Protein AF-0000000070454789 (afdb_homodimer)

Secondary structure (DSSP, 8-state):
-------------------B--SHHHHHHHHHHHHH--TTS-TTT-HHHHHHHHHHHHSPPPTT-SEEEHHHHHHHHHHHHHHHHHTSPP-TTTS-HHHHHHHHHHHHHH-HHHHHHHTTHHHHHHHTSTT---GGGGGGG-GGG---TTT--HHHHHHHHHHHH---BSEEEEEEE-SSSTTBEEEEEEEPP-SSS-HHHHH--SHHHHHHHHHHHHHHHHHHHHTT--HHHHHHHHHHHHHHHHHHHHHSPPGGG--TTTT--EEEHHHHHHH-TTS-HHHHHHHHS-TTT-GGGTT--TT-EEEES-HHHHHHHHHHHHTS-HHHHHHHHHHHHHHHHGGGS-HHHHHHHHHHHHHHT---SPPPHHHHHHHHHHHH-HHHHHHHHHHHH--THHHHHHHHHHHHHHHHHHHHHHHT--SS-HHHHHHHHHHHHHPEEEEE--GGGG-HHHHHHHTTT----TT-HHHHHHHHHHHHHHHGGGGTTSBP-TT-----TT--S-EEETTTTEEEEETTTSSTTT---TTS-HHHHIIIIIHHHHHHHHGGGSTTGGGB-TTS-B---S-HHHHHHHHHHHHHHHHHHHT-EETTTTEE--TTTTHHHHHHHHHHHHHHHHHHHHHHHHHHTTPPPPBPTT----HHHHHHHHHHHTT-EEE-HHHHHHHHHH-SSPPHHHHHHHHHHT-HHHHHHTTPPTTSTT--GGG-----/------------------PBP-SHHHHHHHHHHHHH--TTS-TTT-HHHHHHHHHHHHSPPPTT-SEEEHHHHHHHHHHHHHHHHHTSPP-TTTS-HHHHHHHHHHHHHH-HHHHHHHTTHHHHHHHTSTT---GGGGGGG-GGG---TTT--HHHHHHHHHHHH---BSEEEEEEE-SSSTTBEEEEEEEPP-SSS-HHHHH--SHHHHHHHHHHHHHHHHHHHHTT--HHHHHHHHHHHHHHHHHHHHHSPPGGG--TTTT--EEEHHHHHHH-TTS-HHHHHHHHS-TTT-GGGTT--TT-EEEES-HHHHHHHHHHHHTS-HHHHHHHHHHHHHHHHGGGS-HHHHHHHHHHHHHHT---SPPPHHHHHHHHHHHH-HHHHHHHHHHHH--THHHHHHHHHHHHHHHHHHHHHHHT--SS-HHHHHHHHHHHHHPEEEEE--GGGG-HHHHHHHTTT----TT-HHHHHHHHHHHHHHHGGGGTTSBP-TT-----TT--S-EEETTTTEEEEETTTSSTTT---TTS-HHHHIIIIIHHHHHHHHGGGSTTGGGB-TTS-B---S-HHHHHHHHHHHHHHHHHHHT-EETTTTEE--TTTTHHHHHHHHHHHHHHHHHHHHHHHHHHTTPPPPBPTT----HHHHHHHHHHHTT-EEE-HHHHHHHHHH-SSPPHHHHHHHHHHT-HHHHHHTTPPTTSTT--GGG-----

Structure (mmCIF, N/CA/C/O backbone):
data_AF-0000000070454789-model_v1
#
loop_
_entity.id
_entity.type
_entity.pdbx_description
1 polymer 'Phosphate regulating endopeptidase X-linked'
#
loop_
_atom_site.group_PDB
_atom_site.id
_atom_site.type_symbol
_atom_site.label_atom_id
_atom_site.label_alt_id
_atom_site.label_comp_id
_atom_site.label_asym_id
_atom_site.label_entity_id
_atom_site.label_seq_id
_atom_site.pdbx_PDB_ins_code
_atom_site.Cartn_x
_atom_site.Cartn_y
_atom_site.Cartn_z
_atom_site.occupancy
_atom_site.B_iso_or_equiv
_atom_site.auth_seq_id
_atom_site.auth_comp_id
_atom_site.auth_asym_id
_atom_site.auth_atom_id
_atom_site.pdbx_PDB_model_num
ATOM 1 N N . MET A 1 1 ? -86.562 -9.016 -15.484 1 26.55 1 MET A N 1
ATOM 2 C CA . MET A 1 1 ? -85.312 -9.258 -16.156 1 26.55 1 MET A CA 1
ATOM 3 C C . MET A 1 1 ? -84.125 -8.656 -15.375 1 26.55 1 MET A C 1
ATOM 5 O O . MET A 1 1 ? -83.938 -7.438 -15.367 1 26.55 1 MET A O 1
ATOM 9 N N . VAL A 1 2 ? -83.875 -9.125 -14.188 1 31.25 2 VAL A N 1
ATOM 10 C CA . VAL A 1 2 ? -82.875 -8.711 -13.203 1 31.25 2 VAL A CA 1
ATOM 11 C C . VAL A 1 2 ? -81.438 -8.984 -13.742 1 31.25 2 VAL A C 1
ATOM 13 O O . VAL A 1 2 ? -81.125 -10.125 -14.094 1 31.25 2 VAL A O 1
ATOM 16 N N . PHE A 1 3 ? -80.938 -7.91 -14.391 1 28.77 3 PHE A N 1
ATOM 17 C CA . PHE A 1 3 ? -79.562 -7.965 -14.945 1 28.77 3 PHE A CA 1
ATOM 18 C C . PHE A 1 3 ? -78.562 -8.203 -13.844 1 28.77 3 PHE A C 1
ATOM 20 O O . PHE A 1 3 ? -78.5 -7.465 -12.859 1 28.77 3 PHE A O 1
ATOM 27 N N . HIS A 1 4 ? -78.188 -9.445 -13.57 1 32.19 4 HIS A N 1
ATOM 28 C CA . HIS A 1 4 ? -77.062 -9.875 -12.719 1 32.19 4 HIS A CA 1
ATOM 29 C C . HIS A 1 4 ? -75.75 -9.344 -13.234 1 32.19 4 HIS A C 1
ATOM 31 O O . HIS A 1 4 ? -75.312 -9.68 -14.344 1 32.19 4 HIS A O 1
ATOM 37 N N . VAL A 1 5 ? -75.438 -8.062 -12.977 1 31.17 5 VAL A N 1
ATOM 38 C CA . VAL A 1 5 ? -74.125 -7.559 -13.297 1 31.17 5 VAL A CA 1
ATOM 39 C C . VAL A 1 5 ? -73.062 -8.344 -12.516 1 31.17 5 VAL A C 1
ATOM 41 O O . VAL A 1 5 ? -73.062 -8.328 -11.281 1 31.17 5 VAL A O 1
ATOM 44 N N . ALA A 1 6 ? -72.562 -9.406 -13.047 1 33.47 6 ALA A N 1
ATOM 45 C CA . ALA A 1 6 ? -71.375 -10.117 -12.578 1 33.47 6 ALA A CA 1
ATOM 46 C C . ALA A 1 6 ? -70.188 -9.188 -12.492 1 33.47 6 ALA A C 1
ATOM 48 O O . ALA A 1 6 ? -69.688 -8.695 -13.508 1 33.47 6 ALA A O 1
ATOM 49 N N . VAL A 1 7 ? -70.125 -8.352 -11.508 1 31.7 7 VAL A N 1
ATOM 50 C CA . VAL A 1 7 ? -68.875 -7.613 -11.258 1 31.7 7 VAL A CA 1
ATOM 51 C C . VAL A 1 7 ? -67.75 -8.578 -11.195 1 31.7 7 VAL A C 1
ATOM 53 O O . VAL A 1 7 ? -67.75 -9.516 -10.398 1 31.7 7 VAL A O 1
ATOM 56 N N . SER A 1 8 ? -67.125 -8.852 -12.336 1 29.36 8 SER A N 1
ATOM 57 C CA . SER A 1 8 ? -65.812 -9.555 -12.359 1 29.36 8 SER A CA 1
ATOM 58 C C . SER A 1 8 ? -64.875 -8.961 -11.352 1 29.36 8 SER A C 1
ATOM 60 O O . SER A 1 8 ? -64.562 -7.754 -11.383 1 29.36 8 SER A O 1
ATOM 62 N N . GLN A 1 9 ? -64.938 -9.352 -10.148 1 31.94 9 GLN A N 1
ATOM 63 C CA . GLN A 1 9 ? -63.906 -9.078 -9.18 1 31.94 9 GLN A CA 1
ATOM 64 C C . GLN A 1 9 ? -62.531 -9.305 -9.789 1 31.94 9 GLN A C 1
ATOM 66 O O . GLN A 1 9 ? -62.156 -10.438 -10.094 1 31.94 9 GLN A O 1
ATOM 71 N N . GLY A 1 10 ? -62.188 -8.484 -10.781 1 32.06 10 GLY A N 1
ATOM 72 C CA . GLY A 1 10 ? -60.781 -8.523 -11.172 1 32.06 10 GLY A CA 1
ATOM 73 C C . GLY A 1 10 ? -59.844 -8.672 -10 1 32.06 10 GLY A C 1
ATOM 74 O O . GLY A 1 10 ? -60.031 -8.039 -8.961 1 32.06 10 GLY A O 1
ATOM 75 N N . LEU A 1 11 ? -59.219 -9.852 -9.812 1 33.81 11 LEU A N 1
ATOM 76 C CA . LEU A 1 11 ? -58.125 -10.227 -8.938 1 33.81 11 LEU A CA 1
ATOM 77 C C . LEU A 1 11 ? -57.062 -9.125 -8.898 1 33.81 11 LEU A C 1
ATOM 79 O O . LEU A 1 11 ? -56.438 -8.82 -9.914 1 33.81 11 LEU A O 1
ATOM 83 N N . ILE A 1 12 ? -57.312 -8.07 -8.25 1 32.28 12 ILE A N 1
ATOM 84 C CA . ILE A 1 12 ? -56.188 -7.227 -7.922 1 32.28 12 ILE A CA 1
ATOM 85 C C . ILE A 1 12 ? -55 -8.094 -7.523 1 32.28 12 ILE A C 1
ATOM 87 O O . ILE A 1 12 ? -55.031 -8.789 -6.504 1 32.28 12 ILE A O 1
ATOM 91 N N . LYS A 1 13 ? -54.344 -8.625 -8.492 1 34.75 13 LYS A N 1
ATOM 92 C CA . LYS A 1 13 ? -53.062 -9.242 -8.203 1 34.75 13 LYS A CA 1
ATOM 93 C C . LYS A 1 13 ? -52.219 -8.359 -7.285 1 34.75 13 LYS A C 1
ATOM 95 O O . LYS A 1 13 ? -51.844 -7.238 -7.648 1 34.75 13 LYS A O 1
ATOM 100 N N . PHE A 1 14 ? -52.438 -8.508 -6.125 1 35.84 14 PHE A N 1
ATOM 101 C CA . PHE A 1 14 ? -51.5 -7.93 -5.172 1 35.84 14 PHE A CA 1
ATOM 102 C C . PHE A 1 14 ? -50.062 -8.219 -5.586 1 35.84 14 PHE A C 1
ATOM 104 O O . PHE A 1 14 ? -49.688 -9.375 -5.816 1 35.84 14 PHE A O 1
ATOM 111 N N . HIS A 1 15 ? -49.5 -7.387 -6.293 1 38.22 15 HIS A N 1
ATOM 112 C CA . HIS A 1 15 ? -48.062 -7.484 -6.473 1 38.22 15 HIS A CA 1
ATOM 113 C C . HIS A 1 15 ? -47.375 -7.793 -5.148 1 38.22 15 HIS A C 1
ATOM 115 O O . HIS A 1 15 ? -47.531 -7.07 -4.164 1 38.22 15 HIS A O 1
ATOM 121 N N . PRO A 1 16 ? -47.125 -8.977 -4.832 1 44.59 16 PRO A N 1
ATOM 122 C CA . PRO A 1 16 ? -46.438 -9.297 -3.582 1 44.59 16 PRO A CA 1
ATOM 123 C C . PRO A 1 16 ? -45.344 -8.273 -3.223 1 44.59 16 PRO A C 1
ATOM 125 O O . PRO A 1 16 ? -44.688 -7.754 -4.109 1 44.59 16 PRO A O 1
ATOM 128 N N . LYS A 1 17 ? -45.531 -7.594 -2.172 1 53.69 17 LYS A N 1
ATOM 129 C CA . LYS A 1 17 ? -44.594 -6.656 -1.562 1 53.69 17 LYS A CA 1
ATOM 130 C C . LYS A 1 17 ? -43.156 -7.16 -1.672 1 53.69 17 LYS A C 1
ATOM 132 O O . LYS A 1 17 ? -42.844 -8.289 -1.27 1 53.69 17 LYS A O 1
ATOM 137 N N . GLN A 1 18 ? -42.281 -6.613 -2.607 1 68.5 18 GLN A N 1
ATOM 138 C CA . GLN A 1 18 ? -40.844 -6.914 -2.783 1 68.5 18 GLN A CA 1
ATOM 139 C C . GLN A 1 18 ? -40.156 -7.086 -1.437 1 68.5 18 GLN A C 1
ATOM 141 O O . GLN A 1 18 ? -40.25 -6.219 -0.565 1 68.5 18 GLN A O 1
ATOM 146 N N . GLN A 1 19 ? -39.75 -8.391 -1.131 1 86.56 19 GLN A N 1
ATOM 147 C CA . GLN A 1 19 ? -39.062 -8.68 0.129 1 86.56 19 GLN A CA 1
ATOM 148 C C . GLN A 1 19 ? -37.562 -8.391 0.03 1 86.56 19 GLN A C 1
ATOM 150 O O . GLN A 1 19 ? -36.906 -8.852 -0.899 1 86.56 19 GLN A O 1
ATOM 155 N N . TYR A 1 20 ? -37.125 -7.426 0.811 1 92.75 20 TYR A N 1
ATOM 156 C CA . TYR A 1 20 ? -35.688 -7.09 0.873 1 92.75 20 TYR A CA 1
ATOM 157 C C . TYR A 1 20 ? -35.031 -7.816 2.025 1 92.75 20 TYR A C 1
ATOM 159 O O . TYR A 1 20 ? -35.594 -7.984 3.096 1 92.75 20 TYR A O 1
ATOM 167 N N . CYS A 1 21 ? -33.812 -8.305 1.709 1 94.69 21 CYS A N 1
ATOM 168 C CA . CYS A 1 21 ? -32.969 -8.852 2.754 1 94.69 21 CYS A CA 1
ATOM 169 C C . CYS A 1 21 ? -32.281 -7.73 3.525 1 94.69 21 CYS A C 1
ATOM 171 O O . CYS A 1 21 ? -31.453 -7.004 2.965 1 94.69 21 CYS A O 1
ATOM 173 N N . LEU A 1 22 ? -32.531 -7.574 4.844 1 94.06 22 LEU A N 1
ATOM 174 C CA . LEU A 1 22 ? -32.062 -6.422 5.594 1 94.06 22 LEU A CA 1
ATOM 175 C C . LEU A 1 22 ? -31.062 -6.855 6.672 1 94.06 22 LEU A C 1
ATOM 177 O O . LEU A 1 22 ? -30.734 -6.07 7.566 1 94.06 22 LEU A O 1
ATOM 181 N N . THR A 1 23 ? -30.578 -8.117 6.594 1 94.88 23 THR A N 1
ATOM 182 C CA . THR A 1 23 ? -29.578 -8.57 7.551 1 94.88 23 THR A CA 1
ATOM 183 C C . THR A 1 23 ? -28.25 -7.84 7.332 1 94.88 23 THR A C 1
ATOM 185 O O . THR A 1 23 ? -28.047 -7.23 6.285 1 94.88 23 THR A O 1
ATOM 188 N N . ALA A 1 24 ? -27.328 -7.84 8.32 1 95.06 24 ALA A N 1
ATOM 189 C CA . ALA A 1 24 ? -26.016 -7.215 8.219 1 95.06 24 ALA A CA 1
ATOM 190 C C . ALA A 1 24 ? -25.234 -7.77 7.035 1 95.06 24 ALA A C 1
ATOM 192 O O . ALA A 1 24 ? -24.531 -7.027 6.344 1 95.06 24 ALA A O 1
ATOM 193 N N . GLU A 1 25 ? -25.344 -9.062 6.812 1 95.94 25 GLU A N 1
ATOM 194 C CA . GLU A 1 25 ? -24.641 -9.727 5.723 1 95.94 25 GLU A CA 1
ATOM 195 C C . GLU A 1 25 ? -25.125 -9.219 4.363 1 95.94 25 GLU A C 1
ATOM 197 O O . GLU A 1 25 ? -24.328 -8.953 3.473 1 95.94 25 GLU A O 1
ATOM 202 N N . CYS A 1 26 ? -26.453 -9.07 4.238 1 96.94 26 CYS A N 1
ATOM 203 C CA . CYS A 1 26 ? -27.031 -8.602 2.979 1 96.94 26 CYS A CA 1
ATOM 204 C C . CYS A 1 26 ? -26.656 -7.148 2.715 1 96.94 26 CYS A C 1
ATOM 206 O O . CYS A 1 26 ? -26.422 -6.762 1.568 1 96.94 26 CYS A O 1
ATOM 208 N N . ILE A 1 27 ? -26.609 -6.359 3.787 1 97 27 ILE A N 1
ATOM 209 C CA . ILE A 1 27 ? -26.219 -4.957 3.666 1 97 27 ILE A CA 1
ATOM 210 C C . ILE A 1 27 ? -24.766 -4.863 3.221 1 97 27 ILE A C 1
ATOM 212 O O . ILE A 1 27 ? -24.438 -4.066 2.342 1 97 27 ILE A O 1
ATOM 216 N N . GLU A 1 28 ? -23.906 -5.652 3.787 1 96.44 28 GLU A N 1
ATOM 217 C CA . GLU A 1 28 ? -22.5 -5.711 3.395 1 96.44 28 GLU A CA 1
ATOM 218 C C . GLU A 1 28 ? -22.359 -6.07 1.919 1 96.44 28 GLU A C 1
ATOM 220 O O . GLU A 1 28 ? -21.594 -5.426 1.189 1 96.44 28 GLU A O 1
ATOM 225 N N . ALA A 1 29 ? -23.078 -7.09 1.528 1 97.31 29 ALA A N 1
ATOM 226 C CA . ALA A 1 29 ? -23 -7.539 0.141 1 97.31 29 ALA A CA 1
ATOM 227 C C . ALA A 1 29 ? -23.484 -6.449 -0.814 1 97.31 29 ALA A C 1
ATOM 229 O O . ALA A 1 29 ? -22.844 -6.199 -1.844 1 97.31 29 ALA A O 1
ATOM 230 N N . ALA A 1 30 ? -24.609 -5.852 -0.46 1 97.81 30 ALA A N 1
ATOM 231 C CA . ALA A 1 30 ? -25.188 -4.805 -1.306 1 97.81 30 ALA A CA 1
ATOM 232 C C . ALA A 1 30 ? -24.219 -3.643 -1.473 1 97.81 30 ALA A C 1
ATOM 234 O O . ALA A 1 30 ? -24 -3.164 -2.588 1 97.81 30 ALA A O 1
ATOM 235 N N . ALA A 1 31 ? -23.656 -3.207 -0.378 1 97.12 31 ALA A N 1
ATOM 236 C CA . ALA A 1 31 ? -22.703 -2.105 -0.418 1 97.12 31 ALA A CA 1
ATOM 237 C C . ALA A 1 31 ? -21.453 -2.488 -1.21 1 97.12 31 ALA A C 1
ATOM 239 O O . ALA A 1 31 ? -20.891 -1.661 -1.93 1 97.12 31 ALA A O 1
ATOM 240 N N . GLY A 1 32 ? -21 -3.723 -1.028 1 96.88 32 GLY A N 1
ATOM 241 C CA . GLY A 1 32 ? -19.859 -4.219 -1.785 1 96.88 32 GLY A CA 1
ATOM 242 C C . GLY A 1 32 ? -20.078 -4.176 -3.285 1 96.88 32 GLY A C 1
ATOM 243 O O . GLY A 1 32 ? -19.188 -3.783 -4.039 1 96.88 32 GLY A O 1
ATOM 244 N N . ILE A 1 33 ? -21.219 -4.57 -3.709 1 97.81 33 ILE A N 1
ATOM 245 C CA . ILE A 1 33 ? -21.547 -4.582 -5.129 1 97.81 33 ILE A CA 1
ATOM 246 C C . ILE A 1 33 ? -21.641 -3.148 -5.648 1 97.81 33 ILE A C 1
ATOM 248 O O . ILE A 1 33 ? -21.094 -2.832 -6.707 1 97.81 33 ILE A O 1
ATOM 252 N N . LEU A 1 34 ? -22.281 -2.316 -4.852 1 96.75 34 LEU A N 1
ATOM 253 C CA . LEU A 1 34 ? -22.453 -0.918 -5.234 1 96.75 34 LEU A CA 1
ATOM 254 C C . LEU A 1 34 ? -21.094 -0.245 -5.445 1 96.75 34 LEU A C 1
ATOM 256 O O . LEU A 1 34 ? -20.953 0.592 -6.34 1 96.75 34 LEU A O 1
ATOM 260 N N . SER A 1 35 ? -20.156 -0.595 -4.703 1 96 35 SER A N 1
ATOM 261 C CA . SER A 1 35 ? -18.844 0.06 -4.754 1 96 35 SER A CA 1
ATOM 262 C C . SER A 1 35 ? -18.016 -0.446 -5.934 1 96 35 SER A C 1
ATOM 264 O O . SER A 1 35 ? -17.078 0.216 -6.363 1 96 35 SER A O 1
ATOM 266 N N . LYS A 1 36 ? -18.359 -1.525 -6.492 1 97.88 36 LYS A N 1
ATOM 267 C CA . LYS A 1 36 ? -17.516 -2.164 -7.496 1 97.88 36 LYS A CA 1
ATOM 268 C C . LYS A 1 36 ? -18.016 -1.855 -8.906 1 97.88 36 LYS A C 1
ATOM 270 O O . LYS A 1 36 ? -17.234 -1.902 -9.867 1 97.88 36 LYS A O 1
ATOM 275 N N . ILE A 1 37 ? -19.25 -1.538 -9.094 1 97.81 37 ILE A N 1
ATOM 276 C CA . ILE A 1 37 ? -19.812 -1.436 -10.43 1 97.81 37 ILE A CA 1
ATOM 277 C C . ILE A 1 37 ? -19.656 -0.011 -10.953 1 97.81 37 ILE A C 1
ATOM 279 O O . ILE A 1 37 ? -19.484 0.929 -10.172 1 97.81 37 ILE A O 1
ATOM 283 N N . ASN A 1 38 ? -19.609 0.137 -12.25 1 97.81 38 ASN A N 1
ATOM 284 C CA . ASN A 1 38 ? -19.641 1.39 -12.992 1 97.81 38 ASN A CA 1
ATOM 285 C C . ASN A 1 38 ? -20.938 1.513 -13.805 1 97.81 38 ASN A C 1
ATOM 287 O O . ASN A 1 38 ? -21 1.017 -14.938 1 97.81 38 ASN A O 1
ATOM 291 N N . GLN A 1 39 ? -21.859 2.217 -13.359 1 94.88 39 GLN A N 1
ATOM 292 C CA . GLN A 1 39 ? -23.203 2.26 -13.93 1 94.88 39 GLN A CA 1
ATOM 293 C C . GLN A 1 39 ? -23.234 3.107 -15.203 1 94.88 39 GLN A C 1
ATOM 295 O O . GLN A 1 39 ? -24.203 3.078 -15.953 1 94.88 39 GLN A O 1
ATOM 300 N N . SER A 1 40 ? -22.172 3.756 -15.477 1 96.5 40 SER A N 1
ATOM 301 C CA . SER A 1 40 ? -22.094 4.566 -16.688 1 96.5 40 SER A CA 1
ATOM 302 C C . SER A 1 40 ? -21.75 3.715 -17.906 1 96.5 40 SER A C 1
ATOM 304 O O . SER A 1 40 ? -21.875 4.172 -19.047 1 96.5 40 SER A O 1
ATOM 306 N N . VAL A 1 41 ? -21.375 2.504 -17.688 1 97.81 41 VAL A N 1
ATOM 307 C CA . VAL A 1 41 ? -21.031 1.595 -18.781 1 97.81 41 VAL A CA 1
ATOM 308 C C . VAL A 1 41 ? -22.188 0.65 -19.062 1 97.81 41 VAL A C 1
ATOM 310 O O . VAL A 1 41 ? -22.766 0.076 -18.125 1 97.81 41 VAL A O 1
ATOM 313 N N . ASP A 1 42 ? -22.547 0.462 -20.312 1 97.69 42 ASP A N 1
ATOM 314 C CA . ASP A 1 42 ? -23.578 -0.494 -20.703 1 97.69 42 ASP A CA 1
ATOM 315 C C . ASP A 1 42 ? -23.078 -1.93 -20.562 1 97.69 42 ASP A C 1
ATOM 317 O O . ASP A 1 42 ? -22.125 -2.326 -21.219 1 97.69 42 ASP A O 1
ATOM 321 N N . PRO A 1 43 ? -23.719 -2.707 -19.688 1 98.06 43 PRO A N 1
ATOM 322 C CA . PRO A 1 43 ? -23.281 -4.086 -19.484 1 98.06 43 PRO A CA 1
ATOM 323 C C . PRO A 1 43 ? -23.328 -4.922 -20.75 1 98.06 43 PRO A C 1
ATOM 325 O O . PRO A 1 43 ? -22.641 -5.938 -20.859 1 98.06 43 PRO A O 1
ATOM 328 N N . CYS A 1 44 ? -24.141 -4.543 -21.75 1 98.38 44 CYS A N 1
ATOM 329 C CA . CYS A 1 44 ? -24.25 -5.297 -22.984 1 98.38 44 CYS A CA 1
ATOM 330 C C . CYS A 1 44 ? -23.141 -4.914 -23.969 1 98.38 44 CYS A C 1
ATOM 332 O O . CYS A 1 44 ? -22.906 -5.617 -24.938 1 98.38 44 CYS A O 1
ATOM 334 N N . GLU A 1 45 ? -22.422 -3.84 -23.641 1 97.44 45 GLU A N 1
ATOM 335 C CA . GLU A 1 45 ? -21.281 -3.432 -24.469 1 97.44 45 GLU A CA 1
ATOM 336 C C . GLU A 1 45 ? -19.969 -3.91 -23.875 1 97.44 45 GLU A C 1
ATOM 338 O O . GLU A 1 45 ? -19.062 -4.324 -24.609 1 97.44 45 GLU A O 1
ATOM 343 N N . ASN A 1 46 ? -19.797 -3.744 -22.609 1 98.19 46 ASN A N 1
ATOM 344 C CA . ASN A 1 46 ? -18.609 -4.188 -21.906 1 98.19 46 ASN A CA 1
ATOM 345 C C . ASN A 1 46 ? -18.906 -4.539 -20.453 1 98.19 46 ASN A C 1
ATOM 347 O O . ASN A 1 46 ? -18.719 -3.715 -19.562 1 98.19 46 ASN A O 1
ATOM 351 N N . PHE A 1 47 ? -19.188 -5.766 -20.234 1 98.69 47 PHE A N 1
ATOM 352 C CA . PHE A 1 47 ? -19.625 -6.195 -18.922 1 98.69 47 PHE A CA 1
ATOM 353 C C . PHE A 1 47 ? -18.484 -6.133 -17.922 1 98.69 47 PHE A C 1
ATOM 355 O O . PHE A 1 47 ? -18.703 -5.902 -16.734 1 98.69 47 PHE A O 1
ATOM 362 N N . TYR A 1 48 ? -17.25 -6.348 -18.375 1 98.69 48 TYR A N 1
ATOM 363 C CA . TYR A 1 48 ? -16.094 -6.277 -17.484 1 98.69 48 TYR A CA 1
ATOM 364 C C . TYR A 1 48 ? -15.953 -4.879 -16.891 1 98.69 48 TYR A C 1
ATOM 366 O O . TYR A 1 48 ? -15.773 -4.727 -15.672 1 98.69 48 TYR A O 1
ATOM 374 N N . ARG A 1 49 ? -16.016 -3.871 -17.734 1 98.38 49 ARG A N 1
ATOM 375 C CA . ARG A 1 49 ? -15.922 -2.496 -17.25 1 98.38 49 ARG A CA 1
ATOM 376 C C . ARG A 1 49 ? -17.109 -2.152 -16.344 1 98.38 49 ARG A C 1
ATOM 378 O O . ARG A 1 49 ? -16.938 -1.5 -15.32 1 98.38 49 ARG A O 1
ATOM 385 N N . PHE A 1 50 ? -18.312 -2.598 -16.719 1 98.62 50 PHE A N 1
ATOM 386 C CA . PHE A 1 50 ? -19.5 -2.385 -15.914 1 98.62 50 PHE A CA 1
ATOM 387 C C . PHE A 1 50 ? -19.312 -2.967 -14.516 1 98.62 50 PHE A C 1
ATOM 389 O O . PHE A 1 50 ? -19.625 -2.311 -13.516 1 98.62 50 PHE A O 1
ATOM 396 N N . ALA A 1 51 ? -18.766 -4.121 -14.414 1 98.69 51 ALA A N 1
ATOM 397 C CA . ALA A 1 51 ? -18.703 -4.883 -13.164 1 98.69 51 ALA A CA 1
ATOM 398 C C . ALA A 1 51 ? -17.469 -4.504 -12.352 1 98.69 51 ALA A C 1
ATOM 400 O O . ALA A 1 51 ? -17.484 -4.555 -11.117 1 98.69 51 ALA A O 1
ATOM 401 N N . CYS A 1 52 ? -16.297 -4.098 -13 1 98.62 52 CYS A N 1
ATOM 402 C CA . CYS A 1 52 ? -15.023 -4.117 -12.289 1 98.62 52 CYS A CA 1
ATOM 403 C C . CYS A 1 52 ? -14.445 -2.715 -12.172 1 98.62 52 CYS A C 1
ATOM 405 O O . CYS A 1 52 ? -13.531 -2.48 -11.375 1 98.62 52 CYS A O 1
ATOM 407 N N . ASP A 1 53 ? -14.922 -1.717 -12.922 1 98.12 53 ASP A N 1
ATOM 408 C CA . ASP A 1 53 ? -14.281 -0.406 -12.945 1 98.12 53 ASP A CA 1
ATOM 409 C C . ASP A 1 53 ? -14.227 0.205 -11.547 1 98.12 53 ASP A C 1
ATOM 411 O O . ASP A 1 53 ? -13.219 0.795 -11.156 1 98.12 53 ASP A O 1
ATOM 415 N N . GLY A 1 54 ? -15.352 0.105 -10.844 1 97.44 54 GLY A N 1
ATOM 416 C CA . GLY A 1 54 ? -15.367 0.652 -9.492 1 97.44 54 GLY A CA 1
ATOM 417 C C . GLY A 1 54 ? -14.305 0.044 -8.594 1 97.44 54 GLY A C 1
ATOM 418 O O . GLY A 1 54 ? -13.641 0.756 -7.84 1 97.44 54 GLY A O 1
ATOM 419 N N . TRP A 1 55 ? -14.18 -1.248 -8.641 1 97.69 55 TRP A N 1
ATOM 420 C CA . TRP A 1 55 ? -13.156 -1.922 -7.852 1 97.69 55 TRP A CA 1
ATOM 421 C C . TRP A 1 55 ? -11.758 -1.471 -8.273 1 97.69 55 TRP A C 1
ATOM 423 O O . TRP A 1 55 ? -10.906 -1.192 -7.422 1 97.69 55 TRP A O 1
ATOM 433 N N . ILE A 1 56 ? -11.492 -1.45 -9.555 1 97.12 56 ILE A N 1
ATOM 434 C CA . ILE A 1 56 ? -10.18 -1.11 -10.109 1 97.12 56 ILE A CA 1
ATOM 435 C C . ILE A 1 56 ? -9.805 0.312 -9.695 1 97.12 56 ILE A C 1
ATOM 437 O O . ILE A 1 56 ? -8.664 0.567 -9.297 1 97.12 56 ILE A O 1
ATOM 441 N N . ASP A 1 57 ? -10.75 1.203 -9.719 1 93.62 57 ASP A N 1
ATOM 442 C CA . ASP A 1 57 ? -10.508 2.598 -9.352 1 93.62 57 ASP A CA 1
ATOM 443 C C . ASP A 1 57 ? -10.156 2.727 -7.871 1 93.62 57 ASP A C 1
ATOM 445 O O . ASP A 1 57 ? -9.344 3.572 -7.492 1 93.62 57 ASP A O 1
ATOM 449 N N . ASN A 1 58 ? -10.734 1.895 -7.086 1 93.06 58 ASN A N 1
ATOM 450 C CA . ASN A 1 58 ? -10.555 1.993 -5.641 1 93.06 58 ASN A CA 1
ATOM 451 C C . ASN A 1 58 ? -9.344 1.188 -5.168 1 93.06 58 ASN A C 1
ATOM 453 O O . ASN A 1 58 ? -8.938 1.293 -4.012 1 93.06 58 ASN A O 1
ATOM 457 N N . ASN A 1 59 ? -8.773 0.398 -6.07 1 94.62 59 ASN A N 1
ATOM 458 C CA . ASN A 1 59 ? -7.652 -0.462 -5.715 1 94.62 59 ASN A CA 1
ATOM 459 C C . ASN A 1 59 ? -6.512 -0.339 -6.723 1 94.62 59 ASN A C 1
ATOM 461 O O . ASN A 1 59 ? -6.238 -1.276 -7.473 1 94.62 59 ASN A O 1
ATOM 465 N N . PRO A 1 60 ? -5.828 0.783 -6.691 1 94 60 PRO A N 1
ATOM 466 C CA . PRO A 1 60 ? -4.684 0.924 -7.594 1 94 60 PRO A CA 1
ATOM 467 C C . PRO A 1 60 ? -3.584 -0.096 -7.312 1 94 60 PRO A C 1
ATOM 469 O O . PRO A 1 60 ? -3.469 -0.591 -6.188 1 94 60 PRO A O 1
ATOM 472 N N . ILE A 1 61 ? -2.789 -0.399 -8.281 1 96.38 61 ILE A N 1
ATOM 473 C CA . ILE A 1 61 ? -1.721 -1.381 -8.133 1 96.38 61 ILE A CA 1
ATOM 474 C C . ILE A 1 61 ? -0.677 -0.862 -7.148 1 96.38 61 ILE A C 1
ATOM 476 O O . ILE A 1 61 ? -0.094 0.204 -7.355 1 96.38 61 ILE A O 1
ATOM 480 N N . PRO A 1 62 ? -0.427 -1.563 -6.105 1 94.94 62 PRO A N 1
ATOM 481 C CA . PRO A 1 62 ? 0.67 -1.174 -5.219 1 94.94 62 PRO A CA 1
ATOM 482 C C . PRO A 1 62 ? 2.025 -1.171 -5.922 1 94.94 62 PRO A C 1
ATOM 484 O O . PRO A 1 62 ? 2.227 -1.915 -6.887 1 94.94 62 PRO A O 1
ATOM 487 N N . GLU A 1 63 ? 3 -0.471 -5.406 1 94.56 63 GLU A N 1
ATOM 488 C CA . GLU A 1 63 ? 4.277 -0.233 -6.074 1 94.56 63 GLU A CA 1
ATOM 489 C C . GLU A 1 63 ? 5.133 -1.495 -6.094 1 94.56 63 GLU A C 1
ATOM 491 O O . GLU A 1 63 ? 6.051 -1.615 -6.906 1 94.56 63 GLU A O 1
ATOM 496 N N . ASP A 1 64 ? 4.848 -2.385 -5.164 1 95 64 ASP A N 1
ATOM 497 C CA . ASP A 1 64 ? 5.645 -3.605 -5.07 1 95 64 ASP A CA 1
ATOM 498 C C . ASP A 1 64 ? 5.004 -4.742 -5.867 1 95 64 ASP A C 1
ATOM 500 O O . ASP A 1 64 ? 5.469 -5.883 -5.812 1 95 64 ASP A O 1
ATOM 504 N N . MET A 1 65 ? 3.957 -4.461 -6.629 1 96.5 65 MET A N 1
ATOM 505 C CA . MET A 1 65 ? 3.258 -5.504 -7.375 1 96.5 65 MET A CA 1
ATOM 506 C C . MET A 1 65 ? 3.205 -5.164 -8.859 1 96.5 65 MET A C 1
ATOM 508 O O . MET A 1 65 ? 3.154 -3.992 -9.234 1 96.5 65 MET A O 1
ATOM 512 N N . SER A 1 66 ? 3.184 -6.184 -9.703 1 96.38 66 SER A N 1
ATOM 513 C CA . SER A 1 66 ? 3.127 -6.012 -11.148 1 96.38 66 SER A CA 1
ATOM 514 C C . SER A 1 66 ? 1.687 -6.02 -11.648 1 96.38 66 SER A C 1
ATOM 516 O O . SER A 1 66 ? 1.409 -5.57 -12.766 1 96.38 66 SER A O 1
ATOM 518 N N . ASN A 1 67 ? 0.839 -6.508 -10.938 1 97.5 67 ASN A N 1
ATOM 519 C CA . ASN A 1 67 ? -0.603 -6.523 -11.156 1 97.5 67 ASN A CA 1
ATOM 520 C C . ASN A 1 67 ? -1.371 -6.605 -9.844 1 97.5 67 ASN A C 1
ATOM 522 O O . ASN A 1 67 ? -0.803 -6.961 -8.812 1 97.5 67 ASN A O 1
ATOM 526 N N . TYR A 1 68 ? -2.566 -6.18 -9.812 1 97.81 68 TYR A N 1
ATOM 527 C CA . TYR A 1 68 ? -3.355 -6.184 -8.586 1 97.81 68 TYR A CA 1
ATOM 528 C C . TYR A 1 68 ? -4.828 -6.441 -8.883 1 97.81 68 TYR A C 1
ATOM 530 O O . TYR A 1 68 ? -5.426 -5.766 -9.719 1 97.81 68 TYR A O 1
ATOM 538 N N . GLY A 1 69 ? -5.398 -7.453 -8.273 1 97.94 69 GLY A N 1
ATOM 539 C CA . GLY A 1 69 ? -6.785 -7.875 -8.414 1 97.94 69 GLY A CA 1
ATOM 540 C C . GLY A 1 69 ? -7.316 -8.586 -7.18 1 97.94 69 GLY A C 1
ATOM 541 O O . GLY A 1 69 ? -6.762 -8.453 -6.09 1 97.94 69 GLY A O 1
ATOM 542 N N . VAL A 1 70 ? -8.359 -9.234 -7.281 1 97.69 70 VAL A N 1
ATOM 543 C CA . VAL A 1 70 ? -9.039 -9.844 -6.141 1 97.69 70 VAL A CA 1
ATOM 544 C C . VAL A 1 70 ? -8.195 -10.984 -5.582 1 97.69 70 VAL A C 1
ATOM 546 O O . VAL A 1 70 ? -8.133 -11.18 -4.367 1 97.69 70 VAL A O 1
ATOM 549 N N . TYR A 1 71 ? -7.484 -11.703 -6.434 1 97.25 71 TYR A N 1
ATOM 550 C CA . TYR A 1 71 ? -6.648 -12.797 -5.957 1 97.25 71 TYR A CA 1
ATOM 551 C C . TYR A 1 71 ? -5.473 -12.281 -5.145 1 97.25 71 TYR A C 1
ATOM 553 O O . TYR A 1 71 ? -5.27 -12.688 -4 1 97.25 71 TYR A O 1
ATOM 561 N N . PRO A 1 72 ? -4.68 -11.336 -5.762 1 97.44 72 PRO A N 1
ATOM 562 C CA . PRO A 1 72 ? -3.605 -10.789 -4.934 1 97.44 72 PRO A CA 1
ATOM 563 C C . PRO A 1 72 ? -4.121 -10.109 -3.664 1 97.44 72 PRO A C 1
ATOM 565 O O . PRO A 1 72 ? -3.463 -10.156 -2.623 1 97.44 72 PRO A O 1
ATOM 568 N N . TRP A 1 73 ? -5.246 -9.477 -3.771 1 97.25 73 TRP A N 1
ATOM 569 C CA . TRP A 1 73 ? -5.848 -8.844 -2.604 1 97.25 73 TRP A CA 1
ATOM 570 C C . TRP A 1 73 ? -6.125 -9.867 -1.509 1 97.25 73 TRP A C 1
ATOM 572 O O . TRP A 1 73 ? -5.809 -9.633 -0.339 1 97.25 73 TRP A O 1
ATOM 582 N N . LEU A 1 74 ? -6.719 -10.961 -1.816 1 97.44 74 LEU A N 1
ATOM 583 C CA . LEU A 1 74 ? -7.008 -12.008 -0.845 1 97.44 74 LEU A CA 1
ATOM 584 C C . LEU A 1 74 ? -5.719 -12.633 -0.316 1 97.44 74 LEU A C 1
ATOM 586 O O . LEU A 1 74 ? -5.621 -12.953 0.87 1 97.44 74 LEU A O 1
ATOM 590 N N . ARG A 1 75 ? -4.773 -12.867 -1.229 1 97.69 75 ARG A N 1
ATOM 591 C CA . ARG A 1 75 ? -3.484 -13.391 -0.795 1 97.69 75 ARG A CA 1
ATOM 592 C C . ARG A 1 75 ? -2.873 -12.508 0.291 1 97.69 75 ARG A C 1
ATOM 594 O O . ARG A 1 75 ? -2.381 -13.016 1.303 1 97.69 75 ARG A O 1
ATOM 601 N N . HIS A 1 76 ? -2.902 -11.258 0.055 1 96.38 76 HIS A N 1
ATOM 602 C CA . HIS A 1 76 ? -2.381 -10.312 1.035 1 96.38 76 HIS A CA 1
ATOM 603 C C . HIS A 1 76 ? -3.115 -10.438 2.367 1 96.38 76 HIS A C 1
ATOM 605 O O . HIS A 1 76 ? -2.496 -10.375 3.43 1 96.38 76 HIS A O 1
ATOM 611 N N . ARG A 1 77 ? -4.398 -10.617 2.35 1 95.88 77 ARG A N 1
ATOM 612 C CA . ARG A 1 77 ? -5.188 -10.75 3.57 1 95.88 77 ARG A CA 1
ATOM 613 C C . ARG A 1 77 ? -4.809 -12.016 4.332 1 95.88 77 ARG A C 1
ATOM 615 O O . ARG A 1 77 ? -4.742 -12.008 5.562 1 95.88 77 ARG A O 1
ATOM 622 N N . VAL A 1 78 ? -4.605 -13.055 3.596 1 97.44 78 VAL A N 1
ATOM 623 C CA . VAL A 1 78 ? -4.184 -14.305 4.215 1 97.44 78 VAL A CA 1
ATOM 624 C C . VAL A 1 78 ? -2.805 -14.125 4.852 1 97.44 78 VAL A C 1
ATOM 626 O O . VAL A 1 78 ? -2.566 -14.594 5.969 1 97.44 78 VAL A O 1
ATOM 629 N N . ASP A 1 79 ? -1.964 -13.469 4.164 1 97.88 79 ASP A N 1
ATOM 630 C CA . ASP A 1 79 ? -0.62 -13.234 4.684 1 97.88 79 ASP A CA 1
ATOM 631 C C . ASP A 1 79 ? -0.664 -12.406 5.969 1 97.88 79 ASP A C 1
ATOM 633 O O . ASP A 1 79 ? 0.122 -12.641 6.891 1 97.88 79 ASP A O 1
ATOM 637 N N . LEU A 1 80 ? -1.521 -11.422 6.039 1 96.69 80 LEU A N 1
ATOM 638 C CA . LEU A 1 80 ? -1.661 -10.617 7.246 1 96.69 80 LEU A CA 1
ATOM 639 C C . LEU A 1 80 ? -2.113 -11.477 8.422 1 96.69 80 LEU A C 1
ATOM 641 O O . LEU A 1 80 ? -1.657 -11.273 9.555 1 96.69 80 LEU A O 1
ATOM 645 N N . LYS A 1 81 ? -3.039 -12.383 8.18 1 96.81 81 LYS A N 1
ATOM 646 C CA . LYS A 1 81 ? -3.486 -13.297 9.219 1 96.81 81 LYS A CA 1
ATOM 647 C C . LYS A 1 81 ? -2.342 -14.188 9.703 1 96.81 81 LYS A C 1
ATOM 649 O O . LYS A 1 81 ? -2.201 -14.43 10.906 1 96.81 81 LYS A O 1
ATOM 654 N N . LEU A 1 82 ? -1.566 -14.656 8.758 1 98.38 82 LEU A N 1
ATOM 655 C CA . LEU A 1 82 ? -0.414 -15.477 9.102 1 98.38 82 LEU A CA 1
ATOM 656 C C . LEU A 1 82 ? 0.62 -14.664 9.875 1 98.38 82 LEU A C 1
ATOM 658 O O . LEU A 1 82 ? 1.229 -15.172 10.828 1 98.38 82 LEU A O 1
ATOM 662 N N . LYS A 1 83 ? 0.882 -13.414 9.453 1 98.06 83 LYS A N 1
ATOM 663 C CA . LYS A 1 83 ? 1.78 -12.516 10.172 1 98.06 83 LYS A CA 1
ATOM 664 C C . LYS A 1 83 ? 1.407 -12.43 11.648 1 98.06 83 LYS A C 1
ATOM 666 O O . LYS A 1 83 ? 2.266 -12.578 12.523 1 98.06 83 LYS A O 1
ATOM 671 N N . ALA A 1 84 ? 0.113 -12.25 11.93 1 96.62 84 ALA A N 1
ATOM 672 C CA . ALA A 1 84 ? -0.377 -12.109 13.297 1 96.62 84 ALA A CA 1
ATOM 673 C C . ALA A 1 84 ? -0.108 -13.375 14.109 1 96.62 84 ALA A C 1
ATOM 675 O O . ALA A 1 84 ? 0.234 -13.297 15.289 1 96.62 84 ALA A O 1
ATOM 676 N N . LEU A 1 85 ? -0.269 -14.523 13.469 1 97.88 85 LEU A N 1
ATOM 677 C CA . LEU A 1 85 ? -0.052 -15.797 14.148 1 97.88 85 LEU A CA 1
ATOM 678 C C . LEU A 1 85 ? 1.432 -16.031 14.414 1 97.88 85 LEU A C 1
ATOM 680 O O . LEU A 1 85 ? 1.811 -16.484 15.492 1 97.88 85 LEU A O 1
ATOM 684 N N . LEU A 1 86 ? 2.27 -15.703 13.445 1 98.5 86 LEU A N 1
ATOM 685 C CA . LEU A 1 86 ? 3.703 -15.961 13.531 1 98.5 86 LEU A CA 1
ATOM 686 C C . LEU A 1 86 ? 4.375 -15.008 14.508 1 98.5 86 LEU A C 1
ATOM 688 O O . LEU A 1 86 ? 5.402 -15.336 15.102 1 98.5 86 LEU A O 1
ATOM 692 N N . GLU A 1 87 ? 3.789 -13.852 14.711 1 97.19 87 GLU A N 1
ATOM 693 C CA . GLU A 1 87 ? 4.406 -12.828 15.555 1 97.19 87 GLU A CA 1
ATOM 694 C C . GLU A 1 87 ? 4.043 -13.039 17.031 1 97.19 87 GLU A C 1
ATOM 696 O O . GLU A 1 87 ? 4.641 -12.43 17.906 1 97.19 87 GLU A O 1
ATOM 701 N N . LYS A 1 88 ? 3.084 -13.938 17.297 1 96.5 88 LYS A N 1
ATOM 702 C CA . LYS A 1 88 ? 2.801 -14.266 18.703 1 96.5 88 LYS A CA 1
ATOM 703 C C . LYS A 1 88 ? 4.031 -14.844 19.391 1 96.5 88 LYS A C 1
ATOM 705 O O . LYS A 1 88 ? 4.789 -15.602 18.781 1 96.5 88 LYS A O 1
ATOM 710 N N . PRO A 1 89 ? 4.203 -14.547 20.672 1 96.12 89 PRO A N 1
ATOM 711 C CA . PRO A 1 89 ? 5.355 -15.086 21.391 1 96.12 89 PRO A CA 1
ATOM 712 C C . PRO A 1 89 ? 5.34 -16.609 21.484 1 96.12 89 PRO A C 1
ATOM 714 O O . PRO A 1 89 ? 4.277 -17.203 21.641 1 96.12 89 PRO A O 1
ATOM 717 N N . ILE A 1 90 ? 6.484 -17.188 21.422 1 95.94 90 ILE A N 1
ATOM 718 C CA . ILE A 1 90 ? 6.621 -18.625 21.516 1 95.94 90 ILE A CA 1
ATOM 719 C C . ILE A 1 90 ? 6.25 -19.109 22.906 1 95.94 90 ILE A C 1
ATOM 721 O O . ILE A 1 90 ? 6.715 -18.547 23.906 1 95.94 90 ILE A O 1
ATOM 725 N N . SER A 1 91 ? 5.367 -19.969 22.953 1 94.06 91 SER A N 1
ATOM 726 C CA . SER A 1 91 ? 4.984 -20.625 24.203 1 94.06 91 SER A CA 1
ATOM 727 C C . SER A 1 91 ? 5.371 -22.094 24.188 1 94.06 91 SER A C 1
ATOM 729 O O . SER A 1 91 ? 4.852 -22.875 23.391 1 94.06 91 SER A O 1
ATOM 731 N N . LYS A 1 92 ? 6.199 -22.531 25.125 1 90.75 92 LYS A N 1
ATOM 732 C CA . LYS A 1 92 ? 6.613 -23.922 25.188 1 90.75 92 LYS A CA 1
ATOM 733 C C . LYS A 1 92 ? 5.445 -24.828 25.578 1 90.75 92 LYS A C 1
ATOM 735 O O . LYS A 1 92 ? 5.438 -26.016 25.281 1 90.75 92 LYS A O 1
ATOM 740 N N . ARG A 1 93 ? 4.477 -24.266 26.219 1 90.88 93 ARG A N 1
ATOM 741 C CA . ARG A 1 93 ? 3.312 -25.031 26.672 1 90.88 93 ARG A CA 1
ATOM 742 C C . ARG A 1 93 ? 2.277 -25.156 25.562 1 90.88 93 ARG A C 1
ATOM 744 O O . ARG A 1 93 ? 1.749 -26.25 25.312 1 90.88 93 ARG A O 1
ATOM 751 N N . ARG A 1 94 ? 2.102 -24.188 24.781 1 89.75 94 ARG A N 1
ATOM 752 C CA . ARG A 1 94 ? 0.996 -24.125 23.828 1 89.75 94 ARG A CA 1
ATOM 753 C C . ARG A 1 94 ? 1.46 -24.516 22.422 1 89.75 94 ARG A C 1
ATOM 755 O O . ARG A 1 94 ? 0.681 -25.047 21.641 1 89.75 94 ARG A O 1
ATOM 762 N N . ASP A 1 95 ? 2.689 -24.188 22.062 1 94.81 95 ASP A N 1
ATOM 763 C CA . ASP A 1 95 ? 3.178 -24.375 20.703 1 94.81 95 ASP A CA 1
ATOM 764 C C . ASP A 1 95 ? 3.844 -25.734 20.547 1 94.81 95 ASP A C 1
ATOM 766 O O . ASP A 1 95 ? 4.684 -26.125 21.359 1 94.81 95 ASP A O 1
ATOM 770 N N . SER A 1 96 ? 3.379 -26.516 19.562 1 95.31 96 SER A N 1
ATOM 771 C CA . SER A 1 96 ? 4.117 -27.719 19.203 1 95.31 96 SER A CA 1
ATOM 772 C C . SER A 1 96 ? 5.535 -27.391 18.75 1 95.31 96 SER A C 1
ATOM 774 O O . SER A 1 96 ? 5.859 -26.219 18.516 1 95.31 96 SER A O 1
ATOM 776 N N . GLU A 1 97 ? 6.387 -28.375 18.641 1 95.94 97 GLU A N 1
ATOM 777 C CA . GLU A 1 97 ? 7.746 -28.156 18.156 1 95.94 97 GLU A CA 1
ATOM 778 C C . GLU A 1 97 ? 7.742 -27.562 16.75 1 95.94 97 GLU A C 1
ATOM 780 O O . GLU A 1 97 ? 8.555 -26.688 16.438 1 95.94 97 GLU A O 1
ATOM 785 N N . ALA A 1 98 ? 6.852 -28 15.961 1 97.56 98 ALA A N 1
ATOM 786 C CA . ALA A 1 98 ? 6.75 -27.516 14.594 1 97.56 98 ALA A CA 1
ATOM 787 C C . ALA A 1 98 ? 6.371 -26.031 14.562 1 97.56 98 ALA A C 1
ATOM 789 O O . ALA A 1 98 ? 6.93 -25.266 13.781 1 97.56 98 ALA A O 1
ATOM 790 N N . VAL A 1 99 ? 5.426 -25.641 15.391 1 97.69 99 VAL A N 1
ATOM 791 C CA . VAL A 1 99 ? 4.98 -24.25 15.445 1 97.69 99 VAL A CA 1
ATOM 792 C C . VAL A 1 99 ? 6.121 -23.359 15.945 1 97.69 99 VAL A C 1
ATOM 794 O O . VAL A 1 99 ? 6.309 -22.25 15.453 1 97.69 99 VAL A O 1
ATOM 797 N N . GLN A 1 100 ? 6.859 -23.875 16.922 1 97.62 100 GLN A N 1
ATOM 798 C CA . GLN A 1 100 ? 8.023 -23.141 17.406 1 97.62 100 GLN A CA 1
ATOM 799 C C . GLN A 1 100 ? 9.031 -22.906 16.281 1 97.62 100 GLN A C 1
ATOM 801 O O . GLN A 1 100 ? 9.57 -21.812 16.141 1 97.62 100 GLN A O 1
ATOM 806 N N . LYS A 1 101 ? 9.289 -23.969 15.516 1 98.25 101 LYS A N 1
ATOM 807 C CA . LYS A 1 101 ? 10.211 -23.844 14.391 1 98.25 101 LYS A CA 1
ATOM 808 C C . LYS A 1 101 ? 9.734 -22.781 13.406 1 98.25 101 LYS A C 1
ATOM 810 O O . LYS A 1 101 ? 10.539 -22 12.883 1 98.25 101 LYS A O 1
ATOM 815 N N . ALA A 1 102 ? 8.414 -22.75 13.102 1 98.56 102 ALA A N 1
ATOM 816 C CA . ALA A 1 102 ? 7.848 -21.75 12.188 1 98.56 102 ALA A CA 1
ATOM 817 C C . ALA A 1 102 ? 8.07 -20.344 12.711 1 98.56 102 ALA A C 1
ATOM 819 O O . ALA A 1 102 ? 8.469 -19.453 11.953 1 98.56 102 ALA A O 1
ATOM 820 N N . LYS A 1 103 ? 7.832 -20.109 13.953 1 98.56 103 LYS A N 1
ATOM 821 C CA . LYS A 1 103 ? 7.988 -18.797 14.57 1 98.56 103 LYS A CA 1
ATOM 822 C C . LYS A 1 103 ? 9.453 -18.375 14.594 1 98.56 103 LYS A C 1
ATOM 824 O O . LYS A 1 103 ? 9.766 -17.203 14.367 1 98.56 103 LYS A O 1
ATOM 829 N N . ILE A 1 104 ? 10.359 -19.328 14.867 1 98.62 104 ILE A N 1
ATOM 830 C CA . ILE A 1 104 ? 11.789 -19.031 14.898 1 98.62 104 ILE A CA 1
ATOM 831 C C . ILE A 1 104 ? 12.273 -18.656 13.5 1 98.62 104 ILE A C 1
ATOM 833 O O . ILE A 1 104 ? 13.055 -17.719 13.344 1 98.62 104 ILE A O 1
ATOM 837 N N . LEU A 1 105 ? 11.844 -19.438 12.484 1 98.75 105 LEU A N 1
ATOM 838 C CA . LEU A 1 105 ? 12.211 -19.125 11.109 1 98.75 105 LEU A CA 1
ATOM 839 C C . LEU A 1 105 ? 11.75 -17.719 10.734 1 98.75 105 LEU A C 1
ATOM 841 O O . LEU A 1 105 ? 12.516 -16.938 10.141 1 98.75 105 LEU A O 1
ATOM 845 N N . TYR A 1 106 ? 10.516 -17.359 11.102 1 98.69 106 TYR A N 1
ATOM 846 C CA . TYR A 1 106 ? 9.984 -16.016 10.852 1 98.69 106 TYR A CA 1
ATOM 847 C C . TYR A 1 106 ? 10.82 -14.953 11.555 1 98.69 106 TYR A C 1
ATOM 849 O O . TYR A 1 106 ? 11.188 -13.945 10.961 1 98.69 106 TYR A O 1
ATOM 857 N N . ALA A 1 107 ? 11.102 -15.203 12.805 1 98.31 107 ALA A N 1
ATOM 858 C CA . ALA A 1 107 ? 11.844 -14.25 13.617 1 98.31 107 ALA A CA 1
ATOM 859 C C . ALA A 1 107 ? 13.242 -14.016 13.039 1 98.31 107 ALA A C 1
ATOM 861 O O . ALA A 1 107 ? 13.742 -12.883 13.055 1 98.31 107 ALA A O 1
ATOM 862 N N . SER A 1 108 ? 13.875 -15.062 12.578 1 98.5 108 SER A N 1
ATOM 863 C CA . SER A 1 108 ? 15.203 -14.922 11.992 1 98.5 108 SER A CA 1
ATOM 864 C C . SER A 1 108 ? 15.164 -14.055 10.734 1 98.5 108 SER A C 1
ATOM 866 O O . SER A 1 108 ? 16.078 -13.258 10.5 1 98.5 108 SER A O 1
ATOM 868 N N . CYS A 1 109 ? 14.109 -14.25 9.969 1 98.38 109 CYS A N 1
ATOM 869 C CA . CYS A 1 109 ? 13.922 -13.469 8.75 1 98.38 109 CYS A CA 1
ATOM 870 C C . CYS A 1 109 ? 13.625 -12.008 9.078 1 98.38 109 CYS A C 1
ATOM 872 O O . CYS A 1 109 ? 14.055 -11.109 8.359 1 98.38 109 CYS A O 1
ATOM 874 N N . MET A 1 110 ? 12.945 -11.703 10.18 1 97.31 110 MET A N 1
ATOM 875 C CA . MET A 1 110 ? 12.555 -10.359 10.594 1 97.31 110 MET A CA 1
ATOM 876 C C . MET A 1 110 ? 13.719 -9.625 11.242 1 97.31 110 MET A C 1
ATOM 878 O O . MET A 1 110 ? 13.672 -8.406 11.43 1 97.31 110 MET A O 1
ATOM 882 N N . ASN A 1 111 ? 14.797 -10.414 11.578 1 96.62 111 ASN A N 1
ATOM 883 C CA . ASN A 1 111 ? 15.945 -9.805 12.234 1 96.62 111 ASN A CA 1
ATOM 884 C C . ASN A 1 111 ? 16.844 -9.086 11.227 1 96.62 111 ASN A C 1
ATOM 886 O O . ASN A 1 111 ? 17.984 -9.492 11.008 1 96.62 111 ASN A O 1
ATOM 890 N N . GLU A 1 112 ? 16.422 -7.977 10.75 1 93.75 112 GLU A N 1
ATOM 891 C CA . GLU A 1 112 ? 17.078 -7.242 9.672 1 93.75 112 GLU A CA 1
ATOM 892 C C . GLU A 1 112 ? 18.453 -6.742 10.109 1 93.75 112 GLU A C 1
ATOM 894 O O . GLU A 1 112 ? 19.375 -6.656 9.289 1 93.75 112 GLU A O 1
ATOM 899 N N . ASP A 1 113 ? 18.594 -6.398 11.367 1 92.25 113 ASP A N 1
ATOM 900 C CA . ASP A 1 113 ? 19.875 -5.918 11.875 1 92.25 113 ASP A CA 1
ATOM 901 C C . ASP A 1 113 ? 20.969 -6.965 11.688 1 92.25 113 ASP A C 1
ATOM 903 O O . ASP A 1 113 ? 22.078 -6.648 11.234 1 92.25 113 ASP A O 1
ATOM 907 N N . LYS A 1 114 ? 20.641 -8.172 12.031 1 96.19 114 LYS A N 1
ATOM 908 C CA . LYS A 1 114 ? 21.594 -9.266 11.891 1 96.19 114 LYS A CA 1
ATOM 909 C C . LYS A 1 114 ? 21.891 -9.547 10.422 1 96.19 114 LYS A C 1
ATOM 911 O O . LYS A 1 114 ? 23.031 -9.875 10.062 1 96.19 114 LYS A O 1
ATOM 916 N N . ILE A 1 115 ? 20.906 -9.469 9.594 1 97.06 115 ILE A N 1
ATOM 917 C CA . ILE A 1 115 ? 21.062 -9.703 8.164 1 97.06 115 ILE A CA 1
ATOM 918 C C . ILE A 1 115 ? 22 -8.648 7.562 1 97.06 115 ILE A C 1
ATOM 920 O O . ILE A 1 115 ? 22.891 -8.977 6.777 1 97.06 115 ILE A O 1
ATOM 924 N N . GLU A 1 116 ? 21.781 -7.367 7.969 1 95 116 GLU A N 1
ATOM 925 C CA . GLU A 1 116 ? 22.594 -6.277 7.453 1 95 116 GLU A CA 1
ATOM 926 C C . GLU A 1 116 ? 24.047 -6.418 7.91 1 95 116 GLU A C 1
ATOM 928 O O . GLU A 1 116 ? 24.969 -6.129 7.152 1 95 116 GLU A O 1
ATOM 933 N N . LYS A 1 117 ? 24.234 -6.855 9.133 1 95.75 117 LYS A N 1
ATOM 934 C CA . LYS A 1 117 ? 25.578 -7.047 9.672 1 95.75 117 LYS A CA 1
ATOM 935 C C . LYS A 1 117 ? 26.297 -8.18 8.945 1 95.75 117 LYS A C 1
ATOM 937 O O . LYS A 1 117 ? 27.5 -8.07 8.664 1 95.75 117 LYS A O 1
ATOM 942 N N . ALA A 1 118 ? 25.516 -9.234 8.625 1 97 118 ALA A N 1
ATOM 943 C CA . ALA A 1 118 ? 26.109 -10.359 7.906 1 97 118 ALA A CA 1
ATOM 944 C C . ALA A 1 118 ? 26.422 -9.977 6.461 1 97 118 ALA A C 1
ATOM 946 O O . ALA A 1 118 ? 27.422 -10.414 5.898 1 97 118 ALA A O 1
ATOM 947 N N . ASP A 1 119 ? 25.484 -9.148 5.879 1 96.69 119 ASP A N 1
ATOM 948 C CA . ASP A 1 119 ? 25.641 -8.562 4.551 1 96.69 119 ASP A CA 1
ATOM 949 C C . ASP A 1 119 ? 25.875 -9.648 3.502 1 96.69 119 ASP A C 1
ATOM 951 O O . ASP A 1 119 ? 24.969 -10.414 3.17 1 96.69 119 ASP A O 1
ATOM 955 N N . VAL A 1 120 ? 27.141 -9.898 3.068 1 96.25 120 VAL A N 1
ATOM 956 C CA . VAL A 1 120 ? 27.422 -10.773 1.932 1 96.25 120 VAL A CA 1
ATOM 957 C C . VAL A 1 120 ? 28.219 -11.992 2.398 1 96.25 120 VAL A C 1
ATOM 959 O O . VAL A 1 120 ? 28.312 -12.992 1.675 1 96.25 120 VAL A O 1
ATOM 962 N N . LYS A 1 121 ? 28.609 -12.008 3.619 1 96.25 121 LYS A N 1
ATOM 963 C CA . LYS A 1 121 ? 29.562 -12.984 4.137 1 96.25 121 LYS A CA 1
ATOM 964 C C . LYS A 1 121 ? 29.031 -14.406 3.975 1 96.25 121 LYS A C 1
ATOM 966 O O . LYS A 1 121 ? 29.766 -15.305 3.562 1 96.25 121 LYS A O 1
ATOM 971 N N . PRO A 1 122 ? 27.734 -14.648 4.254 1 96.69 122 PRO A N 1
ATOM 972 C CA . PRO A 1 122 ? 27.234 -16.016 4.117 1 96.69 122 PRO A CA 1
ATOM 973 C C . PRO A 1 122 ? 27.312 -16.531 2.682 1 96.69 122 PRO A C 1
ATOM 975 O O . PRO A 1 122 ? 27.641 -17.703 2.461 1 96.69 122 PRO A O 1
ATOM 978 N N . LEU A 1 123 ? 27.062 -15.734 1.696 1 96.94 123 LEU A N 1
ATOM 979 C CA . LEU A 1 123 ? 27.141 -16.141 0.298 1 96.94 123 LEU A CA 1
ATOM 980 C C . LEU A 1 123 ? 28.594 -16.359 -0.128 1 96.94 123 LEU A C 1
ATOM 982 O O . LEU A 1 123 ? 28.891 -17.297 -0.859 1 96.94 123 LEU A O 1
ATOM 986 N N . LEU A 1 124 ? 29.484 -15.469 0.332 1 95.44 124 LEU A N 1
ATOM 987 C CA . LEU A 1 124 ? 30.906 -15.602 0.003 1 95.44 124 LEU A CA 1
ATOM 988 C C . LEU A 1 124 ? 31.469 -16.906 0.552 1 95.44 124 LEU A C 1
ATOM 990 O O . LEU A 1 124 ? 32.344 -17.516 -0.063 1 95.44 124 LEU A O 1
ATOM 994 N N . SER A 1 125 ? 30.969 -17.328 1.684 1 94.62 125 SER A N 1
ATOM 995 C CA . SER A 1 125 ? 31.391 -18.594 2.254 1 94.62 125 SER A CA 1
ATOM 996 C C . SER A 1 125 ? 31.062 -19.766 1.326 1 94.62 125 SER A C 1
ATOM 998 O O . SER A 1 125 ? 31.859 -20.688 1.176 1 94.62 125 SER A O 1
ATOM 1000 N N . ILE A 1 126 ? 29.938 -19.75 0.685 1 95 126 ILE A N 1
ATOM 1001 C CA . ILE A 1 126 ? 29.531 -20.781 -0.265 1 95 126 ILE A CA 1
ATOM 1002 C C . ILE A 1 126 ? 30.422 -20.734 -1.502 1 95 126 ILE A C 1
ATOM 1004 O O . ILE A 1 126 ? 30.844 -21.766 -2.02 1 95 126 ILE A O 1
ATOM 1008 N N . LEU A 1 127 ? 30.797 -19.531 -1.923 1 95.12 127 LEU A N 1
ATOM 1009 C CA . LEU A 1 127 ? 31.516 -19.328 -3.178 1 95.12 127 LEU A CA 1
ATOM 1010 C C . LEU A 1 127 ? 33 -19.672 -3.025 1 95.12 127 LEU A C 1
ATOM 1012 O O . LEU A 1 127 ? 33.688 -19.797 -4.02 1 95.12 127 LEU A O 1
ATOM 1016 N N . LYS A 1 128 ? 33.375 -19.938 -1.805 1 93 128 LYS A N 1
ATOM 1017 C CA . LYS A 1 128 ? 34.75 -20.328 -1.541 1 93 128 LYS A CA 1
ATOM 1018 C C . LYS A 1 128 ? 34.938 -21.844 -1.622 1 93 128 LYS A C 1
ATOM 1020 O O . LYS A 1 128 ? 36.062 -22.344 -1.626 1 93 128 LYS A O 1
ATOM 1025 N N . HIS A 1 129 ? 33.844 -22.5 -1.83 1 90.69 129 HIS A N 1
ATOM 1026 C CA . HIS A 1 129 ? 33.906 -23.969 -1.822 1 90.69 129 HIS A CA 1
ATOM 1027 C C . HIS A 1 129 ? 33.469 -24.547 -3.156 1 90.69 129 HIS A C 1
ATOM 1029 O O . HIS A 1 129 ? 32.562 -24.016 -3.795 1 90.69 129 HIS A O 1
ATOM 1035 N N . SER A 1 130 ? 34.094 -25.656 -3.484 1 90.06 130 SER A N 1
ATOM 1036 C CA . SER A 1 130 ? 33.625 -26.406 -4.645 1 90.06 130 SER A CA 1
ATOM 1037 C C . SER A 1 130 ? 32.219 -26.938 -4.438 1 90.06 130 SER A C 1
ATOM 1039 O O . SER A 1 130 ? 31.859 -27.328 -3.322 1 90.06 130 SER A O 1
ATOM 1041 N N . PRO A 1 131 ? 31.469 -26.875 -5.355 1 92.81 131 PRO A N 1
ATOM 1042 C CA . PRO A 1 131 ? 31.766 -26.562 -6.758 1 92.81 131 PRO A CA 1
ATOM 1043 C C . PRO A 1 131 ? 31.391 -25.141 -7.137 1 92.81 131 PRO A C 1
ATOM 1045 O O . PRO A 1 131 ? 31.203 -24.828 -8.32 1 92.81 131 PRO A O 1
ATOM 1048 N N . PHE A 1 132 ? 31.328 -24.234 -6.164 1 94.56 132 PHE A N 1
ATOM 1049 C CA . PHE A 1 132 ? 30.703 -22.953 -6.465 1 94.56 132 PHE A CA 1
ATOM 1050 C C . PHE A 1 132 ? 31.75 -21.844 -6.477 1 94.56 132 PHE A C 1
ATOM 1052 O O . PHE A 1 132 ? 31.406 -20.672 -6.324 1 94.56 132 PHE A O 1
ATOM 1059 N N . ARG A 1 133 ? 33.031 -22.281 -6.617 1 95.12 133 ARG A N 1
ATOM 1060 C CA . ARG A 1 133 ? 34.031 -21.234 -6.879 1 95.12 133 ARG A CA 1
ATOM 1061 C C . ARG A 1 133 ? 33.719 -20.5 -8.188 1 95.12 133 ARG A C 1
ATOM 1063 O O . ARG A 1 133 ? 33.688 -21.125 -9.25 1 95.12 133 ARG A O 1
ATOM 1070 N N . TRP A 1 134 ? 33.531 -19.188 -8.078 1 96.56 134 TRP A N 1
ATOM 1071 C CA . TRP A 1 134 ? 33 -18.406 -9.195 1 96.56 134 TRP A CA 1
ATOM 1072 C C . TRP A 1 134 ? 34.156 -17.844 -10.039 1 96.56 134 TRP A C 1
ATOM 1074 O O . TRP A 1 134 ? 34.906 -16.984 -9.586 1 96.56 134 TRP A O 1
ATOM 1084 N N . PRO A 1 135 ? 34.25 -18.234 -11.266 1 96.5 135 PRO A N 1
ATOM 1085 C CA . PRO A 1 135 ? 35.406 -17.797 -12.078 1 96.5 135 PRO A CA 1
ATOM 1086 C C . PRO A 1 135 ? 35.5 -16.281 -12.195 1 96.5 135 PRO A C 1
ATOM 1088 O O . PRO A 1 135 ? 36.625 -15.734 -12.227 1 96.5 135 PRO A O 1
ATOM 1091 N N . VAL A 1 136 ? 34.406 -15.602 -12.211 1 96.81 136 VAL A N 1
ATOM 1092 C CA . VAL A 1 136 ? 34.406 -14.172 -12.477 1 96.81 136 VAL A CA 1
ATOM 1093 C C . VAL A 1 136 ? 35.031 -13.422 -11.312 1 96.81 136 VAL A C 1
ATOM 1095 O O . VAL A 1 136 ? 35.531 -12.305 -11.477 1 96.81 136 VAL A O 1
ATOM 1098 N N . LEU A 1 137 ? 35.062 -13.992 -10.109 1 95.06 137 LEU A N 1
ATOM 1099 C CA . LEU A 1 137 ? 35.625 -13.336 -8.938 1 95.06 137 LEU A CA 1
ATOM 1100 C C . LEU A 1 137 ? 37.125 -13.477 -8.906 1 95.06 137 LEU A C 1
ATOM 1102 O O . LEU A 1 137 ? 37.812 -12.781 -8.141 1 95.06 137 LEU A O 1
ATOM 1106 N N . GLU A 1 138 ? 37.719 -14.312 -9.758 1 82.44 138 GLU A N 1
ATOM 1107 C CA . GLU A 1 138 ? 39.188 -14.539 -9.82 1 82.44 138 GLU A CA 1
ATOM 1108 C C . GLU A 1 138 ? 39.75 -14.781 -8.43 1 82.44 138 GLU A C 1
ATOM 1110 O O . GLU A 1 138 ? 39.312 -15.672 -7.711 1 82.44 138 GLU A O 1
ATOM 1115 N N . SER A 1 139 ? 40.781 -13.914 -8.078 1 78.38 139 SER A N 1
ATOM 1116 C CA . SER A 1 139 ? 41.469 -14.141 -6.809 1 78.38 139 SER A CA 1
ATOM 1117 C C . SER A 1 139 ? 40.938 -13.227 -5.715 1 78.38 139 SER A C 1
ATOM 1119 O O . SER A 1 139 ? 41.531 -13.094 -4.648 1 78.38 139 SER A O 1
ATOM 1121 N N . ASN A 1 140 ? 39.812 -12.727 -5.992 1 81.56 140 ASN A N 1
ATOM 1122 C CA . ASN A 1 140 ? 39.25 -11.766 -5.043 1 81.56 140 ASN A CA 1
ATOM 1123 C C . ASN A 1 140 ? 38.844 -12.43 -3.732 1 81.56 140 ASN A C 1
ATOM 1125 O O . ASN A 1 140 ? 38.75 -11.773 -2.693 1 81.56 140 ASN A O 1
ATOM 1129 N N . LEU A 1 141 ? 38.594 -13.742 -3.812 1 81.25 141 LEU A N 1
ATOM 1130 C CA . LEU A 1 141 ? 38.188 -14.453 -2.605 1 81.25 141 LEU A CA 1
ATOM 1131 C C . LEU A 1 141 ? 39.344 -15.219 -2.01 1 81.25 141 LEU A C 1
ATOM 1133 O O . LEU A 1 141 ? 39.156 -16.156 -1.233 1 81.25 141 LEU A O 1
ATOM 1137 N N . GLY A 1 142 ? 40.5 -14.914 -2.451 1 82.12 142 GLY A N 1
ATOM 1138 C CA . GLY A 1 142 ? 41.688 -15.609 -1.956 1 82.12 142 GLY A CA 1
ATOM 1139 C C . GLY A 1 142 ? 41.938 -16.922 -2.66 1 82.12 142 GLY A C 1
ATOM 1140 O O . GLY A 1 142 ? 41.219 -17.281 -3.592 1 82.12 142 GLY A O 1
ATOM 1141 N N . PRO A 1 143 ? 42.906 -17.594 -2.242 1 82.75 143 PRO A N 1
ATOM 1142 C CA . PRO A 1 143 ? 43.281 -18.859 -2.877 1 82.75 143 PRO A CA 1
ATOM 1143 C C . PRO A 1 143 ? 42.188 -19.922 -2.76 1 82.75 143 PRO A C 1
ATOM 1145 O O . PRO A 1 143 ? 42 -20.75 -3.656 1 82.75 143 PRO A O 1
ATOM 1148 N N . GLU A 1 144 ? 41.469 -19.797 -1.782 1 79.69 144 GLU A N 1
ATOM 1149 C CA . GLU A 1 144 ? 40.375 -20.766 -1.558 1 79.69 144 GLU A CA 1
ATOM 1150 C C . GLU A 1 144 ? 39.25 -20.547 -2.539 1 79.69 144 GLU A C 1
ATOM 1152 O O . GLU A 1 144 ? 38.469 -21.484 -2.822 1 79.69 144 GLU A O 1
ATOM 1157 N N . GLY A 1 145 ? 39.25 -19.438 -3.129 1 81.44 145 GLY A N 1
ATOM 1158 C CA . GLY A 1 145 ? 38.125 -19.094 -4.012 1 81.44 145 GLY A CA 1
ATOM 1159 C C . GLY A 1 145 ? 38.5 -19.172 -5.484 1 81.44 145 GLY A C 1
ATOM 1160 O O . GLY A 1 145 ? 37.688 -18.891 -6.352 1 81.44 145 GLY A O 1
ATOM 1161 N N . LEU A 1 146 ? 39.625 -19.672 -5.715 1 89 146 LEU A N 1
ATOM 1162 C CA . LEU A 1 146 ? 40.125 -19.656 -7.094 1 89 146 LEU A CA 1
ATOM 1163 C C . LEU A 1 146 ? 39.5 -20.812 -7.887 1 89 146 LEU A C 1
ATOM 1165 O O . LEU A 1 146 ? 39.562 -21.953 -7.453 1 89 146 LEU A O 1
ATOM 1169 N N . TRP A 1 147 ? 38.969 -20.469 -8.984 1 92.12 147 TRP A N 1
ATOM 1170 C CA . TRP A 1 147 ? 38.375 -21.453 -9.875 1 92.12 147 TRP A CA 1
ATOM 1171 C C . TRP A 1 147 ? 39.406 -22.141 -10.734 1 92.12 147 TRP A C 1
ATOM 1173 O O . TRP A 1 147 ? 40.406 -21.5 -11.148 1 92.12 147 TRP A O 1
ATOM 1183 N N . SER A 1 148 ? 39.188 -23.469 -10.938 1 91.81 148 SER A N 1
ATOM 1184 C CA . SER A 1 148 ? 40.062 -24.281 -11.773 1 91.81 148 SER A CA 1
ATOM 1185 C C . SER A 1 148 ? 39.281 -25.078 -12.805 1 91.81 148 SER A C 1
ATOM 1187 O O . SER A 1 148 ? 38.375 -25.812 -12.461 1 91.81 148 SER A O 1
ATOM 1189 N N . GLU A 1 149 ? 39.688 -24.906 -14.008 1 93.38 149 GLU A N 1
ATOM 1190 C CA . GLU A 1 149 ? 39.031 -25.625 -15.086 1 93.38 149 GLU A CA 1
ATOM 1191 C C . GLU A 1 149 ? 39.188 -27.125 -14.922 1 93.38 149 GLU A C 1
ATOM 1193 O O . GLU A 1 149 ? 38.281 -27.906 -15.219 1 93.38 149 GLU A O 1
ATOM 1198 N N . ARG A 1 150 ? 40.375 -27.531 -14.477 1 92.69 150 ARG A N 1
ATOM 1199 C CA . ARG A 1 150 ? 40.688 -28.938 -14.312 1 92.69 150 ARG A CA 1
ATOM 1200 C C . ARG A 1 150 ? 39.812 -29.578 -13.234 1 92.69 150 ARG A C 1
ATOM 1202 O O . ARG A 1 150 ? 39.406 -30.75 -13.352 1 92.69 150 ARG A O 1
ATOM 1209 N N . ARG A 1 151 ? 39.438 -28.859 -12.344 1 92.44 151 ARG A N 1
ATOM 1210 C CA . ARG A 1 151 ? 38.688 -29.391 -11.203 1 92.44 151 ARG A CA 1
ATOM 1211 C C . ARG A 1 151 ? 37.188 -29.219 -11.398 1 92.44 151 ARG A C 1
ATOM 1213 O O . ARG A 1 151 ? 36.375 -29.766 -10.633 1 92.44 151 ARG A O 1
ATOM 1220 N N . PHE A 1 152 ? 36.875 -28.562 -12.422 1 95.12 152 PHE A N 1
ATOM 1221 C CA . PHE A 1 152 ? 35.469 -28.297 -12.656 1 95.12 152 PHE A CA 1
ATOM 1222 C C . PHE A 1 152 ? 34.719 -29.547 -13.117 1 95.12 152 PHE A C 1
ATOM 1224 O O . PHE A 1 152 ? 35.156 -30.219 -14.055 1 95.12 152 PHE A O 1
ATOM 1231 N N . SER A 1 153 ? 33.625 -29.875 -12.461 1 95.81 153 SER A N 1
ATOM 1232 C CA . SER A 1 153 ? 32.75 -30.969 -12.844 1 95.81 153 SER A CA 1
ATOM 1233 C C . SER A 1 153 ? 31.312 -30.469 -13.016 1 95.81 153 SER A C 1
ATOM 1235 O O . SER A 1 153 ? 30.641 -30.094 -12.047 1 95.81 153 SER A O 1
ATOM 1237 N N . LEU A 1 154 ? 30.875 -30.547 -14.258 1 96.69 154 LEU A N 1
ATOM 1238 C CA . LEU A 1 154 ? 29.516 -30.125 -14.555 1 96.69 154 LEU A CA 1
ATOM 1239 C C . LEU A 1 154 ? 28.5 -30.984 -13.797 1 96.69 154 LEU A C 1
ATOM 1241 O O . LEU A 1 154 ? 27.547 -30.453 -13.211 1 96.69 154 LEU A O 1
ATOM 1245 N N . VAL A 1 155 ? 28.672 -32.281 -13.75 1 96.88 155 VAL A N 1
ATOM 1246 C CA . VAL A 1 155 ? 27.75 -33.219 -13.109 1 96.88 155 VAL A CA 1
ATOM 1247 C C . VAL A 1 155 ? 27.703 -32.938 -11.609 1 96.88 155 VAL A C 1
ATOM 1249 O O . VAL A 1 155 ? 26.625 -32.938 -11.008 1 96.88 155 VAL A O 1
ATOM 1252 N N . GLN A 1 156 ? 28.859 -32.688 -11.039 1 96.81 156 GLN A N 1
ATOM 1253 C CA . GLN A 1 156 ? 28.906 -32.406 -9.609 1 96.81 156 GLN A CA 1
ATOM 1254 C C . GLN A 1 156 ? 28.203 -31.109 -9.266 1 96.81 156 GLN A C 1
ATOM 1256 O O . GLN A 1 156 ? 27.469 -31.047 -8.266 1 96.81 156 GLN A O 1
ATOM 1261 N N . ALA A 1 157 ? 28.438 -30.109 -10.07 1 97.56 157 ALA A N 1
ATOM 1262 C CA . ALA A 1 157 ? 27.797 -28.812 -9.828 1 97.56 157 ALA A CA 1
ATOM 1263 C C . ALA A 1 157 ? 26.281 -28.906 -9.953 1 97.56 157 ALA A C 1
ATOM 1265 O O . ALA A 1 157 ? 25.547 -28.406 -9.102 1 97.56 157 ALA A O 1
ATOM 1266 N N . LEU A 1 158 ? 25.844 -29.578 -10.977 1 98.38 158 LEU A N 1
ATOM 1267 C CA . LEU A 1 158 ? 24.406 -29.734 -11.203 1 98.38 158 LEU A CA 1
ATOM 1268 C C . LEU A 1 158 ? 23.766 -30.562 -10.086 1 98.38 158 LEU A C 1
ATOM 1270 O O . LEU A 1 158 ? 22.672 -30.234 -9.625 1 98.38 158 LEU A O 1
ATOM 1274 N N . ALA A 1 159 ? 24.422 -31.625 -9.695 1 98.25 159 ALA A N 1
ATOM 1275 C CA . ALA A 1 159 ? 23.906 -32.5 -8.641 1 98.25 159 ALA A CA 1
ATOM 1276 C C . ALA A 1 159 ? 23.797 -31.734 -7.32 1 98.25 159 ALA A C 1
ATOM 1278 O O . ALA A 1 159 ? 22.828 -31.938 -6.57 1 98.25 159 ALA A O 1
ATOM 1279 N N . THR A 1 160 ? 24.797 -30.922 -7.043 1 98 160 THR A N 1
ATOM 1280 C CA . THR A 1 160 ? 24.766 -30.156 -5.812 1 98 160 THR A CA 1
ATOM 1281 C C . THR A 1 160 ? 23.656 -29.109 -5.848 1 98 160 THR A C 1
ATOM 1283 O O . THR A 1 160 ? 22.938 -28.922 -4.859 1 98 160 THR A O 1
ATOM 1286 N N . LEU A 1 161 ? 23.484 -28.422 -6.957 1 98.31 161 LEU A N 1
ATOM 1287 C CA . LEU A 1 161 ? 22.422 -27.438 -7.105 1 98.31 161 LEU A CA 1
ATOM 1288 C C . LEU A 1 161 ? 21.047 -28.062 -6.863 1 98.31 161 LEU A C 1
ATOM 1290 O O . LEU A 1 161 ? 20.25 -27.531 -6.105 1 98.31 161 LEU A O 1
ATOM 1294 N N . ARG A 1 162 ? 20.797 -29.188 -7.445 1 98.44 162 ARG A N 1
ATOM 1295 C CA . ARG A 1 162 ? 19.516 -29.859 -7.312 1 98.44 162 ARG A CA 1
ATOM 1296 C C . ARG A 1 162 ? 19.391 -30.547 -5.957 1 98.44 162 ARG A C 1
ATOM 1298 O O . ARG A 1 162 ? 18.359 -30.453 -5.297 1 98.44 162 ARG A O 1
ATOM 1305 N N . GLY A 1 163 ? 20.375 -31.234 -5.496 1 98.12 163 GLY A N 1
ATOM 1306 C CA . GLY A 1 163 ? 20.312 -32.125 -4.355 1 98.12 163 GLY A CA 1
ATOM 1307 C C . GLY A 1 163 ? 20.469 -31.422 -3.023 1 98.12 163 GLY A C 1
ATOM 1308 O O . GLY A 1 163 ? 20.031 -31.938 -1.987 1 98.12 163 GLY A O 1
ATOM 1309 N N . GLN A 1 164 ? 21.094 -30.234 -3.064 1 97.12 164 GLN A N 1
ATOM 1310 C CA . GLN A 1 164 ? 21.359 -29.531 -1.807 1 97.12 164 GLN A CA 1
ATOM 1311 C C . GLN A 1 164 ? 20.625 -28.203 -1.746 1 97.12 164 GLN A C 1
ATOM 1313 O O . GLN A 1 164 ? 20.25 -27.734 -0.665 1 97.12 164 GLN A O 1
ATOM 1318 N N . TYR A 1 165 ? 20.375 -27.594 -2.891 1 97.25 165 TYR A N 1
ATOM 1319 C CA . TYR A 1 165 ? 19.828 -26.234 -2.883 1 97.25 165 TYR A CA 1
ATOM 1320 C C . TYR A 1 165 ? 18.469 -26.188 -3.58 1 97.25 165 TYR A C 1
ATOM 1322 O O . TYR A 1 165 ? 17.859 -25.125 -3.695 1 97.25 165 TYR A O 1
ATOM 1330 N N . SER A 1 166 ? 17.969 -27.312 -4.043 1 97.38 166 SER A N 1
ATOM 1331 C CA . SER A 1 166 ? 16.672 -27.438 -4.707 1 97.38 166 SER A CA 1
ATOM 1332 C C . SER A 1 166 ? 16.578 -26.5 -5.902 1 97.38 166 SER A C 1
ATOM 1334 O O . SER A 1 166 ? 15.562 -25.828 -6.098 1 97.38 166 SER A O 1
ATOM 1336 N N . SER A 1 167 ? 17.641 -26.391 -6.598 1 97 167 SER A N 1
ATOM 1337 C CA . SER A 1 167 ? 17.688 -25.531 -7.781 1 97 167 SER A CA 1
ATOM 1338 C C . SER A 1 167 ? 17.875 -26.359 -9.047 1 97 167 SER A C 1
ATOM 1340 O O . SER A 1 167 ? 18.859 -27.109 -9.164 1 97 167 SER A O 1
ATOM 1342 N N . SER A 1 168 ? 16.953 -26.219 -9.953 1 97.62 168 SER A N 1
ATOM 1343 C CA . SER A 1 168 ? 17.062 -26.891 -11.242 1 97.62 168 SER A CA 1
ATOM 1344 C C . SER A 1 168 ? 17.688 -25.984 -12.297 1 97.62 168 SER A C 1
ATOM 1346 O O . SER A 1 168 ? 17.156 -24.906 -12.578 1 97.62 168 SER A O 1
ATOM 1348 N N . VAL A 1 169 ? 18.797 -26.391 -12.766 1 98.19 169 VAL A N 1
ATOM 1349 C CA . VAL A 1 169 ? 19.484 -25.688 -13.836 1 98.19 169 VAL A CA 1
ATOM 1350 C C . VAL A 1 169 ? 19.734 -26.625 -15.008 1 98.19 169 VAL A C 1
ATOM 1352 O O . VAL A 1 169 ? 20.281 -27.719 -14.82 1 98.19 169 VAL A O 1
ATOM 1355 N N . PHE A 1 170 ? 19.391 -26.312 -16.188 1 98.44 170 PHE A N 1
ATOM 1356 C CA . PHE A 1 170 ? 19.453 -27.125 -17.391 1 98.44 170 PHE A CA 1
ATOM 1357 C C . PHE A 1 170 ? 18.516 -28.312 -17.297 1 98.44 170 PHE A C 1
ATOM 1359 O O . PHE A 1 170 ? 17.781 -28.609 -18.25 1 98.44 170 PHE A O 1
ATOM 1366 N N . ILE A 1 171 ? 18.484 -29 -16.188 1 98.5 171 ILE A N 1
ATOM 1367 C CA . ILE A 1 171 ? 17.734 -30.234 -15.977 1 98.5 171 ILE A CA 1
ATOM 1368 C C . ILE A 1 171 ? 16.844 -30.094 -14.734 1 98.5 171 ILE A C 1
ATOM 1370 O O . ILE A 1 171 ? 17.328 -29.688 -13.672 1 98.5 171 ILE A O 1
ATOM 1374 N N . ARG A 1 172 ? 15.633 -30.391 -14.906 1 98.5 172 ARG A N 1
ATOM 1375 C CA . ARG A 1 172 ? 14.734 -30.547 -13.766 1 98.5 172 ARG A CA 1
ATOM 1376 C C . ARG A 1 172 ? 14.469 -32.031 -13.484 1 98.5 172 ARG A C 1
ATOM 1378 O O . ARG A 1 172 ? 13.984 -32.75 -14.352 1 98.5 172 ARG A O 1
ATOM 1385 N N . LEU A 1 173 ? 14.852 -32.469 -12.336 1 98.69 173 LEU A N 1
ATOM 1386 C CA . LEU A 1 173 ? 14.633 -33.844 -11.859 1 98.69 173 LEU A CA 1
ATOM 1387 C C . LEU A 1 173 ? 13.672 -33.844 -10.672 1 98.69 173 LEU A C 1
ATOM 1389 O O . LEU A 1 173 ? 13.859 -33.094 -9.711 1 98.69 173 LEU A O 1
ATOM 1393 N N . TYR A 1 174 ? 12.633 -34.656 -10.766 1 98.19 174 TYR A N 1
ATOM 1394 C CA . TYR A 1 174 ? 11.68 -34.688 -9.664 1 98.19 174 TYR A CA 1
ATOM 1395 C C . TYR A 1 174 ? 10.898 -36 -9.68 1 98.19 174 TYR A C 1
ATOM 1397 O O . TYR A 1 174 ? 10.992 -36.781 -10.641 1 98.19 174 TYR A O 1
ATOM 1405 N N . VAL A 1 175 ? 10.281 -36.344 -8.602 1 98.19 175 VAL A N 1
ATOM 1406 C CA . VAL A 1 175 ? 9.422 -37.5 -8.484 1 98.19 175 VAL A CA 1
ATOM 1407 C C . VAL A 1 175 ? 7.957 -37.094 -8.586 1 98.19 175 VAL A C 1
ATOM 1409 O O . VAL A 1 175 ? 7.539 -36.094 -7.973 1 98.19 175 VAL A O 1
ATOM 1412 N N . ALA A 1 176 ? 7.191 -37.781 -9.438 1 96.94 176 ALA A N 1
ATOM 1413 C CA . ALA A 1 176 ? 5.754 -37.531 -9.578 1 96.94 176 ALA A CA 1
ATOM 1414 C C . ALA A 1 176 ? 5.043 -38.812 -10.039 1 96.94 176 ALA A C 1
ATOM 1416 O O . ALA A 1 176 ? 5.688 -39.844 -10.305 1 96.94 176 ALA A O 1
ATOM 1417 N N . ALA A 1 177 ? 3.77 -38.75 -10.094 1 96.44 177 ALA A N 1
ATOM 1418 C CA . ALA A 1 177 ? 2.994 -39.938 -10.523 1 96.44 177 ALA A CA 1
ATOM 1419 C C . ALA A 1 177 ? 3.271 -40.25 -11.984 1 96.44 177 ALA A C 1
ATOM 1421 O O . ALA A 1 177 ? 3.424 -39.375 -12.82 1 96.44 177 ALA A O 1
ATOM 1422 N N . ASP A 1 178 ? 3.383 -41.562 -12.289 1 97.69 178 ASP A N 1
ATOM 1423 C CA . ASP A 1 178 ? 3.443 -42.031 -13.68 1 97.69 178 ASP A CA 1
ATOM 1424 C C . ASP A 1 178 ? 2.129 -41.75 -14.406 1 97.69 178 ASP A C 1
ATOM 1426 O O . ASP A 1 178 ? 1.066 -42.219 -13.969 1 97.69 178 ASP A O 1
ATOM 1430 N N . ASP A 1 179 ? 2.131 -41.125 -15.484 1 96.75 179 ASP A N 1
ATOM 1431 C CA . ASP A 1 179 ? 0.925 -40.688 -16.172 1 96.75 179 ASP A CA 1
ATOM 1432 C C . ASP A 1 179 ? 0.084 -41.844 -16.656 1 96.75 179 ASP A C 1
ATOM 1434 O O . ASP A 1 179 ? -1.142 -41.75 -16.734 1 96.75 179 ASP A O 1
ATOM 1438 N N . LYS A 1 180 ? 0.704 -42.969 -17 1 97.44 180 LYS A N 1
ATOM 1439 C CA . LYS A 1 180 ? -0.039 -44.094 -17.516 1 97.44 180 LYS A CA 1
ATOM 1440 C C . LYS A 1 180 ? -0.297 -45.125 -16.422 1 97.44 180 LYS A C 1
ATOM 1442 O O . LYS A 1 180 ? -1.138 -46.031 -16.578 1 97.44 180 LYS A O 1
ATOM 1447 N N . ILE A 1 181 ? 0.434 -45 -15.352 1 97.12 181 ILE A N 1
ATOM 1448 C CA . ILE A 1 181 ? 0.237 -45.844 -14.164 1 97.12 181 ILE A CA 1
ATOM 1449 C C . ILE A 1 181 ? 0.111 -44.938 -12.93 1 97.12 181 ILE A C 1
ATOM 1451 O O . ILE A 1 181 ? 1.01 -44.906 -12.086 1 97.12 181 ILE A O 1
ATOM 1455 N N . SER A 1 182 ? -0.983 -44.375 -12.844 1 96.12 182 SER A N 1
ATOM 1456 C CA . SER A 1 182 ? -1.175 -43.219 -11.977 1 96.12 182 SER A CA 1
ATOM 1457 C C . SER A 1 182 ? -1.048 -43.625 -10.5 1 96.12 182 SER A C 1
ATOM 1459 O O . SER A 1 182 ? -0.901 -42.75 -9.641 1 96.12 182 SER A O 1
ATOM 1461 N N . HIS A 1 183 ? -1.051 -44.875 -10.125 1 96.38 183 HIS A N 1
ATOM 1462 C CA . HIS A 1 183 ? -0.945 -45.281 -8.734 1 96.38 183 HIS A CA 1
ATOM 1463 C C . HIS A 1 183 ? 0.51 -45.469 -8.328 1 96.38 183 HIS A C 1
ATOM 1465 O O . HIS A 1 183 ? 0.795 -45.844 -7.188 1 96.38 183 HIS A O 1
ATOM 1471 N N . ARG A 1 184 ? 1.46 -45.219 -9.234 1 97.12 184 ARG A N 1
ATOM 1472 C CA . ARG A 1 184 ? 2.885 -45.344 -8.945 1 97.12 184 ARG A CA 1
ATOM 1473 C C . ARG A 1 184 ? 3.621 -44.062 -9.211 1 97.12 184 ARG A C 1
ATOM 1475 O O . ARG A 1 184 ? 3.221 -43.281 -10.07 1 97.12 184 ARG A O 1
ATOM 1482 N N . TYR A 1 185 ? 4.684 -43.844 -8.391 1 97.69 185 TYR A N 1
ATOM 1483 C CA . TYR A 1 185 ? 5.578 -42.719 -8.617 1 97.69 185 TYR A CA 1
ATOM 1484 C C . TYR A 1 185 ? 6.746 -43.125 -9.516 1 97.69 185 TYR A C 1
ATOM 1486 O O . TYR A 1 185 ? 7.094 -44.281 -9.609 1 97.69 185 TYR A O 1
ATOM 1494 N N . ILE A 1 186 ? 7.305 -42.156 -10.133 1 98.25 186 ILE A N 1
ATOM 1495 C CA . ILE A 1 186 ? 8.43 -42.406 -11.039 1 98.25 186 ILE A CA 1
ATOM 1496 C C . ILE A 1 186 ? 9.289 -41.125 -11.117 1 98.25 186 ILE A C 1
ATOM 1498 O O . ILE A 1 186 ? 8.844 -40.062 -10.758 1 98.25 186 ILE A O 1
ATOM 1502 N N . LEU A 1 187 ? 10.555 -41.281 -11.422 1 98.62 187 LEU A N 1
ATOM 1503 C CA . LEU A 1 187 ? 11.438 -40.156 -11.688 1 98.62 187 LEU A CA 1
ATOM 1504 C C . LEU A 1 187 ? 11.102 -39.5 -13.031 1 98.62 187 LEU A C 1
ATOM 1506 O O . LEU A 1 187 ? 10.891 -40.219 -14.023 1 98.62 187 LEU A O 1
ATOM 1510 N N . LYS A 1 188 ? 11.031 -38.25 -13.062 1 98.56 188 LYS A N 1
ATOM 1511 C CA . LYS A 1 188 ? 10.805 -37.5 -14.289 1 98.56 188 LYS A CA 1
ATOM 1512 C C . LYS A 1 188 ? 11.922 -36.5 -14.547 1 98.56 188 LYS A C 1
ATOM 1514 O O . LYS A 1 188 ? 12.484 -35.938 -13.602 1 98.56 188 LYS A O 1
ATOM 1519 N N . LEU A 1 189 ? 12.312 -36.344 -15.75 1 98.75 189 LEU A N 1
ATOM 1520 C CA . LEU A 1 189 ? 13.281 -35.375 -16.219 1 98.75 189 LEU A CA 1
ATOM 1521 C C . LEU A 1 189 ? 12.641 -34.375 -17.172 1 98.75 189 LEU A C 1
ATOM 1523 O O . LEU A 1 189 ? 11.961 -34.75 -18.125 1 98.75 189 LEU A O 1
ATOM 1527 N N . ASP A 1 190 ? 12.789 -33.094 -16.938 1 98.44 190 ASP A N 1
ATOM 1528 C CA . ASP A 1 190 ? 12.172 -32.031 -17.719 1 98.44 190 ASP A CA 1
ATOM 1529 C C . ASP A 1 190 ? 13.148 -30.875 -17.922 1 98.44 190 ASP A C 1
ATOM 1531 O O . ASP A 1 190 ? 14.258 -30.891 -17.391 1 98.44 190 ASP A O 1
ATOM 1535 N N . GLN A 1 191 ? 12.82 -29.953 -18.797 1 98.12 191 GLN A N 1
ATOM 1536 C CA . GLN A 1 191 ? 13.617 -28.75 -19 1 98.12 191 GLN A CA 1
ATOM 1537 C C . GLN A 1 191 ? 13.492 -27.812 -17.797 1 98.12 191 GLN A C 1
ATOM 1539 O O . GLN A 1 191 ? 12.508 -27.875 -17.062 1 98.12 191 GLN A O 1
ATOM 1544 N N . ALA A 1 192 ? 14.516 -27.016 -17.531 1 97 192 ALA A N 1
ATOM 1545 C CA . ALA A 1 192 ? 14.523 -26.047 -16.438 1 97 192 ALA A CA 1
ATOM 1546 C C . ALA A 1 192 ? 14.242 -24.641 -16.953 1 97 192 ALA A C 1
ATOM 1548 O O . ALA A 1 192 ? 14.438 -24.359 -18.141 1 97 192 ALA A O 1
ATOM 1549 N N . SER A 1 193 ? 13.781 -23.797 -16.078 1 94.56 193 SER A N 1
ATOM 1550 C CA . SER A 1 193 ? 13.484 -22.406 -16.438 1 94.56 193 SER A CA 1
ATOM 1551 C C . SER A 1 193 ? 14.766 -21.594 -16.625 1 94.56 193 SER A C 1
ATOM 1553 O O . SER A 1 193 ? 15.836 -22 -16.156 1 94.56 193 SER A O 1
ATOM 1555 N N . LEU A 1 194 ? 14.625 -20.469 -17.328 1 96.06 194 LEU A N 1
ATOM 1556 C CA . LEU A 1 194 ? 15.703 -19.516 -17.5 1 96.06 194 LEU A CA 1
ATOM 1557 C C . LEU A 1 194 ? 15.508 -18.297 -16.609 1 96.06 194 LEU A C 1
ATOM 1559 O O . LEU A 1 194 ? 14.617 -18.281 -15.758 1 96.06 194 LEU A O 1
ATOM 1563 N N . SER A 1 195 ? 16.406 -17.359 -16.75 1 95.25 195 SER A N 1
ATOM 1564 C CA . SER A 1 195 ? 16.375 -16.203 -15.867 1 95.25 195 SER A CA 1
ATOM 1565 C C . SER A 1 195 ? 15.242 -15.25 -16.25 1 95.25 195 SER A C 1
ATOM 1567 O O . SER A 1 195 ? 14.516 -14.766 -15.398 1 95.25 195 SER A O 1
ATOM 1569 N N . LEU A 1 196 ? 15.102 -15.008 -17.531 1 95.56 196 LEU A N 1
ATOM 1570 C CA . LEU A 1 196 ? 13.984 -14.188 -17.984 1 95.56 196 LEU A CA 1
ATOM 1571 C C . LEU A 1 196 ? 12.711 -15.023 -18.109 1 95.56 196 LEU A C 1
ATOM 1573 O O . LEU A 1 196 ? 12.773 -16.25 -18.266 1 95.56 196 LEU A O 1
ATOM 1577 N N . SER A 1 197 ? 11.617 -14.477 -18.062 1 89.94 197 SER A N 1
ATOM 1578 C CA . SER A 1 197 ? 10.336 -15.141 -17.844 1 89.94 197 SER A CA 1
ATOM 1579 C C . SER A 1 197 ? 9.898 -15.914 -19.094 1 89.94 197 SER A C 1
ATOM 1581 O O . SER A 1 197 ? 9.234 -16.953 -18.984 1 89.94 197 SER A O 1
ATOM 1583 N N . SER A 1 198 ? 10.258 -15.391 -20.297 1 91.94 198 SER A N 1
ATOM 1584 C CA . SER A 1 198 ? 9.773 -16.031 -21.516 1 91.94 198 SER A CA 1
ATOM 1585 C C . SER A 1 198 ? 10.898 -16.25 -22.516 1 91.94 198 SER A C 1
ATOM 1587 O O . SER A 1 198 ? 11.859 -15.477 -22.547 1 91.94 198 SER A O 1
ATOM 1589 N N . ARG A 1 199 ? 10.688 -17.297 -23.281 1 93.5 199 ARG A N 1
ATOM 1590 C CA . ARG A 1 199 ? 11.648 -17.547 -24.344 1 93.5 199 ARG A CA 1
ATOM 1591 C C . ARG A 1 199 ? 11.688 -16.375 -25.328 1 93.5 199 ARG A C 1
ATOM 1593 O O . ARG A 1 199 ? 12.742 -16.047 -25.875 1 93.5 199 ARG A O 1
ATOM 1600 N N . GLU A 1 200 ? 10.531 -15.695 -25.5 1 92.94 200 GLU A N 1
ATOM 1601 C CA . GLU A 1 200 ? 10.398 -14.555 -26.391 1 92.94 200 GLU A CA 1
ATOM 1602 C C . GLU A 1 200 ? 11.297 -13.398 -25.953 1 92.94 200 GLU A C 1
ATOM 1604 O O . GLU A 1 200 ? 11.789 -12.641 -26.781 1 92.94 200 GLU A O 1
ATOM 1609 N N . ASP A 1 201 ? 11.562 -13.305 -24.703 1 95.56 201 ASP A N 1
ATOM 1610 C CA . ASP A 1 201 ? 12.398 -12.234 -24.188 1 95.56 201 ASP A CA 1
ATOM 1611 C C . ASP A 1 201 ? 13.844 -12.391 -24.656 1 95.56 201 ASP A C 1
ATOM 1613 O O . ASP A 1 201 ? 14.586 -11.406 -24.719 1 95.56 201 ASP A O 1
ATOM 1617 N N . TYR A 1 202 ? 14.211 -13.586 -24.969 1 97.25 202 TYR A N 1
ATOM 1618 C CA . TYR A 1 202 ? 15.555 -13.867 -25.438 1 97.25 202 TYR A CA 1
ATOM 1619 C C . TYR A 1 202 ? 15.625 -13.766 -26.969 1 97.25 202 TYR A C 1
ATOM 1621 O O . TYR A 1 202 ? 16.656 -13.359 -27.516 1 97.25 202 TYR A O 1
ATOM 1629 N N . LEU A 1 203 ? 14.523 -14.156 -27.625 1 96.38 203 LEU A N 1
ATOM 1630 C CA . LEU A 1 203 ? 14.641 -14.477 -29.047 1 96.38 203 LEU A CA 1
ATOM 1631 C C . LEU A 1 203 ? 14.078 -13.352 -29.906 1 96.38 203 LEU A C 1
ATOM 1633 O O . LEU A 1 203 ? 14.477 -13.195 -31.062 1 96.38 203 LEU A O 1
ATOM 1637 N N . GLU A 1 204 ? 13.086 -12.641 -29.375 1 94.19 204 GLU A N 1
ATOM 1638 C CA . GLU A 1 204 ? 12.445 -11.602 -30.172 1 94.19 204 GLU A CA 1
ATOM 1639 C C . GLU A 1 204 ? 13.32 -10.359 -30.266 1 94.19 204 GLU A C 1
ATOM 1641 O O . GLU A 1 204 ? 14.188 -10.133 -29.422 1 94.19 204 GLU A O 1
ATOM 1646 N N . ASN A 1 205 ? 13.07 -9.547 -31.344 1 94.12 205 ASN A N 1
ATOM 1647 C CA . ASN A 1 205 ? 13.852 -8.328 -31.562 1 94.12 205 ASN A CA 1
ATOM 1648 C C . ASN A 1 205 ? 13.031 -7.074 -31.266 1 94.12 205 ASN A C 1
ATOM 1650 O O . ASN A 1 205 ? 13.375 -5.984 -31.734 1 94.12 205 ASN A O 1
ATOM 1654 N N . THR A 1 206 ? 11.953 -7.242 -30.516 1 92.94 206 THR A N 1
ATOM 1655 C CA . THR A 1 206 ? 11.18 -6.07 -30.125 1 92.94 206 THR A CA 1
ATOM 1656 C C . THR A 1 206 ? 11.992 -5.176 -29.188 1 92.94 206 THR A C 1
ATOM 1658 O O . THR A 1 206 ? 12.969 -5.621 -28.594 1 92.94 206 THR A O 1
ATOM 1661 N N . THR A 1 207 ? 11.586 -3.926 -29.094 1 94.06 207 THR A N 1
ATOM 1662 C CA . THR A 1 207 ? 12.242 -2.971 -28.219 1 94.06 207 THR A CA 1
ATOM 1663 C C . THR A 1 207 ? 12.195 -3.453 -26.766 1 94.06 207 THR A C 1
ATOM 1665 O O . THR A 1 207 ? 13.164 -3.309 -26.031 1 94.06 207 THR A O 1
ATOM 1668 N N . GLU A 1 208 ? 11.109 -4.023 -26.344 1 92.38 208 GLU A N 1
ATOM 1669 C CA . GLU A 1 208 ? 10.938 -4.516 -24.984 1 92.38 208 GLU A CA 1
ATOM 1670 C C . GLU A 1 208 ? 11.883 -5.68 -24.703 1 92.38 208 GLU A C 1
ATOM 1672 O O . GLU A 1 208 ? 12.57 -5.688 -23.672 1 92.38 208 GLU A O 1
ATOM 1677 N N . ALA A 1 209 ? 11.938 -6.633 -25.562 1 95 209 ALA A N 1
ATOM 1678 C CA . ALA A 1 209 ? 12.789 -7.801 -25.375 1 95 209 ALA A CA 1
ATOM 1679 C C . ALA A 1 209 ? 14.258 -7.391 -25.266 1 95 209 ALA A C 1
ATOM 1681 O O . ALA A 1 209 ? 15 -7.922 -24.438 1 95 209 ALA A O 1
ATOM 1682 N N . LYS A 1 210 ? 14.688 -6.488 -26.172 1 96.94 210 LYS A N 1
ATOM 1683 C CA . LYS A 1 210 ? 16.062 -5.992 -26.125 1 96.94 210 LYS A CA 1
ATOM 1684 C C . LYS A 1 210 ? 16.359 -5.305 -24.797 1 96.94 210 LYS A C 1
ATOM 1686 O O . LYS A 1 210 ? 17.422 -5.512 -24.219 1 96.94 210 LYS A O 1
ATOM 1691 N N . SER A 1 211 ? 15.414 -4.496 -24.375 1 96 211 SER A N 1
ATOM 1692 C CA . SER A 1 211 ? 15.578 -3.805 -23.094 1 96 211 SER A CA 1
ATOM 1693 C C . SER A 1 211 ? 15.68 -4.797 -21.938 1 96 211 SER A C 1
ATOM 1695 O O . SER A 1 211 ? 16.438 -4.57 -20.984 1 96 211 SER A O 1
ATOM 1697 N N . TYR A 1 212 ? 14.953 -5.863 -21.969 1 96.88 212 TYR A N 1
ATOM 1698 C CA . TYR A 1 212 ? 15 -6.887 -20.938 1 96.88 212 TYR A CA 1
ATOM 1699 C C . TYR A 1 212 ? 16.359 -7.562 -20.891 1 96.88 212 TYR A C 1
ATOM 1701 O O . TYR A 1 212 ? 16.938 -7.758 -19.812 1 96.88 212 TYR A O 1
ATOM 1709 N N . ARG A 1 213 ? 16.922 -7.863 -22.047 1 98.19 213 ARG A N 1
ATOM 1710 C CA . ARG A 1 213 ? 18.234 -8.5 -22.109 1 98.19 213 ARG A CA 1
ATOM 1711 C C . ARG A 1 213 ? 19.328 -7.559 -21.625 1 98.19 213 ARG A C 1
ATOM 1713 O O . ARG A 1 213 ? 20.234 -7.977 -20.891 1 98.19 213 ARG A O 1
ATOM 1720 N N . ASP A 1 214 ? 19.219 -6.301 -22.031 1 97.69 214 ASP A N 1
ATOM 1721 C CA . ASP A 1 214 ? 20.203 -5.316 -21.594 1 97.69 214 ASP A CA 1
ATOM 1722 C C . ASP A 1 214 ? 20.156 -5.133 -20.078 1 97.69 214 ASP A C 1
ATOM 1724 O O . ASP A 1 214 ? 21.203 -5.07 -19.438 1 97.69 214 ASP A O 1
ATOM 1728 N N . ALA A 1 215 ? 18.969 -4.992 -19.578 1 97.12 215 ALA A N 1
ATOM 1729 C CA . ALA A 1 215 ? 18.812 -4.832 -18.125 1 97.12 215 ALA A CA 1
ATOM 1730 C C . ALA A 1 215 ? 19.328 -6.062 -17.391 1 97.12 215 ALA A C 1
ATOM 1732 O O . ALA A 1 215 ? 19.922 -5.941 -16.312 1 97.12 215 ALA A O 1
ATOM 1733 N N . PHE A 1 216 ? 19.062 -7.23 -17.938 1 98.25 216 PHE A N 1
ATOM 1734 C CA . PHE A 1 216 ? 19.5 -8.477 -17.328 1 98.25 216 PHE A CA 1
ATOM 1735 C C . PHE A 1 216 ? 21.031 -8.547 -17.297 1 98.25 216 PHE A C 1
ATOM 1737 O O . PHE A 1 216 ? 21.609 -8.898 -16.281 1 98.25 216 PHE A O 1
ATOM 1744 N N . LEU A 1 217 ? 21.656 -8.219 -18.422 1 98.62 217 LEU A N 1
ATOM 1745 C CA . LEU A 1 217 ? 23.109 -8.219 -18.5 1 98.62 217 LEU A CA 1
ATOM 1746 C C . LEU A 1 217 ? 23.703 -7.266 -17.453 1 98.62 217 LEU A C 1
ATOM 1748 O O . LEU A 1 217 ? 24.625 -7.629 -16.734 1 98.62 217 LEU A O 1
ATOM 1752 N N . GLN A 1 218 ? 23.156 -6.066 -17.391 1 97.62 218 GLN A N 1
ATOM 1753 C CA . GLN A 1 218 ? 23.656 -5.078 -16.438 1 97.62 218 GLN A CA 1
ATOM 1754 C C . GLN A 1 218 ? 23.484 -5.574 -15 1 97.62 218 GLN A C 1
ATOM 1756 O O . GLN A 1 218 ? 24.344 -5.336 -14.156 1 97.62 218 GLN A O 1
ATOM 1761 N N . PHE A 1 219 ? 22.406 -6.207 -14.758 1 98 219 PHE A N 1
ATOM 1762 C CA . PHE A 1 219 ? 22.125 -6.754 -13.438 1 98 219 PHE A CA 1
ATOM 1763 C C . PHE A 1 219 ? 23.172 -7.805 -13.055 1 98 219 PHE A C 1
ATOM 1765 O O . PHE A 1 219 ? 23.672 -7.805 -11.93 1 98 219 PHE A O 1
ATOM 1772 N N . MET A 1 220 ? 23.422 -8.695 -13.961 1 98.62 220 MET A N 1
ATOM 1773 C CA . MET A 1 220 ? 24.438 -9.719 -13.719 1 98.62 220 MET A CA 1
ATOM 1774 C C . MET A 1 220 ? 25.797 -9.078 -13.438 1 98.62 220 MET A C 1
ATOM 1776 O O . MET A 1 220 ? 26.484 -9.461 -12.484 1 98.62 220 MET A O 1
ATOM 1780 N N . VAL A 1 221 ? 26.172 -8.109 -14.227 1 98.44 221 VAL A N 1
ATOM 1781 C CA . VAL A 1 221 ? 27.469 -7.441 -14.102 1 98.44 221 VAL A CA 1
ATOM 1782 C C . VAL A 1 221 ? 27.547 -6.738 -12.75 1 98.44 221 VAL A C 1
ATOM 1784 O O . VAL A 1 221 ? 28.516 -6.922 -12.008 1 98.44 221 VAL A O 1
ATOM 1787 N N . ASP A 1 222 ? 26.516 -5.973 -12.43 1 97.25 222 ASP A N 1
ATOM 1788 C CA . ASP A 1 222 ? 26.5 -5.207 -11.188 1 97.25 222 ASP A CA 1
ATOM 1789 C C . ASP A 1 222 ? 26.578 -6.129 -9.969 1 97.25 222 ASP A C 1
ATOM 1791 O O . ASP A 1 222 ? 27.25 -5.805 -8.984 1 97.25 222 ASP A O 1
ATOM 1795 N N . THR A 1 223 ? 25.875 -7.195 -10.016 1 97.94 223 THR A N 1
ATOM 1796 C CA . THR A 1 223 ? 25.891 -8.141 -8.898 1 97.94 223 THR A CA 1
ATOM 1797 C C . THR A 1 223 ? 27.281 -8.742 -8.719 1 97.94 223 THR A C 1
ATOM 1799 O O . THR A 1 223 ? 27.766 -8.844 -7.594 1 97.94 223 THR A O 1
ATOM 1802 N N . ALA A 1 224 ? 27.891 -9.141 -9.852 1 97.88 224 ALA A N 1
ATOM 1803 C CA . ALA A 1 224 ? 29.25 -9.68 -9.781 1 97.88 224 ALA A CA 1
ATOM 1804 C C . ALA A 1 224 ? 30.219 -8.648 -9.211 1 97.88 224 ALA A C 1
ATOM 1806 O O . ALA A 1 224 ? 31.078 -8.977 -8.383 1 97.88 224 ALA A O 1
ATOM 1807 N N . VAL A 1 225 ? 30.094 -7.438 -9.609 1 96.69 225 VAL A N 1
ATOM 1808 C CA . VAL A 1 225 ? 30.969 -6.363 -9.141 1 96.69 225 VAL A CA 1
ATOM 1809 C C . VAL A 1 225 ? 30.734 -6.117 -7.656 1 96.69 225 VAL A C 1
ATOM 1811 O O . VAL A 1 225 ? 31.688 -5.902 -6.902 1 96.69 225 VAL A O 1
ATOM 1814 N N . LEU A 1 226 ? 29.484 -6.117 -7.207 1 94.81 226 LEU A N 1
ATOM 1815 C CA . LEU A 1 226 ? 29.156 -5.961 -5.793 1 94.81 226 LEU A CA 1
ATOM 1816 C C . LEU A 1 226 ? 29.828 -7.051 -4.957 1 94.81 226 LEU A C 1
ATOM 1818 O O . LEU A 1 226 ? 30.141 -6.836 -3.785 1 94.81 226 LEU A O 1
ATOM 1822 N N . LEU A 1 227 ? 30 -8.18 -5.605 1 95.75 227 LEU A N 1
ATOM 1823 C CA . LEU A 1 227 ? 30.609 -9.305 -4.902 1 95.75 227 LEU A CA 1
ATOM 1824 C C . LEU A 1 227 ? 32.125 -9.258 -5.02 1 95.75 227 LEU A C 1
ATOM 1826 O O . LEU A 1 227 ? 32.844 -10.109 -4.457 1 95.75 227 LEU A O 1
ATOM 1830 N N . GLY A 1 228 ? 32.719 -8.344 -5.762 1 93.44 228 GLY A N 1
ATOM 1831 C CA . GLY A 1 228 ? 34.156 -8.109 -5.762 1 93.44 228 GLY A CA 1
ATOM 1832 C C . GLY A 1 228 ? 34.781 -8.336 -7.117 1 93.44 228 GLY A C 1
ATOM 1833 O O . GLY A 1 228 ? 36 -8.25 -7.254 1 93.44 228 GLY A O 1
ATOM 1834 N N . ALA A 1 229 ? 34 -8.57 -8.125 1 96.06 229 ALA A N 1
ATOM 1835 C CA . ALA A 1 229 ? 34.562 -8.82 -9.453 1 96.06 229 ALA A CA 1
ATOM 1836 C C . ALA A 1 229 ? 35.031 -7.523 -10.094 1 96.06 229 ALA A C 1
ATOM 1838 O O . ALA A 1 229 ? 34.531 -6.441 -9.789 1 96.06 229 ALA A O 1
ATOM 1839 N N . ASN A 1 230 ? 36.062 -7.691 -10.961 1 95.06 230 ASN A N 1
ATOM 1840 C CA . ASN A 1 230 ? 36.438 -6.59 -11.836 1 95.06 230 ASN A CA 1
ATOM 1841 C C . ASN A 1 230 ? 35.375 -6.27 -12.852 1 95.06 230 ASN A C 1
ATOM 1843 O O . ASN A 1 230 ? 34.781 -7.172 -13.453 1 95.06 230 ASN A O 1
ATOM 1847 N N . ALA A 1 231 ? 35.125 -5.066 -13.086 1 95.69 231 ALA A N 1
ATOM 1848 C CA . ALA A 1 231 ? 34 -4.637 -13.891 1 95.69 231 ALA A CA 1
ATOM 1849 C C . ALA A 1 231 ? 34.125 -5.121 -15.336 1 95.69 231 ALA A C 1
ATOM 1851 O O . ALA A 1 231 ? 33.156 -5.586 -15.93 1 95.69 231 ALA A O 1
ATOM 1852 N N . SER A 1 232 ? 35.312 -4.977 -15.875 1 96.81 232 SER A N 1
ATOM 1853 C CA . SER A 1 232 ? 35.531 -5.363 -17.266 1 96.81 232 SER A CA 1
ATOM 1854 C C . SER A 1 232 ? 35.406 -6.871 -17.453 1 96.81 232 SER A C 1
ATOM 1856 O O . SER A 1 232 ? 34.812 -7.344 -18.422 1 96.81 232 SER A O 1
ATOM 1858 N N . ARG A 1 233 ? 35.906 -7.578 -16.562 1 95.94 233 ARG A N 1
ATOM 1859 C CA . ARG A 1 233 ? 35.812 -9.031 -16.594 1 95.94 233 ARG A CA 1
ATOM 1860 C C . ARG A 1 233 ? 34.344 -9.477 -16.406 1 95.94 233 ARG A C 1
ATOM 1862 O O . ARG A 1 233 ? 33.875 -10.391 -17.094 1 95.94 233 ARG A O 1
ATOM 1869 N N . ALA A 1 234 ? 33.688 -8.914 -15.461 1 98.12 234 ALA A N 1
ATOM 1870 C CA . ALA A 1 234 ? 32.281 -9.219 -15.219 1 98.12 234 ALA A CA 1
ATOM 1871 C C . ALA A 1 234 ? 31.469 -9.008 -16.484 1 98.12 234 ALA A C 1
ATOM 1873 O O . ALA A 1 234 ? 30.594 -9.82 -16.797 1 98.12 234 ALA A O 1
ATOM 1874 N N . GLU A 1 235 ? 31.766 -7.934 -17.156 1 98.25 235 GLU A N 1
ATOM 1875 C CA . GLU A 1 235 ? 31.031 -7.637 -18.391 1 98.25 235 GLU A CA 1
ATOM 1876 C C . GLU A 1 235 ? 31.25 -8.719 -19.438 1 98.25 235 GLU A C 1
ATOM 1878 O O . GLU A 1 235 ? 30.297 -9.203 -20.047 1 98.25 235 GLU A O 1
ATOM 1883 N N . SER A 1 236 ? 32.469 -9.055 -19.641 1 98.06 236 SER A N 1
ATOM 1884 C CA . SER A 1 236 ? 32.781 -10.062 -20.641 1 98.06 236 SER A CA 1
ATOM 1885 C C . SER A 1 236 ? 32.188 -11.414 -20.281 1 98.06 236 SER A C 1
ATOM 1887 O O . SER A 1 236 ? 31.578 -12.078 -21.125 1 98.06 236 SER A O 1
ATOM 1889 N N . ASP A 1 237 ? 32.375 -11.867 -19.047 1 98.12 237 ASP A N 1
ATOM 1890 C CA . ASP A 1 237 ? 31.906 -13.172 -18.594 1 98.12 237 ASP A CA 1
ATOM 1891 C C . ASP A 1 237 ? 30.375 -13.25 -18.641 1 98.12 237 ASP A C 1
ATOM 1893 O O . ASP A 1 237 ? 29.812 -14.258 -19.062 1 98.12 237 ASP A O 1
ATOM 1897 N N . MET A 1 238 ? 29.719 -12.219 -18.203 1 98.81 238 MET A N 1
ATOM 1898 C CA . MET A 1 238 ? 28.25 -12.25 -18.141 1 98.81 238 MET A CA 1
ATOM 1899 C C . MET A 1 238 ? 27.641 -12.148 -19.531 1 98.81 238 MET A C 1
ATOM 1901 O O . MET A 1 238 ? 26.547 -12.664 -19.766 1 98.81 238 MET A O 1
ATOM 1905 N N . LYS A 1 239 ? 28.328 -11.484 -20.453 1 98.69 239 LYS A N 1
ATOM 1906 C CA . LYS A 1 239 ? 27.875 -11.508 -21.844 1 98.69 239 LYS A CA 1
ATOM 1907 C C . LYS A 1 239 ? 27.859 -12.938 -22.375 1 98.69 239 LYS A C 1
ATOM 1909 O O . LYS A 1 239 ? 26.938 -13.312 -23.109 1 98.69 239 LYS A O 1
ATOM 1914 N N . SER A 1 240 ? 28.906 -13.664 -22.047 1 98.62 240 SER A N 1
ATOM 1915 C CA . SER A 1 240 ? 28.969 -15.07 -22.453 1 98.62 240 SER A CA 1
ATOM 1916 C C . SER A 1 240 ? 27.844 -15.883 -21.812 1 98.62 240 SER A C 1
ATOM 1918 O O . SER A 1 240 ? 27.281 -16.781 -22.438 1 98.62 240 SER A O 1
ATOM 1920 N N . VAL A 1 241 ? 27.531 -15.609 -20.578 1 98.69 241 VAL A N 1
ATOM 1921 C CA . VAL A 1 241 ? 26.453 -16.297 -19.875 1 98.69 241 VAL A CA 1
ATOM 1922 C C . VAL A 1 241 ? 25.109 -15.984 -20.547 1 98.69 241 VAL A C 1
ATOM 1924 O O . VAL A 1 241 ? 24.281 -16.875 -20.75 1 98.69 241 VAL A O 1
ATOM 1927 N N . LEU A 1 242 ? 24.906 -14.75 -20.906 1 98.75 242 LEU A N 1
ATOM 1928 C CA . LEU A 1 242 ? 23.672 -14.367 -21.594 1 98.75 242 LEU A CA 1
ATOM 1929 C C . LEU A 1 242 ? 23.562 -15.07 -22.953 1 98.75 242 LEU A C 1
ATOM 1931 O O . LEU A 1 242 ? 22.484 -15.523 -23.328 1 98.75 242 LEU A O 1
ATOM 1935 N N . LYS A 1 243 ? 24.656 -15.133 -23.656 1 98.5 243 LYS A N 1
ATOM 1936 C CA . LYS A 1 243 ? 24.656 -15.828 -24.953 1 98.5 243 LYS A CA 1
ATOM 1937 C C . LYS A 1 243 ? 24.281 -17.297 -24.781 1 98.5 243 LYS A C 1
ATOM 1939 O O . LYS A 1 243 ? 23.578 -17.875 -25.609 1 98.5 243 LYS A O 1
ATOM 1944 N N . LEU A 1 244 ? 24.797 -17.875 -23.781 1 98.69 244 LEU A N 1
ATOM 1945 C CA . LEU A 1 244 ? 24.453 -19.25 -23.484 1 98.69 244 LEU A CA 1
ATOM 1946 C C . LEU A 1 244 ? 22.953 -19.406 -23.234 1 98.69 244 LEU A C 1
ATOM 1948 O O . LEU A 1 244 ? 22.312 -20.328 -23.75 1 98.69 244 LEU A O 1
ATOM 1952 N N . GLU A 1 245 ? 22.344 -18.562 -22.438 1 98.19 245 GLU A N 1
ATOM 1953 C CA . GLU A 1 245 ? 20.906 -18.641 -22.172 1 98.19 245 GLU A CA 1
ATOM 1954 C C . GLU A 1 245 ? 20.094 -18.453 -23.453 1 98.19 245 GLU A C 1
ATOM 1956 O O . GLU A 1 245 ? 19.031 -19.062 -23.609 1 98.19 245 GLU A O 1
ATOM 1961 N N . VAL A 1 246 ? 20.594 -17.578 -24.312 1 98.38 246 VAL A N 1
ATOM 1962 C CA . VAL A 1 246 ? 19.906 -17.391 -25.594 1 98.38 246 VAL A CA 1
ATOM 1963 C C . VAL A 1 246 ? 19.906 -18.688 -26.391 1 98.38 246 VAL A C 1
ATOM 1965 O O . VAL A 1 246 ? 18.875 -19.062 -26.953 1 98.38 246 VAL A O 1
ATOM 1968 N N . LYS A 1 247 ? 21.031 -19.375 -26.453 1 98.38 247 LYS A N 1
ATOM 1969 C CA . LYS A 1 247 ? 21.125 -20.656 -27.125 1 98.38 247 LYS A CA 1
ATOM 1970 C C . LYS A 1 247 ? 20.156 -21.672 -26.531 1 98.38 247 LYS A C 1
ATOM 1972 O O . LYS A 1 247 ? 19.516 -22.422 -27.266 1 98.38 247 LYS A O 1
ATOM 1977 N N . ILE A 1 248 ? 20.062 -21.672 -25.234 1 98.5 248 ILE A N 1
ATOM 1978 C CA . ILE A 1 248 ? 19.172 -22.609 -24.562 1 98.5 248 ILE A CA 1
ATOM 1979 C C . ILE A 1 248 ? 17.719 -22.25 -24.859 1 98.5 248 ILE A C 1
ATOM 1981 O O . ILE A 1 248 ? 16.891 -23.125 -25.062 1 98.5 248 ILE A O 1
ATOM 1985 N N . ALA A 1 249 ? 17.406 -20.969 -24.828 1 98 249 ALA A N 1
ATOM 1986 C CA . ALA A 1 249 ? 16.062 -20.516 -25.125 1 98 249 ALA A CA 1
ATOM 1987 C C . ALA A 1 249 ? 15.602 -21.016 -26.484 1 98 249 ALA A C 1
ATOM 1989 O O . ALA A 1 249 ? 14.422 -21.328 -26.672 1 98 249 ALA A O 1
ATOM 1990 N N . GLU A 1 250 ? 16.484 -21.141 -27.406 1 97.62 250 GLU A N 1
ATOM 1991 C CA . GLU A 1 250 ? 16.172 -21.547 -28.781 1 97.62 250 GLU A CA 1
ATOM 1992 C C . GLU A 1 250 ? 15.711 -23 -28.828 1 97.62 250 GLU A C 1
ATOM 1994 O O . GLU A 1 250 ? 14.93 -23.375 -29.703 1 97.62 250 GLU A O 1
ATOM 1999 N N . ILE A 1 251 ? 16.203 -23.734 -27.906 1 97.94 251 ILE A N 1
ATOM 2000 C CA . ILE A 1 251 ? 15.938 -25.172 -28.016 1 97.94 251 ILE A CA 1
ATOM 2001 C C . ILE A 1 251 ? 14.852 -25.562 -27.031 1 97.94 251 ILE A C 1
ATOM 2003 O O . ILE A 1 251 ? 14.414 -26.719 -27.016 1 97.94 251 ILE A O 1
ATOM 2007 N N . MET A 1 252 ? 14.359 -24.75 -26.141 1 96.75 252 MET A N 1
ATOM 2008 C CA . MET A 1 252 ? 13.312 -25.062 -25.188 1 96.75 252 MET A CA 1
ATOM 2009 C C . MET A 1 252 ? 12.016 -25.438 -25.891 1 96.75 252 MET A C 1
ATOM 2011 O O . MET A 1 252 ? 11.656 -24.828 -26.906 1 96.75 252 MET A O 1
ATOM 2015 N N . ILE A 1 253 ? 11.328 -26.406 -25.359 1 95.12 253 ILE A N 1
ATOM 2016 C CA . ILE A 1 253 ? 10.031 -26.781 -25.891 1 95.12 253 ILE A CA 1
ATOM 2017 C C . ILE A 1 253 ? 8.961 -25.812 -25.391 1 95.12 253 ILE A C 1
ATOM 2019 O O . ILE A 1 253 ? 8.727 -25.703 -24.188 1 95.12 253 ILE A O 1
ATOM 2023 N N . PRO A 1 254 ? 8.336 -25.141 -26.281 1 90.38 254 PRO A N 1
ATOM 2024 C CA . PRO A 1 254 ? 7.328 -24.156 -25.859 1 90.38 254 PRO A CA 1
ATOM 2025 C C . PRO A 1 254 ? 6.125 -24.812 -25.188 1 90.38 254 PRO A C 1
ATOM 2027 O O . PRO A 1 254 ? 5.816 -25.969 -25.453 1 90.38 254 PRO A O 1
ATOM 2030 N N . TYR A 1 255 ? 5.5 -24.062 -24.406 1 87.81 255 TYR A N 1
ATOM 2031 C CA . TYR A 1 255 ? 4.371 -24.516 -23.609 1 87.81 255 TYR A CA 1
ATOM 2032 C C . TYR A 1 255 ? 3.307 -25.172 -24.484 1 87.81 255 TYR A C 1
ATOM 2034 O O . TYR A 1 255 ? 2.754 -26.219 -24.125 1 87.81 255 TYR A O 1
ATOM 2042 N N . GLU A 1 256 ? 2.996 -24.625 -25.672 1 85.62 256 GLU A N 1
ATOM 2043 C CA . GLU A 1 256 ? 1.92 -25.078 -26.547 1 85.62 256 GLU A CA 1
ATOM 2044 C C . GLU A 1 256 ? 2.221 -26.453 -27.125 1 85.62 256 GLU A C 1
ATOM 2046 O O . GLU A 1 256 ? 1.306 -27.188 -27.516 1 85.62 256 GLU A O 1
ATOM 2051 N N . ASN A 1 257 ? 3.475 -26.75 -27.078 1 90 257 ASN A N 1
ATOM 2052 C CA . ASN A 1 257 ? 3.883 -28.031 -27.656 1 90 257 ASN A CA 1
ATOM 2053 C C . ASN A 1 257 ? 4.102 -29.094 -26.578 1 90 257 ASN A C 1
ATOM 2055 O O . ASN A 1 257 ? 4.496 -30.219 -26.875 1 90 257 ASN A O 1
ATOM 2059 N N . ARG A 1 258 ? 3.832 -28.734 -25.359 1 92.56 258 ARG A N 1
ATOM 2060 C CA . ARG A 1 258 ? 4.051 -29.641 -24.25 1 92.56 258 ARG A CA 1
ATOM 2061 C C . ARG A 1 258 ? 2.756 -30.359 -23.859 1 92.56 258 ARG A C 1
ATOM 2063 O O . ARG A 1 258 ? 2.207 -30.109 -22.781 1 92.56 258 ARG A O 1
ATOM 2070 N N . THR A 1 259 ? 2.357 -31.344 -24.641 1 91.38 259 THR A N 1
ATOM 2071 C CA . THR A 1 259 ? 1.155 -32.125 -24.359 1 91.38 259 THR A CA 1
ATOM 2072 C C . THR A 1 259 ? 1.49 -33.344 -23.531 1 91.38 259 THR A C 1
ATOM 2074 O O . THR A 1 259 ? 2.635 -33.812 -23.531 1 91.38 259 THR A O 1
ATOM 2077 N N . SER A 1 260 ? 0.485 -33.906 -22.906 1 91.38 260 SER A N 1
ATOM 2078 C CA . SER A 1 260 ? 0.692 -35.062 -22.047 1 91.38 260 SER A CA 1
ATOM 2079 C C . SER A 1 260 ? 1.221 -36.25 -22.844 1 91.38 260 SER A C 1
ATOM 2081 O O . SER A 1 260 ? 2.064 -37 -22.359 1 91.38 260 SER A O 1
ATOM 2083 N N . GLU A 1 261 ? 0.79 -36.375 -24.062 1 91.81 261 GLU A N 1
ATOM 2084 C CA . GLU A 1 261 ? 1.188 -37.5 -24.906 1 91.81 261 GLU A CA 1
ATOM 2085 C C . GLU A 1 261 ? 2.645 -37.375 -25.344 1 91.81 261 GLU A C 1
ATOM 2087 O O . GLU A 1 261 ? 3.41 -38.344 -25.25 1 91.81 261 GLU A O 1
ATOM 2092 N N . VAL A 1 262 ? 2.982 -36.188 -25.703 1 93.44 262 VAL A N 1
ATOM 2093 C CA . VAL A 1 262 ? 4.32 -35.969 -26.25 1 93.44 262 VAL A CA 1
ATOM 2094 C C . VAL A 1 262 ? 5.348 -36 -25.125 1 93.44 262 VAL A C 1
ATOM 2096 O O . VAL A 1 262 ? 6.492 -36.406 -25.328 1 93.44 262 VAL A O 1
ATOM 2099 N N . MET A 1 263 ? 4.902 -35.75 -23.953 1 96.44 263 MET A N 1
ATOM 2100 C CA . MET A 1 263 ? 5.836 -35.625 -22.844 1 96.44 263 MET A CA 1
ATOM 2101 C C . MET A 1 263 ? 6 -36.969 -22.109 1 96.44 263 MET A C 1
ATOM 2103 O O . MET A 1 263 ? 6.805 -37.062 -21.188 1 96.44 263 MET A O 1
ATOM 2107 N N . TYR A 1 264 ? 5.211 -37.938 -22.516 1 97.44 264 TYR A N 1
ATOM 2108 C CA . TYR A 1 264 ? 5.352 -39.281 -21.906 1 97.44 264 TYR A CA 1
ATOM 2109 C C . TYR A 1 264 ? 6.332 -40.125 -22.688 1 97.44 264 TYR A C 1
ATOM 2111 O O . TYR A 1 264 ? 5.938 -40.875 -23.594 1 97.44 264 TYR A O 1
ATOM 2119 N N . ASN A 1 265 ? 7.566 -40.094 -22.375 1 98.31 265 ASN A N 1
ATOM 2120 C CA . ASN A 1 265 ? 8.625 -40.906 -22.938 1 98.31 265 ASN A CA 1
ATOM 2121 C C . ASN A 1 265 ? 9.297 -41.781 -21.859 1 98.31 265 ASN A C 1
ATOM 2123 O O . ASN A 1 265 ? 10.312 -41.375 -21.297 1 98.31 265 ASN A O 1
ATOM 2127 N N . LYS A 1 266 ? 8.742 -42.875 -21.594 1 98.12 266 LYS A N 1
ATOM 2128 C CA . LYS A 1 266 ? 9.258 -43.781 -20.562 1 98.12 266 LYS A CA 1
ATOM 2129 C C . LYS A 1 266 ? 10.406 -44.625 -21.109 1 98.12 266 LYS A C 1
ATOM 2131 O O . LYS A 1 266 ? 10.32 -45.188 -22.203 1 98.12 266 LYS A O 1
ATOM 2136 N N . MET A 1 267 ? 11.484 -44.719 -20.453 1 98.44 267 MET A N 1
ATOM 2137 C CA . MET A 1 267 ? 12.656 -45.5 -20.781 1 98.44 267 MET A CA 1
ATOM 2138 C C . MET A 1 267 ? 13.5 -45.781 -19.531 1 98.44 267 MET A C 1
ATOM 2140 O O . MET A 1 267 ? 13.242 -45.219 -18.469 1 98.44 267 MET A O 1
ATOM 2144 N N . ASN A 1 268 ? 14.344 -46.625 -19.562 1 97.88 268 ASN A N 1
ATOM 2145 C CA . ASN A 1 268 ? 15.242 -46.812 -18.438 1 97.88 268 ASN A CA 1
ATOM 2146 C C . ASN A 1 268 ? 16.5 -45.938 -18.578 1 97.88 268 ASN A C 1
ATOM 2148 O O . ASN A 1 268 ? 16.734 -45.344 -19.625 1 97.88 268 ASN A O 1
ATOM 2152 N N . ILE A 1 269 ? 17.312 -45.875 -17.547 1 98.56 269 ILE A N 1
ATOM 2153 C CA . ILE A 1 269 ? 18.469 -45 -17.5 1 98.56 269 ILE A CA 1
ATOM 2154 C C . ILE A 1 269 ? 19.516 -45.438 -18.531 1 98.56 269 ILE A C 1
ATOM 2156 O O . ILE A 1 269 ? 20.172 -44.594 -19.156 1 98.56 269 ILE A O 1
ATOM 2160 N N . SER A 1 270 ? 19.609 -46.75 -18.766 1 98.31 270 SER A N 1
ATOM 2161 C CA . SER A 1 270 ? 20.531 -47.25 -19.766 1 98.31 270 SER A CA 1
ATOM 2162 C C . SER A 1 270 ? 20.156 -46.75 -21.172 1 98.31 270 SER A C 1
ATOM 2164 O O . SER A 1 270 ? 21.031 -46.344 -21.938 1 98.31 270 SER A O 1
ATOM 2166 N N . GLU A 1 271 ? 18.969 -46.812 -21.453 1 98.5 271 GLU A N 1
ATOM 2167 C CA . GLU A 1 271 ? 18.469 -46.344 -22.734 1 98.5 271 GLU A CA 1
ATOM 2168 C C . GLU A 1 271 ? 18.703 -44.844 -22.875 1 98.5 271 GLU A C 1
ATOM 2170 O O . GLU A 1 271 ? 19.094 -44.344 -23.953 1 98.5 271 GLU A O 1
ATOM 2175 N N . LEU A 1 272 ? 18.422 -44.125 -21.797 1 98.56 272 LEU A N 1
ATOM 2176 C CA . LEU A 1 272 ? 18.641 -42.688 -21.797 1 98.56 272 LEU A CA 1
ATOM 2177 C C . LEU A 1 272 ? 20.125 -42.375 -22.047 1 98.56 272 LEU A C 1
ATOM 2179 O O . LEU A 1 272 ? 20.438 -41.469 -22.812 1 98.56 272 LEU A O 1
ATOM 2183 N N . SER A 1 273 ? 21 -43.125 -21.391 1 98.19 273 SER A N 1
ATOM 2184 C CA . SER A 1 273 ? 22.438 -42.938 -21.547 1 98.19 273 SER A CA 1
ATOM 2185 C C . SER A 1 273 ? 22.906 -43.25 -22.953 1 98.19 273 SER A C 1
ATOM 2187 O O . SER A 1 273 ? 23.828 -42.594 -23.469 1 98.19 273 SER A O 1
ATOM 2189 N N . ALA A 1 274 ? 22.266 -44.219 -23.547 1 98.12 274 ALA A N 1
ATOM 2190 C CA . ALA A 1 274 ? 22.578 -44.562 -24.938 1 98.12 274 ALA A CA 1
ATOM 2191 C C . ALA A 1 274 ? 22.109 -43.469 -25.891 1 98.12 274 ALA A C 1
ATOM 2193 O O . ALA A 1 274 ? 22.781 -43.156 -26.875 1 98.12 274 ALA A O 1
ATOM 2194 N N . MET A 1 275 ? 20.984 -42.938 -25.594 1 97.69 275 MET A N 1
ATOM 2195 C CA . MET A 1 275 ? 20.406 -41.875 -26.438 1 97.69 275 MET A CA 1
ATOM 2196 C C . MET A 1 275 ? 21.203 -40.594 -26.328 1 97.69 275 MET A C 1
ATOM 2198 O O . MET A 1 275 ? 21.375 -39.875 -27.312 1 97.69 275 MET A O 1
ATOM 2202 N N . ILE A 1 276 ? 21.609 -40.281 -25.203 1 97.81 276 ILE A N 1
ATOM 2203 C CA . ILE A 1 276 ? 22.406 -39.094 -24.922 1 97.81 276 ILE A CA 1
ATOM 2204 C C . ILE A 1 276 ? 23.641 -39.469 -24.125 1 97.81 276 ILE A C 1
ATOM 2206 O O . ILE A 1 276 ? 23.703 -39.219 -22.906 1 97.81 276 ILE A O 1
ATOM 2210 N N . PRO A 1 277 ? 24.625 -39.875 -24.688 1 96.88 277 PRO A N 1
ATOM 2211 C CA . PRO A 1 277 ? 25.797 -40.406 -24 1 96.88 277 PRO A CA 1
ATOM 2212 C C . PRO A 1 277 ? 26.703 -39.312 -23.453 1 96.88 277 PRO A C 1
ATOM 2214 O O . PRO A 1 277 ? 27.625 -39.594 -22.672 1 96.88 277 PRO A O 1
ATOM 2217 N N . GLN A 1 278 ? 26.438 -38.062 -23.797 1 95.88 278 GLN A N 1
ATOM 2218 C CA . GLN A 1 278 ? 27.312 -36.938 -23.422 1 95.88 278 GLN A CA 1
ATOM 2219 C C . GLN A 1 278 ? 27.203 -36.656 -21.922 1 95.88 278 GLN A C 1
ATOM 2221 O O . GLN A 1 278 ? 28.031 -35.938 -21.375 1 95.88 278 GLN A O 1
ATOM 2226 N N . PHE A 1 279 ? 26.297 -37.219 -21.281 1 97.31 279 PHE A N 1
ATOM 2227 C CA . PHE A 1 279 ? 26.047 -36.906 -19.875 1 97.31 279 PHE A CA 1
ATOM 2228 C C . PHE A 1 279 ? 25.906 -38.156 -19.031 1 97.31 279 PHE A C 1
ATOM 2230 O O . PHE A 1 279 ? 25.297 -39.156 -19.469 1 97.31 279 PHE A O 1
ATOM 2237 N N . ASP A 1 280 ? 26.438 -38.125 -17.844 1 97.75 280 ASP A N 1
ATOM 2238 C CA . ASP A 1 280 ? 26.344 -39.25 -16.906 1 97.75 280 ASP A CA 1
ATOM 2239 C C . ASP A 1 280 ? 25.047 -39.188 -16.109 1 97.75 280 ASP A C 1
ATOM 2241 O O . ASP A 1 280 ? 25.031 -38.781 -14.945 1 97.75 280 ASP A O 1
ATOM 2245 N N . TRP A 1 281 ? 23.984 -39.688 -16.688 1 98.44 281 TRP A N 1
ATOM 2246 C CA . TRP A 1 281 ? 22.641 -39.594 -16.109 1 98.44 281 TRP A CA 1
ATOM 2247 C C . TRP A 1 281 ? 22.562 -40.375 -14.789 1 98.44 281 TRP A C 1
ATOM 2249 O O . TRP A 1 281 ? 22.016 -39.875 -13.805 1 98.44 281 TRP A O 1
ATOM 2259 N N . LEU A 1 282 ? 23.047 -41.625 -14.781 1 98.25 282 LEU A N 1
ATOM 2260 C CA . LEU A 1 282 ? 22.984 -42.438 -13.578 1 98.25 282 LEU A CA 1
ATOM 2261 C C . LEU A 1 282 ? 23.781 -41.781 -12.445 1 98.25 282 LEU A C 1
ATOM 2263 O O . LEU A 1 282 ? 23.312 -41.719 -11.312 1 98.25 282 LEU A O 1
ATOM 2267 N N . GLY A 1 283 ? 25.047 -41.406 -12.781 1 97.81 283 GLY A N 1
ATOM 2268 C CA . GLY A 1 283 ? 25.859 -40.75 -11.781 1 97.81 283 GLY A CA 1
ATOM 2269 C C . GLY A 1 283 ? 25.219 -39.5 -11.227 1 97.81 283 GLY A C 1
ATOM 2270 O O . GLY A 1 283 ? 25.281 -39.219 -10.023 1 97.81 283 GLY A O 1
ATOM 2271 N N . TYR A 1 284 ? 24.625 -38.688 -12.086 1 98.19 284 TYR A N 1
ATOM 2272 C CA . TYR A 1 284 ? 23.922 -37.469 -11.688 1 98.19 284 TYR A CA 1
ATOM 2273 C C . TYR A 1 284 ? 22.781 -37.812 -10.727 1 98.19 284 TYR A C 1
ATOM 2275 O O . TYR A 1 284 ? 22.688 -37.219 -9.648 1 98.19 284 TYR A O 1
ATOM 2283 N N . ILE A 1 285 ? 21.859 -38.75 -11.055 1 98.56 285 ILE A N 1
ATOM 2284 C CA . ILE A 1 285 ? 20.688 -39.094 -10.258 1 98.56 285 ILE A CA 1
ATOM 2285 C C . ILE A 1 285 ? 21.141 -39.625 -8.898 1 98.56 285 ILE A C 1
ATOM 2287 O O . ILE A 1 285 ? 20.578 -39.25 -7.859 1 98.56 285 ILE A O 1
ATOM 2291 N N . LYS A 1 286 ? 22.172 -40.469 -8.883 1 97.75 286 LYS A N 1
ATOM 2292 C CA . LYS A 1 286 ? 22.672 -41.062 -7.645 1 97.75 286 LYS A CA 1
ATOM 2293 C C . LYS A 1 286 ? 23.266 -39.969 -6.738 1 97.75 286 LYS A C 1
ATOM 2295 O O . LYS A 1 286 ? 23.156 -40.062 -5.512 1 97.75 286 LYS A O 1
ATOM 2300 N N . LYS A 1 287 ? 23.875 -38.969 -7.367 1 97.75 287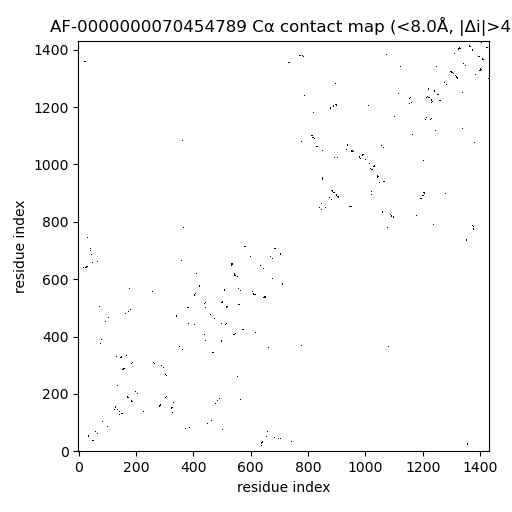 LYS A N 1
ATOM 2301 C CA . LYS A 1 287 ? 24.484 -37.906 -6.59 1 97.75 287 LYS A CA 1
ATOM 2302 C C . LYS A 1 287 ? 23.438 -36.969 -6.012 1 97.75 287 LYS A C 1
ATOM 2304 O O . LYS A 1 287 ? 23.656 -36.344 -4.973 1 97.75 287 LYS A O 1
ATOM 2309 N N . VAL A 1 288 ? 22.344 -36.781 -6.715 1 98.44 288 VAL A N 1
ATOM 2310 C CA . VAL A 1 288 ? 21.281 -35.875 -6.297 1 98.44 288 VAL A CA 1
ATOM 2311 C C . VAL A 1 288 ? 20.562 -36.438 -5.078 1 98.44 288 VAL A C 1
ATOM 2313 O O . VAL A 1 288 ? 20.188 -35.719 -4.16 1 98.44 288 VAL A O 1
ATOM 2316 N N . ILE A 1 289 ? 20.359 -37.75 -5.008 1 98.38 289 ILE A N 1
ATOM 2317 C CA . ILE A 1 289 ? 19.562 -38.406 -3.982 1 98.38 289 ILE A CA 1
ATOM 2318 C C . ILE A 1 289 ? 20.422 -38.688 -2.758 1 98.38 289 ILE A C 1
ATOM 2320 O O . ILE A 1 289 ? 21.484 -39.312 -2.875 1 98.38 289 ILE A O 1
ATOM 2324 N N . ASP A 1 290 ? 20.031 -38.219 -1.679 1 96.81 290 ASP A N 1
ATOM 2325 C CA . ASP A 1 290 ? 20.688 -38.531 -0.417 1 96.81 290 ASP A CA 1
ATOM 2326 C C . ASP A 1 290 ? 20.266 -39.906 0.086 1 96.81 290 ASP A C 1
ATOM 2328 O O . ASP A 1 290 ? 19.266 -40.062 0.788 1 96.81 290 ASP A O 1
ATOM 2332 N N . THR A 1 291 ? 21.047 -40.875 -0.08 1 95.31 291 THR A N 1
ATOM 2333 C CA . THR A 1 291 ? 20.688 -42.25 0.231 1 95.31 291 THR A CA 1
ATOM 2334 C C . THR A 1 291 ? 20.781 -42.531 1.732 1 95.31 291 THR A C 1
ATOM 2336 O O . THR A 1 291 ? 20.312 -43.562 2.223 1 95.31 291 THR A O 1
ATOM 2339 N N . LYS A 1 292 ? 21.406 -41.625 2.453 1 94.5 292 LYS A N 1
ATOM 2340 C CA . LYS A 1 292 ? 21.344 -41.719 3.908 1 94.5 292 LYS A CA 1
ATOM 2341 C C . LYS A 1 292 ? 19.938 -41.469 4.418 1 94.5 292 LYS A C 1
ATOM 2343 O O . LYS A 1 292 ? 19.5 -42.094 5.383 1 94.5 292 LYS A O 1
ATOM 2348 N N . LEU A 1 293 ? 19.312 -40.562 3.775 1 94.19 293 LEU A N 1
ATOM 2349 C CA . LEU A 1 293 ? 17.922 -40.25 4.102 1 94.19 293 LEU A CA 1
ATOM 2350 C C . LEU A 1 293 ? 16.984 -41.312 3.535 1 94.19 293 LEU A C 1
ATOM 2352 O O . LEU A 1 293 ? 15.953 -41.625 4.137 1 94.19 293 LEU A O 1
ATOM 2356 N N . TYR A 1 294 ? 17.391 -41.844 2.352 1 96.25 294 TYR A N 1
ATOM 2357 C CA . TYR A 1 294 ? 16.562 -42.812 1.665 1 96.25 294 TYR A CA 1
ATOM 2358 C C . TYR A 1 294 ? 17.359 -44.062 1.285 1 96.25 294 TYR A C 1
ATOM 2360 O O . TYR A 1 294 ? 17.625 -44.312 0.103 1 96.25 294 TYR A O 1
ATOM 2368 N N . PRO A 1 295 ? 17.578 -44.906 2.197 1 95.88 295 PRO A N 1
ATOM 2369 C CA . PRO A 1 295 ? 18.406 -46.094 1.93 1 95.88 295 PRO A CA 1
ATOM 2370 C C . PRO A 1 295 ? 17.766 -47.031 0.916 1 95.88 295 PRO A C 1
ATOM 2372 O O . PRO A 1 295 ? 18.469 -47.75 0.207 1 95.88 295 PRO A O 1
ATOM 2375 N N . GLU A 1 296 ? 16.484 -47.031 0.802 1 94.75 296 GLU A N 1
ATOM 2376 C CA . GLU A 1 296 ? 15.773 -47.906 -0.111 1 94.75 296 GLU A CA 1
ATOM 2377 C C . GLU A 1 296 ? 16 -47.5 -1.564 1 94.75 296 GLU A C 1
ATOM 2379 O O . GLU A 1 296 ? 15.695 -48.25 -2.482 1 94.75 296 GLU A O 1
ATOM 2384 N N . LEU A 1 297 ? 16.578 -46.344 -1.844 1 97.44 297 LEU A N 1
ATOM 2385 C CA . LEU A 1 297 ? 16.797 -45.875 -3.205 1 97.44 297 LEU A CA 1
ATOM 2386 C C . LEU A 1 297 ? 18.234 -46.125 -3.648 1 97.44 297 LEU A C 1
ATOM 2388 O O . LEU A 1 297 ? 18.641 -45.688 -4.727 1 97.44 297 LEU A O 1
ATOM 2392 N N . LYS A 1 298 ? 19 -46.812 -2.842 1 95.19 298 LYS A N 1
ATOM 2393 C CA . LYS A 1 298 ? 20.375 -47.188 -3.189 1 95.19 298 LYS A CA 1
ATOM 2394 C C . LYS A 1 298 ? 20.406 -48.094 -4.41 1 95.19 298 LYS A C 1
ATOM 2396 O O . LYS A 1 298 ? 21.422 -48.188 -5.102 1 95.19 298 LYS A O 1
ATOM 2401 N N . ASP A 1 299 ? 19.375 -48.781 -4.668 1 94.25 299 ASP A N 1
ATOM 2402 C CA . ASP A 1 299 ? 19.328 -49.781 -5.707 1 94.25 299 ASP A CA 1
ATOM 2403 C C . ASP A 1 299 ? 19.062 -49.156 -7.074 1 94.25 299 ASP A C 1
ATOM 2405 O O . ASP A 1 299 ? 19.016 -49.875 -8.086 1 94.25 299 ASP A O 1
ATOM 2409 N N . ILE A 1 300 ? 18.938 -47.875 -7.164 1 97.56 300 ILE A N 1
ATOM 2410 C CA . ILE A 1 300 ? 18.75 -47.219 -8.461 1 97.56 300 ILE A CA 1
ATOM 2411 C C . ILE A 1 300 ? 19.938 -47.562 -9.367 1 97.56 300 ILE A C 1
ATOM 2413 O O . ILE A 1 300 ? 21.094 -47.344 -8.992 1 97.56 300 ILE A O 1
ATOM 2417 N N . GLY A 1 301 ? 19.625 -48.125 -10.523 1 97.19 301 GLY A N 1
ATOM 2418 C CA . GLY A 1 301 ? 20.641 -48.531 -11.477 1 97.19 301 GLY A CA 1
ATOM 2419 C C . GLY A 1 301 ? 20.25 -48.25 -12.914 1 97.19 301 GLY A C 1
ATOM 2420 O O . GLY A 1 301 ? 19.266 -47.562 -13.18 1 97.19 301 GLY A O 1
ATOM 2421 N N . PRO A 1 302 ? 20.953 -48.844 -13.789 1 97.69 302 PRO A N 1
ATOM 2422 C CA . PRO A 1 302 ? 20.719 -48.594 -15.211 1 97.69 302 PRO A CA 1
ATOM 2423 C C . PRO A 1 302 ? 19.328 -49.031 -15.672 1 97.69 302 PRO A C 1
ATOM 2425 O O . PRO A 1 302 ? 18.797 -48.5 -16.656 1 97.69 302 PRO A O 1
ATOM 2428 N N . SER A 1 303 ? 18.75 -49.938 -14.938 1 97.88 303 SER A N 1
ATOM 2429 C CA . SER A 1 303 ? 17.469 -50.5 -15.344 1 97.88 303 SER A CA 1
ATOM 2430 C C . SER A 1 303 ? 16.312 -49.656 -14.789 1 97.88 303 SER A C 1
ATOM 2432 O O . SER A 1 303 ? 15.141 -49.938 -15.102 1 97.88 303 SER A O 1
ATOM 2434 N N . GLU A 1 304 ? 16.656 -48.688 -13.938 1 98.12 304 GLU A N 1
ATOM 2435 C CA . GLU A 1 304 ? 15.602 -47.812 -13.383 1 98.12 304 GLU A CA 1
ATOM 2436 C C . GLU A 1 304 ? 14.844 -47.094 -14.484 1 98.12 304 GLU A C 1
ATOM 2438 O O . GLU A 1 304 ? 15.445 -46.5 -15.383 1 98.12 304 GLU A O 1
ATOM 2443 N N . ASN A 1 305 ? 13.445 -47.156 -14.422 1 98 305 ASN A N 1
ATOM 2444 C CA . ASN A 1 305 ? 12.609 -46.469 -15.383 1 98 305 ASN A CA 1
ATOM 2445 C C . ASN A 1 305 ? 12.477 -44.969 -15.023 1 98 305 ASN A C 1
ATOM 2447 O O . ASN A 1 305 ? 12.367 -44.625 -13.852 1 98 305 ASN A O 1
ATOM 2451 N N . VAL A 1 306 ? 12.547 -44.156 -15.992 1 98.62 306 VAL A N 1
ATOM 2452 C CA . VAL A 1 306 ? 12.336 -42.719 -15.875 1 98.62 306 VAL A CA 1
ATOM 2453 C C . VAL A 1 306 ? 11.43 -42.25 -17 1 98.62 306 VAL A C 1
ATOM 2455 O O . VAL A 1 306 ? 11.289 -42.906 -18.031 1 98.62 306 VAL A O 1
ATOM 2458 N N . ILE A 1 307 ? 10.703 -41.188 -16.797 1 98.69 307 ILE A N 1
ATOM 2459 C CA . ILE A 1 307 ? 9.992 -40.5 -17.859 1 98.69 307 ILE A CA 1
ATOM 2460 C C . ILE A 1 307 ? 10.766 -39.25 -18.281 1 98.69 307 ILE A C 1
ATOM 2462 O O . ILE A 1 307 ? 10.969 -38.344 -17.484 1 98.69 307 ILE A O 1
ATOM 2466 N N . VAL A 1 308 ? 11.25 -39.25 -19.453 1 98.69 308 VAL A N 1
ATOM 2467 C CA . VAL A 1 308 ? 11.93 -38.125 -20.047 1 98.69 308 VAL A CA 1
ATOM 2468 C C . VAL A 1 308 ? 10.93 -37.25 -20.781 1 98.69 308 VAL A C 1
ATOM 2470 O O . VAL A 1 308 ? 10.578 -37.531 -21.938 1 98.69 308 VAL A O 1
ATOM 2473 N N . ARG A 1 309 ? 10.586 -36.125 -20.266 1 98.25 309 ARG A N 1
ATOM 2474 C CA . ARG A 1 309 ? 9.492 -35.312 -20.766 1 98.25 309 ARG A CA 1
ATOM 2475 C C . ARG A 1 309 ? 9.898 -34.562 -22.047 1 98.25 309 ARG A C 1
ATOM 2477 O O . ARG A 1 309 ? 9.047 -34.25 -22.891 1 98.25 309 ARG A O 1
ATOM 2484 N N . VAL A 1 310 ? 11.203 -34.281 -22.172 1 98 310 VAL A N 1
ATOM 2485 C CA . VAL A 1 310 ? 11.664 -33.469 -23.281 1 98 310 VAL A CA 1
ATOM 2486 C C . VAL A 1 310 ? 12.945 -34.062 -23.859 1 98 310 VAL A C 1
ATOM 2488 O O . VAL A 1 310 ? 13.992 -33.406 -23.859 1 98 310 VAL A O 1
ATOM 2491 N N . PRO A 1 311 ? 12.898 -35.156 -24.516 1 97.62 311 PRO A N 1
ATOM 2492 C CA . PRO A 1 311 ? 14.109 -35.812 -25.016 1 97.62 311 PRO A CA 1
ATOM 2493 C C . PRO A 1 311 ? 14.867 -34.969 -26.031 1 97.62 311 PRO A C 1
ATOM 2495 O O . PRO A 1 311 ? 16.109 -34.906 -26 1 97.62 311 PRO A O 1
ATOM 2498 N N . GLN A 1 312 ? 14.156 -34.281 -26.922 1 97.5 312 GLN A N 1
ATOM 2499 C CA . GLN A 1 312 ? 14.82 -33.469 -27.922 1 97.5 312 GLN A CA 1
ATOM 2500 C C . GLN A 1 312 ? 15.586 -32.312 -27.281 1 97.5 312 GLN A C 1
ATOM 2502 O O . GLN A 1 312 ? 16.703 -31.984 -27.703 1 97.5 312 GLN A O 1
ATOM 2507 N N . TYR A 1 313 ? 14.992 -31.703 -26.359 1 98.06 313 TYR A N 1
ATOM 2508 C CA . TYR A 1 313 ? 15.672 -30.641 -25.609 1 98.06 313 TYR A CA 1
ATOM 2509 C C . TYR A 1 313 ? 16.984 -31.141 -25.031 1 98.06 313 TYR A C 1
ATOM 2511 O O . TYR A 1 313 ? 18.016 -30.469 -25.125 1 98.06 313 TYR A O 1
ATOM 2519 N N . PHE A 1 314 ? 17 -32.344 -24.438 1 98.56 314 PHE A N 1
ATOM 2520 C CA . PHE A 1 314 ? 18.203 -32.875 -23.812 1 98.56 314 PHE A CA 1
ATOM 2521 C C . PHE A 1 314 ? 19.266 -33.188 -24.859 1 98.56 314 PHE A C 1
ATOM 2523 O O . PHE A 1 314 ? 20.453 -32.969 -24.641 1 98.56 314 PHE A O 1
ATOM 2530 N N . LYS A 1 315 ? 18.844 -33.75 -25.984 1 98.25 315 LYS A N 1
ATOM 2531 C CA . LYS A 1 315 ? 19.781 -34 -27.062 1 98.25 315 LYS A CA 1
ATOM 2532 C C . LYS A 1 315 ? 20.469 -32.719 -27.5 1 98.25 315 LYS A C 1
ATOM 2534 O O . LYS A 1 315 ? 21.703 -32.656 -27.609 1 98.25 315 LYS A O 1
ATOM 2539 N N . ASP A 1 316 ? 19.672 -31.719 -27.703 1 98.44 316 ASP A N 1
ATOM 2540 C CA . ASP A 1 316 ? 20.203 -30.438 -28.156 1 98.44 316 ASP A CA 1
ATOM 2541 C C . ASP A 1 316 ? 21.016 -29.766 -27.062 1 98.44 316 ASP A C 1
ATOM 2543 O O . ASP A 1 316 ? 22.047 -29.141 -27.344 1 98.44 316 ASP A O 1
ATOM 2547 N N . LEU A 1 317 ? 20.562 -29.828 -25.844 1 98.69 317 LEU A N 1
ATOM 2548 C CA . LEU A 1 317 ? 21.219 -29.188 -24.719 1 98.69 317 LEU A CA 1
ATOM 2549 C C . LEU A 1 317 ? 22.656 -29.688 -24.578 1 98.69 317 LEU A C 1
ATOM 2551 O O . LEU A 1 317 ? 23.594 -28.891 -24.5 1 98.69 317 LEU A O 1
ATOM 2555 N N . PHE A 1 318 ? 22.844 -30.922 -24.547 1 98.19 318 PHE A N 1
ATOM 2556 C CA . PHE A 1 318 ? 24.172 -31.453 -24.266 1 98.19 318 PHE A CA 1
ATOM 2557 C C . PHE A 1 318 ? 25.078 -31.312 -25.484 1 98.19 318 PHE A C 1
ATOM 2559 O O . PHE A 1 318 ? 26.297 -31.281 -25.359 1 98.19 318 PHE A O 1
ATOM 2566 N N . ARG A 1 319 ? 24.484 -31.156 -26.656 1 97.69 319 ARG A N 1
ATOM 2567 C CA . ARG A 1 319 ? 25.281 -30.734 -27.812 1 97.69 319 ARG A CA 1
ATOM 2568 C C . ARG A 1 319 ? 25.828 -29.328 -27.625 1 97.69 319 ARG A C 1
ATOM 2570 O O . ARG A 1 319 ? 27 -29.062 -27.906 1 97.69 319 ARG A O 1
ATOM 2577 N N . ILE A 1 320 ? 24.984 -28.5 -27.125 1 98.31 320 ILE A N 1
ATOM 2578 C CA . ILE A 1 320 ? 25.391 -27.109 -26.859 1 98.31 320 ILE A CA 1
ATOM 2579 C C . ILE A 1 320 ? 26.453 -27.078 -25.766 1 98.31 320 ILE A C 1
ATOM 2581 O O . ILE A 1 320 ? 27.469 -26.406 -25.906 1 98.31 320 ILE A O 1
ATOM 2585 N N . LEU A 1 321 ? 26.281 -27.828 -24.719 1 98.19 321 LEU A N 1
ATOM 2586 C CA . LEU A 1 321 ? 27.156 -27.781 -23.562 1 98.19 321 LEU A CA 1
ATOM 2587 C C . LEU A 1 321 ? 28.531 -28.344 -23.906 1 98.19 321 LEU A C 1
ATOM 2589 O O . LEU A 1 321 ? 29.547 -27.859 -23.391 1 98.19 321 LEU A O 1
ATOM 2593 N N . GLU A 1 322 ? 28.562 -29.297 -24.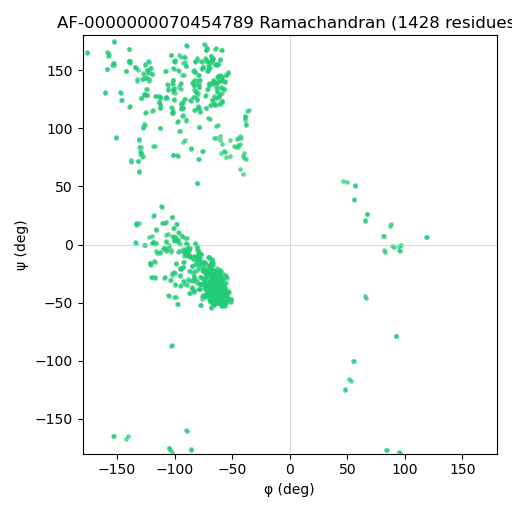734 1 95.69 322 GLU A N 1
ATOM 2594 C CA . GLU A 1 322 ? 29.828 -29.906 -25.125 1 95.69 322 GLU A CA 1
ATOM 2595 C C . GLU A 1 322 ? 30.672 -28.922 -25.922 1 95.69 322 GLU A C 1
ATOM 2597 O O . GLU A 1 322 ? 31.906 -28.984 -25.891 1 95.69 322 GLU A O 1
ATOM 2602 N N . ASN A 1 323 ? 30.016 -28.016 -26.547 1 96.19 323 ASN A N 1
ATOM 2603 C CA . ASN A 1 323 ? 30.719 -27.078 -27.391 1 96.19 323 ASN A CA 1
ATOM 2604 C C . ASN A 1 323 ? 30.922 -25.734 -26.688 1 96.19 323 ASN A C 1
ATOM 2606 O O . ASN A 1 323 ? 31.422 -24.781 -27.297 1 96.19 323 ASN A O 1
ATOM 2610 N N . GLU A 1 324 ? 30.594 -25.641 -25.469 1 97.5 324 GLU A N 1
ATOM 2611 C CA . GLU A 1 324 ? 30.734 -24.406 -24.703 1 97.5 324 GLU A CA 1
ATOM 2612 C C . GLU A 1 324 ? 31.984 -24.453 -23.828 1 97.5 324 GLU A C 1
ATOM 2614 O O . GLU A 1 324 ? 32.406 -25.531 -23.406 1 97.5 324 GLU A O 1
ATOM 2619 N N . ARG A 1 325 ? 32.562 -23.281 -23.562 1 96.88 325 ARG A N 1
ATOM 2620 C CA . ARG A 1 325 ? 33.688 -23.203 -22.656 1 96.88 325 ARG A CA 1
ATOM 2621 C C . ARG A 1 325 ? 33.281 -23.578 -21.234 1 96.88 325 ARG A C 1
ATOM 2623 O O . ARG A 1 325 ? 32.219 -23.156 -20.75 1 96.88 325 ARG A O 1
ATOM 2630 N N . LYS A 1 326 ? 34.125 -24.312 -20.5 1 97.12 326 LYS A N 1
ATOM 2631 C CA . LYS A 1 326 ? 33.875 -24.734 -19.125 1 97.12 326 LYS A CA 1
ATOM 2632 C C . LYS A 1 326 ? 33.688 -23.516 -18.219 1 97.12 326 LYS A C 1
ATOM 2634 O O . LYS A 1 326 ? 32.875 -23.531 -17.297 1 97.12 326 LYS A O 1
ATOM 2639 N N . LYS A 1 327 ? 34.469 -22.516 -18.484 1 97.31 327 LYS A N 1
ATOM 2640 C CA . LYS A 1 327 ? 34.375 -21.297 -17.688 1 97.31 327 LYS A CA 1
ATOM 2641 C C . LYS A 1 327 ? 32.969 -20.672 -17.781 1 97.31 327 LYS A C 1
ATOM 2643 O O . LYS A 1 327 ? 32.438 -20.203 -16.781 1 97.31 327 LYS A O 1
ATOM 2648 N N . THR A 1 328 ? 32.438 -20.656 -18.984 1 98.44 328 THR A N 1
ATOM 2649 C CA . THR A 1 328 ? 31.109 -20.094 -19.188 1 98.44 328 THR A CA 1
ATOM 2650 C C . THR A 1 328 ? 30.062 -20.938 -18.469 1 98.44 328 THR A C 1
ATOM 2652 O O . THR A 1 328 ? 29.156 -20.391 -17.844 1 98.44 328 THR A O 1
ATOM 2655 N N . LEU A 1 329 ? 30.25 -22.219 -18.547 1 98.38 329 LEU A N 1
ATOM 2656 C CA . LEU A 1 329 ? 29.328 -23.094 -17.844 1 98.38 329 LEU A CA 1
ATOM 2657 C C . LEU A 1 329 ? 29.391 -22.875 -16.344 1 98.38 329 LEU A C 1
ATOM 2659 O O . LEU A 1 329 ? 28.344 -22.781 -15.68 1 98.38 329 LEU A O 1
ATOM 2663 N N . ALA A 1 330 ? 30.578 -22.812 -15.852 1 97.81 330 ALA A N 1
ATOM 2664 C CA . ALA A 1 330 ? 30.75 -22.578 -14.414 1 97.81 330 ALA A CA 1
ATOM 2665 C C . ALA A 1 330 ? 30.156 -21.234 -14.008 1 97.81 330 ALA A C 1
ATOM 2667 O O . ALA A 1 330 ? 29.484 -21.141 -12.977 1 97.81 330 ALA A O 1
ATOM 2668 N N . ASN A 1 331 ? 30.422 -20.203 -14.805 1 98.38 331 ASN A N 1
ATOM 2669 C CA . ASN A 1 331 ? 29.844 -18.875 -14.539 1 98.38 331 ASN A CA 1
ATOM 2670 C C . ASN A 1 331 ? 28.328 -18.922 -14.5 1 98.38 331 ASN A C 1
ATOM 2672 O O . ASN A 1 331 ? 27.703 -18.297 -13.648 1 98.38 331 ASN A O 1
ATOM 2676 N N . TYR A 1 332 ? 27.766 -19.641 -15.398 1 98.56 332 TYR A N 1
ATOM 2677 C CA . TYR A 1 332 ? 26.312 -19.719 -15.484 1 98.56 332 TYR A CA 1
ATOM 2678 C C . TYR A 1 332 ? 25.719 -20.422 -14.273 1 98.56 332 TYR A C 1
ATOM 2680 O O . TYR A 1 332 ? 24.766 -19.953 -13.664 1 98.56 332 TYR A O 1
ATOM 2688 N N . LEU A 1 333 ? 26.297 -21.562 -13.922 1 98.19 333 LEU A N 1
ATOM 2689 C CA . LEU A 1 333 ? 25.797 -22.344 -12.797 1 98.19 333 LEU A CA 1
ATOM 2690 C C . LEU A 1 333 ? 25.891 -21.562 -11.5 1 98.19 333 LEU A C 1
ATOM 2692 O O . LEU A 1 333 ? 24.938 -21.547 -10.711 1 98.19 333 LEU A O 1
ATOM 2696 N N . VAL A 1 334 ? 27 -20.922 -11.281 1 97.81 334 VAL A N 1
ATOM 2697 C CA . VAL A 1 334 ? 27.188 -20.156 -10.047 1 97.81 334 VAL A CA 1
ATOM 2698 C C . VAL A 1 334 ? 26.297 -18.922 -10.055 1 97.81 334 VAL A C 1
ATOM 2700 O O . VAL A 1 334 ? 25.766 -18.531 -9.016 1 97.81 334 VAL A O 1
ATOM 2703 N N . TRP A 1 335 ? 26.109 -18.312 -11.219 1 98.06 335 TRP A N 1
ATOM 2704 C CA . TRP A 1 335 ? 25.172 -17.188 -11.32 1 98.06 335 TRP A CA 1
ATOM 2705 C C . TRP A 1 335 ? 23.781 -17.609 -10.852 1 98.06 335 TRP A C 1
ATOM 2707 O O . TRP A 1 335 ? 23.125 -16.859 -10.109 1 98.06 335 TRP A O 1
ATOM 2717 N N . ARG A 1 336 ? 23.328 -18.734 -11.289 1 97.75 336 ARG A N 1
ATOM 2718 C CA . ARG A 1 336 ? 22 -19.203 -10.906 1 97.75 336 ARG A CA 1
ATOM 2719 C C . ARG A 1 336 ? 21.906 -19.391 -9.398 1 97.75 336 ARG A C 1
ATOM 2721 O O . ARG A 1 336 ? 20.844 -19.125 -8.805 1 97.75 336 ARG A O 1
ATOM 2728 N N . MET A 1 337 ? 22.969 -19.828 -8.789 1 96.62 337 MET A N 1
ATOM 2729 C CA . MET A 1 337 ? 23.031 -19.953 -7.336 1 96.62 337 MET A CA 1
ATOM 2730 C C . MET A 1 337 ? 22.984 -18.594 -6.668 1 96.62 337 MET A C 1
ATOM 2732 O O . MET A 1 337 ? 22.219 -18.375 -5.727 1 96.62 337 MET A O 1
ATOM 2736 N N . VAL A 1 338 ? 23.797 -17.656 -7.176 1 97.69 338 VAL A N 1
ATOM 2737 C CA . VAL A 1 338 ? 23.875 -16.297 -6.625 1 97.69 338 VAL A CA 1
ATOM 2738 C C . VAL A 1 338 ? 22.516 -15.617 -6.734 1 97.69 338 VAL A C 1
ATOM 2740 O O . VAL A 1 338 ? 22.031 -15.031 -5.762 1 97.69 338 VAL A O 1
ATOM 2743 N N . TYR A 1 339 ? 21.922 -15.719 -7.906 1 97 339 TYR A N 1
ATOM 2744 C CA . TYR A 1 339 ? 20.641 -15.078 -8.156 1 97 339 TYR A CA 1
ATOM 2745 C C . TYR A 1 339 ? 19.578 -15.578 -7.18 1 97 339 TYR A C 1
ATOM 2747 O O . TYR A 1 339 ? 18.781 -14.797 -6.664 1 97 339 TYR A O 1
ATOM 2755 N N . SER A 1 340 ? 19.578 -16.812 -6.844 1 95.94 340 SER A N 1
ATOM 2756 C CA . SER A 1 340 ? 18.562 -17.422 -5.992 1 95.94 340 SER A CA 1
ATOM 2757 C C . SER A 1 340 ? 18.766 -17.016 -4.531 1 95.94 340 SER A C 1
ATOM 2759 O O . SER A 1 340 ? 17.844 -17.156 -3.719 1 95.94 340 SER A O 1
ATOM 2761 N N . ARG A 1 341 ? 19.906 -16.469 -4.148 1 96.81 341 ARG A N 1
ATOM 2762 C CA . ARG A 1 341 ? 20.203 -16.172 -2.752 1 96.81 341 ARG A CA 1
ATOM 2763 C C . ARG A 1 341 ? 20.203 -14.664 -2.51 1 96.81 341 ARG A C 1
ATOM 2765 O O . ARG A 1 341 ? 20.297 -14.211 -1.366 1 96.81 341 ARG A O 1
ATOM 2772 N N . LEU A 1 342 ? 20.016 -13.914 -3.508 1 96.31 342 LEU A N 1
ATOM 2773 C CA . LEU A 1 342 ? 20.156 -12.469 -3.43 1 96.31 342 LEU A CA 1
ATOM 2774 C C . LEU A 1 342 ? 19.219 -11.875 -2.381 1 96.31 342 LEU A C 1
ATOM 2776 O O . LEU A 1 342 ? 19.594 -10.945 -1.665 1 96.31 342 LEU A O 1
ATOM 2780 N N . PHE A 1 343 ? 18.031 -12.422 -2.248 1 95.06 343 PHE A N 1
ATOM 2781 C CA . PHE A 1 343 ? 17.016 -11.867 -1.369 1 95.06 343 PHE A CA 1
ATOM 2782 C C . PHE A 1 343 ? 17.266 -12.266 0.078 1 95.06 343 PHE A C 1
ATOM 2784 O O . PHE A 1 343 ? 16.578 -11.805 0.987 1 95.06 343 PHE A O 1
ATOM 2791 N N . ASN A 1 344 ? 18.25 -13.094 0.283 1 97.69 344 ASN A N 1
ATOM 2792 C CA . ASN A 1 344 ? 18.625 -13.492 1.637 1 97.69 344 ASN A CA 1
ATOM 2793 C C . ASN A 1 344 ? 19.797 -12.68 2.162 1 97.69 344 ASN A C 1
ATOM 2795 O O . ASN A 1 344 ? 20.312 -12.953 3.248 1 97.69 344 ASN A O 1
ATOM 2799 N N . LEU A 1 345 ? 20.219 -11.711 1.348 1 97.69 345 LEU A N 1
ATOM 2800 C CA . LEU A 1 345 ? 21.359 -10.875 1.702 1 97.69 345 LEU A CA 1
ATOM 2801 C C . LEU A 1 345 ? 20.906 -9.484 2.133 1 97.69 345 LEU A C 1
ATOM 2803 O O . LEU A 1 345 ? 19.703 -9.258 2.346 1 97.69 345 LEU A O 1
ATOM 2807 N N . SER A 1 346 ? 21.875 -8.578 2.389 1 96.5 346 SER A N 1
ATOM 2808 C CA . SER A 1 346 ? 21.594 -7.223 2.855 1 96.5 346 SER A CA 1
ATOM 2809 C C . SER A 1 346 ? 20.844 -6.422 1.805 1 96.5 346 SER A C 1
ATOM 2811 O O . SER A 1 346 ? 20.719 -6.852 0.656 1 96.5 346 SER A O 1
ATOM 2813 N N . ARG A 1 347 ? 20.297 -5.262 2.137 1 94.25 347 ARG A N 1
ATOM 2814 C CA . ARG A 1 347 ? 19.391 -4.449 1.33 1 94.25 347 ARG A CA 1
ATOM 2815 C C . ARG A 1 347 ? 20.094 -3.93 0.077 1 94.25 347 ARG A C 1
ATOM 2817 O O . ARG A 1 347 ? 19.453 -3.764 -0.968 1 94.25 347 ARG A O 1
ATOM 2824 N N . ARG A 1 348 ? 21.391 -3.66 0.095 1 93.88 348 ARG A N 1
ATOM 2825 C CA . ARG A 1 348 ? 22.078 -3.123 -1.076 1 93.88 348 ARG A CA 1
ATOM 2826 C C . ARG A 1 348 ? 21.969 -4.078 -2.26 1 93.88 348 ARG A C 1
ATOM 2828 O O . ARG A 1 348 ? 21.875 -3.641 -3.41 1 93.88 348 ARG A O 1
ATOM 2835 N N . PHE A 1 349 ? 21.969 -5.441 -2.018 1 96.75 349 PHE A N 1
ATOM 2836 C CA . PHE A 1 349 ? 21.766 -6.422 -3.082 1 96.75 349 PHE A CA 1
ATOM 2837 C C . PHE A 1 349 ? 20.328 -6.422 -3.564 1 96.75 349 PHE A C 1
ATOM 2839 O O . PHE A 1 349 ? 20.062 -6.539 -4.762 1 96.75 349 PHE A O 1
ATOM 2846 N N . GLN A 1 350 ? 19.453 -6.266 -2.641 1 95.75 350 GLN A N 1
ATOM 2847 C CA . GLN A 1 350 ? 18.031 -6.258 -2.982 1 95.75 350 GLN A CA 1
ATOM 2848 C C . GLN A 1 350 ? 17.672 -5.016 -3.791 1 95.75 350 GLN A C 1
ATOM 2850 O O . GLN A 1 350 ? 16.844 -5.086 -4.703 1 95.75 350 GLN A O 1
ATOM 2855 N N . TYR A 1 351 ? 18.266 -3.875 -3.469 1 95.12 351 TYR A N 1
ATOM 2856 C CA . TYR A 1 351 ? 18.031 -2.65 -4.227 1 95.12 351 TYR A CA 1
ATOM 2857 C C . TYR A 1 351 ? 18.516 -2.795 -5.664 1 95.12 351 TYR A C 1
ATOM 2859 O O . TYR A 1 351 ? 17.906 -2.26 -6.59 1 95.12 351 TYR A O 1
ATOM 2867 N N . ARG A 1 352 ? 19.594 -3.461 -5.805 1 95.25 352 ARG A N 1
ATOM 2868 C CA . ARG A 1 352 ? 20.078 -3.66 -7.172 1 95.25 352 ARG A CA 1
ATOM 2869 C C . ARG A 1 352 ? 19.109 -4.543 -7.961 1 95.25 352 ARG A C 1
ATOM 2871 O O . ARG A 1 352 ? 18.875 -4.305 -9.148 1 95.25 352 ARG A O 1
ATOM 2878 N N . TRP A 1 353 ? 18.672 -5.605 -7.344 1 97.06 353 TRP A N 1
ATOM 2879 C CA . TRP A 1 353 ? 17.656 -6.43 -7.992 1 97.06 353 TRP A CA 1
ATOM 2880 C C . TRP A 1 353 ? 16.422 -5.602 -8.352 1 97.06 353 TRP A C 1
ATOM 2882 O O . TRP A 1 353 ? 15.82 -5.801 -9.406 1 97.06 353 TRP A O 1
ATOM 2892 N N . LEU A 1 354 ? 16.031 -4.707 -7.445 1 95.81 354 LEU A N 1
ATOM 2893 C CA . LEU A 1 354 ? 14.852 -3.863 -7.66 1 95.81 354 LEU A CA 1
ATOM 2894 C C . LEU A 1 354 ? 14.992 -3.055 -8.945 1 95.81 354 LEU A C 1
ATOM 2896 O O . LEU A 1 354 ? 14.008 -2.84 -9.664 1 95.81 354 LEU A O 1
ATOM 2900 N N . GLU A 1 355 ? 16.188 -2.584 -9.281 1 94.69 355 GLU A N 1
ATOM 2901 C CA . GLU A 1 355 ? 16.406 -1.84 -10.516 1 94.69 355 GLU A CA 1
ATOM 2902 C C . GLU A 1 355 ? 16.141 -2.705 -11.742 1 94.69 355 GLU A C 1
ATOM 2904 O O . GLU A 1 355 ? 15.602 -2.219 -12.742 1 94.69 355 GLU A O 1
ATOM 2909 N N . PHE A 1 356 ? 16.5 -3.936 -11.648 1 96.5 356 PHE A N 1
ATOM 2910 C CA . PHE A 1 356 ? 16.219 -4.898 -12.703 1 96.5 356 PHE A CA 1
ATOM 2911 C C . PHE A 1 356 ? 14.719 -5.168 -12.789 1 96.5 356 PHE A C 1
ATOM 2913 O O . PHE A 1 356 ? 14.141 -5.156 -13.883 1 96.5 356 PHE A O 1
ATOM 2920 N N . SER A 1 357 ? 14.055 -5.371 -11.641 1 95.56 357 SER A N 1
ATOM 2921 C CA . SER A 1 357 ? 12.633 -5.66 -11.555 1 95.56 357 SER A CA 1
ATOM 2922 C C . SER A 1 357 ? 11.797 -4.52 -12.133 1 95.56 357 SER A C 1
ATOM 2924 O O . SER A 1 357 ? 10.742 -4.754 -12.727 1 95.56 357 SER A O 1
ATOM 2926 N N . ARG A 1 358 ? 12.219 -3.307 -11.953 1 94.06 358 ARG A N 1
ATOM 2927 C CA . ARG A 1 358 ? 11.539 -2.133 -12.492 1 94.06 358 ARG A CA 1
ATOM 2928 C C . ARG A 1 358 ? 11.375 -2.242 -14 1 94.06 358 ARG A C 1
ATOM 2930 O O . ARG A 1 358 ? 10.328 -1.868 -14.547 1 94.06 358 ARG A O 1
ATOM 2937 N N . VAL A 1 359 ? 12.406 -2.789 -14.633 1 94 359 VAL A N 1
ATOM 2938 C CA . VAL A 1 359 ? 12.398 -2.871 -16.094 1 94 359 VAL A CA 1
ATOM 2939 C C . VAL A 1 359 ? 11.523 -4.031 -16.547 1 94 359 VAL A C 1
ATOM 2941 O O . VAL A 1 359 ? 10.719 -3.889 -17.469 1 94 359 VAL A O 1
ATOM 2944 N N . ILE A 1 360 ? 11.57 -5.141 -15.812 1 94.62 360 ILE A N 1
ATOM 2945 C CA . ILE A 1 360 ? 10.945 -6.348 -16.359 1 94.62 360 ILE A CA 1
ATOM 2946 C C . ILE A 1 360 ? 9.523 -6.48 -15.812 1 94.62 360 ILE A C 1
ATOM 2948 O O . ILE A 1 360 ? 8.656 -7.059 -16.469 1 94.62 360 ILE A O 1
ATOM 2952 N N . HIS A 1 361 ? 9.234 -5.934 -14.641 1 93.88 361 HIS A N 1
ATOM 2953 C CA . HIS A 1 361 ? 7.934 -6.133 -14.008 1 93.88 361 HIS A CA 1
ATOM 2954 C C . HIS A 1 361 ? 7.23 -4.801 -13.773 1 93.88 361 HIS A C 1
ATOM 2956 O O . HIS A 1 361 ? 6.027 -4.77 -13.516 1 93.88 361 HIS A O 1
ATOM 2962 N N . GLY A 1 362 ? 7.918 -3.693 -13.812 1 92.81 362 GLY A N 1
ATOM 2963 C CA . GLY A 1 362 ? 7.359 -2.377 -13.547 1 92.81 362 GLY A CA 1
ATOM 2964 C C . GLY A 1 362 ? 7.242 -2.064 -12.07 1 92.81 362 GLY A C 1
ATOM 2965 O O . GLY A 1 362 ? 6.691 -1.028 -11.688 1 92.81 362 GLY A O 1
ATOM 2966 N N . THR A 1 363 ? 7.758 -2.863 -11.117 1 95 363 THR A N 1
ATOM 2967 C CA . THR A 1 363 ? 7.68 -2.629 -9.68 1 95 363 THR A CA 1
ATOM 2968 C C . THR A 1 363 ? 8.734 -1.614 -9.242 1 95 363 THR A C 1
ATOM 2970 O O . THR A 1 363 ? 9.852 -1.608 -9.758 1 95 363 THR A O 1
ATOM 2973 N N . THR A 1 364 ? 8.398 -0.809 -8.266 1 93.06 364 THR A N 1
ATOM 2974 C CA . THR A 1 364 ? 9.289 0.296 -7.949 1 93.06 364 THR A CA 1
ATOM 2975 C C . THR A 1 364 ? 9.68 0.269 -6.473 1 93.06 364 THR A C 1
ATOM 2977 O O . THR A 1 364 ? 10.438 1.125 -6.008 1 93.06 364 THR A O 1
ATOM 2980 N N . THR A 1 365 ? 9.18 -0.693 -5.715 1 93.81 365 THR A N 1
ATOM 2981 C CA . THR A 1 365 ? 9.57 -0.865 -4.32 1 93.81 365 THR A CA 1
ATOM 2982 C C . THR A 1 365 ? 9.734 -2.344 -3.984 1 93.81 365 THR A C 1
ATOM 2984 O O . THR A 1 365 ? 9.18 -3.207 -4.672 1 93.81 365 THR A O 1
ATOM 2987 N N . LEU A 1 366 ? 10.531 -2.617 -2.918 1 94.31 366 LEU A N 1
ATOM 2988 C CA . LEU A 1 366 ? 10.703 -3.984 -2.441 1 94.31 366 LEU A CA 1
ATOM 2989 C C . LEU A 1 366 ? 9.469 -4.453 -1.68 1 94.31 366 LEU A C 1
ATOM 2991 O O . LEU A 1 366 ? 8.719 -3.637 -1.14 1 94.31 366 LEU A O 1
ATOM 2995 N N . LEU A 1 367 ? 9.266 -5.738 -1.688 1 94.56 367 LEU A N 1
ATOM 2996 C CA . LEU A 1 367 ? 8.258 -6.324 -0.808 1 94.56 367 LEU A CA 1
ATOM 2997 C C . LEU A 1 367 ? 8.562 -6.012 0.652 1 94.56 367 LEU A C 1
ATOM 2999 O O . LEU A 1 367 ? 9.727 -6.051 1.069 1 94.56 367 LEU A O 1
ATOM 3003 N N . PRO A 1 368 ? 7.539 -5.73 1.409 1 94.5 368 PRO A N 1
ATOM 3004 C CA . PRO A 1 368 ? 7.781 -5.57 2.846 1 94.5 368 PRO A CA 1
ATOM 3005 C C . PRO A 1 368 ? 8.469 -6.781 3.467 1 94.5 368 PRO A C 1
ATOM 3007 O O . PRO A 1 368 ? 8.156 -7.922 3.111 1 94.5 368 PRO A O 1
ATOM 3010 N N . GLN A 1 369 ? 9.336 -6.516 4.469 1 96.19 369 GLN A N 1
ATOM 3011 C CA . GLN A 1 369 ? 10.109 -7.586 5.082 1 96.19 369 GLN A CA 1
ATOM 3012 C C . GLN A 1 369 ? 9.203 -8.656 5.68 1 96.19 369 GLN A C 1
ATOM 3014 O O . GLN A 1 369 ? 9.445 -9.852 5.52 1 96.19 369 GLN A O 1
ATOM 3019 N N . TRP A 1 370 ? 8.148 -8.211 6.398 1 97.19 370 TRP A N 1
ATOM 3020 C CA . TRP A 1 370 ? 7.258 -9.18 7.031 1 97.19 370 TRP A CA 1
ATOM 3021 C C . TRP A 1 370 ? 6.605 -10.078 5.984 1 97.19 370 TRP A C 1
ATOM 3023 O O . TRP A 1 370 ? 6.422 -11.273 6.219 1 97.19 370 TRP A O 1
ATOM 3033 N N . ASP A 1 371 ? 6.199 -9.516 4.879 1 97.25 371 ASP A N 1
ATOM 3034 C CA . ASP A 1 371 ? 5.547 -10.289 3.828 1 97.25 371 ASP A CA 1
ATOM 3035 C C . ASP A 1 371 ? 6.508 -11.297 3.209 1 97.25 371 ASP A C 1
ATOM 3037 O O . ASP A 1 371 ? 6.129 -12.438 2.932 1 97.25 371 ASP A O 1
ATOM 3041 N N . LYS A 1 372 ? 7.754 -10.898 2.943 1 97.25 372 LYS A N 1
ATOM 3042 C CA . LYS A 1 372 ? 8.797 -11.812 2.492 1 97.25 372 LYS A CA 1
ATOM 3043 C C . LYS A 1 372 ? 8.984 -12.969 3.473 1 97.25 372 LYS A C 1
ATOM 3045 O O . LYS A 1 372 ? 9.164 -14.117 3.061 1 97.25 372 LYS A O 1
ATOM 3050 N N . CYS A 1 373 ? 8.969 -12.648 4.746 1 98.62 373 CYS A N 1
ATOM 3051 C CA . CYS A 1 373 ? 9.195 -13.648 5.789 1 98.62 373 CYS A CA 1
ATOM 3052 C C . CYS A 1 373 ? 8.016 -14.609 5.891 1 98.62 373 CYS A C 1
ATOM 3054 O O . CYS A 1 373 ? 8.203 -15.805 6.102 1 98.62 373 CYS A O 1
ATOM 3056 N N . VAL A 1 374 ? 6.789 -14.062 5.711 1 98.62 374 VAL A N 1
ATOM 3057 C CA . VAL A 1 374 ? 5.613 -14.93 5.688 1 98.62 374 VAL A CA 1
ATOM 3058 C C . VAL A 1 374 ? 5.703 -15.891 4.508 1 98.62 374 VAL A C 1
ATOM 3060 O O . VAL A 1 374 ? 5.438 -17.094 4.652 1 98.62 374 VAL A O 1
ATOM 3063 N N . ASP A 1 375 ? 6.07 -15.438 3.359 1 97.75 375 ASP A N 1
ATOM 3064 C CA . ASP A 1 375 ? 6.227 -16.266 2.168 1 97.75 375 ASP A CA 1
ATOM 3065 C C . ASP A 1 375 ? 7.277 -17.359 2.387 1 97.75 375 ASP A C 1
ATOM 3067 O O . ASP A 1 375 ? 7.102 -18.484 1.945 1 97.75 375 ASP A O 1
ATOM 3071 N N . LEU A 1 376 ? 8.359 -16.969 3.051 1 98.19 376 LEU A N 1
ATOM 3072 C CA . LEU A 1 376 ? 9.406 -17.922 3.357 1 98.19 376 LEU A CA 1
ATOM 3073 C C . LEU A 1 376 ? 8.859 -19.078 4.203 1 98.19 376 LEU A C 1
ATOM 3075 O O . LEU A 1 376 ? 9.094 -20.25 3.896 1 98.19 376 LEU A O 1
ATOM 3079 N N . VAL A 1 377 ? 8.156 -18.719 5.215 1 98.62 377 VAL A N 1
ATOM 3080 C CA . VAL A 1 377 ? 7.656 -19.75 6.133 1 98.62 377 VAL A CA 1
ATOM 3081 C C . VAL A 1 377 ? 6.598 -20.594 5.43 1 98.62 377 VAL A C 1
ATOM 3083 O O . VAL A 1 377 ? 6.574 -21.812 5.59 1 98.62 377 VAL A O 1
ATOM 3086 N N . GLU A 1 378 ? 5.75 -19.969 4.641 1 97.81 378 GLU A N 1
ATOM 3087 C CA . GLU A 1 378 ? 4.711 -20.703 3.914 1 97.81 378 GLU A CA 1
ATOM 3088 C C . GLU A 1 378 ? 5.316 -21.703 2.947 1 97.81 378 GLU A C 1
ATOM 3090 O O . GLU A 1 378 ? 4.781 -22.812 2.77 1 97.81 378 GLU A O 1
ATOM 3095 N N . ASN A 1 379 ? 6.359 -21.344 2.354 1 96.88 379 ASN A N 1
ATOM 3096 C CA . ASN A 1 379 ? 7 -22.234 1.388 1 96.88 379 ASN A CA 1
ATOM 3097 C C . ASN A 1 379 ? 7.801 -23.328 2.08 1 96.88 379 ASN A C 1
ATOM 3099 O O . ASN A 1 379 ? 7.82 -24.469 1.618 1 96.88 379 ASN A O 1
ATOM 3103 N N . ALA A 1 380 ? 8.383 -23.016 3.215 1 97.81 380 ALA A N 1
ATOM 3104 C CA . ALA A 1 380 ? 9.266 -23.953 3.914 1 97.81 380 ALA A CA 1
ATOM 3105 C C . ALA A 1 380 ? 8.453 -24.938 4.766 1 97.81 380 ALA A C 1
ATOM 3107 O O . ALA A 1 380 ? 8.805 -26.109 4.871 1 97.81 380 ALA A O 1
ATOM 3108 N N . LEU A 1 381 ? 7.441 -24.406 5.398 1 98.12 381 LEU A N 1
ATOM 3109 C CA . LEU A 1 381 ? 6.652 -25.203 6.34 1 98.12 381 LEU A CA 1
ATOM 3110 C C . LEU A 1 381 ? 5.16 -25.047 6.051 1 98.12 381 LEU A C 1
ATOM 3112 O O . LEU A 1 381 ? 4.387 -24.672 6.934 1 98.12 381 LEU A O 1
ATOM 3116 N N . PRO A 1 382 ? 4.738 -25.469 4.898 1 97.5 382 PRO A N 1
ATOM 3117 C CA . PRO A 1 382 ? 3.361 -25.219 4.469 1 97.5 382 PRO A CA 1
ATOM 3118 C C . PRO A 1 382 ? 2.326 -25.875 5.383 1 97.5 382 PRO A C 1
ATOM 3120 O O . PRO A 1 382 ? 1.289 -25.281 5.676 1 97.5 382 PRO A O 1
ATOM 3123 N N . TYR A 1 383 ? 2.58 -27.047 5.949 1 97.69 383 TYR A N 1
ATOM 3124 C CA . TYR A 1 383 ? 1.593 -27.781 6.742 1 97.69 383 TYR A CA 1
ATOM 3125 C C . TYR A 1 383 ? 1.518 -27.219 8.156 1 97.69 383 TYR A C 1
ATOM 3127 O O . TYR A 1 383 ? 0.449 -27.219 8.773 1 97.69 383 TYR A O 1
ATOM 3135 N N . VAL A 1 384 ? 2.66 -26.75 8.625 1 98.06 384 VAL A N 1
ATOM 3136 C CA . VAL A 1 384 ? 2.68 -26.172 9.961 1 98.06 384 VAL A CA 1
ATOM 3137 C C . VAL A 1 384 ? 1.852 -24.875 9.977 1 98.06 384 VAL A C 1
ATOM 3139 O O . VAL A 1 384 ? 0.96 -24.719 10.812 1 98.06 384 VAL A O 1
ATOM 3142 N N . VAL A 1 385 ? 2.123 -24.016 9.008 1 97.88 385 VAL A N 1
ATOM 3143 C CA . VAL A 1 385 ? 1.404 -22.734 8.953 1 97.88 385 VAL A CA 1
ATOM 3144 C C . VAL A 1 385 ? -0.038 -22.984 8.516 1 97.88 385 VAL A C 1
ATOM 3146 O O . VAL A 1 385 ? -0.948 -22.25 8.938 1 97.88 385 VAL A O 1
ATOM 3149 N N . GLY A 1 386 ? -0.194 -24 7.637 1 97.88 386 GLY A N 1
ATOM 3150 C CA . GLY A 1 386 ? -1.55 -24.391 7.277 1 97.88 386 GLY A CA 1
ATOM 3151 C C . GLY A 1 386 ? -2.402 -24.75 8.477 1 97.88 386 GLY A C 1
ATOM 3152 O O . GLY A 1 386 ? -3.551 -24.328 8.586 1 97.88 386 GLY A O 1
ATOM 3153 N N . LYS A 1 387 ? -1.842 -25.516 9.352 1 97.25 387 LYS A N 1
ATOM 3154 C CA . LYS A 1 387 ? -2.551 -25.922 10.562 1 97.25 387 LYS A CA 1
ATOM 3155 C C . LYS A 1 387 ? -2.854 -24.703 11.445 1 97.25 387 LYS A C 1
ATOM 3157 O O . LYS A 1 387 ? -3.961 -24.562 11.961 1 97.25 387 LYS A O 1
ATOM 3162 N N . MET A 1 388 ? -1.847 -23.844 11.602 1 97.25 388 MET A N 1
ATOM 3163 C CA . MET A 1 388 ? -2.053 -22.609 12.375 1 97.25 388 MET A CA 1
ATOM 3164 C C . MET A 1 388 ? -3.225 -21.812 11.82 1 97.25 388 MET A C 1
ATOM 3166 O O . MET A 1 388 ? -4.074 -21.344 12.578 1 97.25 388 MET A O 1
ATOM 3170 N N . PHE A 1 389 ? -3.27 -21.703 10.57 1 97.75 389 PHE A N 1
ATOM 3171 C CA . PHE A 1 389 ? -4.281 -20.906 9.883 1 97.75 389 PHE A CA 1
ATOM 3172 C C . PHE A 1 389 ? -5.664 -21.516 10.055 1 97.75 389 PHE A C 1
ATOM 3174 O O . PHE A 1 389 ? -6.629 -20.812 10.367 1 97.75 389 PHE A O 1
ATOM 3181 N N . VAL A 1 390 ? -5.77 -22.766 9.789 1 96.81 390 VAL A N 1
ATOM 3182 C CA . VAL A 1 390 ? -7.039 -23.484 9.852 1 96.81 390 VAL A CA 1
ATOM 3183 C C . VAL A 1 390 ? -7.594 -23.422 11.273 1 96.81 390 VAL A C 1
ATOM 3185 O O . VAL A 1 390 ? -8.789 -23.188 11.477 1 96.81 390 VAL A O 1
ATOM 3188 N N . LYS A 1 391 ? -6.793 -23.625 12.242 1 95.25 391 LYS A N 1
ATOM 3189 C CA . LYS A 1 391 ? -7.227 -23.594 13.641 1 95.25 391 LYS A CA 1
ATOM 3190 C C . LYS A 1 391 ? -7.789 -22.234 14.023 1 95.25 391 LYS A C 1
ATOM 3192 O O . LYS A 1 391 ? -8.75 -22.141 14.789 1 95.25 391 LYS A O 1
ATOM 3197 N N . ALA A 1 392 ? -7.18 -21.25 13.43 1 94.75 392 ALA A N 1
ATOM 3198 C CA . ALA A 1 392 ? -7.539 -19.891 13.852 1 94.75 392 ALA A CA 1
ATOM 3199 C C . ALA A 1 392 ? -8.656 -19.328 12.984 1 94.75 392 ALA A C 1
ATOM 3201 O O . ALA A 1 392 ? -9.484 -18.547 13.453 1 94.75 392 ALA A O 1
ATOM 3202 N N . HIS A 1 393 ? -8.727 -19.719 11.695 1 92.44 393 HIS A N 1
ATOM 3203 C CA . HIS A 1 393 ? -9.508 -18.891 10.781 1 92.44 393 HIS A CA 1
ATOM 3204 C C . HIS A 1 393 ? -10.422 -19.734 9.906 1 92.44 393 HIS A C 1
ATOM 3206 O O . HIS A 1 393 ? -11.078 -19.219 9 1 92.44 393 HIS A O 1
ATOM 3212 N N . PHE A 1 394 ? -10.453 -21.016 10.047 1 90.31 394 PHE A N 1
ATOM 3213 C CA . PHE A 1 394 ? -11.297 -21.844 9.195 1 90.31 394 PHE A CA 1
ATOM 3214 C C . PHE A 1 394 ? -12.422 -22.484 10 1 90.31 394 PHE A C 1
ATOM 3216 O O . PHE A 1 394 ? -12.18 -23.109 11.039 1 90.31 394 PHE A O 1
ATOM 3223 N N . GLN A 1 395 ? -13.609 -22.281 9.531 1 83.25 395 GLN A N 1
ATOM 3224 C CA . GLN A 1 395 ? -14.797 -22.859 10.156 1 83.25 395 GLN A CA 1
ATOM 3225 C C . GLN A 1 395 ? -15.281 -24.078 9.391 1 83.25 395 GLN A C 1
ATOM 3227 O O . GLN A 1 395 ? -15.469 -24.031 8.172 1 83.25 395 GLN A O 1
ATOM 3232 N N . GLU A 1 396 ? -15.719 -25.062 10.062 1 80.38 396 GLU A N 1
ATOM 3233 C CA . GLU A 1 396 ? -16.047 -26.359 9.484 1 80.38 396 GLU A CA 1
ATOM 3234 C C . GLU A 1 396 ? -17.344 -26.297 8.688 1 80.38 396 GLU A C 1
ATOM 3236 O O . GLU A 1 396 ? -17.562 -27.078 7.766 1 80.38 396 GLU A O 1
ATOM 3241 N N . ASP A 1 397 ? -18.078 -25.391 8.953 1 81.44 397 ASP A N 1
ATOM 3242 C CA . ASP A 1 397 ? -19.359 -25.297 8.266 1 81.44 397 ASP A CA 1
ATOM 3243 C C . ASP A 1 397 ? -19.172 -24.922 6.801 1 81.44 397 ASP A C 1
ATOM 3245 O O . ASP A 1 397 ? -20.078 -25.109 5.984 1 81.44 397 ASP A O 1
ATOM 3249 N N . LYS A 1 398 ? -18.109 -24.422 6.52 1 86.12 398 LYS A N 1
ATOM 3250 C CA . LYS A 1 398 ? -17.812 -24.125 5.125 1 86.12 398 LYS A CA 1
ATOM 3251 C C . LYS A 1 398 ? -17.828 -25.391 4.273 1 86.12 398 LYS A C 1
ATOM 3253 O O . LYS A 1 398 ? -18.125 -25.344 3.08 1 86.12 398 LYS A O 1
ATOM 3258 N N . LYS A 1 399 ? -17.562 -26.484 4.879 1 89.19 399 LYS A N 1
ATOM 3259 C CA . LYS A 1 399 ? -17.516 -27.766 4.16 1 89.19 399 LYS A CA 1
ATOM 3260 C C . LYS A 1 399 ? -18.906 -28.172 3.688 1 89.19 399 LYS A C 1
ATOM 3262 O O . LYS A 1 399 ? -19.062 -28.781 2.621 1 89.19 399 LYS A O 1
ATOM 3267 N N . GLU A 1 400 ? -19.875 -27.812 4.422 1 90.19 400 GLU A N 1
ATOM 3268 C CA . GLU A 1 400 ? -21.25 -28.172 4.055 1 90.19 400 GLU A CA 1
ATOM 3269 C C . GLU A 1 400 ? -21.688 -27.422 2.799 1 90.19 400 GLU A C 1
ATOM 3271 O O . GLU A 1 400 ? -22.281 -28 1.896 1 90.19 400 GLU A O 1
ATOM 3276 N N . MET A 1 401 ? -21.391 -26.25 2.789 1 92.25 401 MET A N 1
ATOM 3277 C CA . MET A 1 401 ? -21.766 -25.453 1.617 1 92.25 401 MET A CA 1
ATOM 3278 C C . MET A 1 401 ? -21 -25.922 0.384 1 92.25 401 MET A C 1
ATOM 3280 O O . MET A 1 401 ? -21.547 -25.953 -0.72 1 92.25 401 MET A O 1
ATOM 3284 N N . MET A 1 402 ? -19.75 -26.25 0.609 1 95.69 402 MET A N 1
ATOM 3285 C CA . MET A 1 402 ? -18.953 -26.719 -0.515 1 95.69 402 MET A CA 1
ATOM 3286 C C . MET A 1 402 ? -19.5 -28.047 -1.056 1 95.69 402 MET A C 1
ATOM 3288 O O . MET A 1 402 ? -19.438 -28.297 -2.26 1 95.69 402 MET A O 1
ATOM 3292 N N . GLU A 1 403 ? -20 -28.812 -0.164 1 94.25 403 GLU A N 1
ATOM 3293 C CA . GLU A 1 403 ? -20.641 -30.047 -0.605 1 94.25 403 GLU A CA 1
ATOM 3294 C C . GLU A 1 403 ? -21.875 -29.766 -1.468 1 94.25 403 GLU A C 1
ATOM 3296 O O . GLU A 1 403 ? -22.078 -30.406 -2.496 1 94.25 403 GLU A O 1
ATOM 3301 N N . GLU A 1 404 ? -22.641 -28.828 -1.03 1 94.62 404 GLU A N 1
ATOM 3302 C CA . GLU A 1 404 ? -23.797 -28.391 -1.818 1 94.62 404 GLU A CA 1
ATOM 3303 C C . GLU A 1 404 ? -23.375 -27.953 -3.217 1 94.62 404 GLU A C 1
ATOM 3305 O O . GLU A 1 404 ? -23.953 -28.391 -4.215 1 94.62 404 GLU A O 1
ATOM 3310 N N . LEU A 1 405 ? -22.406 -27.141 -3.25 1 96.88 405 LEU A N 1
ATOM 3311 C CA . LEU A 1 405 ? -21.938 -26.594 -4.52 1 96.88 405 LEU A CA 1
ATOM 3312 C C . LEU A 1 405 ? -21.359 -27.688 -5.41 1 96.88 405 LEU A C 1
ATOM 3314 O O . LEU A 1 405 ? -21.672 -27.75 -6.598 1 96.88 405 LEU A O 1
ATOM 3318 N N . THR A 1 406 ? -20.531 -28.578 -4.836 1 97.69 406 THR A N 1
ATOM 3319 C CA . THR A 1 406 ? -19.859 -29.625 -5.605 1 97.69 406 THR A CA 1
ATOM 3320 C C . THR A 1 406 ? -20.891 -30.594 -6.18 1 97.69 406 THR A C 1
ATOM 3322 O O . THR A 1 406 ? -20.812 -30.969 -7.355 1 97.69 406 THR A O 1
ATOM 3325 N N . GLU A 1 407 ? -21.812 -30.953 -5.391 1 97.75 407 GLU A N 1
ATOM 3326 C CA . GLU A 1 407 ? -22.844 -31.875 -5.855 1 97.75 407 GLU A CA 1
ATOM 3327 C C . GLU A 1 407 ? -23.766 -31.219 -6.887 1 97.75 407 GLU A C 1
ATOM 3329 O O . GLU A 1 407 ? -24.203 -31.875 -7.832 1 97.75 407 GLU A O 1
ATOM 3334 N N . GLY A 1 408 ? -24.094 -30.016 -6.605 1 98.31 408 GLY A N 1
ATOM 3335 C CA . GLY A 1 408 ? -24.891 -29.281 -7.594 1 98.31 408 GLY A CA 1
ATOM 3336 C C . GLY A 1 408 ? -24.203 -29.188 -8.945 1 98.31 408 GLY A C 1
ATOM 3337 O O . GLY A 1 408 ? -24.828 -29.375 -9.984 1 98.31 408 GLY A O 1
ATOM 3338 N N . ILE A 1 409 ? -22.969 -28.922 -8.945 1 98.56 409 ILE A N 1
ATOM 3339 C CA . ILE A 1 409 ? -22.188 -28.766 -10.164 1 98.56 409 ILE A CA 1
ATOM 3340 C C . ILE A 1 409 ? -22.047 -30.109 -10.867 1 98.56 409 ILE A C 1
ATOM 3342 O O . ILE A 1 409 ? -22.156 -30.188 -12.094 1 98.56 409 ILE A O 1
ATOM 3346 N N . ARG A 1 410 ? -21.672 -31.141 -10.109 1 98.5 410 ARG A N 1
ATOM 3347 C CA . ARG A 1 410 ? -21.594 -32.5 -10.68 1 98.5 410 ARG A CA 1
ATOM 3348 C C . ARG A 1 410 ? -22.891 -32.844 -11.398 1 98.5 410 ARG A C 1
ATOM 3350 O O . ARG A 1 410 ? -22.859 -33.312 -12.539 1 98.5 410 ARG A O 1
ATOM 3357 N N . TRP A 1 411 ? -24.031 -32.625 -10.742 1 98.56 411 TRP A N 1
ATOM 3358 C CA . TRP A 1 411 ? -25.328 -32.875 -11.352 1 98.56 411 TRP A CA 1
ATOM 3359 C C . TRP A 1 411 ? -25.5 -32.062 -12.633 1 98.56 411 TRP A C 1
ATOM 3361 O O . TRP A 1 411 ? -25.953 -32.594 -13.648 1 98.56 411 TRP A O 1
ATOM 3371 N N . ALA A 1 412 ? -25.188 -30.781 -12.539 1 98.69 412 ALA A N 1
ATOM 3372 C CA . ALA A 1 412 ? -25.344 -29.891 -13.688 1 98.69 412 ALA A CA 1
ATOM 3373 C C . ALA A 1 412 ? -24.547 -30.391 -14.891 1 98.69 412 ALA A C 1
ATOM 3375 O O . ALA A 1 412 ? -25.031 -30.375 -16.016 1 98.69 412 ALA A O 1
ATOM 3376 N N . PHE A 1 413 ? -23.297 -30.812 -14.672 1 98.44 413 PHE A N 1
ATOM 3377 C CA . PHE A 1 413 ? -22.469 -31.344 -15.75 1 98.44 413 PHE A CA 1
ATOM 3378 C C . PHE A 1 413 ? -23.109 -32.562 -16.375 1 98.44 413 PHE A C 1
ATOM 3380 O O . PHE A 1 413 ? -23.203 -32.688 -17.609 1 98.44 413 PHE A O 1
ATOM 3387 N N . ILE A 1 414 ? -23.516 -33.469 -15.578 1 98.12 414 ILE A N 1
ATOM 3388 C CA . ILE A 1 414 ? -24.125 -34.719 -16.062 1 98.12 414 ILE A CA 1
ATOM 3389 C C . ILE A 1 414 ? -25.406 -34.406 -16.812 1 98.12 414 ILE A C 1
ATOM 3391 O O . ILE A 1 414 ? -25.688 -35 -17.859 1 98.12 414 ILE A O 1
ATOM 3395 N N . ASP A 1 415 ? -26.156 -33.5 -16.25 1 97.88 415 ASP A N 1
ATOM 3396 C CA . ASP A 1 415 ? -27.406 -33.094 -16.891 1 97.88 415 ASP A CA 1
ATOM 3397 C C . ASP A 1 415 ? -27.141 -32.5 -18.281 1 97.88 415 ASP A C 1
ATOM 3399 O O . ASP A 1 415 ? -27.859 -32.781 -19.234 1 97.88 415 ASP A O 1
ATOM 3403 N N . MET A 1 416 ? -26.203 -31.688 -18.406 1 97.44 416 MET A N 1
ATOM 3404 C CA . MET A 1 416 ? -25.828 -31.094 -19.703 1 97.44 416 MET A CA 1
ATOM 3405 C C . MET A 1 416 ? -25.312 -32.156 -20.656 1 97.44 416 MET A C 1
ATOM 3407 O O . MET A 1 416 ? -25.625 -32.156 -21.844 1 97.44 416 MET A O 1
ATOM 3411 N N . LEU A 1 417 ? -24.484 -33.062 -20.109 1 97.12 417 LEU A N 1
ATOM 3412 C CA . LEU A 1 417 ? -23.938 -34.156 -20.891 1 97.12 417 LEU A CA 1
ATOM 3413 C C . LEU A 1 417 ? -25.047 -35.031 -21.484 1 97.12 417 LEU A C 1
ATOM 3415 O O . LEU A 1 417 ? -25 -35.375 -22.672 1 97.12 417 LEU A O 1
ATOM 3419 N N . GLU A 1 418 ? -26.016 -35.219 -20.781 1 96.12 418 GLU A N 1
ATOM 3420 C CA . GLU A 1 418 ? -27.094 -36.125 -21.188 1 96.12 418 GLU A CA 1
ATOM 3421 C C . GLU A 1 418 ? -28.109 -35.438 -22.078 1 96.12 418 GLU A C 1
ATOM 3423 O O . GLU A 1 418 ? -28.562 -35.969 -23.078 1 96.12 418 GLU A O 1
ATOM 3428 N N . LYS A 1 419 ? -28.375 -34.219 -21.766 1 95.75 419 LYS A N 1
ATOM 3429 C CA . LYS A 1 419 ? -29.531 -33.594 -22.375 1 95.75 419 LYS A CA 1
ATOM 3430 C C . LYS A 1 419 ? -29.125 -32.656 -23.516 1 95.75 419 LYS A C 1
ATOM 3432 O O . LYS A 1 419 ? -29.906 -32.406 -24.438 1 95.75 419 LYS A O 1
ATOM 3437 N N . GLU A 1 420 ? -27.953 -32.188 -23.406 1 94.94 420 GLU A N 1
ATOM 3438 C CA . GLU A 1 420 ? -27.625 -31.109 -24.328 1 94.94 420 GLU A CA 1
ATOM 3439 C C . GLU A 1 420 ? -26.453 -31.469 -25.234 1 94.94 420 GLU A C 1
ATOM 3441 O O . GLU A 1 420 ? -26.297 -30.922 -26.328 1 94.94 420 GLU A O 1
ATOM 3446 N N . ASN A 1 421 ? -25.578 -32.312 -24.797 1 95.06 421 ASN A N 1
ATOM 3447 C CA . ASN A 1 421 ? -24.422 -32.6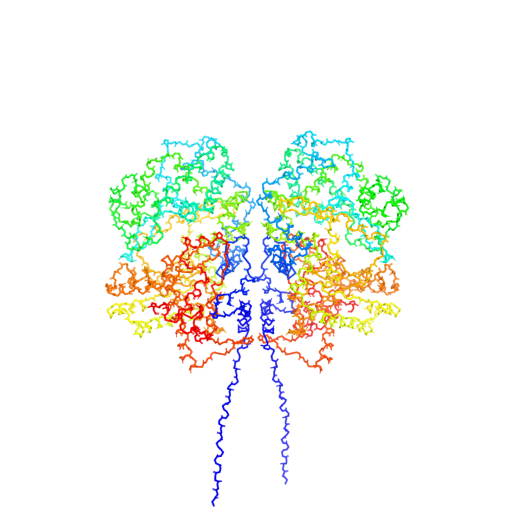88 -25.594 1 95.06 421 ASN A CA 1
ATOM 3448 C C . ASN A 1 421 ? -24.812 -33.5 -26.812 1 95.06 421 ASN A C 1
ATOM 3450 O O . ASN A 1 421 ? -25.391 -34.594 -26.688 1 95.06 421 ASN A O 1
ATOM 3454 N N . ASP A 1 422 ? -24.5 -33 -28.047 1 92.62 422 ASP A N 1
ATOM 3455 C CA . ASP A 1 422 ? -24.969 -33.656 -29.266 1 92.62 422 ASP A CA 1
ATOM 3456 C C . ASP A 1 422 ? -23.781 -34.125 -30.125 1 92.62 422 ASP A C 1
ATOM 3458 O O . ASP A 1 422 ? -23.984 -34.625 -31.234 1 92.62 422 ASP A O 1
ATOM 3462 N N . TRP A 1 423 ? -22.625 -33.938 -29.703 1 94.88 423 TRP A N 1
ATOM 3463 C CA . TRP A 1 423 ? -21.469 -34.25 -30.531 1 94.88 423 TRP A CA 1
ATOM 3464 C C . TRP A 1 423 ? -20.734 -35.5 -30.016 1 94.88 423 TRP A C 1
ATOM 3466 O O . TRP A 1 423 ? -20.016 -36.156 -30.766 1 94.88 423 TRP A O 1
ATOM 3476 N N . MET A 1 424 ? -20.781 -35.844 -28.703 1 96.12 424 MET A N 1
ATOM 3477 C CA . MET A 1 424 ? -20.125 -37 -28.125 1 96.12 424 MET A CA 1
ATOM 3478 C C . MET A 1 424 ? -20.938 -38.281 -28.406 1 96.12 424 MET A C 1
ATOM 3480 O O . MET A 1 424 ? -22.156 -38.281 -28.297 1 96.12 424 MET A O 1
ATOM 3484 N N . ASP A 1 425 ? -20.297 -39.375 -28.797 1 96.31 425 ASP A N 1
ATOM 3485 C CA . ASP A 1 425 ? -21.016 -40.625 -29.031 1 96.31 425 ASP A CA 1
ATOM 3486 C C . ASP A 1 425 ? -21.422 -41.281 -27.734 1 96.31 425 ASP A C 1
ATOM 3488 O O . ASP A 1 425 ? -21 -40.875 -26.656 1 96.31 425 ASP A O 1
ATOM 3492 N N . SER A 1 426 ? -22.219 -42.344 -27.781 1 95.88 426 SER A N 1
ATOM 3493 C CA . SER A 1 426 ? -22.828 -42.938 -26.609 1 95.88 426 SER A CA 1
ATOM 3494 C C . SER A 1 426 ? -21.797 -43.594 -25.719 1 95.88 426 SER A C 1
ATOM 3496 O O . SER A 1 426 ? -21.906 -43.562 -24.5 1 95.88 426 SER A O 1
ATOM 3498 N N . GLU A 1 427 ? -20.844 -44.219 -26.297 1 96.12 427 GLU A N 1
ATOM 3499 C CA . GLU A 1 427 ? -19.797 -44.906 -25.531 1 96.12 427 GLU A CA 1
ATOM 3500 C C . GLU A 1 427 ? -18.969 -43.906 -24.734 1 96.12 427 GLU A C 1
ATOM 3502 O O . GLU A 1 427 ? -18.734 -44.125 -23.531 1 96.12 427 GLU A O 1
ATOM 3507 N N . THR A 1 428 ? -18.531 -42.938 -25.406 1 97.12 428 THR A N 1
ATOM 3508 C CA . THR A 1 428 ? -17.734 -41.875 -24.75 1 97.12 428 THR A CA 1
ATOM 3509 C C . THR A 1 428 ? -18.562 -41.188 -23.672 1 97.12 428 THR A C 1
ATOM 3511 O O . THR A 1 428 ? -18.047 -40.875 -22.594 1 97.12 428 THR A O 1
ATOM 3514 N N . LYS A 1 429 ? -19.812 -40.938 -23.906 1 97 429 LYS A N 1
ATOM 3515 C CA . LYS A 1 429 ? -20.703 -40.312 -22.953 1 97 429 LYS A CA 1
ATOM 3516 C C . LYS A 1 429 ? -20.812 -41.125 -21.672 1 97 429 LYS A C 1
ATOM 3518 O O . LYS A 1 429 ? -20.812 -40.594 -20.562 1 97 429 LYS A O 1
ATOM 3523 N N . ARG A 1 430 ? -20.953 -42.375 -21.828 1 96.88 430 ARG A N 1
ATOM 3524 C CA . ARG A 1 430 ? -21.047 -43.281 -20.688 1 96.88 430 ARG A CA 1
ATOM 3525 C C . ARG A 1 430 ? -19.797 -43.188 -19.812 1 96.88 430 ARG A C 1
ATOM 3527 O O . ARG A 1 430 ? -19.891 -43.125 -18.594 1 96.88 430 ARG A O 1
ATOM 3534 N N . LYS A 1 431 ? -18.656 -43.219 -20.438 1 97.06 431 LYS A N 1
ATOM 3535 C CA . LYS A 1 431 ? -17.391 -43.125 -19.703 1 97.06 431 LYS A CA 1
ATOM 3536 C C . LYS A 1 431 ? -17.234 -41.75 -19.047 1 97.06 431 LYS A C 1
ATOM 3538 O O . LYS A 1 431 ? -16.688 -41.656 -17.953 1 97.06 431 LYS A O 1
ATOM 3543 N N . ALA A 1 432 ? -17.688 -40.75 -19.812 1 97.62 432 ALA A N 1
ATOM 3544 C CA . ALA A 1 432 ? -17.656 -39.406 -19.25 1 97.62 432 ALA A CA 1
ATOM 3545 C C . ALA A 1 432 ? -18.531 -39.312 -18 1 97.62 432 ALA A C 1
ATOM 3547 O O . ALA A 1 432 ? -18.156 -38.656 -17.031 1 97.62 432 ALA A O 1
ATOM 3548 N N . HIS A 1 433 ? -19.672 -39.938 -18.078 1 97.5 433 HIS A N 1
ATOM 3549 C CA . HIS A 1 433 ? -20.578 -40 -16.938 1 97.5 433 HIS A CA 1
ATOM 3550 C C . HIS A 1 433 ? -19.906 -40.688 -15.742 1 97.5 433 HIS A C 1
ATOM 3552 O O . HIS A 1 433 ? -19.984 -40.188 -14.617 1 97.5 433 HIS A O 1
ATOM 3558 N N . GLU A 1 434 ? -19.234 -41.75 -15.969 1 97.62 434 GLU A N 1
ATOM 3559 C CA . GLU A 1 434 ? -18.531 -42.469 -14.914 1 97.62 434 GLU A CA 1
ATOM 3560 C C . GLU A 1 434 ? -17.422 -41.625 -14.312 1 97.62 434 GLU A C 1
ATOM 3562 O O . GLU A 1 434 ? -17.234 -41.625 -13.094 1 97.62 434 GLU A O 1
ATOM 3567 N N . LYS A 1 435 ? -16.672 -40.969 -15.133 1 97.88 435 LYS A N 1
ATOM 3568 C CA . LYS A 1 435 ? -15.578 -40.156 -14.641 1 97.88 435 LYS A CA 1
ATOM 3569 C C . LYS A 1 435 ? -16.109 -38.969 -13.812 1 97.88 435 LYS A C 1
ATOM 3571 O O . LYS A 1 435 ? -15.547 -38.656 -12.766 1 97.88 435 LYS A O 1
ATOM 3576 N N . ALA A 1 436 ? -17.141 -38.344 -14.312 1 98.25 436 ALA A N 1
ATOM 3577 C CA . ALA A 1 436 ? -17.734 -37.219 -13.594 1 98.25 436 ALA A CA 1
ATOM 3578 C C . ALA A 1 436 ? -18.203 -37.656 -12.203 1 98.25 436 ALA A C 1
ATOM 3580 O O . ALA A 1 436 ? -18 -36.906 -11.227 1 98.25 436 ALA A O 1
ATOM 3581 N N . LYS A 1 437 ? -18.766 -38.781 -12.086 1 97.69 437 LYS A N 1
ATOM 3582 C CA . LYS A 1 437 ? -19.266 -39.312 -10.812 1 97.69 437 LYS A CA 1
ATOM 3583 C C . LYS A 1 437 ? -18.109 -39.625 -9.875 1 97.69 437 LYS A C 1
ATOM 3585 O O . LYS A 1 437 ? -18.25 -39.562 -8.648 1 97.69 437 LYS A O 1
ATOM 3590 N N . ALA A 1 438 ? -17 -39.938 -10.469 1 97.25 438 ALA A N 1
ATOM 3591 C CA . ALA A 1 438 ? -15.859 -40.406 -9.688 1 97.25 438 ALA A CA 1
ATOM 3592 C C . ALA A 1 438 ? -15.016 -39.25 -9.195 1 97.25 438 ALA A C 1
ATOM 3594 O O . ALA A 1 438 ? -14.117 -39.406 -8.367 1 97.25 438 ALA A O 1
ATOM 3595 N N . VAL A 1 439 ? -15.266 -38.031 -9.656 1 97.62 439 VAL A N 1
ATOM 3596 C CA . VAL A 1 439 ? -14.477 -36.875 -9.242 1 97.62 439 VAL A CA 1
ATOM 3597 C C . VAL A 1 439 ? -14.602 -36.656 -7.73 1 97.62 439 VAL A C 1
ATOM 3599 O O . VAL A 1 439 ? -15.711 -36.656 -7.188 1 97.62 439 VAL A O 1
ATOM 3602 N N . MET A 1 440 ? -13.461 -36.562 -7.055 1 96.69 440 MET A N 1
ATOM 3603 C CA . MET A 1 440 ? -13.453 -36.344 -5.613 1 96.69 440 MET A CA 1
ATOM 3604 C C . MET A 1 440 ? -13.164 -34.875 -5.297 1 96.69 440 MET A C 1
ATOM 3606 O O . MET A 1 440 ? -12.258 -34.281 -5.879 1 96.69 440 MET A O 1
ATOM 3610 N N . ALA A 1 441 ? -13.93 -34.312 -4.434 1 96.62 441 ALA A N 1
ATOM 3611 C CA . ALA A 1 441 ? -13.719 -32.906 -4 1 96.62 441 ALA A CA 1
ATOM 3612 C C . ALA A 1 441 ? -13.008 -32.875 -2.652 1 96.62 441 ALA A C 1
ATOM 3614 O O . ALA A 1 441 ? -13.398 -33.562 -1.71 1 96.62 441 ALA A O 1
ATOM 3615 N N . LYS A 1 442 ? -11.867 -32.156 -2.578 1 96.75 442 LYS A N 1
ATOM 3616 C CA . LYS A 1 442 ? -11.125 -31.922 -1.342 1 96.75 442 LYS A CA 1
ATOM 3617 C C . LYS A 1 442 ? -11.273 -30.469 -0.882 1 96.75 442 LYS A C 1
ATOM 3619 O O . LYS A 1 442 ? -11 -29.547 -1.643 1 96.75 442 LYS A O 1
ATOM 3624 N N . VAL A 1 443 ? -11.703 -30.281 0.355 1 95.88 443 VAL A N 1
ATOM 3625 C CA . VAL A 1 443 ? -12.109 -28.953 0.794 1 95.88 443 VAL A CA 1
ATOM 3626 C C . VAL A 1 443 ? -11.352 -28.578 2.062 1 95.88 443 VAL A C 1
ATOM 3628 O O . VAL A 1 443 ? -11.328 -29.344 3.033 1 95.88 443 VAL A O 1
ATOM 3631 N N . GLY A 1 444 ? -10.773 -27.422 2.057 1 95.38 444 GLY A N 1
ATOM 3632 C CA . GLY A 1 444 ? -10.227 -26.828 3.262 1 95.38 444 GLY A CA 1
ATOM 3633 C C . GLY A 1 444 ? -8.766 -27.141 3.486 1 95.38 444 GLY A C 1
ATOM 3634 O O . GLY A 1 444 ? -7.891 -26.328 3.195 1 95.38 444 GLY A O 1
ATOM 3635 N N . TYR A 1 445 ? -8.555 -28.406 4.012 1 96.38 445 TYR A N 1
ATOM 3636 C CA . TYR A 1 445 ? -7.211 -28.844 4.375 1 96.38 445 TYR A CA 1
ATOM 3637 C C . TYR A 1 445 ? -7.113 -30.359 4.434 1 96.38 445 TYR A C 1
ATOM 3639 O O . TYR A 1 445 ? -8.117 -31.047 4.668 1 96.38 445 TYR A O 1
ATOM 3647 N N . PRO A 1 446 ? -5.875 -30.875 4.145 1 95.88 446 PRO A N 1
ATOM 3648 C CA . PRO A 1 446 ? -5.703 -32.312 4.375 1 95.88 446 PRO A CA 1
ATOM 3649 C C . PRO A 1 446 ? -5.777 -32.688 5.852 1 95.88 446 PRO A C 1
ATOM 3651 O O . PRO A 1 446 ? -5.172 -32 6.695 1 95.88 446 PRO A O 1
ATOM 3654 N N . GLN A 1 447 ? -6.395 -33.75 6.141 1 93.69 447 GLN A N 1
ATOM 3655 C CA . GLN A 1 447 ? -6.711 -34.125 7.52 1 93.69 447 GLN A CA 1
ATOM 3656 C C . GLN A 1 447 ? -5.445 -34.469 8.297 1 93.69 447 GLN A C 1
ATOM 3658 O O . GLN A 1 447 ? -5.371 -34.25 9.508 1 93.69 447 GLN A O 1
ATOM 3663 N N . PHE A 1 448 ? -4.457 -34.906 7.645 1 94.19 448 PHE A N 1
ATOM 3664 C CA . PHE A 1 448 ? -3.258 -35.375 8.32 1 94.19 448 PHE A CA 1
ATOM 3665 C C . PHE A 1 448 ? -2.547 -34.25 9.039 1 94.19 448 PHE A C 1
ATOM 3667 O O . PHE A 1 448 ? -1.791 -34.469 9.984 1 94.19 448 PHE A O 1
ATOM 3674 N N . ILE A 1 449 ? -2.725 -33 8.617 1 95.38 449 ILE A N 1
ATOM 3675 C CA . ILE A 1 449 ? -1.981 -31.875 9.203 1 95.38 449 ILE A CA 1
ATOM 3676 C C . ILE A 1 449 ? -2.428 -31.656 10.648 1 95.38 449 ILE A C 1
ATOM 3678 O O . ILE A 1 449 ? -1.753 -30.969 11.414 1 95.38 449 ILE A O 1
ATOM 3682 N N . MET A 1 450 ? -3.564 -32.25 11.031 1 94.25 450 MET A N 1
ATOM 3683 C CA . MET A 1 450 ? -4.078 -32.094 12.391 1 94.25 450 MET A CA 1
ATOM 3684 C C . MET A 1 450 ? -3.342 -33.031 13.352 1 94.25 450 MET A C 1
ATOM 3686 O O . MET A 1 450 ? -3.465 -32.906 14.57 1 94.25 450 MET A O 1
ATOM 3690 N N . ASN A 1 451 ? -2.549 -33.906 12.82 1 94.75 451 ASN A N 1
ATOM 3691 C CA . ASN A 1 451 ? -1.732 -34.812 13.617 1 94.75 451 ASN A CA 1
ATOM 3692 C C . ASN A 1 451 ? -0.345 -34.25 13.883 1 94.75 451 ASN A C 1
ATOM 3694 O O . ASN A 1 451 ? 0.53 -34.281 13.016 1 94.75 451 ASN A O 1
ATOM 3698 N N . ASP A 1 452 ? -0.049 -33.906 15.062 1 92.31 452 ASP A N 1
ATOM 3699 C CA . ASP A 1 452 ? 1.197 -33.25 15.43 1 92.31 452 ASP A CA 1
ATOM 3700 C C . ASP A 1 452 ? 2.395 -34.188 15.219 1 92.31 452 ASP A C 1
ATOM 3702 O O . ASP A 1 452 ? 3.482 -33.719 14.859 1 92.31 452 ASP A O 1
ATOM 3706 N N . THR A 1 453 ? 2.119 -35.375 15.484 1 94.25 453 THR A N 1
ATOM 3707 C CA . THR A 1 453 ? 3.207 -36.344 15.328 1 94.25 453 THR A CA 1
ATOM 3708 C C . THR A 1 453 ? 3.693 -36.375 13.883 1 94.25 453 THR A C 1
ATOM 3710 O O . THR A 1 453 ? 4.898 -36.375 13.633 1 94.25 453 THR A O 1
ATOM 3713 N N . TYR A 1 454 ? 2.777 -36.375 13.031 1 92.19 454 TYR A N 1
ATOM 3714 C CA . TYR A 1 454 ? 3.119 -36.406 11.609 1 92.19 454 TYR A CA 1
ATOM 3715 C C . TYR A 1 454 ? 3.867 -35.156 11.195 1 92.19 454 TYR A C 1
ATOM 3717 O O . TYR A 1 454 ? 4.883 -35.219 10.5 1 92.19 454 TYR A O 1
ATOM 3725 N N . ILE A 1 455 ? 3.463 -34.062 11.609 1 94.69 455 ILE A N 1
ATOM 3726 C CA . ILE A 1 455 ? 4.039 -32.781 11.227 1 94.69 455 ILE A CA 1
ATOM 3727 C C . ILE A 1 455 ? 5.445 -32.625 11.805 1 94.69 455 ILE A C 1
ATOM 3729 O O . ILE A 1 455 ? 6.371 -32.219 11.117 1 94.69 455 ILE A O 1
ATOM 3733 N N . ASN A 1 456 ? 5.555 -33.031 13.031 1 95 456 ASN A N 1
ATOM 3734 C CA . ASN A 1 456 ? 6.848 -32.938 13.703 1 95 456 ASN A CA 1
ATOM 3735 C C . ASN A 1 456 ? 7.875 -33.875 13.062 1 95 456 ASN A C 1
ATOM 3737 O O . ASN A 1 456 ? 9.039 -33.5 12.891 1 95 456 ASN A O 1
ATOM 3741 N N . GLU A 1 457 ? 7.402 -35.031 12.734 1 93.12 457 GLU A N 1
ATOM 3742 C CA . GLU A 1 457 ? 8.305 -36 12.141 1 93.12 457 GLU A CA 1
ATOM 3743 C C . GLU A 1 457 ? 8.766 -35.562 10.758 1 93.12 457 GLU A C 1
ATOM 3745 O O . GLU A 1 457 ? 9.914 -35.781 10.375 1 93.12 457 GLU A O 1
ATOM 3750 N N . ASP A 1 458 ? 7.914 -34.969 10.086 1 91.75 458 ASP A N 1
ATOM 3751 C CA . ASP A 1 458 ? 8.195 -34.531 8.719 1 91.75 458 ASP A CA 1
ATOM 3752 C C . ASP A 1 458 ? 9.336 -33.531 8.688 1 91.75 458 ASP A C 1
ATOM 3754 O O . ASP A 1 458 ? 10.117 -33.5 7.742 1 91.75 458 ASP A O 1
ATOM 3758 N N . ILE A 1 459 ? 9.461 -32.688 9.742 1 96.19 459 ILE A N 1
ATOM 3759 C CA . ILE A 1 459 ? 10.445 -31.609 9.703 1 96.19 459 ILE A CA 1
ATOM 3760 C C . ILE A 1 459 ? 11.461 -31.797 10.82 1 96.19 459 ILE A C 1
ATOM 3762 O O . ILE A 1 459 ? 12.047 -30.828 11.312 1 96.19 459 ILE A O 1
ATOM 3766 N N . LYS A 1 460 ? 11.641 -32.969 11.258 1 94.5 460 LYS A N 1
ATOM 3767 C CA . LYS A 1 460 ? 12.469 -33.25 12.422 1 94.5 460 LYS A CA 1
ATOM 3768 C C . LYS A 1 460 ? 13.922 -32.875 12.172 1 94.5 460 LYS A C 1
ATOM 3770 O O . LYS A 1 460 ? 14.648 -32.531 13.102 1 94.5 460 LYS A O 1
ATOM 3775 N N . THR A 1 461 ? 14.391 -32.875 10.945 1 93.44 461 THR A N 1
ATOM 3776 C CA . THR A 1 461 ? 15.789 -32.625 10.625 1 93.44 461 THR A CA 1
ATOM 3777 C C . THR A 1 461 ? 16.094 -31.125 10.609 1 93.44 461 THR A C 1
ATOM 3779 O O . THR A 1 461 ? 17.25 -30.703 10.625 1 93.44 461 THR A O 1
ATOM 3782 N N . LEU A 1 462 ? 15.086 -30.297 10.539 1 97.62 462 LEU A N 1
ATOM 3783 C CA . LEU A 1 462 ? 15.273 -28.844 10.5 1 97.62 462 LEU A CA 1
ATOM 3784 C C . LEU A 1 462 ? 15.516 -28.297 11.898 1 97.62 462 LEU A C 1
ATOM 3786 O O . LEU A 1 462 ? 14.781 -28.609 12.836 1 97.62 462 LEU A O 1
ATOM 3790 N N . LYS A 1 463 ? 16.594 -27.609 12.031 1 97.62 463 LYS A N 1
ATOM 3791 C CA . LYS A 1 463 ? 16.969 -26.953 13.281 1 97.62 463 LYS A CA 1
ATOM 3792 C C . LYS A 1 463 ? 17.281 -25.484 13.055 1 97.62 463 LYS A C 1
ATOM 3794 O O . LYS A 1 463 ? 18.438 -25.125 12.82 1 97.62 463 LYS A O 1
ATOM 3799 N N . PHE A 1 464 ? 16.312 -24.625 13.375 1 98.12 464 PHE A N 1
ATOM 3800 C CA . PHE A 1 464 ? 16.438 -23.203 13.078 1 98.12 464 PHE A CA 1
ATOM 3801 C C . PHE A 1 464 ? 16.938 -22.438 14.297 1 98.12 464 PHE A C 1
ATOM 3803 O O . PHE A 1 464 ? 16.719 -22.859 15.438 1 98.12 464 PHE A O 1
ATOM 3810 N N . THR A 1 465 ? 17.641 -21.375 14.023 1 97 465 THR A N 1
ATOM 3811 C CA . THR A 1 465 ? 18.062 -20.422 15.055 1 97 465 THR A CA 1
ATOM 3812 C C . THR A 1 465 ? 17.656 -19 14.68 1 97 465 THR A C 1
ATOM 3814 O O . THR A 1 465 ? 17.641 -18.641 13.5 1 97 465 THR A O 1
ATOM 3817 N N . GLU A 1 466 ? 17.344 -18.172 15.648 1 94.56 466 GLU A N 1
ATOM 3818 C CA . GLU A 1 466 ? 16.844 -16.828 15.414 1 94.56 466 GLU A CA 1
ATOM 3819 C C . GLU A 1 466 ? 17.938 -15.93 14.844 1 94.56 466 GLU A C 1
ATOM 3821 O O . GLU A 1 466 ? 17.641 -14.938 14.172 1 94.56 466 GLU A O 1
ATOM 3826 N N . SER A 1 467 ? 19.172 -16.297 14.977 1 94.94 467 SER A N 1
ATOM 3827 C CA . SER A 1 467 ? 20.266 -15.383 14.664 1 94.94 467 SER A CA 1
ATOM 3828 C C . SER A 1 467 ? 20.922 -15.75 13.336 1 94.94 467 SER A C 1
ATOM 3830 O O . SER A 1 467 ? 21.875 -15.094 12.906 1 94.94 467 SER A O 1
ATOM 3832 N N . ASP A 1 468 ? 20.453 -16.75 12.719 1 96.56 468 ASP A N 1
ATOM 3833 C CA . ASP A 1 468 ? 21.094 -17.203 11.477 1 96.56 468 ASP A CA 1
ATOM 3834 C C . ASP A 1 468 ? 20.062 -17.375 10.367 1 96.56 468 ASP A C 1
ATOM 3836 O O . ASP A 1 468 ? 19.75 -18.5 9.977 1 96.56 468 ASP A O 1
ATOM 3840 N N . TYR A 1 469 ? 19.672 -16.297 9.812 1 98.31 469 TYR A N 1
ATOM 3841 C CA . TYR A 1 469 ? 18.656 -16.281 8.766 1 98.31 469 TYR A CA 1
ATOM 3842 C C . TYR A 1 469 ? 19.125 -17.047 7.539 1 98.31 469 TYR A C 1
ATOM 3844 O O . TYR A 1 469 ? 18.422 -17.922 7.031 1 98.31 469 TYR A O 1
ATOM 3852 N N . PHE A 1 470 ? 20.359 -16.75 7.059 1 98.44 470 PHE A N 1
ATOM 3853 C CA . PHE A 1 470 ? 20.875 -17.375 5.848 1 98.44 470 PHE A CA 1
ATOM 3854 C C . PHE A 1 470 ? 21.016 -18.875 6.027 1 98.44 470 PHE A C 1
ATOM 3856 O O . PHE A 1 470 ? 20.641 -19.656 5.145 1 98.44 470 PHE A O 1
ATOM 3863 N N . GLY A 1 471 ? 21.547 -19.297 7.172 1 98.19 471 GLY A N 1
ATOM 3864 C CA . GLY A 1 471 ? 21.672 -20.719 7.469 1 98.19 471 GLY A CA 1
ATOM 3865 C C . GLY A 1 471 ? 20.328 -21.422 7.547 1 98.19 471 GLY A C 1
ATOM 3866 O O . GLY A 1 471 ? 20.188 -22.562 7.105 1 98.19 471 GLY A O 1
ATOM 3867 N N . ASN A 1 472 ? 19.312 -20.781 8.172 1 98.69 472 ASN A N 1
ATOM 3868 C CA . ASN A 1 472 ? 17.953 -21.328 8.211 1 98.69 472 ASN A CA 1
ATOM 3869 C C . ASN A 1 472 ? 17.406 -21.547 6.805 1 98.69 472 ASN A C 1
ATOM 3871 O O . ASN A 1 472 ? 16.797 -22.594 6.535 1 98.69 472 ASN A O 1
ATOM 3875 N N . VAL A 1 473 ? 17.641 -20.578 5.906 1 98.5 473 VAL A N 1
ATOM 3876 C CA . VAL A 1 473 ? 17.172 -20.688 4.531 1 98.5 473 VAL A CA 1
ATOM 3877 C C . VAL A 1 473 ? 17.812 -21.875 3.846 1 98.5 473 VAL A C 1
ATOM 3879 O O . VAL A 1 473 ? 17.141 -22.641 3.152 1 98.5 473 VAL A O 1
ATOM 3882 N N . LEU A 1 474 ? 19.125 -22.094 4.051 1 98 474 LEU A N 1
ATOM 3883 C CA . LEU A 1 474 ? 19.828 -23.219 3.428 1 98 474 LEU A CA 1
ATOM 3884 C C . LEU A 1 474 ? 19.281 -24.547 3.916 1 98 474 LEU A C 1
ATOM 3886 O O . LEU A 1 474 ? 19.188 -25.5 3.145 1 98 474 LEU A O 1
ATOM 3890 N N . GLN A 1 475 ? 18.906 -24.609 5.18 1 98.06 475 GLN A N 1
ATOM 3891 C CA . GLN A 1 475 ? 18.312 -25.828 5.703 1 98.06 475 GLN A CA 1
ATOM 3892 C C . GLN A 1 475 ? 16.984 -26.141 4.996 1 98.06 475 GLN A C 1
ATOM 3894 O O . GLN A 1 475 ? 16.719 -27.297 4.648 1 98.06 475 GLN A O 1
ATOM 3899 N N . THR A 1 476 ? 16.188 -25.094 4.824 1 98.31 476 THR A N 1
ATOM 3900 C CA . THR A 1 476 ? 14.898 -25.281 4.168 1 98.31 476 THR A CA 1
ATOM 3901 C C . THR A 1 476 ? 15.086 -25.734 2.723 1 98.31 476 THR A C 1
ATOM 3903 O O . THR A 1 476 ? 14.336 -26.578 2.223 1 98.31 476 THR A O 1
ATOM 3906 N N . ARG A 1 477 ? 16.078 -25.219 2.029 1 97.75 477 ARG A N 1
ATOM 3907 C CA . ARG A 1 477 ? 16.375 -25.594 0.653 1 97.75 477 ARG A CA 1
ATOM 3908 C C . ARG A 1 477 ? 16.828 -27.047 0.577 1 97.75 477 ARG A C 1
ATOM 3910 O O . ARG A 1 477 ? 16.438 -27.781 -0.333 1 97.75 477 ARG A O 1
ATOM 3917 N N . LYS A 1 478 ? 17.656 -27.406 1.504 1 97.5 478 LYS A N 1
ATOM 3918 C CA . LYS A 1 478 ? 18.125 -28.781 1.544 1 97.5 478 LYS A CA 1
ATOM 3919 C C . LYS A 1 478 ? 16.969 -29.75 1.796 1 97.5 478 LYS A C 1
ATOM 3921 O O . LYS A 1 478 ? 16.891 -30.797 1.154 1 97.5 478 LYS A O 1
ATOM 3926 N N . TYR A 1 479 ? 16.141 -29.375 2.703 1 97.44 479 TYR A N 1
ATOM 3927 C CA . TYR A 1 479 ? 14.961 -30.172 2.975 1 97.44 479 TYR A CA 1
ATOM 3928 C C . TYR A 1 479 ? 14.094 -30.312 1.725 1 97.44 479 TYR A C 1
ATOM 3930 O O . TYR A 1 479 ? 13.703 -31.422 1.355 1 97.44 479 TYR A O 1
ATOM 3938 N N . ALA A 1 480 ? 13.82 -29.25 1.02 1 97.25 480 ALA A N 1
ATOM 3939 C CA . ALA A 1 480 ? 13 -29.25 -0.189 1 97.25 480 ALA A CA 1
ATOM 3940 C C . ALA A 1 480 ? 13.648 -30.078 -1.294 1 97.25 480 ALA A C 1
ATOM 3942 O O . ALA A 1 480 ? 12.961 -30.734 -2.064 1 97.25 480 ALA A O 1
ATOM 3943 N N . ALA A 1 481 ? 14.922 -30.031 -1.334 1 97.81 481 ALA A N 1
ATOM 3944 C CA . ALA A 1 481 ? 15.68 -30.719 -2.377 1 97.81 481 ALA A CA 1
ATOM 3945 C C . ALA A 1 481 ? 15.484 -32.219 -2.295 1 97.81 481 ALA A C 1
ATOM 3947 O O . ALA A 1 481 ? 15.578 -32.938 -3.307 1 97.81 481 ALA A O 1
ATOM 3948 N N . GLN A 1 482 ? 15.172 -32.688 -1.132 1 97.62 482 GLN A N 1
ATOM 3949 C CA . GLN A 1 482 ? 15.156 -34.125 -0.939 1 97.62 482 GLN A CA 1
ATOM 3950 C C . GLN A 1 482 ? 13.734 -34.656 -0.699 1 97.62 482 GLN A C 1
ATOM 3952 O O . GLN A 1 482 ? 13.477 -35.844 -0.805 1 97.62 482 GLN A O 1
ATOM 3957 N N . SER A 1 483 ? 12.773 -33.781 -0.558 1 95.25 483 SER A N 1
ATOM 3958 C CA . SER A 1 483 ? 11.453 -34.125 -0.044 1 95.25 483 SER A CA 1
ATOM 3959 C C . SER A 1 483 ? 10.703 -35.031 -1.026 1 95.25 483 SER A C 1
ATOM 3961 O O . SER A 1 483 ? 9.984 -35.938 -0.619 1 95.25 483 SER A O 1
ATOM 3963 N N . ASP A 1 484 ? 10.805 -34.781 -2.283 1 94.94 484 ASP A N 1
ATOM 3964 C CA . ASP A 1 484 ? 10 -35.531 -3.254 1 94.94 484 ASP A CA 1
ATOM 3965 C C . ASP A 1 484 ? 10.484 -36.969 -3.385 1 94.94 484 ASP A C 1
ATOM 3967 O O . ASP A 1 484 ? 9.703 -37.875 -3.717 1 94.94 484 ASP A O 1
ATOM 3971 N N . PHE A 1 485 ? 11.719 -37.25 -3.08 1 97.5 485 PHE A N 1
ATOM 3972 C CA . PHE A 1 485 ? 12.258 -38.625 -3.213 1 97.5 485 PHE A CA 1
ATOM 3973 C C . PHE A 1 485 ? 11.633 -39.562 -2.186 1 97.5 485 PHE A C 1
ATOM 3975 O O . PHE A 1 485 ? 11.68 -40.781 -2.34 1 97.5 485 PHE A O 1
ATOM 3982 N N . TYR A 1 486 ? 11.055 -39 -1.182 1 94.44 486 TYR A N 1
ATOM 3983 C CA . TYR A 1 486 ? 10.32 -39.75 -0.182 1 94.44 486 TYR A CA 1
ATOM 3984 C C . TYR A 1 486 ? 9.25 -40.625 -0.836 1 94.44 486 TYR A C 1
ATOM 3986 O O . TYR A 1 486 ? 8.961 -41.719 -0.358 1 94.44 486 TYR A O 1
ATOM 3994 N N . TRP A 1 487 ? 8.75 -40.219 -1.94 1 95.75 487 TRP A N 1
ATOM 3995 C CA . TRP A 1 487 ? 7.574 -40.844 -2.539 1 95.75 487 TRP A CA 1
ATOM 3996 C C . TRP A 1 487 ? 7.977 -41.938 -3.496 1 95.75 487 TRP A C 1
ATOM 3998 O O . TRP A 1 487 ? 7.164 -42.812 -3.826 1 95.75 487 TRP A O 1
ATOM 4008 N N . LEU A 1 488 ? 9.258 -41.875 -3.826 1 96.88 488 LEU A N 1
ATOM 4009 C CA . LEU A 1 488 ? 9.688 -42.875 -4.801 1 96.88 488 LEU A CA 1
ATOM 4010 C C . LEU A 1 488 ? 9.539 -44.312 -4.238 1 96.88 488 LEU A C 1
ATOM 4012 O O . LEU A 1 488 ? 9.977 -44.562 -3.119 1 96.88 488 LEU A O 1
ATOM 4016 N N . ARG A 1 489 ? 8.93 -45.312 -4.75 1 96.12 489 ARG A N 1
ATOM 4017 C CA . ARG A 1 489 ? 8.664 -46.688 -4.402 1 96.12 489 ARG A CA 1
ATOM 4018 C C . ARG A 1 489 ? 7.383 -46.812 -3.586 1 96.12 489 ARG A C 1
ATOM 4020 O O . ARG A 1 489 ? 7.035 -47.906 -3.135 1 96.12 489 ARG A O 1
ATOM 4027 N N . LYS A 1 490 ? 6.738 -45.688 -3.291 1 95.12 490 LYS A N 1
ATOM 4028 C CA . LYS A 1 490 ? 5.457 -45.75 -2.598 1 95.12 490 LYS A CA 1
ATOM 4029 C C . LYS A 1 490 ? 4.293 -45.688 -3.586 1 95.12 490 LYS A C 1
ATOM 4031 O O . LYS A 1 490 ? 4.488 -45.375 -4.762 1 95.12 490 LYS A O 1
ATOM 4036 N N . GLU A 1 491 ? 3.117 -46.094 -3.047 1 96.06 491 GLU A N 1
ATOM 4037 C CA . GLU A 1 491 ? 1.905 -45.969 -3.852 1 96.06 491 GLU A CA 1
ATOM 4038 C C . GLU A 1 491 ? 1.309 -44.562 -3.729 1 96.06 491 GLU A C 1
ATOM 4040 O O . GLU A 1 491 ? 1.298 -43.969 -2.645 1 96.06 491 GLU A O 1
ATOM 4045 N N . VAL A 1 492 ? 0.868 -44.094 -4.859 1 96 492 VAL A N 1
ATOM 4046 C CA . VAL A 1 492 ? 0.225 -42.781 -4.852 1 96 492 VAL A CA 1
ATOM 4047 C C . VAL A 1 492 ? -1.064 -42.844 -4.035 1 96 492 VAL A C 1
ATOM 4049 O O . VAL A 1 492 ? -1.944 -43.656 -4.312 1 96 492 VAL A O 1
ATOM 4052 N N . PRO A 1 493 ? -1.157 -42.062 -2.998 1 93.31 493 PRO A N 1
ATOM 4053 C CA . PRO A 1 493 ? -2.432 -42 -2.277 1 93.31 493 PRO A CA 1
ATOM 4054 C C . PRO A 1 493 ? -3.537 -41.312 -3.072 1 93.31 493 PRO A C 1
ATOM 4056 O O . PRO A 1 493 ? -3.639 -40.094 -3.061 1 93.31 493 PRO A O 1
ATOM 4059 N N . LYS A 1 494 ? -4.48 -42 -3.543 1 92.19 494 LYS A N 1
ATOM 4060 C CA . LYS A 1 494 ? -5.477 -41.5 -4.473 1 92.19 494 LYS A CA 1
ATOM 4061 C C . LYS A 1 494 ? -6.555 -40.688 -3.738 1 92.19 494 LYS A C 1
ATOM 4063 O O . LYS A 1 494 ? -7.223 -39.844 -4.332 1 92.19 494 LYS A O 1
ATOM 4068 N N . THR A 1 495 ? -6.68 -40.906 -2.459 1 92.25 495 THR A N 1
ATOM 4069 C CA . THR A 1 495 ? -7.762 -40.25 -1.734 1 92.25 495 THR A CA 1
ATOM 4070 C C . THR A 1 495 ? -7.223 -39.125 -0.863 1 92.25 495 THR A C 1
ATOM 4072 O O . THR A 1 495 ? -7.992 -38.406 -0.214 1 92.25 495 THR A O 1
ATOM 4075 N N . GLU A 1 496 ? -5.949 -39 -0.829 1 92.06 496 GLU A N 1
ATOM 4076 C CA . GLU A 1 496 ? -5.34 -37.938 -0.042 1 92.06 496 GLU A CA 1
ATOM 4077 C C . GLU A 1 496 ? -4.93 -36.75 -0.929 1 92.06 496 GLU A C 1
ATOM 4079 O O . GLU A 1 496 ? -4.934 -36.875 -2.156 1 92.06 496 GLU A O 1
ATOM 4084 N N . TRP A 1 497 ? -4.801 -35.594 -0.315 1 92.56 497 TRP A N 1
ATOM 4085 C CA . TRP A 1 497 ? -4.262 -34.438 -1.034 1 92.56 497 TRP A CA 1
ATOM 4086 C C . TRP A 1 497 ? -3.301 -33.656 -0.155 1 92.56 497 TRP A C 1
ATOM 4088 O O . TRP A 1 497 ? -3.295 -33.812 1.068 1 92.56 497 TRP A O 1
ATOM 4098 N N . PHE A 1 498 ? -2.385 -32.906 -0.788 1 92.38 498 PHE A N 1
ATOM 4099 C CA . PHE A 1 498 ? -1.245 -32.344 -0.056 1 92.38 498 PHE A CA 1
ATOM 4100 C C . PHE A 1 498 ? -1.077 -30.859 -0.339 1 92.38 498 PHE A C 1
ATOM 4102 O O . PHE A 1 498 ? -0.017 -30.297 -0.078 1 92.38 498 PHE A O 1
ATOM 4109 N N . THR A 1 499 ? -2.076 -30.219 -0.834 1 95.44 499 THR A N 1
ATOM 4110 C CA . THR A 1 499 ? -2.018 -28.781 -1.091 1 95.44 499 THR A CA 1
ATOM 4111 C C . THR A 1 499 ? -2.008 -28 0.218 1 95.44 499 THR A C 1
ATOM 4113 O O . THR A 1 499 ? -2.734 -28.344 1.155 1 95.44 499 THR A O 1
ATOM 4116 N N . SER A 1 500 ? -1.142 -26.984 0.258 1 96.44 500 SER A N 1
ATOM 4117 C CA . SER A 1 500 ? -1.109 -26.109 1.434 1 96.44 500 SER A CA 1
ATOM 4118 C C . SER A 1 500 ? -2.475 -25.484 1.693 1 96.44 500 SER A C 1
ATOM 4120 O O . SER A 1 500 ? -3.094 -24.938 0.78 1 96.44 500 SER A O 1
ATOM 4122 N N . PRO A 1 501 ? -2.941 -25.5 2.953 1 97.31 501 PRO A N 1
ATOM 4123 C CA . PRO A 1 501 ? -4.25 -24.922 3.26 1 97.31 501 PRO A CA 1
ATOM 4124 C C . PRO A 1 501 ? -4.293 -23.406 3.023 1 97.31 501 PRO A C 1
ATOM 4126 O O . PRO A 1 501 ? -5.371 -22.844 2.834 1 97.31 501 PRO A O 1
ATOM 4129 N N . THR A 1 502 ? -3.176 -22.75 3.027 1 98.12 502 THR A N 1
ATOM 4130 C CA . THR A 1 502 ? -3.162 -21.297 2.928 1 98.12 502 THR A CA 1
ATOM 4131 C C . THR A 1 502 ? -3.121 -20.859 1.468 1 98.12 502 THR A C 1
ATOM 4133 O O . THR A 1 502 ? -3.107 -19.656 1.176 1 98.12 502 THR A O 1
ATOM 4136 N N . THR A 1 503 ? -3.104 -21.766 0.54 1 98.06 503 THR A N 1
ATOM 4137 C CA . THR A 1 503 ? -3.072 -21.469 -0.886 1 98.06 503 THR A CA 1
ATOM 4138 C C . THR A 1 503 ? -4.34 -20.719 -1.309 1 98.06 503 THR A C 1
ATOM 4140 O O . THR A 1 503 ? -5.449 -21.109 -0.93 1 98.06 503 THR A O 1
ATOM 4143 N N . VAL A 1 504 ? -4.16 -19.656 -2.033 1 97.25 504 VAL A N 1
ATOM 4144 C CA . VAL A 1 504 ? -5.285 -18.906 -2.592 1 97.25 504 VAL A CA 1
ATOM 4145 C C . VAL A 1 504 ? -5.449 -19.25 -4.07 1 97.25 504 VAL A C 1
ATOM 4147 O O . VAL A 1 504 ? -5.09 -18.453 -4.941 1 97.25 504 VAL A O 1
ATOM 4150 N N . ASN A 1 505 ? -5.965 -20.312 -4.305 1 95.94 505 ASN A N 1
ATOM 4151 C CA . ASN A 1 505 ? -6.215 -20.891 -5.625 1 95.94 505 ASN A CA 1
ATOM 4152 C C . ASN A 1 505 ? -6.973 -22.203 -5.523 1 95.94 505 ASN A C 1
ATOM 4154 O O . ASN A 1 505 ? -7.137 -22.75 -4.43 1 95.94 505 ASN A O 1
ATOM 4158 N N . ALA A 1 506 ? -7.52 -22.688 -6.598 1 96.38 506 ALA A N 1
ATOM 4159 C CA . ALA A 1 506 ? -8.148 -24 -6.738 1 96.38 506 ALA A CA 1
ATOM 4160 C C . ALA A 1 506 ? -7.5 -24.812 -7.859 1 96.38 506 ALA A C 1
ATOM 4162 O O . ALA A 1 506 ? -6.809 -24.25 -8.711 1 96.38 506 ALA A O 1
ATOM 4163 N N . PHE A 1 507 ? -7.684 -26.172 -7.75 1 94.81 507 PHE A N 1
ATOM 4164 C CA . PHE A 1 507 ? -6.949 -27.031 -8.68 1 94.81 507 PHE A CA 1
ATOM 4165 C C . PHE A 1 507 ? -7.797 -28.219 -9.109 1 94.81 507 PHE A C 1
ATOM 4167 O O . PHE A 1 507 ? -8.633 -28.703 -8.336 1 94.81 507 PHE A O 1
ATOM 4174 N N . TYR A 1 508 ? -7.602 -28.688 -10.281 1 97.44 508 TYR A N 1
ATOM 4175 C CA . TYR A 1 508 ? -7.953 -30.031 -10.719 1 97.44 508 TYR A CA 1
ATOM 4176 C C . TYR A 1 508 ? -6.707 -30.891 -10.898 1 97.44 508 TYR A C 1
ATOM 4178 O O . TYR A 1 508 ? -5.75 -30.469 -11.555 1 97.44 508 TYR A O 1
ATOM 4186 N N . SER A 1 509 ? -6.66 -32.031 -10.281 1 96.12 509 SER A N 1
ATOM 4187 C CA . SER A 1 509 ? -5.582 -33 -10.445 1 96.12 509 SER A CA 1
ATOM 4188 C C . SER A 1 509 ? -6.008 -34.125 -11.359 1 96.12 509 SER A C 1
ATOM 4190 O O . SER A 1 509 ? -6.82 -34.969 -10.977 1 96.12 509 SER A O 1
ATOM 4192 N N . ALA A 1 510 ? -5.398 -34.25 -12.484 1 94.88 510 ALA A N 1
ATOM 4193 C CA . ALA A 1 510 ? -5.762 -35.25 -13.469 1 94.88 510 ALA A CA 1
ATOM 4194 C C . ALA A 1 510 ? -5.371 -36.656 -12.992 1 94.88 510 ALA A C 1
ATOM 4196 O O . ALA A 1 510 ? -6.102 -37.625 -13.219 1 94.88 510 ALA A O 1
ATOM 4197 N N . SER A 1 511 ? -4.242 -36.75 -12.328 1 93.31 511 SER A N 1
ATOM 4198 C CA . SER A 1 511 ? -3.705 -38.031 -11.938 1 93.31 511 SER A CA 1
ATOM 4199 C C . SER A 1 511 ? -4.531 -38.656 -10.82 1 93.31 511 SER A C 1
ATOM 4201 O O . SER A 1 511 ? -4.531 -39.875 -10.648 1 93.31 511 SER A O 1
ATOM 4203 N N . THR A 1 512 ? -5.215 -37.844 -10.07 1 95.44 512 THR A N 1
ATOM 4204 C CA . THR A 1 512 ? -6.012 -38.406 -8.977 1 95.44 512 THR A CA 1
ATOM 4205 C C . THR A 1 512 ? -7.492 -38.125 -9.188 1 95.44 512 THR A C 1
ATOM 4207 O O . THR A 1 512 ? -8.328 -38.5 -8.367 1 95.44 512 THR A O 1
ATOM 4210 N N . ASN A 1 513 ? -7.898 -37.469 -10.258 1 96.75 513 ASN A N 1
ATOM 4211 C CA . ASN A 1 513 ? -9.266 -37.094 -10.57 1 96.75 513 ASN A CA 1
ATOM 4212 C C . ASN A 1 513 ? -9.938 -36.406 -9.383 1 96.75 513 ASN A C 1
ATOM 4214 O O . ASN A 1 513 ? -11.016 -36.812 -8.953 1 96.75 513 ASN A O 1
ATOM 4218 N N . GLN A 1 514 ? -9.203 -35.312 -8.891 1 97.38 514 GLN A N 1
ATOM 4219 C CA . GLN A 1 514 ? -9.664 -34.562 -7.734 1 97.38 514 GLN A CA 1
ATOM 4220 C C . GLN A 1 514 ? -9.781 -33.094 -8.062 1 97.38 514 GLN A C 1
ATOM 4222 O O . GLN A 1 514 ? -8.984 -32.562 -8.844 1 97.38 514 GLN A O 1
ATOM 4227 N N . ILE A 1 515 ? -10.781 -32.438 -7.52 1 98.06 515 ILE A N 1
ATOM 4228 C CA . ILE A 1 515 ? -10.828 -31 -7.449 1 98.06 515 ILE A CA 1
ATOM 4229 C C . ILE A 1 515 ? -10.562 -30.547 -6.02 1 98.06 515 ILE A C 1
ATOM 4231 O O . ILE A 1 515 ? -11.062 -31.141 -5.066 1 98.06 515 ILE A O 1
ATOM 4235 N N . ARG A 1 516 ? -9.672 -29.516 -5.824 1 97.75 516 ARG A N 1
ATOM 4236 C CA . ARG A 1 516 ? -9.18 -29.141 -4.504 1 97.75 516 ARG A CA 1
ATOM 4237 C C . ARG A 1 516 ? -9.438 -27.656 -4.219 1 97.75 516 ARG A C 1
ATOM 4239 O O . ARG A 1 516 ? -9.164 -26.812 -5.062 1 97.75 516 ARG A O 1
ATOM 4246 N N . PHE A 1 517 ? -9.938 -27.359 -3.045 1 97.5 517 PHE A N 1
ATOM 4247 C CA . PHE A 1 517 ? -10.281 -26 -2.617 1 97.5 517 PHE A CA 1
ATOM 4248 C C . PHE A 1 517 ? -9.695 -25.703 -1.241 1 97.5 517 PHE A C 1
ATOM 4250 O O . PHE A 1 517 ? -10.383 -25.844 -0.227 1 97.5 517 PHE A O 1
ATOM 4257 N N . PRO A 1 518 ? -8.453 -25.156 -1.154 1 97.31 518 PRO A N 1
ATOM 4258 C CA . PRO A 1 518 ? -7.801 -24.891 0.13 1 97.31 518 PRO A CA 1
ATOM 4259 C C . PRO A 1 518 ? -8.492 -23.781 0.918 1 97.31 518 PRO A C 1
ATOM 4261 O O . PRO A 1 518 ? -9.117 -22.891 0.328 1 97.31 518 PRO A O 1
ATOM 4264 N N . ALA A 1 519 ? -8.258 -23.781 2.191 1 97.12 519 ALA A N 1
ATOM 4265 C CA . ALA A 1 519 ? -8.867 -22.844 3.125 1 97.12 519 ALA A CA 1
ATOM 4266 C C . ALA A 1 519 ? -8.539 -21.406 2.74 1 97.12 519 ALA A C 1
ATOM 4268 O O . ALA A 1 519 ? -9.359 -20.5 2.932 1 97.12 519 ALA A O 1
ATOM 4269 N N . GLY A 1 520 ? -7.352 -21.156 2.217 1 96.94 520 GLY A N 1
ATOM 4270 C CA . GLY A 1 520 ? -6.941 -19.828 1.832 1 96.94 520 GLY A CA 1
ATOM 4271 C C . GLY A 1 520 ? -7.852 -19.188 0.798 1 96.94 520 GLY A C 1
ATOM 4272 O O . GLY A 1 520 ? -8.055 -17.969 0.796 1 96.94 520 GLY A O 1
ATOM 4273 N N . GLU A 1 521 ? -8.391 -19.984 -0.092 1 95.19 521 GLU A N 1
ATOM 4274 C CA . GLU A 1 521 ? -9.281 -19.5 -1.146 1 95.19 521 GLU A CA 1
ATOM 4275 C C . GLU A 1 521 ? -10.711 -19.359 -0.637 1 95.19 521 GLU A C 1
ATOM 4277 O O . GLU A 1 521 ? -11.492 -18.562 -1.163 1 95.19 521 GLU A O 1
ATOM 4282 N N . LEU A 1 522 ? -11.07 -20.172 0.35 1 95.88 522 LEU A N 1
ATOM 4283 C CA . LEU A 1 522 ? -12.445 -20.203 0.849 1 95.88 522 LEU A CA 1
ATOM 4284 C C . LEU A 1 522 ? -12.695 -19.047 1.813 1 95.88 522 LEU A C 1
ATOM 4286 O O . LEU A 1 522 ? -13.109 -19.266 2.955 1 95.88 522 LEU A O 1
ATOM 4290 N N . GLN A 1 523 ? -12.391 -17.891 1.349 1 94.38 523 GLN A N 1
ATOM 4291 C CA . GLN A 1 523 ? -12.641 -16.609 2.002 1 94.38 523 GLN A CA 1
ATOM 4292 C C . GLN A 1 523 ? -13.414 -15.672 1.086 1 94.38 523 GLN A C 1
ATOM 4294 O O . GLN A 1 523 ? -13.406 -15.836 -0.136 1 94.38 523 GLN A O 1
ATOM 4299 N N . LYS A 1 524 ? -14.219 -14.625 1.612 1 91.94 524 LYS A N 1
ATOM 4300 C CA . LYS A 1 524 ? -14.867 -13.602 0.792 1 91.94 524 LYS A CA 1
ATOM 4301 C C . LYS A 1 524 ? -13.844 -12.805 -0.004 1 91.94 524 LYS A C 1
ATOM 4303 O O . LYS A 1 524 ? -12.766 -12.5 0.499 1 91.94 524 LYS A O 1
ATOM 4308 N N . PRO A 1 525 ? -14.094 -12.57 -1.221 1 93.88 525 PRO A N 1
ATOM 4309 C CA . PRO A 1 525 ? -15.398 -12.672 -1.872 1 93.88 525 PRO A CA 1
ATOM 4310 C C . PRO A 1 525 ? -15.562 -13.969 -2.666 1 93.88 525 PRO A C 1
ATOM 4312 O O . PRO A 1 525 ? -16.547 -14.125 -3.395 1 93.88 525 PRO A O 1
ATOM 4315 N N . PHE A 1 526 ? -14.602 -14.852 -2.549 1 95.69 526 PHE A N 1
ATOM 4316 C CA . PHE A 1 526 ? -14.734 -16.109 -3.266 1 95.69 526 PHE A CA 1
ATOM 4317 C C . PHE A 1 526 ? -15.781 -17 -2.602 1 95.69 526 PHE A C 1
ATOM 4319 O O . PHE A 1 526 ? -16.625 -17.578 -3.281 1 95.69 526 PHE A O 1
ATOM 4326 N N . PHE A 1 527 ? -15.734 -17.062 -1.34 1 94.94 527 PHE A N 1
ATOM 4327 C CA . PHE A 1 527 ? -16.672 -17.844 -0.554 1 94.94 527 PHE A CA 1
ATOM 4328 C C . PHE A 1 527 ? -17.469 -16.953 0.397 1 94.94 527 PHE A C 1
ATOM 4330 O O . PHE A 1 527 ? -16.922 -16.453 1.378 1 94.94 527 PHE A O 1
ATOM 4337 N N . TRP A 1 528 ? -18.719 -16.828 0.273 1 93.19 528 TRP A N 1
ATOM 4338 C CA . TRP A 1 528 ? -19.547 -15.891 1.027 1 93.19 528 TRP A CA 1
ATOM 4339 C C . TRP A 1 528 ? -20.156 -16.562 2.252 1 93.19 528 TRP A C 1
ATOM 4341 O O . TRP A 1 528 ? -20.359 -15.922 3.285 1 93.19 528 TRP A O 1
ATOM 4351 N N . GLY A 1 529 ? -20.5 -17.891 2.07 1 91.06 529 GLY A N 1
ATOM 4352 C CA . GLY A 1 529 ? -21.141 -18.578 3.176 1 91.06 529 GLY A CA 1
ATOM 4353 C C . GLY A 1 529 ? -22.656 -18.594 3.08 1 91.06 529 GLY A C 1
ATOM 4354 O O . GLY A 1 529 ? -23.219 -17.953 2.188 1 91.06 529 GLY A O 1
ATOM 4355 N N . THR A 1 530 ? -23.344 -19.172 4.031 1 92.06 530 THR A N 1
ATOM 4356 C CA . THR A 1 530 ? -24.766 -19.453 3.947 1 92.06 530 THR A CA 1
ATOM 4357 C C . THR A 1 530 ? -25.594 -18.25 4.367 1 92.06 530 THR A C 1
ATOM 4359 O O . THR A 1 530 ? -26.781 -18.172 4.078 1 92.06 530 THR A O 1
ATOM 4362 N N . GLU A 1 531 ? -24.953 -17.328 5.07 1 92.5 531 GLU A N 1
ATOM 4363 C CA . GLU A 1 531 ? -25.672 -16.156 5.551 1 92.5 531 GLU A CA 1
ATOM 4364 C C . GLU A 1 531 ? -25.875 -15.133 4.434 1 92.5 531 GLU A C 1
ATOM 4366 O O . GLU A 1 531 ? -26.688 -14.211 4.562 1 92.5 531 GLU A O 1
ATOM 4371 N N . TYR A 1 532 ? -25.234 -15.305 3.369 1 95.56 532 TYR A N 1
ATOM 4372 C CA . TYR A 1 532 ? -25.328 -14.414 2.213 1 95.56 532 TYR A CA 1
ATOM 4373 C C . TYR A 1 532 ? -26.188 -15.039 1.122 1 95.56 532 TYR A C 1
ATOM 4375 O O . TYR A 1 532 ? -26.469 -16.234 1.144 1 95.56 532 TYR A O 1
ATOM 4383 N N . PRO A 1 533 ? -26.656 -14.211 0.165 1 96.56 533 PRO A N 1
ATOM 4384 C CA . PRO A 1 533 ? -27.438 -14.789 -0.934 1 96.56 533 PRO A CA 1
ATOM 4385 C C . PRO A 1 533 ? -26.688 -15.898 -1.674 1 96.56 533 PRO A C 1
ATOM 4387 O O . PRO A 1 533 ? -25.484 -15.766 -1.932 1 96.56 533 PRO A O 1
ATOM 4390 N N . ARG A 1 534 ? -27.422 -16.953 -2.037 1 97.06 534 ARG A N 1
ATOM 4391 C CA . ARG A 1 534 ? -26.812 -18.109 -2.721 1 97.06 534 ARG A CA 1
ATOM 4392 C C . ARG A 1 534 ? -26.328 -17.719 -4.113 1 97.06 534 ARG A C 1
ATOM 4394 O O . ARG A 1 534 ? -25.359 -18.281 -4.617 1 97.06 534 ARG A O 1
ATOM 4401 N N . SER A 1 535 ? -27 -16.703 -4.715 1 98.31 535 SER A N 1
ATOM 4402 C CA . SER A 1 535 ? -26.609 -16.234 -6.043 1 98.31 535 SER A CA 1
ATOM 4403 C C . SER A 1 535 ? -25.141 -15.805 -6.059 1 98.31 535 SER A C 1
ATOM 4405 O O . SER A 1 535 ? -24.422 -16.094 -7.008 1 98.31 535 SER A O 1
ATOM 4407 N N . LEU A 1 536 ? -24.688 -15.188 -4.98 1 98.12 536 LEU A N 1
ATOM 4408 C CA . LEU A 1 536 ? -23.312 -14.703 -4.895 1 98.12 536 LEU A CA 1
ATOM 4409 C C . LEU A 1 536 ? -22.344 -15.875 -4.742 1 98.12 536 LEU A C 1
ATOM 4411 O O . LEU A 1 536 ? -21.266 -15.875 -5.355 1 98.12 536 LEU A O 1
ATOM 4415 N N . SER A 1 537 ? -22.703 -16.875 -3.98 1 97.38 537 SER A N 1
ATOM 4416 C CA . SER A 1 537 ? -21.859 -18.031 -3.775 1 97.38 537 SER A CA 1
ATOM 4417 C C . SER A 1 537 ? -21.734 -18.859 -5.055 1 97.38 537 SER A C 1
ATOM 4419 O O . SER A 1 537 ? -20.625 -19.266 -5.43 1 97.38 537 SER A O 1
ATOM 4421 N N . TYR A 1 538 ? -22.828 -19.125 -5.711 1 98.5 538 TYR A N 1
ATOM 4422 C CA . TYR A 1 538 ? -22.781 -19.891 -6.953 1 98.5 538 TYR A CA 1
ATOM 4423 C C . TYR A 1 538 ? -22.031 -19.125 -8.039 1 98.5 538 TYR A C 1
ATOM 4425 O O . TYR A 1 538 ? -21.312 -19.734 -8.844 1 98.5 538 TYR A O 1
ATOM 4433 N N . GLY A 1 539 ? -22.156 -17.797 -8.016 1 98.44 539 GLY A N 1
ATOM 4434 C CA . GLY A 1 539 ? -21.5 -16.984 -9.023 1 98.44 539 GLY A CA 1
ATOM 4435 C C . GLY A 1 539 ? -20 -16.859 -8.797 1 98.44 539 GLY A C 1
ATOM 4436 O O . GLY A 1 539 ? -19.25 -16.594 -9.734 1 98.44 539 GLY A O 1
ATOM 4437 N N . ALA A 1 540 ? -19.531 -17.062 -7.586 1 98 540 ALA A N 1
ATOM 4438 C CA . ALA A 1 540 ? -18.109 -16.969 -7.254 1 98 540 ALA A CA 1
ATOM 4439 C C . ALA A 1 540 ? -17.5 -18.359 -7.109 1 98 540 ALA A C 1
ATOM 4441 O O . ALA A 1 540 ? -17.109 -18.984 -8.102 1 98 540 ALA A O 1
ATOM 4442 N N . ILE A 1 541 ? -17.562 -18.938 -5.941 1 97.94 541 ILE A N 1
ATOM 4443 C CA . ILE A 1 541 ? -16.906 -20.219 -5.691 1 97.94 541 ILE A CA 1
ATOM 4444 C C . ILE A 1 541 ? -17.609 -21.312 -6.504 1 97.94 541 ILE A C 1
ATOM 4446 O O . ILE A 1 541 ? -16.969 -22.297 -6.914 1 97.94 541 ILE A O 1
ATOM 4450 N N . GLY A 1 542 ? -18.938 -21.156 -6.77 1 98.44 542 GLY A N 1
ATOM 4451 C CA . GLY A 1 542 ? -19.625 -22.125 -7.602 1 98.44 542 GLY A CA 1
ATOM 4452 C C . GLY A 1 542 ? -19.047 -22.234 -9 1 98.44 542 GLY A C 1
ATOM 4453 O O . GLY A 1 542 ? -18.844 -23.344 -9.5 1 98.44 542 GLY A O 1
ATOM 4454 N N . VAL A 1 543 ? -18.828 -21.094 -9.609 1 98.69 543 VAL A N 1
ATOM 4455 C CA . VAL A 1 543 ? -18.234 -21.109 -10.945 1 98.69 543 VAL A CA 1
ATOM 4456 C C . VAL A 1 543 ? -16.828 -21.688 -10.875 1 98.69 543 VAL A C 1
ATOM 4458 O O . VAL A 1 543 ? -16.391 -22.391 -11.797 1 98.69 543 VAL A O 1
ATOM 4461 N N . ILE A 1 544 ? -16.062 -21.422 -9.852 1 98.44 544 ILE A N 1
ATOM 4462 C CA . ILE A 1 544 ? -14.719 -21.953 -9.695 1 98.44 544 ILE A CA 1
ATOM 4463 C C . ILE A 1 544 ? -14.773 -23.469 -9.562 1 98.44 544 ILE A C 1
ATOM 4465 O O . ILE A 1 544 ? -13.945 -24.188 -10.133 1 98.44 544 ILE A O 1
ATOM 4469 N N . VAL A 1 545 ? -15.734 -23.984 -8.805 1 98.5 545 VAL A N 1
ATOM 4470 C CA . VAL A 1 545 ? -15.938 -25.422 -8.711 1 98.5 545 VAL A CA 1
ATOM 4471 C C . VAL A 1 545 ? -16.234 -26 -10.094 1 98.5 545 VAL A C 1
ATOM 4473 O O . VAL A 1 545 ? -15.648 -27.016 -10.484 1 98.5 545 VAL A O 1
ATOM 4476 N N . GLY A 1 546 ? -17.156 -25.359 -10.773 1 98.69 546 GLY A N 1
ATOM 4477 C CA . GLY A 1 546 ? -17.438 -25.797 -12.125 1 98.69 546 GLY A CA 1
ATOM 4478 C C . GLY A 1 546 ? -16.234 -25.734 -13.047 1 98.69 546 GLY A C 1
ATOM 4479 O O . GLY A 1 546 ? -16.047 -26.609 -13.891 1 98.69 546 GLY A O 1
ATOM 4480 N N . HIS A 1 547 ? -15.445 -24.656 -12.938 1 98.5 547 HIS A N 1
ATOM 4481 C CA . HIS A 1 547 ? -14.219 -24.484 -13.695 1 98.5 547 HIS A CA 1
ATOM 4482 C C . HIS A 1 547 ? -13.258 -25.641 -13.484 1 98.5 547 HIS A C 1
ATOM 4484 O O . HIS A 1 547 ? -12.789 -26.25 -14.445 1 98.5 547 HIS A O 1
ATOM 4490 N N . GLU A 1 548 ? -12.984 -25.969 -12.211 1 98.56 548 GLU A N 1
ATOM 4491 C CA . GLU A 1 548 ? -12.086 -27.078 -11.883 1 98.56 548 GLU A CA 1
ATOM 4492 C C . GLU A 1 548 ? -12.664 -28.406 -12.344 1 98.56 548 GLU A C 1
ATOM 4494 O O . GLU A 1 548 ? -11.93 -29.281 -12.797 1 98.56 548 GLU A O 1
ATOM 4499 N N . PHE A 1 549 ? -13.977 -28.547 -12.211 1 98.5 549 PHE A N 1
ATOM 4500 C CA . PHE A 1 549 ? -14.648 -29.766 -12.656 1 98.5 549 PHE A CA 1
ATOM 4501 C C . PHE A 1 549 ? -14.484 -29.953 -14.156 1 98.5 549 PHE A C 1
ATOM 4503 O O . PHE A 1 549 ? -14.195 -31.047 -14.625 1 98.5 549 PHE A O 1
ATOM 4510 N N . THR A 1 550 ? -14.625 -28.891 -14.898 1 98.38 550 THR A N 1
ATOM 4511 C CA . THR A 1 550 ? -14.555 -28.922 -16.359 1 98.38 550 THR A CA 1
ATOM 4512 C C . THR A 1 550 ? -13.148 -29.281 -16.828 1 98.38 550 THR A C 1
ATOM 4514 O O . THR A 1 550 ? -12.969 -29.875 -17.891 1 98.38 550 THR A O 1
ATOM 4517 N N . HIS A 1 551 ? -12.148 -28.984 -16.062 1 97.88 551 HIS A N 1
ATOM 4518 C CA . HIS A 1 551 ? -10.773 -29.344 -16.406 1 97.88 551 HIS A CA 1
ATOM 4519 C C . HIS A 1 551 ? -10.641 -30.859 -16.594 1 97.88 551 HIS A C 1
ATOM 4521 O O . HIS A 1 551 ? -9.758 -31.328 -17.312 1 97.88 551 HIS A O 1
ATOM 4527 N N . GLY A 1 552 ? -11.477 -31.625 -15.984 1 97.56 552 GLY A N 1
ATOM 4528 C CA . GLY A 1 552 ? -11.461 -33.062 -16.188 1 97.56 552 GLY A CA 1
ATOM 4529 C C . GLY A 1 552 ? -11.875 -33.469 -17.594 1 97.56 552 GLY A C 1
ATOM 4530 O O . GLY A 1 552 ? -11.625 -34.594 -18.016 1 97.56 552 GLY A O 1
ATOM 4531 N N . PHE A 1 553 ? -12.469 -32.562 -18.344 1 97.19 553 PHE A N 1
ATOM 4532 C CA . PHE A 1 553 ? -13.062 -32.906 -19.641 1 97.19 553 PHE A CA 1
ATOM 4533 C C . PHE A 1 553 ? -12.641 -31.875 -20.688 1 97.19 553 PHE A C 1
ATOM 4535 O O . PHE A 1 553 ? -13.305 -31.734 -21.719 1 97.19 553 PHE A O 1
ATOM 4542 N N . ASP A 1 554 ? -11.625 -31.125 -20.453 1 94.94 554 ASP A N 1
ATOM 4543 C CA . ASP A 1 554 ? -11.117 -30.141 -21.406 1 94.94 554 ASP A CA 1
ATOM 4544 C C . ASP A 1 554 ? -10.078 -30.766 -22.328 1 94.94 554 ASP A C 1
ATOM 4546 O O . ASP A 1 554 ? -10.07 -31.984 -22.531 1 94.94 554 ASP A O 1
ATOM 4550 N N . SER A 1 555 ? -9.25 -29.828 -22.953 1 92.12 555 SER A N 1
ATOM 4551 C CA . SER A 1 555 ? -8.312 -30.312 -23.969 1 92.12 555 SER A CA 1
ATOM 4552 C C . SER A 1 555 ? -7.234 -31.203 -23.359 1 92.12 555 SER A C 1
ATOM 4554 O O . SER A 1 555 ? -6.637 -32.031 -24.047 1 92.12 555 SER A O 1
ATOM 4556 N N . ASN A 1 556 ? -7.008 -31.047 -22.031 1 92.44 556 ASN A N 1
ATOM 4557 C CA . ASN A 1 556 ? -6 -31.875 -21.375 1 92.44 556 ASN A CA 1
ATOM 4558 C C . ASN A 1 556 ? -6.637 -32.969 -20.516 1 92.44 556 ASN A C 1
ATOM 4560 O O . ASN A 1 556 ? -6.277 -34.125 -20.625 1 92.44 556 ASN A O 1
ATOM 4564 N N . GLY A 1 557 ? -7.648 -32.625 -19.781 1 94.19 557 GLY A N 1
ATOM 4565 C CA . GLY A 1 557 ? -8.273 -33.531 -18.844 1 94.19 557 GLY A CA 1
ATOM 4566 C C . GLY A 1 557 ? -8.953 -34.719 -19.531 1 94.19 557 GLY A C 1
ATOM 4567 O O . GLY A 1 557 ? -9.047 -35.812 -18.953 1 94.19 557 GLY A O 1
ATOM 4568 N N . ARG A 1 558 ? -9.352 -34.531 -20.703 1 94.69 558 ARG A N 1
ATOM 4569 C CA . ARG A 1 558 ? -10.055 -35.562 -21.438 1 94.69 558 ARG A CA 1
ATOM 4570 C C . ARG A 1 558 ? -9.125 -36.75 -21.734 1 94.69 558 ARG A C 1
ATOM 4572 O O . ARG A 1 558 ? -9.586 -37.844 -22.094 1 94.69 558 ARG A O 1
ATOM 4579 N N . LYS A 1 559 ? -7.875 -36.531 -21.625 1 95.56 559 LYS A N 1
ATOM 4580 C CA . LYS A 1 559 ? -6.902 -37.562 -21.969 1 95.56 559 LYS A CA 1
ATOM 4581 C C . LYS A 1 559 ? -6.691 -38.5 -20.812 1 95.56 559 LYS A C 1
ATOM 4583 O O . LYS A 1 559 ? -6.094 -39.562 -20.984 1 95.56 559 LYS A O 1
ATOM 4588 N N . TYR A 1 560 ? -7.141 -38.188 -19.688 1 97.19 560 TYR A N 1
ATOM 4589 C CA . TYR A 1 560 ? -7.012 -39.031 -18.5 1 97.19 560 TYR A CA 1
ATOM 4590 C C . TYR A 1 560 ? -8.344 -39.688 -18.141 1 97.19 560 TYR A C 1
ATOM 4592 O O . TYR A 1 560 ? -9.398 -39.031 -18.219 1 97.19 560 TYR A O 1
ATOM 4600 N N . ASP A 1 561 ? -8.344 -40.906 -17.781 1 96.62 561 ASP A N 1
ATOM 4601 C CA . ASP A 1 561 ? -9.57 -41.625 -17.438 1 96.62 561 ASP A CA 1
ATOM 4602 C C . ASP A 1 561 ? -9.945 -41.406 -15.977 1 96.62 561 ASP A C 1
ATOM 4604 O O . ASP A 1 561 ? -9.359 -40.562 -15.297 1 96.62 561 ASP A O 1
ATOM 4608 N N . LYS A 1 562 ? -10.977 -42.062 -15.562 1 96.12 562 LYS A N 1
ATOM 4609 C CA . LYS A 1 562 ? -11.547 -41.844 -14.234 1 96.12 562 LYS A CA 1
ATOM 4610 C C . LYS A 1 562 ? -10.547 -42.219 -13.141 1 96.12 562 LYS A C 1
ATOM 4612 O O . LYS A 1 562 ? -10.672 -41.75 -12 1 96.12 562 LYS A O 1
ATOM 4617 N N . ASN A 1 563 ? -9.555 -43.031 -13.477 1 95.38 563 ASN A N 1
ATOM 4618 C CA . ASN A 1 563 ? -8.562 -43.469 -12.5 1 95.38 563 ASN A CA 1
ATOM 4619 C C . ASN A 1 563 ? -7.297 -42.625 -12.562 1 95.38 563 ASN A C 1
ATOM 4621 O O . ASN A 1 563 ? -6.328 -42.906 -11.852 1 95.38 563 ASN A O 1
ATOM 4625 N N . GLY A 1 564 ? -7.258 -41.625 -13.414 1 96 564 GLY A N 1
ATOM 4626 C CA . GLY A 1 564 ? -6.137 -40.719 -13.508 1 96 564 GLY A CA 1
ATOM 4627 C C . GLY A 1 564 ? -5.043 -41.188 -14.438 1 96 564 GLY A C 1
ATOM 4628 O O . GLY A 1 564 ? -3.908 -40.719 -14.375 1 96 564 GLY A O 1
ATOM 4629 N N . ASN A 1 565 ? -5.352 -42.156 -15.273 1 97.12 565 ASN A N 1
ATOM 4630 C CA . ASN A 1 565 ? -4.359 -42.656 -16.219 1 97.12 565 ASN A CA 1
ATOM 4631 C C . ASN A 1 565 ? -4.473 -41.969 -17.578 1 97.12 565 ASN A C 1
ATOM 4633 O O . ASN A 1 565 ? -5.578 -41.719 -18.047 1 97.12 565 ASN A O 1
ATOM 4637 N N . LEU A 1 566 ? -3.354 -41.594 -18.062 1 96.75 566 LEU A N 1
ATOM 4638 C CA . LEU A 1 566 ? -3.303 -41.156 -19.453 1 96.75 566 LEU A CA 1
ATOM 4639 C C . LEU A 1 566 ? -3.695 -42.312 -20.391 1 96.75 566 LEU A C 1
ATOM 4641 O O . LEU A 1 566 ? -2.932 -43.25 -20.578 1 96.75 566 LEU A O 1
ATOM 4645 N N . ASP A 1 567 ? -4.891 -42.188 -20.828 1 90.81 567 ASP A N 1
ATOM 4646 C CA . ASP A 1 567 ? -5.543 -43.25 -21.609 1 90.81 567 ASP A CA 1
ATOM 4647 C C . ASP A 1 567 ? -6.5 -42.656 -22.641 1 90.81 567 ASP A C 1
ATOM 4649 O O . ASP A 1 567 ? -7.277 -41.75 -22.328 1 90.81 567 ASP A O 1
ATOM 4653 N N . PRO A 1 568 ? -6.379 -43.125 -23.891 1 88.31 568 PRO A N 1
ATOM 4654 C CA . PRO A 1 568 ? -7.344 -42.656 -24.875 1 88.31 568 PRO A CA 1
ATOM 4655 C C . PRO A 1 568 ? -8.719 -43.312 -24.719 1 88.31 568 PRO A C 1
ATOM 4657 O O . PRO A 1 568 ? -9.109 -44.125 -25.547 1 88.31 568 PRO A O 1
ATOM 4660 N N . TRP A 1 569 ? -9.508 -42.844 -23.797 1 93.75 569 TRP A N 1
ATOM 4661 C CA . TRP A 1 569 ? -10.789 -43.469 -23.469 1 93.75 569 TRP A CA 1
ATOM 4662 C C . TRP A 1 569 ? -11.922 -42.844 -24.281 1 93.75 569 TRP A C 1
ATOM 4664 O O . TRP A 1 569 ? -13.047 -43.375 -24.266 1 93.75 569 TRP A O 1
ATOM 4674 N N . TRP A 1 570 ? -11.68 -41.844 -25 1 95.31 570 TRP A N 1
ATOM 4675 C CA . TRP A 1 570 ? -12.625 -41.312 -25.984 1 95.31 570 TRP A CA 1
ATOM 4676 C C . TRP A 1 570 ? -12.523 -42.062 -27.297 1 95.31 570 TRP A C 1
ATOM 4678 O O . TRP A 1 570 ? -11.43 -42.438 -27.719 1 95.31 570 TRP A O 1
ATOM 4688 N N . THR A 1 571 ? -13.672 -42.156 -28.031 1 96.19 571 THR A N 1
ATOM 4689 C CA . THR A 1 571 ? -13.609 -42.656 -29.391 1 96.19 571 THR A CA 1
ATOM 4690 C C . THR A 1 571 ? -12.969 -41.625 -30.312 1 96.19 571 THR A C 1
ATOM 4692 O O . THR A 1 571 ? -12.953 -40.438 -30 1 96.19 571 THR A O 1
ATOM 4695 N N . THR A 1 572 ? -12.438 -42.094 -31.453 1 95.56 572 THR A N 1
ATOM 4696 C CA . THR A 1 572 ? -11.82 -41.188 -32.438 1 95.56 572 THR A CA 1
ATOM 4697 C C . THR A 1 572 ? -12.828 -40.188 -32.969 1 95.56 572 THR A C 1
ATOM 4699 O O . THR A 1 572 ? -12.484 -39.031 -33.188 1 95.56 572 THR A O 1
ATOM 4702 N N . ASP A 1 573 ? -14.031 -40.594 -33.094 1 96.06 573 ASP A N 1
ATOM 4703 C CA . ASP A 1 573 ? -15.078 -39.719 -33.594 1 96.06 573 ASP A CA 1
ATOM 4704 C C . ASP A 1 573 ? -15.367 -38.594 -32.625 1 96.06 573 ASP A C 1
ATOM 4706 O O . ASP A 1 573 ? -15.445 -37.438 -33.031 1 96.06 573 ASP A O 1
ATOM 4710 N N . SER A 1 574 ? -15.562 -38.969 -31.391 1 96.75 574 SER A N 1
ATOM 4711 C CA . SER A 1 574 ? -15.82 -37.969 -30.375 1 96.75 574 SER A CA 1
ATOM 4712 C C . SER A 1 574 ? -14.648 -37 -30.25 1 96.75 574 SER A C 1
ATOM 4714 O O . SER A 1 574 ? -14.844 -35.781 -30.047 1 96.75 574 SER A O 1
ATOM 4716 N N . GLU A 1 575 ? -13.422 -37.469 -30.344 1 95.38 575 GLU A N 1
ATOM 4717 C CA . GLU A 1 575 ? -12.227 -36.625 -30.281 1 95.38 575 GLU A CA 1
ATOM 4718 C C . GLU A 1 575 ? -12.188 -35.625 -31.422 1 95.38 575 GLU A C 1
ATOM 4720 O O . GLU A 1 575 ? -11.812 -34.469 -31.219 1 95.38 575 GLU A O 1
ATOM 4725 N N . GLU A 1 576 ? -12.477 -36.062 -32.594 1 96.19 576 GLU A N 1
ATOM 4726 C CA . GLU A 1 576 ? -12.445 -35.188 -33.75 1 96.19 576 GLU A CA 1
ATOM 4727 C C . GLU A 1 576 ? -13.523 -34.125 -33.656 1 96.19 576 GLU A C 1
ATOM 4729 O O . GLU A 1 576 ? -13.289 -32.969 -34.031 1 96.19 576 GLU A O 1
ATOM 4734 N N . LYS A 1 577 ? -14.672 -34.531 -33.219 1 96.69 577 LYS A N 1
ATOM 4735 C CA . LYS A 1 577 ? -15.75 -33.562 -33.062 1 96.69 577 LYS A CA 1
ATOM 4736 C C . LYS A 1 577 ? -15.406 -32.531 -31.984 1 96.69 577 LYS A C 1
ATOM 4738 O O . LYS A 1 577 ? -15.742 -31.359 -32.125 1 96.69 577 LYS A O 1
ATOM 4743 N N . PHE A 1 578 ? -14.797 -33 -30.922 1 96.31 578 PHE A N 1
ATOM 4744 C CA . PHE A 1 578 ? -14.32 -32.094 -29.891 1 96.31 578 PHE A CA 1
ATOM 4745 C C . PHE A 1 578 ? -13.359 -31.078 -30.484 1 96.31 578 PHE A C 1
ATOM 4747 O O . PHE A 1 578 ? -13.484 -29.875 -30.219 1 96.31 578 PHE A O 1
ATOM 4754 N N . LYS A 1 579 ? -12.398 -31.516 -31.219 1 95.75 579 LYS A N 1
ATOM 4755 C CA . LYS A 1 579 ? -11.406 -30.625 -31.844 1 95.75 579 LYS A CA 1
ATOM 4756 C C . LYS A 1 579 ? -12.078 -29.594 -32.75 1 95.75 579 LYS A C 1
ATOM 4758 O O . LYS A 1 579 ? -11.672 -28.438 -32.781 1 95.75 579 LYS A O 1
ATOM 4763 N N . GLU A 1 580 ? -13.078 -30.047 -33.406 1 96.12 580 GLU A N 1
ATOM 4764 C CA . GLU A 1 580 ? -13.812 -29.141 -34.281 1 96.12 580 GLU A CA 1
ATOM 4765 C C . GLU A 1 580 ? -14.523 -28.047 -33.469 1 96.12 580 GLU A C 1
ATOM 4767 O O . GLU A 1 580 ? -14.484 -26.875 -33.844 1 96.12 580 GLU A O 1
ATOM 4772 N N . LYS A 1 581 ? -15.125 -28.484 -32.406 1 95.44 581 LYS A N 1
ATOM 4773 C CA . LYS A 1 581 ? -15.844 -27.547 -31.562 1 95.44 581 LYS A CA 1
ATOM 4774 C C . LYS A 1 581 ? -14.891 -26.531 -30.953 1 95.44 581 LYS A C 1
ATOM 4776 O O . LYS A 1 581 ? -15.258 -25.359 -30.734 1 95.44 581 LYS A O 1
ATOM 4781 N N . THR A 1 582 ? -13.664 -26.953 -30.641 1 96.5 582 THR A N 1
ATOM 4782 C CA . THR A 1 582 ? -12.719 -26.078 -29.953 1 96.5 582 THR A CA 1
ATOM 4783 C C . THR A 1 582 ? -12.211 -24.984 -30.875 1 96.5 582 THR A C 1
ATOM 4785 O O . THR A 1 582 ? -11.719 -23.953 -30.422 1 96.5 582 THR A O 1
ATOM 4788 N N . LYS A 1 583 ? -12.281 -25.141 -32.219 1 97.38 583 LYS A N 1
ATOM 4789 C CA . LYS A 1 583 ? -11.812 -24.156 -33.188 1 97.38 583 LYS A CA 1
ATOM 4790 C C . LYS A 1 583 ? -12.523 -22.812 -33 1 97.38 583 LYS A C 1
ATOM 4792 O O . LYS A 1 583 ? -11.906 -21.766 -33.125 1 97.38 583 LYS A O 1
ATOM 4797 N N . CYS A 1 584 ? -13.812 -22.953 -32.719 1 97.44 584 CYS A N 1
ATOM 4798 C CA . CYS A 1 584 ? -14.578 -21.734 -32.5 1 97.44 584 CYS A CA 1
ATOM 4799 C C . CYS A 1 584 ? -13.977 -20.922 -31.344 1 97.44 584 CYS A C 1
ATOM 4801 O O . CYS A 1 584 ? -13.797 -19.703 -31.469 1 97.44 584 CYS A O 1
ATOM 4803 N N . MET A 1 585 ? -13.648 -21.547 -30.266 1 97.38 585 MET A N 1
ATOM 4804 C CA . MET A 1 585 ? -13.109 -20.875 -29.094 1 97.38 585 MET A CA 1
ATOM 4805 C C . MET A 1 585 ? -11.703 -20.344 -29.359 1 97.38 585 MET A C 1
ATOM 4807 O O . MET A 1 585 ? -11.344 -19.266 -28.891 1 97.38 585 MET A O 1
ATOM 4811 N N . ILE A 1 586 ? -10.844 -21.156 -29.984 1 97.69 586 ILE A N 1
ATOM 4812 C CA . ILE A 1 586 ? -9.492 -20.734 -30.344 1 97.69 586 ILE A CA 1
ATOM 4813 C C . ILE A 1 586 ? -9.555 -19.453 -31.172 1 97.69 586 ILE A C 1
ATOM 4815 O O . ILE A 1 586 ? -8.844 -18.484 -30.891 1 97.69 586 ILE A O 1
ATOM 4819 N N . ASN A 1 587 ? -10.461 -19.422 -32.156 1 98 587 ASN A N 1
ATOM 4820 C CA . ASN A 1 587 ? -10.602 -18.266 -33.031 1 98 587 ASN A CA 1
ATOM 4821 C C . ASN A 1 587 ? -11.141 -17.062 -32.281 1 98 587 ASN A C 1
ATOM 4823 O O . ASN A 1 587 ? -10.664 -15.938 -32.469 1 98 587 ASN A O 1
ATOM 4827 N N . GLN A 1 588 ? -12.133 -17.266 -31.469 1 97.94 588 GLN A N 1
ATOM 4828 C CA . GLN A 1 588 ? -12.695 -16.172 -30.688 1 97.94 588 GLN A CA 1
ATOM 4829 C C . GLN A 1 588 ? -11.617 -15.484 -29.844 1 97.94 588 GLN A C 1
ATOM 4831 O O . GLN A 1 588 ? -11.492 -14.258 -29.875 1 97.94 588 GLN A O 1
ATOM 4836 N N . TYR A 1 589 ? -10.844 -16.234 -29.141 1 98.12 589 TYR A N 1
ATOM 4837 C CA . TYR A 1 589 ? -9.883 -15.656 -28.203 1 98.12 589 TYR A CA 1
ATOM 4838 C C . TYR A 1 589 ? -8.656 -15.125 -28.938 1 98.12 589 TYR A C 1
ATOM 4840 O O . TYR A 1 589 ? -8.023 -14.164 -28.5 1 98.12 589 TYR A O 1
ATOM 4848 N N . ASN A 1 590 ? -8.328 -15.711 -30.109 1 98 590 ASN A N 1
ATOM 4849 C CA . ASN A 1 590 ? -7.289 -15.141 -30.953 1 98 590 ASN A CA 1
ATOM 4850 C C . ASN A 1 590 ? -7.652 -13.727 -31.406 1 98 590 ASN A C 1
ATOM 4852 O O . ASN A 1 590 ? -6.77 -12.914 -31.688 1 98 590 ASN A O 1
ATOM 4856 N N . ASN A 1 591 ? -8.883 -13.477 -31.453 1 97.62 591 ASN A N 1
ATOM 4857 C CA . ASN A 1 591 ? -9.352 -12.203 -31.984 1 97.62 591 ASN A CA 1
ATOM 4858 C C . ASN A 1 591 ? -9.383 -11.117 -30.906 1 97.62 591 ASN A C 1
ATOM 4860 O O . ASN A 1 591 ? -9.57 -9.938 -31.219 1 97.62 591 ASN A O 1
ATOM 4864 N N . TYR A 1 592 ? -9.203 -11.453 -29.688 1 98 592 TYR A N 1
ATOM 4865 C CA . TYR A 1 592 ? -9.148 -10.469 -28.625 1 98 592 TYR A CA 1
ATOM 4866 C C . TYR A 1 592 ? -7.797 -9.766 -28.578 1 98 592 TYR A C 1
ATOM 4868 O O . TYR A 1 592 ? -6.766 -10.406 -28.359 1 98 592 TYR A O 1
ATOM 4876 N N . TYR A 1 593 ? -7.773 -8.539 -28.844 1 97.94 593 TYR A N 1
ATOM 4877 C CA . TYR A 1 593 ? -6.59 -7.695 -28.734 1 97.94 593 TYR A CA 1
ATOM 4878 C C . TYR A 1 593 ? -6.551 -7.004 -27.375 1 97.94 593 TYR A C 1
ATOM 4880 O O . TYR A 1 593 ? -7.488 -6.293 -27 1 97.94 593 TYR A O 1
ATOM 4888 N N . TRP A 1 594 ? -5.527 -7.234 -26.641 1 97.69 594 TRP A N 1
ATOM 4889 C CA . TRP A 1 594 ? -5.379 -6.605 -25.328 1 97.69 594 TRP A CA 1
ATOM 4890 C C . TRP A 1 594 ? -4.488 -5.367 -25.422 1 97.69 594 TRP A C 1
ATOM 4892 O O . TRP A 1 594 ? -3.26 -5.477 -25.406 1 97.69 594 TRP A O 1
ATOM 4902 N N . LYS A 1 595 ? -5.082 -4.262 -25.344 1 96.12 595 LYS A N 1
ATOM 4903 C CA . LYS A 1 595 ? -4.387 -2.988 -25.531 1 96.12 595 LYS A CA 1
ATOM 4904 C C . LYS A 1 595 ? -3.252 -2.828 -24.531 1 96.12 595 LYS A C 1
ATOM 4906 O O . LYS A 1 595 ? -2.182 -2.318 -24.875 1 96.12 595 LYS A O 1
ATOM 4911 N N . GLN A 1 596 ? -3.438 -3.271 -23.312 1 95.44 596 GLN A N 1
ATOM 4912 C CA . GLN A 1 596 ? -2.455 -3.117 -22.234 1 95.44 596 GLN A CA 1
ATOM 4913 C C . GLN A 1 596 ? -1.158 -3.85 -22.578 1 95.44 596 GLN A C 1
ATOM 4915 O O . GLN A 1 596 ? -0.071 -3.396 -22.203 1 95.44 596 GLN A O 1
ATOM 4920 N N . ALA A 1 597 ? -1.242 -4.93 -23.25 1 95.56 597 ALA A N 1
ATOM 4921 C CA . ALA A 1 597 ? -0.083 -5.734 -23.625 1 95.56 597 ALA A CA 1
ATOM 4922 C C . ALA A 1 597 ? 0.396 -5.379 -25.031 1 95.56 597 ALA A C 1
ATOM 4924 O O . ALA A 1 597 ? 1.536 -5.676 -25.406 1 95.56 597 ALA A O 1
ATOM 4925 N N . GLY A 1 598 ? -0.467 -4.773 -25.891 1 95.31 598 GLY A N 1
ATOM 4926 C CA . GLY A 1 598 ? -0.195 -4.547 -27.297 1 95.31 598 GLY A CA 1
ATOM 4927 C C . GLY A 1 598 ? -0.124 -5.828 -28.109 1 95.31 598 GLY A C 1
ATOM 4928 O O . GLY A 1 598 ? 0.625 -5.914 -29.078 1 95.31 598 GLY A O 1
ATOM 4929 N N . LEU A 1 599 ? -0.829 -6.855 -27.609 1 96.25 599 LEU A N 1
ATOM 4930 C CA . LEU A 1 599 ? -0.772 -8.18 -28.234 1 96.25 599 LEU A CA 1
ATOM 4931 C C . LEU A 1 599 ? -2.152 -8.828 -28.25 1 96.25 599 LEU A C 1
ATOM 4933 O O . LEU A 1 599 ? -3.035 -8.445 -27.484 1 96.25 599 LEU A O 1
ATOM 4937 N N . HIS A 1 600 ? -2.352 -9.781 -29.141 1 97.62 600 HIS A N 1
ATOM 4938 C CA . HIS A 1 600 ? -3.539 -10.633 -29.141 1 97.62 600 HIS A CA 1
ATOM 4939 C C . HIS A 1 600 ? -3.391 -11.789 -28.156 1 97.62 600 HIS A C 1
ATOM 4941 O O . HIS A 1 600 ? -2.277 -12.266 -27.922 1 97.62 600 HIS A O 1
ATOM 4947 N N . VAL A 1 601 ? -4.535 -12.156 -27.625 1 98 601 VAL A N 1
ATOM 4948 C CA . VAL A 1 601 ? -4.566 -13.367 -26.812 1 98 601 VAL A CA 1
ATOM 4949 C C . VAL A 1 601 ? -4.188 -14.57 -27.672 1 98 601 VAL A C 1
ATOM 4951 O O . VAL A 1 601 ? -4.461 -14.602 -28.875 1 98 601 VAL A O 1
ATOM 4954 N N . LYS A 1 602 ? -3.516 -15.477 -27.062 1 96.12 602 LYS A N 1
ATOM 4955 C CA . LYS A 1 602 ? -3.172 -16.719 -27.75 1 96.12 602 LYS A CA 1
ATOM 4956 C C . LYS A 1 602 ? -4.191 -17.812 -27.453 1 96.12 602 LYS A C 1
ATOM 4958 O O . LYS A 1 602 ? -4.035 -18.562 -26.484 1 96.12 602 LYS A O 1
ATOM 4963 N N . GLY A 1 603 ? -5.117 -17.984 -28.344 1 96.44 603 GLY A N 1
ATOM 4964 C CA . GLY A 1 603 ? -6.273 -18.828 -28.141 1 96.44 603 GLY A CA 1
ATOM 4965 C C . GLY A 1 603 ? -5.91 -20.281 -27.906 1 96.44 603 GLY A C 1
ATOM 4966 O O . GLY A 1 603 ? -6.578 -20.984 -27.141 1 96.44 603 GLY A O 1
ATOM 4967 N N . LYS A 1 604 ? -4.887 -20.781 -28.594 1 94.69 604 LYS A N 1
ATOM 4968 C CA . LYS A 1 604 ? -4.469 -22.156 -28.406 1 94.69 604 LYS A CA 1
ATOM 4969 C C . LYS A 1 604 ? -3.842 -22.375 -27.031 1 94.69 604 LYS A C 1
ATOM 4971 O O . LYS A 1 604 ? -4.07 -23.391 -26.391 1 94.69 604 LYS A O 1
ATOM 4976 N N . ARG A 1 605 ? -3.107 -21.406 -26.578 1 94.56 605 ARG A N 1
ATOM 4977 C CA . ARG A 1 605 ? -2.438 -21.484 -25.281 1 94.56 605 ARG A CA 1
ATOM 4978 C C . ARG A 1 605 ? -3.447 -21.469 -24.141 1 94.56 605 ARG A C 1
ATOM 4980 O O . ARG A 1 605 ? -3.285 -22.172 -23.141 1 94.56 605 ARG A O 1
ATOM 4987 N N . THR A 1 606 ? -4.48 -20.625 -24.344 1 96.88 606 THR A N 1
ATOM 4988 C CA . THR A 1 606 ? -5.414 -20.406 -23.25 1 96.88 606 THR A CA 1
ATOM 4989 C C . THR A 1 606 ? -6.633 -21.312 -23.391 1 96.88 606 THR A C 1
ATOM 4991 O O . THR A 1 606 ? -7.625 -21.156 -22.672 1 96.88 606 THR A O 1
ATOM 4994 N N . LEU A 1 607 ? -6.652 -22.281 -24.281 1 96.69 607 LEU A N 1
ATOM 4995 C CA . LEU A 1 607 ? -7.832 -23.047 -24.688 1 96.69 607 LEU A CA 1
ATOM 4996 C C . LEU A 1 607 ? -8.43 -23.797 -23.516 1 96.69 607 LEU A C 1
ATOM 4998 O O . LEU A 1 607 ? -9.633 -23.688 -23.25 1 96.69 607 LEU A O 1
ATOM 5002 N N . ALA A 1 608 ? -7.57 -24.547 -22.766 1 96.25 608 ALA A N 1
ATOM 5003 C CA . ALA A 1 608 ? -8.078 -25.359 -21.656 1 96.25 608 ALA A CA 1
ATOM 5004 C C . ALA A 1 608 ? -8.789 -24.484 -20.625 1 96.25 608 ALA A C 1
ATOM 5006 O O . ALA A 1 608 ? -9.867 -24.844 -20.141 1 96.25 608 ALA A O 1
ATOM 5007 N N . GLU A 1 609 ? -8.211 -23.344 -20.344 1 97.56 609 GLU A N 1
ATOM 5008 C CA . GLU A 1 609 ? -8.773 -22.422 -19.359 1 97.56 609 GLU A CA 1
ATOM 5009 C C . GLU A 1 609 ? -10.062 -21.797 -19.859 1 97.56 609 GLU A C 1
ATOM 5011 O O . GLU A 1 609 ? -11 -21.578 -19.094 1 97.56 609 GLU A O 1
ATOM 5016 N N . ASN A 1 610 ? -10.102 -21.484 -21.156 1 98.31 610 ASN A N 1
ATOM 5017 C CA . ASN A 1 610 ? -11.305 -20.906 -21.75 1 98.31 610 ASN A CA 1
ATOM 5018 C C . ASN A 1 610 ? -12.469 -21.891 -21.75 1 98.31 610 ASN A C 1
ATOM 5020 O O . ASN A 1 610 ? -13.617 -21.516 -21.5 1 98.31 610 ASN A O 1
ATOM 5024 N N . ILE A 1 611 ? -12.164 -23.156 -22.047 1 98.12 611 ILE A N 1
ATOM 5025 C CA . ILE A 1 611 ? -13.18 -24.203 -21.984 1 98.12 611 ILE A CA 1
ATOM 5026 C C . ILE A 1 611 ? -13.727 -24.312 -20.562 1 98.12 611 ILE A C 1
ATOM 5028 O O . ILE A 1 611 ? -14.938 -24.391 -20.359 1 98.12 611 ILE A O 1
ATOM 5032 N N . ALA A 1 612 ? -12.812 -24.25 -19.609 1 98.38 612 ALA A N 1
ATOM 5033 C CA . ALA A 1 612 ? -13.188 -24.375 -18.203 1 98.38 612 ALA A CA 1
ATOM 5034 C C . ALA A 1 612 ? -14.016 -23.188 -17.734 1 98.38 612 ALA A C 1
ATOM 5036 O O . ALA A 1 612 ? -14.969 -23.344 -16.969 1 98.38 612 ALA A O 1
ATOM 5037 N N . ASP A 1 613 ? -13.688 -22 -18.172 1 98.38 613 ASP A N 1
ATOM 5038 C CA . ASP A 1 613 ? -14.461 -20.812 -17.812 1 98.38 613 ASP A CA 1
ATOM 5039 C C . ASP A 1 613 ? -15.891 -20.906 -18.328 1 98.38 613 ASP A C 1
ATOM 5041 O O . ASP A 1 613 ? -16.844 -20.641 -17.594 1 98.38 613 ASP A O 1
ATOM 5045 N N . ASN A 1 614 ? -16.016 -21.234 -19.625 1 98.25 614 ASN A N 1
ATOM 5046 C CA . ASN A 1 614 ? -17.328 -21.344 -20.266 1 98.25 614 ASN A CA 1
ATOM 5047 C C . ASN A 1 614 ? -18.172 -22.453 -19.641 1 98.25 614 ASN A C 1
ATOM 5049 O O . ASN A 1 614 ? -19.344 -22.266 -19.344 1 98.25 614 ASN A O 1
ATOM 5053 N N . GLY A 1 615 ? -17.531 -23.625 -19.484 1 98 615 GLY A N 1
ATOM 5054 C CA . GLY A 1 615 ? -18.234 -24.75 -18.891 1 98 615 GLY A CA 1
ATOM 5055 C C . GLY A 1 615 ? -18.625 -24.516 -17.438 1 98 615 GLY A C 1
ATOM 5056 O O . GLY A 1 615 ? -19.75 -24.812 -17.031 1 98 615 GLY A O 1
ATOM 5057 N N . GLY A 1 616 ? -17.672 -23.984 -16.625 1 98.38 616 GLY A N 1
ATOM 5058 C CA . GLY A 1 616 ? -17.922 -23.734 -15.219 1 98.38 616 GLY A CA 1
ATOM 5059 C C . GLY A 1 616 ? -19.047 -22.75 -14.984 1 98.38 616 GLY A C 1
ATOM 5060 O O . GLY A 1 616 ? -19.844 -22.922 -14.062 1 98.38 616 GLY A O 1
ATOM 5061 N N . LEU A 1 617 ? -19.094 -21.703 -15.82 1 98.56 617 LEU A N 1
ATOM 5062 C CA . LEU A 1 617 ? -20.141 -20.703 -15.711 1 98.56 617 LEU A CA 1
ATOM 5063 C C . LEU A 1 617 ? -21.516 -21.312 -15.961 1 98.56 617 LEU A C 1
ATOM 5065 O O . LEU A 1 617 ? -22.453 -21.062 -15.203 1 98.56 617 LEU A O 1
ATOM 5069 N N . ARG A 1 618 ? -21.688 -22.141 -16.938 1 98.12 618 ARG A N 1
ATOM 5070 C CA . ARG A 1 618 ? -22.953 -22.781 -17.297 1 98.12 618 ARG A CA 1
ATOM 5071 C C . ARG A 1 618 ? -23.391 -23.781 -16.234 1 98.12 618 ARG A C 1
ATOM 5073 O O . ARG A 1 618 ? -24.562 -23.828 -15.867 1 98.12 618 ARG A O 1
ATOM 5080 N N . GLU A 1 619 ? -22.422 -24.531 -15.758 1 98.62 619 GLU A N 1
ATOM 5081 C CA . GLU A 1 619 ? -22.719 -25.531 -14.734 1 98.62 619 GLU A CA 1
ATOM 5082 C C . GLU A 1 619 ? -23.188 -24.875 -13.445 1 98.62 619 GLU A C 1
ATOM 5084 O O . GLU A 1 619 ? -24.188 -25.297 -12.852 1 98.62 619 GLU A O 1
ATOM 5089 N N . ALA A 1 620 ? -22.484 -23.844 -13.047 1 98.81 620 ALA A N 1
ATOM 5090 C CA . ALA A 1 620 ? -22.797 -23.188 -11.781 1 98.81 620 ALA A CA 1
ATOM 5091 C C . ALA A 1 620 ? -24.172 -22.516 -11.852 1 98.81 620 ALA A C 1
ATOM 5093 O O . ALA A 1 620 ? -24.922 -22.531 -10.875 1 98.81 620 ALA A O 1
ATOM 5094 N N . PHE A 1 621 ? -24.484 -21.859 -12.984 1 98.81 621 PHE A N 1
ATOM 5095 C CA . PHE A 1 621 ? -25.781 -21.219 -13.141 1 98.81 621 PHE A CA 1
ATOM 5096 C C . PHE A 1 621 ? -26.906 -22.234 -13.109 1 98.81 621 PHE A C 1
ATOM 5098 O O . PHE A 1 621 ? -27.922 -22.031 -12.461 1 98.81 621 PHE A O 1
ATOM 5105 N N . ARG A 1 622 ? -26.734 -23.328 -13.82 1 98.44 622 ARG A N 1
ATOM 5106 C CA . ARG A 1 622 ? -27.734 -24.391 -13.836 1 98.44 622 ARG A CA 1
ATOM 5107 C C . ARG A 1 622 ? -27.938 -24.969 -12.438 1 98.44 622 ARG A C 1
ATOM 5109 O O . ARG A 1 622 ? -29.078 -25.234 -12.039 1 98.44 622 ARG A O 1
ATOM 5116 N N . ALA A 1 623 ? -26.844 -25.156 -11.758 1 98.75 623 ALA A N 1
ATOM 5117 C CA . ALA A 1 623 ? -26.922 -25.656 -10.391 1 98.75 623 ALA A CA 1
ATOM 5118 C C . ALA A 1 623 ? -27.672 -24.672 -9.492 1 98.75 623 ALA A C 1
ATOM 5120 O O . ALA A 1 623 ? -28.453 -25.078 -8.625 1 98.75 623 ALA A O 1
ATOM 5121 N N . TYR A 1 624 ? -27.453 -23.406 -9.633 1 98.69 624 TYR A N 1
ATOM 5122 C CA . TYR A 1 624 ? -28.125 -22.375 -8.852 1 98.69 624 TYR A CA 1
ATOM 5123 C C . TYR A 1 624 ? -29.625 -22.391 -9.102 1 98.69 624 TYR A C 1
ATOM 5125 O O . TYR A 1 624 ? -30.422 -22.312 -8.156 1 98.69 624 TYR A O 1
ATOM 5133 N N . ARG A 1 625 ? -30 -22.469 -10.328 1 98.56 625 ARG A N 1
ATOM 5134 C CA . ARG A 1 625 ? -31.422 -22.484 -10.672 1 98.56 625 ARG A CA 1
ATOM 5135 C C . ARG A 1 625 ? -32.094 -23.734 -10.117 1 98.56 625 ARG A C 1
ATOM 5137 O O . ARG A 1 625 ? -33.25 -23.688 -9.703 1 98.56 625 ARG A O 1
ATOM 5144 N N . LYS A 1 626 ? -31.359 -24.828 -10.164 1 98.25 626 LYS A N 1
ATOM 5145 C CA . LYS A 1 626 ? -31.875 -26.031 -9.531 1 98.25 626 LYS A CA 1
ATOM 5146 C C . LYS A 1 626 ? -32.094 -25.828 -8.031 1 98.25 626 LYS A C 1
ATOM 5148 O O . LYS A 1 626 ? -33.125 -26.266 -7.484 1 98.25 626 LYS A O 1
ATOM 5153 N N . TRP A 1 627 ? -31.125 -25.203 -7.395 1 97.81 627 TRP A N 1
ATOM 5154 C CA . TRP A 1 627 ? -31.234 -24.906 -5.969 1 97.81 627 TRP A CA 1
ATOM 5155 C C . TRP A 1 627 ? -32.469 -24.062 -5.684 1 97.81 627 TRP A C 1
ATOM 5157 O O . TRP A 1 627 ? -33.188 -24.312 -4.715 1 97.81 627 TRP A O 1
ATOM 5167 N N . ILE A 1 628 ? -32.781 -23.047 -6.5 1 98 628 ILE A N 1
ATOM 5168 C CA . ILE A 1 628 ? -33.969 -22.219 -6.359 1 98 628 ILE A CA 1
ATOM 5169 C C . ILE A 1 628 ? -35.25 -23.078 -6.453 1 98 628 ILE A C 1
ATOM 5171 O O . ILE A 1 628 ? -36.156 -22.938 -5.637 1 98 628 ILE A O 1
ATOM 5175 N N . THR A 1 629 ? -35.281 -23.969 -7.387 1 97.75 629 THR A N 1
ATOM 5176 C CA . THR A 1 629 ? -36.438 -24.812 -7.621 1 97.75 629 THR A CA 1
ATOM 5177 C C . THR A 1 629 ? -36.625 -25.812 -6.473 1 97.75 629 THR A C 1
ATOM 5179 O O . THR A 1 629 ? -37.719 -25.922 -5.93 1 97.75 629 THR A O 1
ATOM 5182 N N . GLU A 1 630 ? -35.625 -26.438 -6.074 1 97.25 630 GLU A N 1
ATOM 5183 C CA . GLU A 1 630 ? -35.719 -27.562 -5.152 1 97.25 630 GLU A CA 1
ATOM 5184 C C . GLU A 1 630 ? -35.719 -27.094 -3.701 1 97.25 630 GLU A C 1
ATOM 5186 O O . GLU A 1 630 ? -36.469 -27.641 -2.867 1 97.25 630 GLU A O 1
ATOM 5191 N N . LYS A 1 631 ? -34.906 -26.156 -3.408 1 95.62 631 LYS A N 1
ATOM 5192 C CA . LYS A 1 631 ? -34.719 -25.781 -2.01 1 95.62 631 LYS A CA 1
ATOM 5193 C C . LYS A 1 631 ? -35.625 -24.594 -1.642 1 95.62 631 LYS A C 1
ATOM 5195 O O . LYS A 1 631 ? -35.938 -24.406 -0.472 1 95.62 631 LYS A O 1
ATOM 5200 N N . ARG A 1 632 ? -36.094 -23.828 -2.672 1 95.81 632 ARG A N 1
ATOM 5201 C CA . ARG A 1 632 ? -36.938 -22.656 -2.373 1 95.81 632 ARG A CA 1
ATOM 5202 C C . ARG A 1 632 ? -38.312 -22.781 -3.025 1 95.81 632 ARG A C 1
ATOM 5204 O O . ARG A 1 632 ? -39.062 -21.797 -3.066 1 95.81 632 ARG A O 1
ATOM 5211 N N . GLY A 1 633 ? -38.625 -23.875 -3.604 1 96.5 633 GLY A N 1
ATOM 5212 C CA . GLY A 1 633 ? -39.906 -24.109 -4.219 1 96.5 633 GLY A CA 1
ATOM 5213 C C . GLY A 1 633 ? -40.156 -23.219 -5.426 1 96.5 633 GLY A C 1
ATOM 5214 O O . GLY A 1 633 ? -41.312 -22.875 -5.723 1 96.5 633 GLY A O 1
ATOM 5215 N N . GLY A 1 634 ? -39.031 -22.734 -5.957 1 96 634 GLY A N 1
ATOM 5216 C CA . GLY A 1 634 ? -39.188 -21.906 -7.141 1 96 634 GLY A CA 1
ATOM 5217 C C . GLY A 1 634 ? -39.219 -20.422 -6.828 1 96 634 GLY A C 1
ATOM 5218 O O . GLY A 1 634 ? -39.219 -19.594 -7.734 1 96 634 GLY A O 1
ATOM 5219 N N . GLU A 1 635 ? -39.219 -20.094 -5.609 1 95.94 635 GLU A N 1
ATOM 5220 C CA . GLU A 1 635 ? -39.281 -18.688 -5.215 1 95.94 635 GLU A CA 1
ATOM 5221 C C . GLU A 1 635 ? -37.875 -18.062 -5.262 1 95.94 635 GLU A C 1
ATOM 5223 O O . GLU A 1 635 ? -36.938 -18.609 -4.707 1 95.94 635 GLU A O 1
ATOM 5228 N N . GLU A 1 636 ? -37.844 -16.906 -5.875 1 96.44 636 GLU A N 1
ATOM 5229 C CA . GLU A 1 636 ? -36.562 -16.219 -5.961 1 96.44 636 GLU A CA 1
ATOM 5230 C C . GLU A 1 636 ? -36.094 -15.742 -4.586 1 96.44 636 GLU A C 1
ATOM 5232 O O . GLU A 1 636 ? -36.906 -15.594 -3.668 1 96.44 636 GLU A O 1
ATOM 5237 N N . GLU A 1 637 ? -34.781 -15.477 -4.391 1 96.5 637 GLU A N 1
ATOM 5238 C CA . GLU A 1 637 ? -34.219 -14.938 -3.156 1 96.5 637 GLU A CA 1
ATOM 5239 C C . GLU A 1 637 ? -34.656 -13.484 -2.951 1 96.5 637 GLU A C 1
ATOM 5241 O O . GLU A 1 637 ? -34.938 -12.773 -3.916 1 96.5 637 GLU A O 1
ATOM 5246 N N . PRO A 1 638 ? -34.719 -13.078 -1.619 1 95.88 638 PRO A N 1
ATOM 5247 C CA . PRO A 1 638 ? -35.031 -11.664 -1.385 1 95.88 638 PRO A CA 1
ATOM 5248 C C . PRO A 1 638 ? -34 -10.727 -2.043 1 95.88 638 PRO A C 1
ATOM 5250 O O . PRO A 1 638 ? -32.812 -11.008 -2.035 1 95.88 638 PRO A O 1
ATOM 5253 N N . LEU A 1 639 ? -34.5 -9.664 -2.506 1 96.19 639 LEU A N 1
ATOM 5254 C CA . LEU A 1 639 ? -33.656 -8.703 -3.188 1 96.19 639 LEU A CA 1
ATOM 5255 C C . LEU A 1 639 ? -32.719 -8.008 -2.195 1 96.19 639 LEU A C 1
ATOM 5257 O O . LEU A 1 639 ? -33.031 -7.945 -1 1 96.19 639 LEU A O 1
ATOM 5261 N N . LEU A 1 640 ? -31.594 -7.547 -2.666 1 96.31 640 LEU A N 1
ATOM 5262 C CA . LEU A 1 640 ? -30.703 -6.715 -1.863 1 96.31 640 LEU A CA 1
ATOM 5263 C C . LEU A 1 640 ? -31.141 -5.258 -1.896 1 96.31 640 LEU A C 1
ATOM 5265 O O . LEU A 1 640 ? -31.531 -4.742 -2.951 1 96.31 640 LEU A O 1
ATOM 5269 N N . PRO A 1 641 ? -31.125 -4.637 -0.777 1 94.5 641 PRO A N 1
ATOM 5270 C CA . PRO A 1 641 ? -31.562 -3.24 -0.756 1 94.5 641 PRO A CA 1
ATOM 5271 C C . PRO A 1 641 ? -30.562 -2.299 -1.439 1 94.5 641 PRO A C 1
ATOM 5273 O O . PRO A 1 641 ? -29.359 -2.557 -1.435 1 94.5 641 PRO A O 1
ATOM 5276 N N . GLY A 1 642 ? -31.109 -1.225 -2.018 1 92.31 642 GLY A N 1
ATOM 5277 C CA . GLY A 1 642 ? -30.266 -0.198 -2.613 1 92.31 642 GLY A CA 1
ATOM 5278 C C . GLY A 1 642 ? -29.812 -0.547 -4.016 1 92.31 642 GLY A C 1
ATOM 5279 O O . GLY A 1 642 ? -29.125 0.251 -4.668 1 92.31 642 GLY A O 1
ATOM 5280 N N . LEU A 1 643 ? -30.109 -1.748 -4.453 1 91.69 643 LEU A N 1
ATOM 5281 C CA . LEU A 1 643 ? -29.75 -2.238 -5.777 1 91.69 643 LEU A CA 1
ATOM 5282 C C . LEU A 1 643 ? -30.984 -2.631 -6.57 1 91.69 643 LEU A C 1
ATOM 5284 O O . LEU A 1 643 ? -32 -3 -5.984 1 91.69 643 LEU A O 1
ATOM 5288 N N . GLU A 1 644 ? -30.875 -2.531 -7.855 1 90.81 644 GLU A N 1
ATOM 5289 C CA . GLU A 1 644 ? -31.984 -2.941 -8.711 1 90.81 644 GLU A CA 1
ATOM 5290 C C . GLU A 1 644 ? -31.641 -4.195 -9.508 1 90.81 644 GLU A C 1
ATOM 5292 O O . GLU A 1 644 ? -32.125 -4.383 -10.625 1 90.81 644 GLU A O 1
ATOM 5297 N N . PHE A 1 645 ? -30.844 -5.078 -8.977 1 97 645 PHE A N 1
ATOM 5298 C CA . PHE A 1 645 ? -30.422 -6.273 -9.703 1 97 645 PHE A CA 1
ATOM 5299 C C . PHE A 1 645 ? -31.219 -7.488 -9.25 1 97 645 PHE A C 1
ATOM 5301 O O . PHE A 1 645 ? -31.5 -7.641 -8.055 1 97 645 PHE A O 1
ATOM 5308 N N . THR A 1 646 ? -31.594 -8.281 -10.172 1 97.56 646 THR A N 1
ATOM 5309 C CA . THR A 1 646 ? -32.125 -9.602 -9.859 1 97.56 646 THR A CA 1
ATOM 5310 C C . THR A 1 646 ? -31.016 -10.539 -9.398 1 97.56 646 THR A C 1
ATOM 5312 O O . THR A 1 646 ? -29.828 -10.234 -9.555 1 97.56 646 THR A O 1
ATOM 5315 N N . HIS A 1 647 ? -31.391 -11.68 -8.844 1 97.94 647 HIS A N 1
ATOM 5316 C CA . HIS A 1 647 ? -30.391 -12.617 -8.367 1 97.94 647 HIS A CA 1
ATOM 5317 C C . HIS A 1 647 ? -29.672 -13.297 -9.523 1 97.94 647 HIS A C 1
ATOM 5319 O O . HIS A 1 647 ? -28.516 -13.719 -9.391 1 97.94 647 HIS A O 1
ATOM 5325 N N . ASN A 1 648 ? -30.281 -13.453 -10.719 1 98.62 648 ASN A N 1
ATOM 5326 C CA . ASN A 1 648 ? -29.547 -13.891 -11.891 1 98.62 648 ASN A CA 1
ATOM 5327 C C . ASN A 1 648 ? -28.453 -12.898 -12.273 1 98.62 648 ASN A C 1
ATOM 5329 O O . ASN A 1 648 ? -27.344 -13.297 -12.633 1 98.62 648 ASN A O 1
ATOM 5333 N N . GLN A 1 649 ? -28.797 -11.617 -12.234 1 98.69 649 GLN A N 1
ATOM 5334 C CA . GLN A 1 649 ? -27.812 -10.586 -12.508 1 98.69 649 GLN A CA 1
ATOM 5335 C C . GLN A 1 649 ? -26.703 -10.602 -11.461 1 98.69 649 GLN A C 1
ATOM 5337 O O . GLN A 1 649 ? -25.516 -10.461 -11.797 1 98.69 649 GLN A O 1
ATOM 5342 N N . LEU A 1 650 ? -27.094 -10.789 -10.188 1 98.69 650 LEU A N 1
ATOM 5343 C CA . LEU A 1 650 ? -26.125 -10.82 -9.102 1 98.69 650 LEU A CA 1
ATOM 5344 C C . LEU A 1 650 ? -25.172 -12 -9.258 1 98.69 650 LEU A C 1
ATOM 5346 O O . LEU A 1 650 ? -23.984 -11.898 -8.898 1 98.69 650 LEU A O 1
ATOM 5350 N N . PHE A 1 651 ? -25.688 -13.109 -9.805 1 98.75 651 PHE A N 1
ATOM 5351 C CA . PHE A 1 651 ? -24.844 -14.266 -10.109 1 98.75 651 PHE A CA 1
ATOM 5352 C C . PHE A 1 651 ? -23.719 -13.883 -11.055 1 98.75 651 PHE A C 1
ATOM 5354 O O . PHE A 1 651 ? -22.547 -14.188 -10.789 1 98.75 651 PHE A O 1
ATOM 5361 N N . PHE A 1 652 ? -24.016 -13.195 -12.094 1 98.88 652 PHE A N 1
ATOM 5362 C CA . PHE A 1 652 ? -23.031 -12.828 -13.109 1 98.88 652 PHE A CA 1
ATOM 5363 C C . PHE A 1 652 ? -22.078 -11.766 -12.586 1 98.88 652 PHE A C 1
ATOM 5365 O O . PHE A 1 652 ? -20.891 -11.773 -12.906 1 98.88 652 PHE A O 1
ATOM 5372 N N . LEU A 1 653 ? -22.578 -10.836 -11.781 1 98.69 653 LEU A N 1
ATOM 5373 C CA . LEU A 1 653 ? -21.719 -9.828 -11.156 1 98.69 653 LEU A CA 1
ATOM 5374 C C . LEU A 1 653 ? -20.719 -10.477 -10.219 1 98.69 653 LEU A C 1
ATOM 5376 O O . LEU A 1 653 ? -19.547 -10.078 -10.18 1 98.69 653 LEU A O 1
ATOM 5380 N N . SER A 1 654 ? -21.203 -11.445 -9.5 1 98.56 654 SER A N 1
ATOM 5381 C CA . SER A 1 654 ? -20.328 -12.141 -8.555 1 98.56 654 SER A CA 1
ATOM 5382 C C . SER A 1 654 ? -19.156 -12.82 -9.281 1 98.56 654 SER A C 1
ATOM 5384 O O . SER A 1 654 ? -18.031 -12.805 -8.797 1 98.56 654 SER A O 1
ATOM 5386 N N . TYR A 1 655 ? -19.438 -13.406 -10.43 1 98.5 655 TYR A N 1
ATOM 5387 C CA . TYR A 1 655 ? -18.375 -14.031 -11.227 1 98.5 655 TYR A CA 1
ATOM 5388 C C . TYR A 1 655 ? -17.359 -12.992 -11.68 1 98.5 655 TYR A C 1
ATOM 5390 O O . TYR A 1 655 ? -16.156 -13.203 -11.531 1 98.5 655 TYR A O 1
ATOM 5398 N N . ALA A 1 656 ? -17.812 -11.898 -12.211 1 98.75 656 ALA A N 1
ATOM 5399 C CA . ALA A 1 656 ? -16.922 -10.867 -12.719 1 98.75 656 ALA A CA 1
ATOM 5400 C C . ALA A 1 656 ? -16.094 -10.25 -11.594 1 98.75 656 ALA A C 1
ATOM 5402 O O . ALA A 1 656 ? -14.922 -9.914 -11.781 1 98.75 656 ALA A O 1
ATOM 5403 N N . HIS A 1 657 ? -16.703 -10.102 -10.453 1 98.44 657 HIS A N 1
ATOM 5404 C CA . HIS A 1 657 ? -16.062 -9.422 -9.328 1 98.44 657 HIS A CA 1
ATOM 5405 C C . HIS A 1 657 ? -14.82 -10.172 -8.867 1 98.44 657 HIS A C 1
ATOM 5407 O O . HIS A 1 657 ? -13.836 -9.562 -8.445 1 98.44 657 HIS A O 1
ATOM 5413 N N . VAL A 1 658 ? -14.812 -11.523 -8.922 1 97.94 658 VAL A N 1
ATOM 5414 C CA . VAL A 1 658 ? -13.641 -12.266 -8.453 1 97.94 658 VAL A CA 1
ATOM 5415 C C . VAL A 1 658 ? -12.57 -12.273 -9.539 1 97.94 658 VAL A C 1
ATOM 5417 O O . VAL A 1 658 ? -11.453 -12.758 -9.312 1 97.94 658 VAL A O 1
ATOM 5420 N N . ARG A 1 659 ? -12.875 -11.648 -10.695 1 98.19 659 ARG A N 1
ATOM 5421 C CA . ARG A 1 659 ? -11.93 -11.625 -11.812 1 98.19 659 ARG A CA 1
ATOM 5422 C C . ARG A 1 659 ? -11.352 -10.227 -12.008 1 98.19 659 ARG A C 1
ATOM 5424 O O . ARG A 1 659 ? -10.531 -10.008 -12.906 1 98.19 659 ARG A O 1
ATOM 5431 N N . CYS A 1 660 ? -11.805 -9.234 -11.219 1 98.56 660 CYS A N 1
ATOM 5432 C CA . CYS A 1 660 ? -11.281 -7.879 -11.352 1 98.56 660 CYS A CA 1
ATOM 5433 C C . CYS A 1 660 ? -9.781 -7.852 -11.102 1 98.56 660 CYS A C 1
ATOM 5435 O O . CYS A 1 660 ? -9.312 -8.312 -10.062 1 98.56 660 CYS A O 1
ATOM 5437 N N . ASN A 1 661 ? -9.008 -7.363 -12.07 1 98.06 661 ASN A N 1
ATOM 5438 C CA . ASN A 1 661 ? -7.551 -7.348 -11.984 1 98.06 661 ASN A CA 1
ATOM 5439 C C . ASN A 1 661 ? -6.941 -6.34 -12.953 1 98.06 661 ASN A C 1
ATOM 5441 O O . ASN A 1 661 ? -7.391 -6.227 -14.094 1 98.06 661 ASN A O 1
ATOM 5445 N N . SER A 1 662 ? -6.086 -5.539 -12.492 1 97.62 662 SER A N 1
ATOM 5446 C CA . SER A 1 662 ? -5.328 -4.602 -13.32 1 97.62 662 SER A CA 1
ATOM 5447 C C . SER A 1 662 ? -3.875 -5.039 -13.461 1 97.62 662 SER A C 1
ATOM 5449 O O . SER A 1 662 ? -3.326 -5.691 -12.57 1 97.62 662 SER A O 1
ATOM 5451 N N . PHE A 1 663 ? -3.238 -4.691 -14.641 1 97.5 663 PHE A N 1
ATOM 5452 C CA . PHE A 1 663 ? -1.862 -5.078 -14.93 1 97.5 663 PHE A CA 1
ATOM 5453 C C . PHE A 1 663 ? -1.038 -3.863 -15.352 1 97.5 663 PHE A C 1
ATOM 5455 O O . PHE A 1 663 ? -1.537 -2.979 -16.047 1 97.5 663 PHE A O 1
ATOM 5462 N N . ARG A 1 664 ? 0.216 -3.83 -14.914 1 96.06 664 ARG A N 1
ATOM 5463 C CA . ARG A 1 664 ? 1.195 -2.961 -15.555 1 96.06 664 ARG A CA 1
ATOM 5464 C C . ARG A 1 664 ? 1.531 -3.463 -16.953 1 96.06 664 ARG A C 1
ATOM 5466 O O . ARG A 1 664 ? 1.355 -4.645 -17.266 1 96.06 664 ARG A O 1
ATOM 5473 N N . PRO A 1 665 ? 2.002 -2.621 -17.812 1 95 665 PRO A N 1
ATOM 5474 C CA . PRO A 1 665 ? 2.242 -3.023 -19.203 1 95 665 PRO A CA 1
ATOM 5475 C C . PRO A 1 665 ? 3.232 -4.18 -19.312 1 95 665 PRO A C 1
ATOM 5477 O O . PRO A 1 665 ? 3.02 -5.105 -20.109 1 95 665 PRO A O 1
ATOM 5480 N N . GLU A 1 666 ? 4.297 -4.133 -18.516 1 94.31 666 GLU A N 1
ATOM 5481 C CA . GLU A 1 666 ? 5.309 -5.184 -18.562 1 94.31 666 GLU A CA 1
ATOM 5482 C C . GLU A 1 666 ? 4.727 -6.535 -18.156 1 94.31 666 GLU A C 1
ATOM 5484 O O . GLU A 1 666 ? 4.988 -7.551 -18.797 1 94.31 666 GLU A O 1
ATOM 5489 N N . SER A 1 667 ? 3.904 -6.531 -17.188 1 95.25 667 SER A N 1
ATOM 5490 C CA . SER A 1 667 ? 3.281 -7.754 -16.688 1 95.25 667 SER A CA 1
ATOM 5491 C C . SER A 1 667 ? 2.193 -8.25 -17.641 1 95.25 667 SER A C 1
ATOM 5493 O O . SER A 1 667 ? 1.97 -9.453 -17.766 1 95.25 667 SER A O 1
ATOM 5495 N N . ALA A 1 668 ? 1.481 -7.332 -18.281 1 97 668 ALA A N 1
ATOM 5496 C CA . ALA A 1 668 ? 0.478 -7.707 -19.266 1 97 668 ALA A CA 1
ATOM 5497 C C . ALA A 1 668 ? 1.11 -8.477 -20.438 1 97 668 ALA A C 1
ATOM 5499 O O . ALA A 1 668 ? 0.568 -9.484 -20.891 1 97 668 ALA A O 1
ATOM 5500 N N . ARG A 1 669 ? 2.244 -7.98 -20.859 1 94.75 669 ARG A N 1
ATOM 5501 C CA . ARG A 1 669 ? 2.971 -8.664 -21.938 1 94.75 669 ARG A CA 1
ATOM 5502 C C . ARG A 1 669 ? 3.363 -10.07 -21.516 1 94.75 669 ARG A C 1
ATOM 5504 O O . ARG A 1 669 ? 3.189 -11.023 -22.281 1 94.75 669 ARG A O 1
ATOM 5511 N N . GLU A 1 670 ? 3.836 -10.164 -20.297 1 93.88 670 GLU A N 1
ATOM 5512 C CA . GLU A 1 670 ? 4.219 -11.469 -19.766 1 93.88 670 GLU A CA 1
ATOM 5513 C C . GLU A 1 670 ? 3.02 -12.406 -19.672 1 93.88 670 GLU A C 1
ATOM 5515 O O . GLU A 1 670 ? 3.141 -13.602 -19.938 1 93.88 670 GLU A O 1
ATOM 5520 N N . GLN A 1 671 ? 1.895 -11.906 -19.312 1 95.19 671 GLN A N 1
ATOM 5521 C CA . GLN A 1 671 ? 0.67 -12.688 -19.203 1 95.19 671 GLN A CA 1
ATOM 5522 C C . GLN A 1 671 ? 0.3 -13.312 -20.547 1 95.19 671 GLN A C 1
ATOM 5524 O O . GLN A 1 671 ? -0.193 -14.445 -20.594 1 95.19 671 GLN A O 1
ATOM 5529 N N . ILE A 1 672 ? 0.533 -12.648 -21.625 1 95.88 672 ILE A N 1
ATOM 5530 C CA . ILE A 1 672 ? 0.203 -13.164 -22.938 1 95.88 672 ILE A CA 1
ATOM 5531 C C . ILE A 1 672 ? 1.192 -14.258 -23.344 1 95.88 672 ILE A C 1
ATOM 5533 O O . ILE A 1 672 ? 0.798 -15.297 -23.875 1 95.88 672 ILE A O 1
ATOM 5537 N N . TYR A 1 673 ? 2.447 -14.055 -22.969 1 92.56 673 TYR A N 1
ATOM 5538 C CA . TYR A 1 673 ? 3.484 -14.961 -23.453 1 92.56 673 TYR A CA 1
ATOM 5539 C C . TYR A 1 673 ? 3.578 -16.203 -22.578 1 92.56 673 TYR A C 1
ATOM 5541 O O . TYR A 1 673 ? 3.924 -17.281 -23.062 1 92.56 673 TYR A O 1
ATOM 5549 N N . THR A 1 674 ? 3.26 -16 -21.312 1 92.5 674 THR A N 1
ATOM 5550 C CA . THR A 1 674 ? 3.57 -17.109 -20.422 1 92.5 674 THR A CA 1
ATOM 5551 C C . THR A 1 674 ? 2.314 -17.609 -19.719 1 92.5 674 THR A C 1
ATOM 5553 O O . THR A 1 674 ? 2.289 -18.719 -19.188 1 92.5 674 THR A O 1
ATOM 5556 N N . GLY A 1 675 ? 1.29 -16.875 -19.719 1 91.69 675 GLY A N 1
ATOM 5557 C CA . GLY A 1 675 ? 0.103 -17.219 -18.953 1 91.69 675 GLY A CA 1
ATOM 5558 C C . GLY A 1 675 ? -0.753 -18.281 -19.625 1 91.69 675 GLY A C 1
ATOM 5559 O O . GLY A 1 675 ? -0.929 -18.25 -20.844 1 91.69 675 GLY A O 1
ATOM 5560 N N . ALA A 1 676 ? -1.278 -19.141 -18.75 1 92.56 676 ALA A N 1
ATOM 5561 C CA . ALA A 1 676 ? -2.223 -20.141 -19.25 1 92.56 676 ALA A CA 1
ATOM 5562 C C . ALA A 1 676 ? -3.629 -19.547 -19.359 1 92.56 676 ALA A C 1
ATOM 5564 O O . ALA A 1 676 ? -4.445 -20.016 -20.156 1 92.56 676 ALA A O 1
ATOM 5565 N N . HIS A 1 677 ? -3.898 -18.609 -18.578 1 95.75 677 HIS A N 1
ATOM 5566 C CA . HIS A 1 677 ? -5.215 -17.984 -18.578 1 95.75 677 HIS A CA 1
ATOM 5567 C C . HIS A 1 677 ? -5.254 -16.781 -19.516 1 95.75 677 HIS A C 1
ATOM 5569 O O . HIS A 1 677 ? -4.254 -16.078 -19.672 1 95.75 677 HIS A O 1
ATOM 5575 N N . SER A 1 678 ? -6.387 -16.609 -20.109 1 98.06 678 SER A N 1
ATOM 5576 C CA . SER A 1 678 ? -6.641 -15.344 -20.797 1 98.06 678 SER A CA 1
ATOM 5577 C C . SER A 1 678 ? -6.652 -14.18 -19.812 1 98.06 678 SER A C 1
ATOM 5579 O O . SER A 1 678 ? -6.906 -14.367 -18.625 1 98.06 678 SER A O 1
ATOM 5581 N N . PRO A 1 679 ? -6.332 -12.93 -20.359 1 97.94 679 PRO A N 1
ATOM 5582 C CA . PRO A 1 679 ? -6.48 -11.773 -19.484 1 97.94 679 PRO A CA 1
ATOM 5583 C C . PRO A 1 679 ? -7.871 -11.68 -18.844 1 97.94 679 PRO A C 1
ATOM 5585 O O . PRO A 1 679 ? -8.867 -12.039 -19.484 1 97.94 679 PRO A O 1
ATOM 5588 N N . PRO A 1 680 ? -7.969 -11.141 -17.625 1 97.44 680 PRO A N 1
ATOM 5589 C CA . PRO A 1 680 ? -9.203 -11.188 -16.844 1 97.44 680 PRO A CA 1
ATOM 5590 C C . PRO A 1 680 ? -10.406 -10.641 -17.609 1 97.44 680 PRO A C 1
ATOM 5592 O O . PRO A 1 680 ? -11.492 -11.227 -17.547 1 97.44 680 PRO A O 1
ATOM 5595 N N . GLN A 1 681 ? -10.25 -9.562 -18.359 1 97.94 681 GLN A N 1
ATOM 5596 C CA . GLN A 1 681 ? -11.398 -8.984 -19.062 1 97.94 681 GLN A CA 1
ATOM 5597 C C . GLN A 1 681 ? -11.953 -9.961 -20.094 1 97.94 681 GLN A C 1
ATOM 5599 O O . GLN A 1 681 ? -13.164 -10.039 -20.297 1 97.94 681 GLN A O 1
ATOM 5604 N N . PHE A 1 682 ? -11.086 -10.766 -20.656 1 98.44 682 PHE A N 1
ATOM 5605 C CA . PHE A 1 682 ? -11.531 -11.664 -21.719 1 98.44 682 PHE A CA 1
ATOM 5606 C C . PHE A 1 682 ? -12.055 -12.969 -21.141 1 98.44 682 PHE A C 1
ATOM 5608 O O . PHE A 1 682 ? -12.781 -13.703 -21.812 1 98.44 682 PHE A O 1
ATOM 5615 N N . ARG A 1 683 ? -11.633 -13.328 -19.891 1 98.38 683 ARG A N 1
ATOM 5616 C CA . ARG A 1 683 ? -12.289 -14.438 -19.203 1 98.38 683 ARG A CA 1
ATOM 5617 C C . ARG A 1 683 ? -13.766 -14.125 -18.953 1 98.38 683 ARG A C 1
ATOM 5619 O O . ARG A 1 683 ? -14.625 -14.992 -19.109 1 98.38 683 ARG A O 1
ATOM 5626 N N . VAL A 1 684 ? -14.016 -12.828 -18.625 1 98.62 684 VAL A N 1
ATOM 5627 C CA . VAL A 1 684 ? -15.375 -12.383 -18.328 1 98.62 684 VAL A CA 1
ATOM 5628 C C . VAL A 1 684 ? -16.156 -12.203 -19.625 1 98.62 684 VAL A C 1
ATOM 5630 O O . VAL A 1 684 ? -17.219 -12.812 -19.812 1 98.62 684 VAL A O 1
ATOM 5633 N N . ILE A 1 685 ? -15.633 -11.477 -20.562 1 98.44 685 ILE A N 1
ATOM 5634 C CA . ILE A 1 685 ? -16.328 -11.141 -21.797 1 98.44 685 ILE A CA 1
ATOM 5635 C C . ILE A 1 685 ? -16.547 -12.406 -22.625 1 98.44 685 ILE A C 1
ATOM 5637 O O . ILE A 1 685 ? -17.641 -12.625 -23.156 1 98.44 685 ILE A O 1
ATOM 5641 N N . GLY A 1 686 ? -15.508 -13.203 -22.719 1 98.19 686 GLY A N 1
ATOM 5642 C CA . GLY A 1 686 ? -15.586 -14.398 -23.547 1 98.19 686 GLY A CA 1
ATOM 5643 C C . GLY A 1 686 ? -16.625 -15.391 -23.062 1 98.19 686 GLY A C 1
ATOM 5644 O O . GLY A 1 686 ? -17.5 -15.805 -23.844 1 98.19 686 GLY A O 1
ATOM 5645 N N . ALA A 1 687 ? -16.641 -15.75 -21.812 1 97.81 687 ALA A N 1
ATOM 5646 C CA . ALA A 1 687 ? -17.547 -16.75 -21.266 1 97.81 687 ALA A CA 1
ATOM 5647 C C . ALA A 1 687 ? -18.984 -16.219 -21.234 1 97.81 687 ALA A C 1
ATOM 5649 O O . ALA A 1 687 ? -19.922 -16.922 -21.609 1 97.81 687 ALA A O 1
ATOM 5650 N N . MET A 1 688 ? -19.156 -14.953 -20.938 1 97.94 688 MET A N 1
ATOM 5651 C CA . MET A 1 688 ? -20.484 -14.383 -20.766 1 97.94 688 MET A CA 1
ATOM 5652 C C . MET A 1 688 ? -21.141 -14.117 -22.125 1 97.94 688 MET A C 1
ATOM 5654 O O . MET A 1 688 ? -22.344 -14.312 -22.281 1 97.94 688 MET A O 1
ATOM 5658 N N . SER A 1 689 ? -20.359 -13.672 -23.094 1 97.94 689 SER A N 1
ATOM 5659 C CA . SER A 1 689 ? -20.922 -13.367 -24.406 1 97.94 689 SER A CA 1
ATOM 5660 C C . SER A 1 689 ? -21.391 -14.641 -25.109 1 97.94 689 SER A C 1
ATOM 5662 O O . SER A 1 689 ? -22.234 -14.586 -26.016 1 97.94 689 SER A O 1
ATOM 5664 N N . ASN A 1 690 ? -20.875 -15.766 -24.719 1 97.69 690 ASN A N 1
ATOM 5665 C CA . ASN A 1 690 ? -21.219 -17.062 -25.297 1 97.69 690 ASN A CA 1
ATOM 5666 C C . ASN A 1 690 ? -22.453 -17.672 -24.609 1 97.69 690 ASN A C 1
ATOM 5668 O O . ASN A 1 690 ? -22.922 -18.734 -25 1 97.69 690 ASN A O 1
ATOM 5672 N N . PHE A 1 691 ? -23.031 -17.047 -23.562 1 97.81 691 PHE A N 1
ATOM 5673 C CA . PHE A 1 691 ? -23.984 -17.688 -22.656 1 97.81 691 PHE A CA 1
ATOM 5674 C C . PHE A 1 691 ? -25.359 -17.078 -22.812 1 97.81 691 PHE A C 1
ATOM 5676 O O . PHE A 1 691 ? -25.578 -15.93 -22.422 1 97.81 691 PHE A O 1
ATOM 5683 N N . GLU A 1 692 ? -26.359 -17.75 -23.203 1 96.44 692 GLU A N 1
ATOM 5684 C CA . GLU A 1 692 ? -27.703 -17.266 -23.5 1 96.44 692 GLU A CA 1
ATOM 5685 C C . GLU A 1 692 ? -28.391 -16.75 -22.234 1 96.44 692 GLU A C 1
ATOM 5687 O O . GLU A 1 692 ? -29.141 -15.781 -22.281 1 96.44 692 GLU A O 1
ATOM 5692 N N . GLU A 1 693 ? -28.125 -17.391 -21.125 1 97.12 693 GLU A N 1
ATOM 5693 C CA . GLU A 1 693 ? -28.766 -16.953 -19.891 1 97.12 693 GLU A CA 1
ATOM 5694 C C . GLU A 1 693 ? -28.266 -15.578 -19.469 1 97.12 693 GLU A C 1
ATOM 5696 O O . GLU A 1 693 ? -29 -14.828 -18.812 1 97.12 693 GLU A O 1
ATOM 5701 N N . PHE A 1 694 ? -27.047 -15.273 -19.844 1 98.31 694 PHE A N 1
ATOM 5702 C CA . PHE A 1 694 ? -26.547 -13.93 -19.562 1 98.31 694 PHE A CA 1
ATOM 5703 C C . PHE A 1 694 ? -27.328 -12.883 -20.359 1 98.31 694 PHE A C 1
ATOM 5705 O O . PHE A 1 694 ? -27.766 -11.875 -19.797 1 98.31 694 PHE A O 1
ATOM 5712 N N . ARG A 1 695 ? -27.422 -13.109 -21.672 1 97.19 695 ARG A N 1
ATOM 5713 C CA . ARG A 1 695 ? -28.094 -12.109 -22.5 1 97.19 695 ARG A CA 1
ATOM 5714 C C . ARG A 1 695 ? -29.562 -11.945 -22.094 1 97.19 695 ARG A C 1
ATOM 5716 O O . ARG A 1 695 ? -30.125 -10.852 -22.188 1 97.19 695 ARG A O 1
ATOM 5723 N N . GLU A 1 696 ? -30.156 -12.984 -21.5 1 97.56 696 GLU A N 1
ATOM 5724 C CA . GLU A 1 696 ? -31.516 -12.898 -20.969 1 97.56 696 GLU A CA 1
ATOM 5725 C C . GLU A 1 696 ? -31.562 -12.078 -19.688 1 97.56 696 GLU A C 1
ATOM 5727 O O . GLU A 1 696 ? -32.438 -11.227 -19.516 1 97.56 696 GLU A O 1
ATOM 5732 N N . ALA A 1 697 ? -30.625 -12.352 -18.844 1 98.19 697 ALA A N 1
ATOM 5733 C CA . ALA A 1 697 ? -30.594 -11.68 -17.547 1 98.19 697 ALA A CA 1
ATOM 5734 C C . ALA A 1 697 ? -30.406 -10.18 -17.703 1 98.19 697 ALA A C 1
ATOM 5736 O O . ALA A 1 697 ? -31 -9.391 -16.969 1 98.19 697 ALA A O 1
ATOM 5737 N N . PHE A 1 698 ? -29.609 -9.742 -18.672 1 98.06 698 PHE A N 1
ATOM 5738 C CA . PHE A 1 698 ? -29.297 -8.328 -18.828 1 98.06 698 PHE A CA 1
ATOM 5739 C C . PHE A 1 698 ? -30.016 -7.758 -20.047 1 98.06 698 PHE A C 1
ATOM 5741 O O . PHE A 1 698 ? -29.797 -6.605 -20.422 1 98.06 698 PHE A O 1
ATOM 5748 N N . ASN A 1 699 ? -30.812 -8.555 -20.703 1 97 699 ASN A N 1
ATOM 5749 C CA . ASN A 1 699 ? -31.609 -8.141 -21.859 1 97 699 ASN A CA 1
ATOM 5750 C C . ASN A 1 699 ? -30.734 -7.551 -22.969 1 97 699 ASN A C 1
ATOM 5752 O O . ASN A 1 699 ? -30.984 -6.438 -23.422 1 97 699 ASN A O 1
ATOM 5756 N N . CYS A 1 700 ? -29.719 -8.281 -23.312 1 98.12 700 CYS A N 1
ATOM 5757 C CA . CYS A 1 700 ? -28.797 -7.805 -24.344 1 98.12 700 CYS A CA 1
ATOM 5758 C C . CYS A 1 700 ? -29.344 -8.117 -25.734 1 98.12 700 CYS A C 1
ATOM 5760 O O . CYS A 1 700 ? -29.625 -9.273 -26.047 1 98.12 700 CYS A O 1
ATOM 5762 N N . ALA A 1 701 ? -29.422 -7.066 -26.578 1 95.62 701 ALA A N 1
ATOM 5763 C CA . ALA A 1 701 ? -29.906 -7.227 -27.953 1 95.62 701 ALA A CA 1
ATOM 5764 C C . ALA A 1 701 ? -28.875 -7.969 -28.812 1 95.62 701 ALA A C 1
ATOM 5766 O O . ALA A 1 701 ? -27.703 -8.062 -28.438 1 95.62 701 ALA A O 1
ATOM 5767 N N . ALA A 1 702 ? -29.516 -8.297 -29.953 1 90.81 702 ALA A N 1
ATOM 5768 C CA . ALA A 1 702 ? -28.625 -8.961 -30.906 1 90.81 702 ALA A CA 1
ATOM 5769 C C . ALA A 1 702 ? -27.609 -7.984 -31.469 1 90.81 702 ALA A C 1
ATOM 5771 O O . ALA A 1 702 ? -27.891 -6.789 -31.609 1 90.81 702 ALA A O 1
ATOM 5772 N N . ASN A 1 703 ? -26.422 -8.188 -31.656 1 86.5 703 ASN A N 1
ATOM 5773 C CA . ASN A 1 703 ? -25.359 -7.387 -32.281 1 86.5 703 ASN A CA 1
ATOM 5774 C C . ASN A 1 703 ? -24.562 -6.625 -31.234 1 86.5 703 ASN A C 1
ATOM 5776 O O . ASN A 1 703 ? -23.75 -5.754 -31.578 1 86.5 703 ASN A O 1
ATOM 5780 N N . THR A 1 704 ? -24.969 -6.82 -29.969 1 94.94 704 THR A N 1
ATOM 5781 C CA . THR A 1 704 ? -24.094 -6.242 -28.953 1 94.94 704 THR A CA 1
ATOM 5782 C C . THR A 1 704 ? -22.891 -7.152 -28.703 1 94.94 704 THR A C 1
ATOM 5784 O O . THR A 1 704 ? -22.938 -8.344 -29.016 1 94.94 704 THR A O 1
ATOM 5787 N N . THR A 1 705 ? -21.828 -6.574 -28.156 1 95.44 705 THR A N 1
ATOM 5788 C CA . THR A 1 705 ? -20.578 -7.289 -27.906 1 95.44 705 THR A CA 1
ATOM 5789 C C . THR A 1 705 ? -20.828 -8.477 -26.969 1 95.44 705 THR A C 1
ATOM 5791 O O . THR A 1 705 ? -20.172 -9.508 -27.094 1 95.44 705 THR A O 1
ATOM 5794 N N . MET A 1 706 ? -21.828 -8.422 -26.078 1 98.06 706 MET A N 1
ATOM 5795 C CA . MET A 1 706 ? -22.016 -9.445 -25.047 1 98.06 706 MET A CA 1
ATOM 5796 C C . MET A 1 706 ? -23.062 -10.461 -25.484 1 98.06 706 MET A C 1
ATOM 5798 O O . MET A 1 706 ? -23.453 -11.32 -24.703 1 98.06 706 MET A O 1
ATOM 5802 N N . ASN A 1 707 ? -23.547 -10.352 -26.656 1 97.81 707 ASN A N 1
ATOM 5803 C CA . ASN A 1 707 ? -24.453 -11.32 -27.25 1 97.81 707 ASN A CA 1
ATOM 5804 C C . ASN A 1 707 ? -23.953 -11.828 -28.594 1 97.81 707 ASN A C 1
ATOM 5806 O O . ASN A 1 707 ? -24.219 -11.219 -29.641 1 97.81 707 ASN A O 1
ATOM 5810 N N . ARG A 1 708 ? -23.422 -12.992 -28.594 1 96.06 708 ARG A N 1
ATOM 5811 C CA . ARG A 1 708 ? -22.812 -13.523 -29.812 1 96.06 708 ARG A CA 1
ATOM 5812 C C . ARG A 1 708 ? -23.812 -14.312 -30.641 1 96.06 708 ARG A C 1
ATOM 5814 O O . ARG A 1 708 ? -23.547 -14.672 -31.781 1 96.06 708 ARG A O 1
ATOM 5821 N N . GLY A 1 709 ? -24.984 -14.57 -30.141 1 93.62 709 GLY A N 1
ATOM 5822 C CA . GLY A 1 709 ? -26.031 -15.25 -30.891 1 93.62 709 GLY A CA 1
ATOM 5823 C C . GLY A 1 709 ? -25.578 -16.547 -31.516 1 93.62 709 GLY A C 1
ATOM 5824 O O . GLY A 1 709 ? -25.016 -17.422 -30.844 1 93.62 709 GLY A O 1
ATOM 5825 N N . ALA A 1 710 ? -25.594 -16.562 -32.812 1 92.19 710 ALA A N 1
ATOM 5826 C CA . ALA A 1 710 ? -25.25 -17.781 -33.531 1 92.19 710 ALA A CA 1
ATOM 5827 C C . ALA A 1 710 ? -23.75 -18.016 -33.531 1 92.19 710 ALA A C 1
ATOM 5829 O O . ALA A 1 710 ? -23.281 -19.141 -33.812 1 92.19 710 ALA A O 1
ATOM 5830 N N . GLU A 1 711 ? -23 -17.047 -33.25 1 92.88 711 GLU A N 1
ATOM 5831 C CA . GLU A 1 711 ? -21.531 -17.156 -33.25 1 92.88 711 GLU A CA 1
ATOM 5832 C C . GLU A 1 711 ? -21.016 -17.594 -31.875 1 92.88 711 GLU A C 1
ATOM 5834 O O . GLU A 1 711 ? -19.812 -17.688 -31.656 1 92.88 711 GLU A O 1
ATOM 5839 N N . SER A 1 712 ? -21.953 -17.922 -30.953 1 95.5 712 SER A N 1
ATOM 5840 C CA . SER A 1 712 ? -21.531 -18.375 -29.641 1 95.5 712 SER A CA 1
ATOM 5841 C C . SER A 1 712 ? -20.766 -19.672 -29.719 1 95.5 712 SER A C 1
ATOM 5843 O O . SER A 1 712 ? -21.094 -20.562 -30.516 1 95.5 712 SER A O 1
ATOM 5845 N N . CYS A 1 713 ? -19.688 -19.688 -29 1 96 713 CYS A N 1
ATOM 5846 C CA . CYS A 1 713 ? -18.906 -20.922 -28.891 1 96 713 CYS A CA 1
ATOM 5847 C C . CYS A 1 713 ? -19.344 -21.734 -27.672 1 96 713 CYS A C 1
ATOM 5849 O O . CYS A 1 713 ? -19.344 -21.234 -26.547 1 96 713 CYS A O 1
ATOM 5851 N N . ARG A 1 714 ? -19.75 -22.906 -27.875 1 94.06 714 ARG A N 1
ATOM 5852 C CA . ARG A 1 714 ? -20.188 -23.781 -26.797 1 94.06 714 ARG A CA 1
ATOM 5853 C C . ARG A 1 714 ? -19.688 -25.219 -27 1 94.06 714 ARG A C 1
ATOM 5855 O O . ARG A 1 714 ? -20.016 -25.844 -28 1 94.06 714 ARG A O 1
ATOM 5862 N N . ILE A 1 715 ? -18.938 -25.625 -26.062 1 93.38 715 ILE A N 1
ATOM 5863 C CA . ILE A 1 715 ? -18.469 -27 -26.094 1 93.38 715 ILE A CA 1
ATOM 5864 C C . ILE A 1 715 ? -19.359 -27.859 -25.203 1 93.38 715 ILE A C 1
ATOM 5866 O O . ILE A 1 715 ? -19.844 -28.906 -25.641 1 93.38 715 ILE A O 1
ATOM 5870 N N . TRP A 1 716 ? -19.547 -27.438 -24.016 1 91.19 716 TRP A N 1
ATOM 5871 C CA . TRP A 1 716 ? -20.422 -28.172 -23.109 1 91.19 716 TRP A CA 1
ATOM 5872 C C . TRP A 1 716 ? -21.766 -27.453 -22.953 1 91.19 716 TRP A C 1
ATOM 5874 O O . TRP A 1 716 ? -21.797 -26.219 -22.781 1 91.19 716 TRP A O 1
ATOM 5884 N N . MET B 1 1 ? -80.125 -5.465 35.219 1 26.09 1 MET B N 1
ATOM 5885 C CA . MET B 1 1 ? -78.812 -4.875 35.531 1 26.09 1 MET B CA 1
ATOM 5886 C C . MET B 1 1 ? -77.812 -5.238 34.469 1 26.09 1 MET B C 1
ATOM 5888 O O . MET B 1 1 ? -77.375 -6.391 34.375 1 26.09 1 MET B O 1
ATOM 5892 N N . VAL B 1 2 ? -77.938 -4.723 33.281 1 30.39 2 VAL B N 1
ATOM 5893 C CA . VAL B 1 2 ? -77.125 -4.918 32.062 1 30.39 2 VAL B CA 1
ATOM 5894 C C . VAL B 1 2 ? -75.688 -4.383 32.281 1 30.39 2 VAL B C 1
ATOM 5896 O O . VAL B 1 2 ? -75.562 -3.217 32.656 1 30.39 2 VAL B O 1
ATOM 5899 N N . PHE B 1 3 ? -74.875 -5.336 32.719 1 29.17 3 PHE B N 1
ATOM 5900 C CA . PHE B 1 3 ? -73.438 -5.055 32.938 1 29.17 3 PHE B CA 1
ATOM 5901 C C . PHE B 1 3 ? -72.812 -4.59 31.625 1 29.17 3 PHE B C 1
ATOM 5903 O O . PHE B 1 3 ? -72.875 -5.289 30.609 1 29.17 3 PHE B O 1
ATOM 5910 N N . HIS B 1 4 ? -72.875 -3.324 31.328 1 31.67 4 HIS B N 1
ATOM 5911 C CA . HIS B 1 4 ? -72.062 -2.697 30.266 1 31.67 4 HIS B CA 1
ATOM 5912 C C . HIS B 1 4 ? -70.562 -2.918 30.453 1 31.67 4 HIS B C 1
ATOM 5914 O O . HIS B 1 4 ? -70 -2.486 31.453 1 31.67 4 HIS B O 1
ATOM 5920 N N . VAL B 1 5 ? -70.125 -4.117 30.062 1 30.84 5 VAL B N 1
ATOM 5921 C CA . VAL B 1 5 ? -68.688 -4.348 29.984 1 30.84 5 VAL B CA 1
ATOM 5922 C C . VAL B 1 5 ? -68 -3.326 29.047 1 30.84 5 VAL B C 1
ATOM 5924 O O . VAL B 1 5 ? -68.312 -3.303 27.859 1 30.84 5 VAL B O 1
ATOM 5927 N N . ALA B 1 6 ? -67.75 -2.174 29.531 1 33.59 6 ALA B N 1
ATOM 5928 C CA . ALA B 1 6 ? -66.875 -1.219 28.844 1 33.59 6 ALA B CA 1
ATOM 5929 C C . ALA B 1 6 ? -65.562 -1.854 28.484 1 33.59 6 ALA B C 1
ATOM 5931 O O . ALA B 1 6 ? -64.75 -2.207 29.359 1 33.59 6 ALA B O 1
ATOM 5932 N N . VAL B 1 7 ? -65.5 -2.668 27.469 1 32.22 7 VAL B N 1
ATOM 5933 C CA . VAL B 1 7 ? -64.25 -3.107 26.906 1 32.22 7 VAL B CA 1
ATOM 5934 C C . VAL B 1 7 ? -63.344 -1.898 26.672 1 32.22 7 VAL B C 1
ATOM 5936 O O . VAL B 1 7 ? -63.719 -0.972 25.953 1 32.22 7 VAL B O 1
ATOM 5939 N N . SER B 1 8 ? -62.625 -1.475 27.672 1 29.34 8 SER B N 1
ATOM 5940 C CA . SER B 1 8 ? -61.562 -0.497 27.453 1 29.34 8 SER B CA 1
ATOM 5941 C C . SER B 1 8 ? -60.719 -0.866 26.234 1 29.34 8 SER B C 1
ATOM 5943 O O . SER B 1 8 ? -60.188 -1.979 26.156 1 29.34 8 SER B O 1
ATOM 5945 N N . GLN B 1 9 ? -61.188 -0.478 25.094 1 32.16 9 GLN B N 1
ATOM 5946 C CA . GLN B 1 9 ? -60.312 -0.488 23.922 1 32.16 9 GLN B CA 1
ATOM 5947 C C . GLN B 1 9 ? -58.906 0.005 24.25 1 32.16 9 GLN B C 1
ATOM 5949 O O . GLN B 1 9 ? -58.719 1.191 24.516 1 32.16 9 GLN B O 1
ATOM 5954 N N . GLY B 1 10 ? -58.25 -0.706 25.156 1 32.38 10 GLY B N 1
ATOM 5955 C CA . GLY B 1 10 ? -56.844 -0.371 25.25 1 32.38 10 GLY B CA 1
ATOM 5956 C C . GLY B 1 10 ? -56.219 -0.084 23.891 1 32.38 10 GLY B C 1
ATOM 5957 O O . GLY B 1 10 ? -56.531 -0.758 22.906 1 32.38 10 GLY B O 1
ATOM 5958 N N . LEU B 1 11 ? -55.875 1.191 23.625 1 33.59 11 LEU B N 1
ATOM 5959 C CA . LEU B 1 11 ? -55.062 1.73 22.531 1 33.59 11 LEU B CA 1
ATOM 5960 C C . LEU B 1 11 ? -53.906 0.803 22.203 1 33.59 11 LEU B C 1
ATOM 5962 O O . LEU B 1 11 ? -53.031 0.606 23.047 1 33.59 11 LEU B O 1
ATOM 5966 N N . ILE B 1 12 ? -54.156 -0.262 21.594 1 32.03 12 ILE B N 1
ATOM 5967 C CA . ILE B 1 12 ? -53 -0.91 20.969 1 32.03 12 ILE B CA 1
ATOM 5968 C C . ILE B 1 12 ? -52.094 0.145 20.328 1 32.03 12 ILE B C 1
ATOM 5970 O O . ILE B 1 12 ? -52.5 0.821 19.391 1 32.03 12 ILE B O 1
ATOM 5974 N N . LYS B 1 13 ? -51.375 0.809 21.156 1 35.03 13 LYS B N 1
ATOM 5975 C CA . LYS B 1 13 ? -50.312 1.627 20.594 1 35.03 13 LYS B CA 1
ATOM 5976 C C . LYS B 1 13 ? -49.562 0.876 19.484 1 35.03 13 LYS B C 1
ATOM 5978 O O . LYS B 1 13 ? -48.938 -0.162 19.734 1 35.03 13 LYS B O 1
ATOM 5983 N N . PHE B 1 14 ? -50.062 0.984 18.422 1 35.78 14 PHE B N 1
ATOM 5984 C CA . PHE B 1 14 ? -49.281 0.55 17.266 1 35.78 14 PHE B CA 1
ATOM 5985 C C . PHE B 1 14 ? -47.844 1.071 17.359 1 35.78 14 PHE B C 1
ATOM 5987 O O . PHE B 1 14 ? -47.625 2.273 17.531 1 35.78 14 PHE B O 1
ATOM 5994 N N . HIS B 1 15 ? -47.031 0.355 17.906 1 38.06 15 HIS B N 1
ATOM 5995 C CA . HIS B 1 15 ? -45.625 0.682 17.734 1 38.06 15 HIS B CA 1
ATOM 5996 C C . HIS B 1 15 ? -45.312 1.079 16.297 1 38.06 15 HIS B C 1
ATOM 5998 O O . HIS B 1 15 ? -45.594 0.323 15.367 1 38.06 15 HIS B O 1
ATOM 6004 N N . PRO B 1 16 ? -45.375 2.287 15.984 1 44.81 16 PRO B N 1
ATOM 6005 C CA . PRO B 1 16 ? -45.062 2.695 14.609 1 44.81 16 PRO B CA 1
ATOM 6006 C C . PRO B 1 16 ? -43.938 1.843 13.977 1 44.81 16 PRO B C 1
ATOM 6008 O O . PRO B 1 16 ? -43.031 1.413 14.672 1 44.81 16 PRO B O 1
ATOM 6011 N N . LYS B 1 17 ? -44.25 1.147 12.984 1 53.72 17 LYS B N 1
ATOM 6012 C CA . LYS B 1 17 ? -43.375 0.345 12.148 1 53.72 17 LYS B CA 1
ATOM 6013 C C . LYS B 1 17 ? -42.031 1.054 11.93 1 53.72 17 LYS B C 1
ATOM 6015 O O . LYS B 1 17 ? -42 2.203 11.484 1 53.72 17 LYS B O 1
ATOM 6020 N N . GLN B 1 18 ? -40.875 0.667 12.633 1 68.75 18 GLN B N 1
ATOM 6021 C CA . GLN B 1 18 ? -39.531 1.16 12.469 1 68.75 18 GLN B CA 1
ATOM 6022 C C . GLN B 1 18 ? -39.188 1.396 10.992 1 68.75 18 GLN B C 1
ATOM 6024 O O . GLN B 1 18 ? -39.375 0.506 10.164 1 68.75 18 GLN B O 1
ATOM 6029 N N . GLN B 1 19 ? -39.062 2.76 10.617 1 86.62 19 GLN B N 1
ATOM 6030 C CA . GLN B 1 19 ? -38.75 3.111 9.234 1 86.62 19 GLN B CA 1
ATOM 6031 C C . GLN B 1 19 ? -37.25 3.023 8.969 1 86.62 19 GLN B C 1
ATOM 6033 O O . GLN B 1 19 ? -36.438 3.58 9.719 1 86.62 19 GLN B O 1
ATOM 6038 N N . TYR B 1 20 ? -36.875 2.121 8.094 1 92.75 20 TYR B N 1
ATOM 6039 C CA . TYR B 1 20 ? -35.469 1.974 7.688 1 92.75 20 TYR B CA 1
ATOM 6040 C C . TYR B 1 20 ? -35.188 2.76 6.414 1 92.75 20 TYR B C 1
ATOM 6042 O O . TYR B 1 20 ? -36.031 2.83 5.52 1 92.75 20 TYR B O 1
ATOM 6050 N N . CYS B 1 21 ? -34.031 3.41 6.434 1 94.69 21 CYS B N 1
ATOM 6051 C CA . CYS B 1 21 ? -33.531 4.043 5.219 1 94.69 21 CYS B CA 1
ATOM 6052 C C . CYS B 1 21 ? -32.906 3.016 4.289 1 94.69 21 CYS B C 1
ATOM 6054 O O . CYS B 1 21 ? -31.875 2.412 4.625 1 94.69 21 CYS B O 1
ATOM 6056 N N . LEU B 1 22 ? -33.438 2.803 3.074 1 94.12 22 LEU B N 1
ATOM 6057 C CA . LEU B 1 22 ? -33 1.715 2.211 1 94.12 22 LEU B CA 1
ATOM 6058 C C . LEU B 1 22 ? -32.375 2.258 0.932 1 94.12 22 LEU B C 1
ATOM 6060 O O . LEU B 1 22 ? -32.156 1.512 -0.027 1 94.12 22 LEU B O 1
ATOM 6064 N N . THR B 1 23 ? -32.062 3.576 0.914 1 94.88 23 THR B N 1
ATOM 6065 C CA . THR B 1 23 ? -31.391 4.145 -0.25 1 94.88 23 THR B CA 1
ATOM 6066 C C . THR B 1 23 ? -29.969 3.604 -0.37 1 94.88 23 THR B C 1
ATOM 6068 O O . THR B 1 23 ? -29.422 3.047 0.588 1 94.88 23 THR B O 1
ATOM 6071 N N . ALA B 1 24 ? -29.328 3.709 -1.542 1 95.12 24 ALA B N 1
ATOM 6072 C CA . ALA B 1 24 ? -27.953 3.268 -1.776 1 95.12 24 ALA B CA 1
ATOM 6073 C C . ALA B 1 24 ? -26.984 3.943 -0.808 1 95.12 24 ALA B C 1
ATOM 6075 O O . ALA B 1 24 ? -26.047 3.312 -0.317 1 95.12 24 ALA B O 1
ATOM 6076 N N . GLU B 1 25 ? -27.219 5.215 -0.544 1 96 25 GLU B N 1
ATOM 6077 C CA . GLU B 1 25 ? -26.375 5.988 0.358 1 96 25 GLU B CA 1
ATOM 6078 C C . GLU B 1 25 ? -26.438 5.445 1.782 1 96 25 GLU B C 1
ATOM 6080 O O . GLU B 1 25 ? -25.406 5.301 2.449 1 96 25 GLU B O 1
ATOM 6085 N N . CYS B 1 26 ? -27.672 5.117 2.227 1 97 26 CYS B N 1
ATOM 6086 C CA . CYS B 1 26 ? -27.859 4.602 3.578 1 97 26 CYS B CA 1
ATOM 6087 C C . CYS B 1 26 ? -27.234 3.215 3.723 1 97 26 CYS B C 1
ATOM 6089 O O . CYS B 1 26 ? -26.688 2.885 4.77 1 97 26 CYS B O 1
ATOM 6091 N N . ILE B 1 27 ? -27.344 2.418 2.658 1 97.06 27 ILE B N 1
ATOM 6092 C CA . ILE B 1 27 ? -26.75 1.083 2.662 1 97.06 27 ILE B CA 1
ATOM 6093 C C . ILE B 1 27 ? -25.234 1.189 2.74 1 97.06 27 ILE B C 1
ATOM 6095 O O . ILE B 1 27 ? -24.594 0.46 3.5 1 97.06 27 ILE B O 1
ATOM 6099 N N . GLU B 1 28 ? -24.656 2.076 1.988 1 96.44 28 GLU B N 1
ATOM 6100 C CA . GLU B 1 28 ? -23.219 2.326 2.035 1 96.44 28 GLU B CA 1
ATOM 6101 C C . GLU B 1 28 ? -22.766 2.727 3.438 1 96.44 28 GLU B C 1
ATOM 6103 O O . GLU B 1 28 ? -21.781 2.201 3.955 1 96.44 28 GLU B O 1
ATOM 6108 N N . ALA B 1 29 ? -23.5 3.646 4.012 1 97.38 29 ALA B N 1
ATOM 6109 C CA . ALA B 1 29 ? -23.156 4.125 5.352 1 97.38 29 ALA B CA 1
ATOM 6110 C C . ALA B 1 29 ? -23.25 2.998 6.375 1 97.38 29 ALA B C 1
ATOM 6112 O O . ALA B 1 29 ? -22.359 2.852 7.219 1 97.38 29 ALA B O 1
ATOM 6113 N N . ALA B 1 30 ? -24.344 2.25 6.289 1 97.81 30 ALA B N 1
ATOM 6114 C CA . ALA B 1 30 ? -24.547 1.153 7.23 1 97.81 30 ALA B CA 1
ATOM 6115 C C . ALA B 1 30 ? -23.406 0.133 7.141 1 97.81 30 ALA B C 1
ATOM 6117 O O . ALA B 1 30 ? -22.875 -0.293 8.164 1 97.81 30 ALA B O 1
ATOM 6118 N N . ALA B 1 31 ? -23.078 -0.241 5.938 1 97.12 31 ALA B N 1
ATOM 6119 C CA . ALA B 1 31 ? -22.016 -1.206 5.73 1 97.12 31 ALA B CA 1
ATOM 6120 C C . ALA B 1 31 ? -20.672 -0.647 6.203 1 97.12 31 ALA B C 1
ATOM 6122 O O . ALA B 1 31 ? -19.844 -1.381 6.75 1 97.12 31 ALA B O 1
ATOM 6123 N N . GLY B 1 32 ? -20.438 0.635 5.941 1 96.88 32 GLY B N 1
ATOM 6124 C CA . GLY B 1 32 ? -19.234 1.289 6.41 1 96.88 32 GLY B CA 1
ATOM 6125 C C . GLY B 1 32 ? -19.078 1.243 7.918 1 96.88 32 GLY B C 1
ATOM 6126 O O . GLY B 1 32 ? -17.984 0.984 8.43 1 96.88 32 GLY B O 1
ATOM 6127 N N . ILE B 1 33 ? -20.125 1.481 8.602 1 97.88 33 ILE B N 1
ATOM 6128 C CA . ILE B 1 33 ? -20.109 1.468 10.062 1 97.88 33 ILE B CA 1
ATOM 6129 C C . ILE B 1 33 ? -19.875 0.044 10.562 1 97.88 33 ILE B C 1
ATOM 6131 O O . ILE B 1 33 ? -19.047 -0.18 11.453 1 97.88 33 ILE B O 1
ATOM 6135 N N . LEU B 1 34 ? -20.562 -0.872 9.93 1 96.81 34 LEU B N 1
ATOM 6136 C CA . LEU B 1 34 ? -20.438 -2.273 10.32 1 96.81 34 LEU B CA 1
ATOM 6137 C C . LEU B 1 34 ? -19 -2.754 10.188 1 96.81 34 LEU B C 1
ATOM 6139 O O . LEU B 1 34 ? -18.531 -3.549 11.008 1 96.81 34 LEU B O 1
ATOM 6143 N N . SER B 1 35 ? -18.328 -2.305 9.242 1 95.94 35 SER B N 1
ATOM 6144 C CA . SER B 1 35 ? -16.969 -2.775 8.961 1 95.94 35 SER B CA 1
ATOM 6145 C C . SER B 1 35 ? -15.961 -2.145 9.914 1 95.94 35 SER B C 1
ATOM 6147 O O . SER B 1 35 ? -14.852 -2.664 10.086 1 95.94 35 SER B O 1
ATOM 6149 N N . LYS B 1 36 ? -16.297 -1.112 10.57 1 97.88 36 LYS B N 1
ATOM 6150 C CA . LYS B 1 36 ? -15.328 -0.349 11.352 1 97.88 36 LYS B CA 1
ATOM 6151 C C . LYS B 1 36 ? -15.422 -0.695 12.828 1 97.88 36 LYS B C 1
ATOM 6153 O O . LYS B 1 36 ? -14.461 -0.523 13.578 1 97.88 36 LYS B O 1
ATOM 6158 N N . ILE B 1 37 ? -16.516 -1.172 13.305 1 97.81 37 ILE B N 1
ATOM 6159 C CA . ILE B 1 37 ? -16.734 -1.328 14.734 1 97.81 37 ILE B CA 1
ATOM 6160 C C . ILE B 1 37 ? -16.266 -2.709 15.18 1 97.81 37 ILE B C 1
ATOM 6162 O O . ILE B 1 37 ? -16.156 -3.631 14.367 1 97.81 37 ILE B O 1
ATOM 6166 N N . ASN B 1 38 ? -15.891 -2.836 16.422 1 97.81 38 ASN B N 1
ATOM 6167 C CA . ASN B 1 38 ? -15.594 -4.074 17.141 1 97.81 38 ASN B CA 1
ATOM 6168 C C . ASN B 1 38 ? -16.609 -4.352 18.234 1 97.81 38 ASN B C 1
ATOM 6170 O O . ASN B 1 38 ? -16.484 -3.855 19.359 1 97.81 38 ASN B O 1
ATOM 6174 N N . GLN B 1 39 ? -17.516 -5.176 18.016 1 94.88 39 GLN B N 1
ATOM 6175 C CA . GLN B 1 39 ? -18.656 -5.387 18.891 1 94.88 39 GLN B CA 1
ATOM 6176 C C . GLN B 1 39 ? -18.266 -6.207 20.109 1 94.88 39 GLN B C 1
ATOM 6178 O O . GLN B 1 39 ? -19.031 -6.293 21.078 1 94.88 39 GLN B O 1
ATOM 6183 N N . SER B 1 40 ? -17.109 -6.707 20.109 1 96.5 40 SER B N 1
ATOM 6184 C CA . SER B 1 40 ? -16.641 -7.48 21.266 1 96.5 40 SER B CA 1
ATOM 6185 C C . SER B 1 40 ? -16.125 -6.57 22.375 1 96.5 40 SER B C 1
ATOM 6187 O O . SER B 1 40 ? -15.906 -7.02 23.5 1 96.5 40 SER B O 1
ATOM 6189 N N . VAL B 1 41 ? -15.969 -5.328 22.094 1 97.81 41 VAL B N 1
ATOM 6190 C CA . VAL B 1 41 ? -15.492 -4.363 23.094 1 97.81 41 VAL B CA 1
ATOM 6191 C C . VAL B 1 41 ? -16.672 -3.58 23.656 1 97.81 41 VAL B C 1
ATOM 6193 O O . VAL B 1 41 ? -17.531 -3.105 22.906 1 97.81 41 VAL B O 1
ATOM 6196 N N . ASP B 1 42 ? -16.734 -3.416 24.953 1 97.69 42 ASP B N 1
ATOM 6197 C CA . ASP B 1 42 ? -17.766 -2.6 25.609 1 97.69 42 ASP B CA 1
ATOM 6198 C C . ASP B 1 42 ? -17.5 -1.112 25.375 1 97.69 42 ASP B C 1
ATOM 6200 O O . ASP B 1 42 ? -16.469 -0.581 25.781 1 97.69 42 ASP B O 1
ATOM 6204 N N . PRO B 1 43 ? -18.438 -0.445 24.688 1 98.06 43 PRO B N 1
ATOM 6205 C CA . PRO B 1 43 ? -18.234 0.977 24.391 1 98.06 43 PRO B CA 1
ATOM 6206 C C . PRO B 1 43 ? -18.094 1.822 25.656 1 98.06 43 PRO B C 1
ATOM 6208 O O . PRO B 1 43 ? -17.531 2.924 25.609 1 98.06 43 PRO B O 1
ATOM 6211 N N . CYS B 1 44 ? -18.594 1.35 26.812 1 98.44 44 CYS B N 1
ATOM 6212 C CA . CYS B 1 44 ? -18.5 2.107 28.062 1 98.44 44 CYS B CA 1
ATOM 6213 C C . CYS B 1 44 ? -17.156 1.888 28.734 1 98.44 44 CYS B C 1
ATOM 6215 O O . CYS B 1 44 ? -16.781 2.633 29.641 1 98.44 44 CYS B O 1
ATOM 6217 N N . GLU B 1 45 ? -16.375 0.926 28.219 1 97.44 45 GLU B N 1
ATOM 6218 C CA . GLU B 1 45 ? -15.031 0.684 28.75 1 97.44 45 GLU B CA 1
ATOM 6219 C C . GLU B 1 45 ? -13.961 1.321 27.859 1 97.44 45 GLU B C 1
ATOM 6221 O O . GLU B 1 45 ? -12.977 1.863 28.359 1 97.44 45 GLU B O 1
ATOM 6226 N N . ASN B 1 46 ? -14.086 1.159 26.594 1 98.19 46 ASN B N 1
ATOM 6227 C CA . ASN B 1 46 ? -13.164 1.743 25.625 1 98.19 46 ASN B CA 1
ATOM 6228 C C . ASN B 1 46 ? -13.852 2.031 24.297 1 98.19 46 ASN B C 1
ATOM 6230 O O . ASN B 1 46 ? -13.781 1.221 23.375 1 98.19 46 ASN B O 1
ATOM 6234 N N . PHE B 1 47 ? -14.352 3.203 24.172 1 98.69 47 PHE B N 1
ATOM 6235 C CA . PHE B 1 47 ? -15.141 3.551 23 1 98.69 47 PHE B CA 1
ATOM 6236 C C . PHE B 1 47 ? -14.273 3.623 21.75 1 98.69 47 PHE B C 1
ATOM 6238 O O . PHE B 1 47 ? -14.734 3.352 20.656 1 98.69 47 PHE B O 1
ATOM 6245 N N . TYR B 1 48 ? -13 4 21.906 1 98.69 48 TYR B N 1
ATOM 6246 C CA . TYR B 1 48 ? -12.102 4.066 20.766 1 98.69 48 TYR B CA 1
ATOM 6247 C C . TYR B 1 48 ? -11.922 2.691 20.125 1 98.69 48 TYR B C 1
ATOM 6249 O O . TYR B 1 48 ? -12.023 2.545 18.906 1 98.69 48 TYR B O 1
ATOM 6257 N N . ARG B 1 49 ? -11.641 1.703 20.953 1 98.38 49 ARG B N 1
ATOM 6258 C CA . ARG B 1 49 ? -11.492 0.344 20.438 1 98.38 49 ARG B CA 1
ATOM 6259 C C . ARG B 1 49 ? -12.797 -0.165 19.844 1 98.38 49 ARG B C 1
ATOM 6261 O O . ARG B 1 49 ? -12.797 -0.808 18.797 1 98.38 49 ARG B O 1
ATOM 6268 N N . PHE B 1 50 ? -13.93 0.121 20.5 1 98.62 50 PHE B N 1
ATOM 6269 C CA . PHE B 1 50 ? -15.242 -0.26 20 1 98.62 50 PHE B CA 1
ATOM 6270 C C . PHE B 1 50 ? -15.477 0.32 18.609 1 98.62 50 PHE B C 1
ATOM 6272 O O . PHE B 1 50 ? -15.922 -0.387 17.703 1 98.62 50 PHE B O 1
ATOM 6279 N N . ALA B 1 51 ? -15.117 1.539 18.391 1 98.69 51 ALA B N 1
ATOM 6280 C CA . ALA B 1 51 ? -15.461 2.283 17.172 1 98.69 51 ALA B CA 1
ATOM 6281 C C . ALA B 1 51 ? -14.414 2.061 16.078 1 98.69 51 ALA B C 1
ATOM 6283 O O . ALA B 1 51 ? -14.742 2.094 14.891 1 98.69 51 ALA B O 1
ATOM 6284 N N . CYS B 1 52 ? -13.094 1.809 16.438 1 98.62 52 CYS B N 1
ATOM 6285 C CA . CYS B 1 52 ? -12.039 1.987 15.438 1 98.62 52 CYS B CA 1
ATOM 6286 C C . CYS B 1 52 ? -11.32 0.671 15.164 1 98.62 52 CYS B C 1
ATOM 6288 O O . CYS B 1 52 ? -10.609 0.546 14.164 1 98.62 52 CYS B O 1
ATOM 6290 N N . ASP B 1 53 ? -11.477 -0.368 15.977 1 98.12 53 ASP B N 1
ATOM 6291 C CA . ASP B 1 53 ? -10.68 -1.582 15.828 1 98.12 53 ASP B CA 1
ATOM 6292 C C . ASP B 1 53 ? -10.883 -2.203 14.445 1 98.12 53 ASP B C 1
ATOM 6294 O O . ASP B 1 53 ? -9.93 -2.662 13.82 1 98.12 53 ASP B O 1
ATOM 6298 N N . GLY B 1 54 ? -12.148 -2.264 14.031 1 97.44 54 GLY B N 1
ATOM 6299 C CA . GLY B 1 54 ? -12.406 -2.828 12.719 1 97.44 54 GLY B CA 1
ATOM 6300 C C . GLY B 1 54 ? -11.68 -2.1 11.602 1 97.44 54 GLY B C 1
ATOM 6301 O O . GLY B 1 54 ? -11.125 -2.729 10.703 1 97.44 54 GLY B O 1
ATOM 6302 N N . TRP B 1 55 ? -11.727 -0.8 11.633 1 97.69 55 TRP B N 1
ATOM 6303 C CA . TRP B 1 55 ? -11.016 -0.011 10.633 1 97.69 55 TRP B CA 1
ATOM 6304 C C . TRP B 1 55 ? -9.516 -0.267 10.695 1 97.69 55 TRP B C 1
ATOM 6306 O O . TRP B 1 55 ? -8.859 -0.444 9.664 1 97.69 55 TRP B O 1
ATOM 6316 N N . ILE B 1 56 ? -8.945 -0.231 11.883 1 97.19 56 ILE B N 1
ATOM 6317 C CA . ILE B 1 56 ? -7.508 -0.385 12.102 1 97.19 56 ILE B CA 1
ATOM 6318 C C . ILE B 1 56 ? -7.055 -1.751 11.586 1 97.19 56 ILE B C 1
ATOM 6320 O O . ILE B 1 56 ? -6.023 -1.859 10.922 1 97.19 56 ILE B O 1
ATOM 6324 N N . ASP B 1 57 ? -7.844 -2.76 11.812 1 93.62 57 ASP B N 1
ATOM 6325 C CA . ASP B 1 57 ? -7.52 -4.117 11.383 1 93.62 57 ASP B CA 1
ATOM 6326 C C . ASP B 1 57 ? -7.52 -4.223 9.859 1 93.62 57 ASP B C 1
ATOM 6328 O O . ASP B 1 57 ? -6.715 -4.957 9.281 1 93.62 57 ASP B O 1
ATOM 6332 N N . ASN B 1 58 ? -8.367 -3.488 9.25 1 93.12 58 ASN B N 1
ATOM 6333 C CA . ASN B 1 58 ? -8.531 -3.586 7.805 1 93.12 58 ASN B CA 1
ATOM 6334 C C . ASN B 1 58 ? -7.586 -2.633 7.07 1 93.12 58 ASN B C 1
ATOM 6336 O O . ASN B 1 58 ? -7.457 -2.703 5.848 1 93.12 58 ASN B O 1
ATOM 6340 N N . ASN B 1 59 ? -6.922 -1.764 7.824 1 94.69 59 ASN B N 1
ATOM 6341 C CA . ASN B 1 59 ? -6.043 -0.767 7.223 1 94.69 59 ASN B CA 1
ATOM 6342 C C . ASN B 1 59 ? -4.688 -0.721 7.922 1 94.69 59 ASN B C 1
ATOM 6344 O O . ASN B 1 59 ? -4.371 0.253 8.609 1 94.69 59 ASN B O 1
ATOM 6348 N N . PRO B 1 60 ? -3.889 -1.735 7.711 1 94 60 PRO B N 1
ATOM 6349 C CA . PRO B 1 60 ? -2.553 -1.708 8.305 1 94 60 PRO B CA 1
ATOM 6350 C C . PRO B 1 60 ? -1.697 -0.555 7.785 1 94 60 PRO B C 1
ATOM 6352 O O . PRO B 1 60 ? -1.925 -0.064 6.676 1 94 60 PRO B O 1
ATOM 6355 N N . ILE B 1 61 ? -0.737 -0.133 8.539 1 96.44 61 ILE B N 1
ATOM 6356 C CA . ILE B 1 61 ? 0.125 0.979 8.156 1 96.44 61 ILE B CA 1
ATOM 6357 C C . ILE B 1 61 ? 0.96 0.588 6.938 1 96.44 61 ILE B C 1
ATOM 6359 O O . ILE B 1 61 ? 1.714 -0.388 6.98 1 96.44 61 ILE B O 1
ATOM 6363 N N . PRO B 1 62 ? 0.854 1.293 5.875 1 95 62 PRO B N 1
ATOM 6364 C CA . PRO B 1 62 ? 1.744 1.035 4.738 1 95 62 PRO B CA 1
ATOM 6365 C C . PRO B 1 62 ? 3.217 1.223 5.094 1 95 62 PRO B C 1
ATOM 6367 O O . PRO B 1 62 ? 3.547 2.004 5.988 1 95 62 PRO B O 1
ATOM 6370 N N . GLU B 1 63 ? 4.125 0.653 4.344 1 94.62 63 GLU B N 1
ATOM 6371 C CA . GLU B 1 63 ? 5.547 0.593 4.68 1 94.62 63 GLU B CA 1
ATOM 6372 C C . GLU B 1 63 ? 6.211 1.957 4.512 1 94.62 63 GLU B C 1
ATOM 6374 O O . GLU B 1 63 ? 7.273 2.207 5.082 1 94.62 63 GLU B O 1
ATOM 6379 N N . ASP B 1 64 ? 5.59 2.791 3.693 1 94.94 64 ASP B N 1
ATOM 6380 C CA . ASP B 1 64 ? 6.172 4.105 3.432 1 94.94 64 ASP B CA 1
ATOM 6381 C C . ASP B 1 64 ? 5.602 5.156 4.379 1 94.94 64 ASP B C 1
ATOM 6383 O O . ASP B 1 64 ? 5.883 6.348 4.23 1 94.94 64 ASP B O 1
ATOM 6387 N N . MET B 1 65 ? 4.812 4.754 5.363 1 96.5 65 MET B N 1
ATOM 6388 C CA . MET B 1 65 ? 4.184 5.707 6.273 1 96.5 65 MET B CA 1
ATOM 6389 C C . MET B 1 65 ? 4.535 5.391 7.723 1 96.5 65 MET B C 1
ATOM 6391 O O . MET B 1 65 ? 4.742 4.227 8.078 1 96.5 65 MET B O 1
ATOM 6395 N N . SER B 1 66 ? 4.582 6.414 8.562 1 96.44 66 SER B N 1
ATOM 6396 C CA . SER B 1 66 ? 4.898 6.258 9.977 1 96.44 66 SER B CA 1
ATOM 6397 C C . SER B 1 66 ? 3.631 6.086 10.812 1 96.44 66 SER B C 1
ATOM 6399 O O . SER B 1 66 ? 3.693 5.625 11.953 1 96.44 66 SER B O 1
ATOM 6401 N N . ASN B 1 67 ? 2.574 6.441 10.328 1 97.5 67 ASN B N 1
ATOM 6402 C CA . ASN B 1 67 ? 1.239 6.266 10.891 1 97.5 67 ASN B CA 1
ATOM 6403 C C . ASN B 1 67 ? 0.173 6.223 9.805 1 97.5 67 ASN B C 1
ATOM 6405 O O . ASN B 1 67 ? 0.422 6.633 8.664 1 97.5 67 ASN B O 1
ATOM 6409 N N . TYR B 1 68 ? -0.929 5.641 10.055 1 97.81 68 TYR B N 1
ATOM 6410 C CA . TYR B 1 68 ? -1.985 5.523 9.055 1 97.81 68 TYR B CA 1
ATOM 6411 C C . TYR B 1 68 ? -3.361 5.594 9.703 1 97.81 68 TYR B C 1
ATOM 6413 O O . TYR B 1 68 ? -3.641 4.867 10.664 1 97.81 68 TYR B O 1
ATOM 6421 N N . GLY B 1 69 ? -4.195 6.504 9.258 1 97.94 69 GLY B N 1
ATOM 6422 C CA . GLY B 1 69 ? -5.547 6.75 9.734 1 97.94 69 GLY B CA 1
ATOM 6423 C C . GLY B 1 69 ? -6.449 7.367 8.68 1 97.94 69 GLY B C 1
ATOM 6424 O O . GLY B 1 69 ? -6.16 7.285 7.484 1 97.94 69 GLY B O 1
ATOM 6425 N N . VAL B 1 70 ? -7.508 7.871 9.039 1 97.69 70 VAL B N 1
ATOM 6426 C CA . VAL B 1 70 ? -8.516 8.367 8.109 1 97.69 70 VAL B CA 1
ATOM 6427 C C . VAL B 1 70 ? -7.988 9.602 7.383 1 97.69 70 VAL B C 1
ATOM 6429 O O . VAL B 1 70 ? -8.25 9.789 6.188 1 97.69 70 VAL B O 1
ATOM 6432 N N . TYR B 1 71 ? -7.199 10.422 8.047 1 97.19 71 TYR B N 1
ATOM 6433 C CA . TYR B 1 71 ? -6.652 11.609 7.402 1 97.19 71 TYR B CA 1
ATOM 6434 C C . TYR B 1 71 ? -5.648 11.242 6.324 1 97.19 71 TYR B C 1
ATOM 6436 O O . TYR B 1 71 ? -5.781 11.656 5.172 1 97.19 71 TYR B O 1
ATOM 6444 N N . PRO B 1 72 ? -4.613 10.422 6.715 1 97.44 72 PRO B N 1
ATOM 6445 C CA . PRO B 1 72 ? -3.705 10 5.645 1 97.44 72 PRO B CA 1
ATOM 6446 C C . PRO B 1 72 ? -4.418 9.242 4.527 1 97.44 72 PRO B C 1
ATOM 6448 O O . PRO B 1 72 ? -4.039 9.359 3.359 1 97.44 72 PRO B O 1
ATOM 6451 N N . TRP B 1 73 ? -5.395 8.469 4.895 1 97.25 73 TRP B N 1
ATOM 6452 C CA . TRP B 1 73 ? -6.168 7.742 3.895 1 97.25 73 TRP B CA 1
ATOM 6453 C C . TRP B 1 73 ? -6.832 8.703 2.916 1 97.25 73 TRP B C 1
ATOM 6455 O O . TRP B 1 73 ? -6.777 8.5 1.701 1 97.25 73 TRP B O 1
ATOM 6465 N N . LEU B 1 74 ? -7.48 9.719 3.375 1 97.44 74 LEU B N 1
ATOM 6466 C CA . LEU B 1 74 ? -8.125 10.703 2.518 1 97.44 74 LEU B CA 1
ATOM 6467 C C . LEU B 1 74 ? -7.098 11.477 1.704 1 97.44 74 LEU B C 1
ATOM 6469 O O . LEU B 1 74 ? -7.332 11.789 0.534 1 97.44 74 LEU B O 1
ATOM 6473 N N . ARG B 1 75 ? -5.992 11.852 2.359 1 97.69 75 ARG B N 1
ATOM 6474 C CA . ARG B 1 75 ? -4.922 12.523 1.635 1 97.69 75 ARG B CA 1
ATOM 6475 C C . ARG B 1 75 ? -4.484 11.719 0.42 1 97.69 75 ARG B C 1
ATOM 6477 O O . ARG B 1 75 ? -4.316 12.266 -0.671 1 97.69 75 ARG B O 1
ATOM 6484 N N . HIS B 1 76 ? -4.301 10.477 0.634 1 96.38 76 HIS B N 1
ATOM 6485 C CA . HIS B 1 76 ? -3.912 9.594 -0.459 1 96.38 76 HIS B CA 1
ATOM 6486 C C . HIS B 1 76 ? -4.957 9.602 -1.57 1 96.38 76 HIS B C 1
ATOM 6488 O O . HIS B 1 76 ? -4.609 9.594 -2.754 1 96.38 76 HIS B O 1
ATOM 6494 N N . ARG B 1 77 ? -6.211 9.617 -1.237 1 95.88 77 ARG B N 1
ATOM 6495 C CA . ARG B 1 77 ? -7.281 9.625 -2.227 1 95.88 77 ARG B CA 1
ATOM 6496 C C . ARG B 1 77 ? -7.27 10.914 -3.039 1 95.88 77 ARG B C 1
ATOM 6498 O O . ARG B 1 77 ? -7.504 10.891 -4.25 1 95.88 77 ARG B O 1
ATOM 6505 N N . VAL B 1 78 ? -7.027 11.984 -2.357 1 97.5 78 VAL B N 1
ATOM 6506 C CA . VAL B 1 78 ? -6.934 13.273 -3.039 1 97.5 78 VAL B CA 1
ATOM 6507 C C . VAL B 1 78 ? -5.738 13.266 -3.992 1 97.5 78 VAL B C 1
ATOM 6509 O O . VAL B 1 78 ? -5.84 13.734 -5.125 1 97.5 78 VAL B O 1
ATOM 6512 N N . ASP B 1 79 ? -4.68 12.727 -3.545 1 97.88 79 ASP B N 1
ATOM 6513 C CA . ASP B 1 79 ? -3.482 12.664 -4.379 1 97.88 79 ASP B CA 1
ATOM 6514 C C . ASP B 1 79 ? -3.727 11.82 -5.625 1 97.88 79 ASP B C 1
ATOM 6516 O O . ASP B 1 79 ? -3.223 12.141 -6.707 1 97.88 79 ASP B O 1
ATOM 6520 N N . LEU B 1 80 ? -4.441 10.727 -5.5 1 96.69 80 LEU B N 1
ATOM 6521 C CA . LEU B 1 80 ? -4.758 9.891 -6.648 1 96.69 80 LEU B CA 1
ATOM 6522 C C . LEU B 1 80 ? -5.59 10.656 -7.668 1 96.69 80 LEU B C 1
ATOM 6524 O O . LEU B 1 80 ? -5.402 10.5 -8.875 1 96.69 80 LEU B O 1
ATOM 6528 N N . LYS B 1 81 ? -6.543 11.438 -7.199 1 96.81 81 LYS B N 1
ATOM 6529 C CA . LYS B 1 81 ? -7.344 12.273 -8.086 1 96.81 81 LYS B CA 1
ATOM 6530 C C . LYS B 1 81 ? -6.477 13.297 -8.82 1 96.81 81 LYS B C 1
ATOM 6532 O O . LYS B 1 81 ? -6.664 13.531 -10.008 1 96.81 81 LYS B O 1
ATOM 6537 N N . LEU B 1 82 ? -5.566 13.883 -8.078 1 98.38 82 LEU B N 1
ATOM 6538 C CA . LEU B 1 82 ? -4.652 14.844 -8.68 1 98.38 82 LEU B CA 1
ATOM 6539 C C . LEU B 1 82 ? -3.738 14.164 -9.695 1 98.38 82 LEU B C 1
ATOM 6541 O O . LEU B 1 82 ? -3.445 14.727 -10.75 1 98.38 82 LEU B O 1
ATOM 6545 N N . LYS B 1 83 ? -3.219 12.969 -9.367 1 98.06 83 LYS B N 1
ATOM 6546 C CA . LYS B 1 83 ? -2.41 12.18 -10.297 1 98.06 83 LYS B CA 1
ATOM 6547 C C . LYS B 1 83 ? -3.117 12.023 -11.641 1 98.06 83 LYS B C 1
ATOM 6549 O O . LYS B 1 83 ? -2.52 12.266 -12.688 1 98.06 83 LYS B O 1
ATOM 6554 N N . ALA B 1 84 ? -4.402 11.672 -11.602 1 96.69 84 ALA B N 1
ATOM 6555 C CA . ALA B 1 84 ? -5.184 11.438 -12.812 1 96.69 84 ALA B CA 1
ATOM 6556 C C . ALA B 1 84 ? -5.293 12.719 -13.641 1 96.69 84 ALA B C 1
ATOM 6558 O O . ALA B 1 84 ? -5.238 12.664 -14.875 1 96.69 84 ALA B O 1
ATOM 6559 N N . LEU B 1 85 ? -5.445 13.844 -12.969 1 97.88 85 LEU B N 1
ATOM 6560 C CA . LEU B 1 85 ? -5.566 15.125 -13.648 1 97.88 85 LEU B CA 1
ATOM 6561 C C . LEU B 1 85 ? -4.234 15.547 -14.266 1 97.88 85 LEU B C 1
ATOM 6563 O O . LEU B 1 85 ? -4.195 16.031 -15.398 1 97.88 85 LEU B O 1
ATOM 6567 N N . LEU B 1 86 ? -3.156 15.352 -13.539 1 98.5 86 LEU B N 1
ATOM 6568 C CA . LEU B 1 86 ? -1.833 15.797 -13.961 1 98.5 86 LEU B CA 1
ATOM 6569 C C . LEU B 1 86 ? -1.3 14.922 -15.094 1 98.5 86 LEU B C 1
ATOM 6571 O O . LEU B 1 86 ? -0.5 15.375 -15.914 1 98.5 86 LEU B O 1
ATOM 6575 N N . GLU B 1 87 ? -1.756 13.695 -15.164 1 97.25 87 GLU B N 1
ATOM 6576 C CA . GLU B 1 87 ? -1.236 12.75 -16.156 1 97.25 87 GLU B CA 1
ATOM 6577 C C . GLU B 1 87 ? -1.971 12.883 -17.484 1 97.25 87 GLU B C 1
ATOM 6579 O O . GLU B 1 87 ? -1.532 12.336 -18.5 1 97.25 87 GLU B O 1
ATOM 6584 N N . LYS B 1 88 ? -3.08 13.641 -17.5 1 96.56 88 LYS B N 1
ATOM 6585 C CA . LYS B 1 88 ? -3.732 13.906 -18.781 1 96.56 88 LYS B CA 1
ATOM 6586 C C . LYS B 1 88 ? -2.793 14.633 -19.75 1 96.56 88 LYS B C 1
ATOM 6588 O O . LYS B 1 88 ? -2.014 15.492 -19.328 1 96.56 88 LYS B O 1
ATOM 6593 N N . PRO B 1 89 ? -2.893 14.344 -21.031 1 96.19 89 PRO B N 1
ATOM 6594 C CA . PRO B 1 89 ? -2.033 15.016 -22.016 1 96.19 89 PRO B CA 1
ATOM 6595 C C . PRO B 1 89 ? -2.268 16.516 -22.062 1 96.19 89 PRO B C 1
ATOM 6597 O O . PRO B 1 89 ? -3.408 16.984 -21.953 1 96.19 89 PRO B O 1
ATOM 6600 N N . ILE B 1 90 ? -1.237 17.234 -22.266 1 96 90 ILE B N 1
ATOM 6601 C CA . ILE B 1 90 ? -1.314 18.688 -22.359 1 96 90 ILE B CA 1
ATOM 6602 C C . ILE B 1 90 ? -2.078 19.094 -23.625 1 96 90 ILE B C 1
ATOM 6604 O O . ILE B 1 90 ? -1.803 18.578 -24.703 1 96 90 ILE B O 1
ATOM 6608 N N . SER B 1 91 ? -3.049 19.828 -23.438 1 93.94 91 SER B N 1
ATOM 6609 C CA . SER B 1 91 ? -3.803 20.406 -24.547 1 93.94 91 SER B CA 1
ATOM 6610 C C . SER B 1 91 ? -3.621 21.922 -24.609 1 93.94 91 SER B C 1
ATOM 6612 O O . SER B 1 91 ? -4.027 22.641 -23.688 1 93.94 91 SER B O 1
ATOM 6614 N N . LYS B 1 92 ? -3.105 22.453 -25.688 1 90.69 92 LYS B N 1
ATOM 6615 C CA . LYS B 1 92 ? -2.908 23.891 -25.828 1 90.69 92 LYS B CA 1
ATOM 6616 C C . LYS B 1 92 ? -4.242 24.625 -25.922 1 90.69 92 LYS B C 1
ATOM 6618 O O . LYS B 1 92 ? -4.332 25.812 -25.594 1 90.69 92 LYS B O 1
ATOM 6623 N N . ARG B 1 93 ? -5.258 23.938 -26.312 1 90.88 93 ARG B N 1
ATOM 6624 C CA . ARG B 1 93 ? -6.582 24.531 -26.453 1 90.88 93 ARG B CA 1
ATOM 6625 C C . ARG B 1 93 ? -7.328 24.531 -25.125 1 90.88 93 ARG B C 1
ATOM 6627 O O . ARG B 1 93 ? -7.922 25.531 -24.75 1 90.88 93 ARG B O 1
ATOM 6634 N N . ARG B 1 94 ? -7.191 23.547 -24.344 1 89.75 94 ARG B N 1
ATOM 6635 C CA . ARG B 1 94 ? -8.016 23.359 -23.156 1 89.75 94 ARG B CA 1
ATOM 6636 C C . ARG B 1 94 ? -7.281 23.828 -21.906 1 89.75 94 ARG B C 1
ATOM 6638 O O . ARG B 1 94 ? -7.91 24.266 -20.938 1 89.75 94 ARG B O 1
ATOM 6645 N N . ASP B 1 95 ? -5.965 23.656 -21.859 1 94.88 95 ASP B N 1
ATOM 6646 C CA . ASP B 1 95 ? -5.188 23.938 -20.641 1 94.88 95 ASP B CA 1
ATOM 6647 C C . ASP B 1 95 ? -4.691 25.375 -20.625 1 94.88 95 ASP B C 1
ATOM 6649 O O . ASP B 1 95 ? -4.129 25.859 -21.609 1 94.88 95 ASP B O 1
ATOM 6653 N N . SER B 1 96 ? -5 26.109 -19.562 1 95.31 96 SER B N 1
ATOM 6654 C CA . SER B 1 96 ? -4.363 27.406 -19.359 1 95.31 96 SER B CA 1
ATOM 6655 C C . SER B 1 96 ? -2.846 27.266 -19.281 1 95.31 96 SER B C 1
ATOM 6657 O O . SER B 1 96 ? -2.324 26.156 -19.141 1 95.31 96 SER B O 1
ATOM 6659 N N . GLU B 1 97 ? -2.135 28.359 -19.359 1 96 97 GLU B N 1
ATOM 6660 C CA . GLU B 1 97 ? -0.682 28.344 -19.219 1 96 97 GLU B CA 1
ATOM 6661 C C . GLU B 1 97 ? -0.264 27.766 -17.875 1 96 97 GLU B C 1
ATOM 6663 O O . GLU B 1 97 ? 0.708 27.016 -17.781 1 96 97 GLU B O 1
ATOM 6668 N N . ALA B 1 98 ? -0.985 28.109 -16.891 1 97.56 98 ALA B N 1
ATOM 6669 C CA . ALA B 1 98 ? -0.685 27.641 -15.539 1 97.56 98 ALA B CA 1
ATOM 6670 C C . ALA B 1 98 ? -0.846 26.125 -15.438 1 97.56 98 ALA B C 1
ATOM 6672 O O . ALA B 1 98 ? -0.02 25.438 -14.828 1 97.56 98 ALA B O 1
ATOM 6673 N N . VAL B 1 99 ? -1.901 25.578 -16.016 1 97.75 99 VAL B N 1
ATOM 6674 C CA . VAL B 1 99 ? -2.156 24.141 -15.992 1 97.75 99 VAL B CA 1
ATOM 6675 C C . VAL B 1 99 ? -1.065 23.406 -16.766 1 97.75 99 VAL B C 1
ATOM 6677 O O . VAL B 1 99 ? -0.619 22.328 -16.359 1 97.75 99 VAL B O 1
ATOM 6680 N N . GLN B 1 100 ? -0.666 24 -17.891 1 97.62 100 GLN B N 1
ATOM 6681 C CA . GLN B 1 100 ? 0.43 23.406 -18.641 1 97.62 100 GLN B CA 1
ATOM 6682 C C . GLN B 1 100 ? 1.703 23.328 -17.812 1 97.62 100 GLN B C 1
ATOM 6684 O O . GLN B 1 100 ? 2.395 22.312 -17.812 1 97.62 100 GLN B O 1
ATOM 6689 N N . LYS B 1 101 ? 1.999 24.438 -17.109 1 98.25 101 LYS B N 1
ATOM 6690 C CA . LYS B 1 101 ? 3.172 24.453 -16.234 1 98.25 101 LYS B CA 1
ATOM 6691 C C . LYS B 1 101 ? 3.094 23.359 -15.188 1 98.25 101 LYS B C 1
ATOM 6693 O O . LYS B 1 101 ? 4.094 22.703 -14.891 1 98.25 101 LYS B O 1
ATOM 6698 N N . ALA B 1 102 ? 1.904 23.141 -14.578 1 98.56 102 ALA B N 1
ATOM 6699 C CA . ALA B 1 102 ? 1.715 22.109 -13.57 1 98.56 102 ALA B CA 1
ATOM 6700 C C . ALA B 1 102 ? 1.991 20.719 -14.156 1 98.56 102 ALA B C 1
ATOM 6702 O O . ALA B 1 102 ? 2.67 19.906 -13.531 1 98.56 102 ALA B O 1
ATOM 6703 N N . LYS B 1 103 ? 1.485 20.453 -15.305 1 98.56 103 LYS B N 1
ATOM 6704 C CA . LYS B 1 103 ? 1.659 19.156 -15.961 1 98.56 103 LYS B CA 1
ATOM 6705 C C . LYS B 1 103 ? 3.117 18.922 -16.344 1 98.56 103 LYS B C 1
ATOM 6707 O O . LYS B 1 103 ? 3.629 17.812 -16.219 1 98.56 103 LYS B O 1
ATOM 6712 N N . ILE B 1 104 ? 3.799 19.984 -16.812 1 98.62 104 ILE B N 1
ATOM 6713 C CA . ILE B 1 104 ? 5.203 19.875 -17.203 1 98.62 104 ILE B CA 1
ATOM 6714 C C . ILE B 1 104 ? 6.055 19.594 -15.969 1 98.62 104 ILE B C 1
ATOM 6716 O O . ILE B 1 104 ? 6.969 18.766 -16.016 1 98.62 104 ILE B O 1
ATOM 6720 N N . LEU B 1 105 ? 5.789 20.328 -14.859 1 98.75 105 LEU B N 1
ATOM 6721 C CA . LEU B 1 105 ? 6.516 20.078 -13.617 1 98.75 105 LEU B CA 1
ATOM 6722 C C . LEU B 1 105 ? 6.352 18.641 -13.164 1 98.75 105 LEU B C 1
ATOM 6724 O O . LEU B 1 105 ? 7.328 17.984 -12.789 1 98.75 105 LEU B O 1
ATOM 6728 N N . TYR B 1 106 ? 5.121 18.109 -13.234 1 98.69 106 TYR B N 1
ATOM 6729 C CA . TYR B 1 106 ? 4.848 16.719 -12.883 1 98.69 106 TYR B CA 1
ATOM 6730 C C . TYR B 1 106 ? 5.621 15.766 -13.789 1 98.69 106 TYR B C 1
ATOM 6732 O O . TYR B 1 106 ? 6.25 14.82 -13.305 1 98.69 106 TYR B O 1
ATOM 6740 N N . ALA B 1 107 ? 5.551 16.031 -15.047 1 98.31 107 ALA B N 1
ATOM 6741 C CA . ALA B 1 107 ? 6.203 15.164 -16.031 1 98.31 107 ALA B CA 1
ATOM 6742 C C . ALA B 1 107 ? 7.711 15.125 -15.812 1 98.31 107 ALA B C 1
ATOM 6744 O O . ALA B 1 107 ? 8.336 14.07 -15.961 1 98.31 107 ALA B O 1
ATOM 6745 N N . SER B 1 108 ? 8.297 16.266 -15.508 1 98.5 108 SER B N 1
ATOM 6746 C CA . SER B 1 108 ? 9.734 16.312 -15.258 1 98.5 108 SER B CA 1
ATOM 6747 C C . SER B 1 108 ? 10.109 15.461 -14.047 1 98.5 108 SER B C 1
ATOM 6749 O O . SER B 1 108 ? 11.148 14.797 -14.047 1 98.5 108 SER B O 1
ATOM 6751 N N . CYS B 1 109 ? 9.258 15.523 -13.039 1 98.38 109 CYS B N 1
ATOM 6752 C CA . CYS B 1 109 ? 9.477 14.75 -11.828 1 98.38 109 CYS B CA 1
ATOM 6753 C C . CYS B 1 109 ? 9.305 13.258 -12.102 1 98.38 109 CYS B C 1
ATOM 6755 O O . CYS B 1 109 ? 10.008 12.43 -11.516 1 98.38 109 CYS B O 1
ATOM 6757 N N . MET B 1 110 ? 8.422 12.844 -13.008 1 97.31 110 MET B N 1
ATOM 6758 C CA . MET B 1 110 ? 8.125 11.453 -13.328 1 97.31 110 MET B CA 1
ATOM 6759 C C . MET B 1 110 ? 9.188 10.867 -14.258 1 97.31 110 MET B C 1
ATOM 6761 O O . MET B 1 110 ? 9.25 9.656 -14.453 1 97.31 110 MET B O 1
ATOM 6765 N N . ASN B 1 111 ? 10.023 11.789 -14.836 1 96.69 111 ASN B N 1
ATOM 6766 C CA . ASN B 1 111 ? 11.055 11.32 -15.758 1 96.69 111 ASN B CA 1
ATOM 6767 C C . ASN B 1 111 ? 12.25 10.742 -15.008 1 96.69 111 ASN B C 1
ATOM 6769 O O . ASN B 1 111 ? 13.352 11.305 -15.055 1 96.69 111 ASN B O 1
ATOM 6773 N N . GLU B 1 112 ? 12.109 9.602 -14.461 1 93.81 112 GLU B N 1
ATOM 6774 C CA . GLU B 1 112 ? 13.102 8.969 -13.586 1 93.81 112 GLU B CA 1
ATOM 6775 C C . GLU B 1 112 ? 14.383 8.648 -14.344 1 93.81 112 GLU B C 1
ATOM 6777 O O . GLU B 1 112 ? 15.477 8.695 -13.773 1 93.81 112 GLU B O 1
ATOM 6782 N N . ASP B 1 113 ? 14.273 8.312 -15.609 1 92.31 113 ASP B N 1
ATOM 6783 C CA . ASP B 1 113 ? 15.445 7.996 -16.406 1 92.31 113 ASP B CA 1
ATOM 6784 C C . ASP B 1 113 ? 16.406 9.188 -16.484 1 92.31 113 ASP B C 1
ATOM 6786 O O . ASP B 1 113 ? 17.609 9.023 -16.312 1 92.31 113 ASP B O 1
ATOM 6790 N N . LYS B 1 114 ? 15.836 10.328 -16.719 1 96.19 114 LYS B N 1
ATOM 6791 C CA . LYS B 1 114 ? 16.656 11.539 -16.781 1 96.19 114 LYS B CA 1
ATOM 6792 C C . LYS B 1 114 ? 17.25 11.883 -15.43 1 96.19 114 LYS B C 1
ATOM 6794 O O . LYS B 1 114 ? 18.391 12.367 -15.344 1 96.19 114 LYS B O 1
ATOM 6799 N N . ILE B 1 115 ? 16.531 11.688 -14.391 1 97.06 115 ILE B N 1
ATOM 6800 C CA . ILE B 1 115 ? 16.984 11.969 -13.039 1 97.06 115 ILE B CA 1
ATOM 6801 C C . ILE B 1 115 ? 18.156 11.055 -12.695 1 97.06 115 ILE B C 1
ATOM 6803 O O . ILE B 1 115 ? 19.172 11.5 -12.141 1 97.06 115 ILE B O 1
ATOM 6807 N N . GLU B 1 116 ? 18.031 9.75 -13.055 1 95 116 GLU B N 1
ATOM 6808 C CA . GLU B 1 116 ? 19.078 8.781 -12.773 1 95 116 GLU B CA 1
ATOM 6809 C C . GLU B 1 116 ? 20.344 9.109 -13.562 1 95 116 GLU B C 1
ATOM 6811 O O . GLU B 1 116 ? 21.469 8.953 -13.055 1 95 116 GLU B O 1
ATOM 6816 N N . LYS B 1 117 ? 20.172 9.539 -14.789 1 95.75 117 LYS B N 1
ATOM 6817 C CA . LYS B 1 117 ? 21.312 9.898 -15.625 1 95.75 117 LYS B CA 1
ATOM 6818 C C . LYS B 1 117 ? 22.031 11.125 -15.086 1 95.75 117 LYS B C 1
ATOM 6820 O O . LYS B 1 117 ? 23.266 11.18 -15.102 1 95.75 117 LYS B O 1
ATOM 6825 N N . ALA B 1 118 ? 21.219 12.07 -14.57 1 97 118 ALA B N 1
ATOM 6826 C CA . ALA B 1 118 ? 21.812 13.273 -13.992 1 97 118 ALA B CA 1
ATOM 6827 C C . ALA B 1 118 ? 22.516 12.969 -12.672 1 97 118 ALA B C 1
ATOM 6829 O O . ALA B 1 118 ? 23.547 13.547 -12.359 1 97 118 ALA B O 1
ATOM 6830 N N . ASP B 1 119 ? 21.859 12.023 -11.898 1 96.75 119 ASP B N 1
ATOM 6831 C CA . ASP B 1 119 ? 22.406 11.492 -10.656 1 96.75 119 ASP B CA 1
ATOM 6832 C C . ASP B 1 119 ? 22.75 12.617 -9.68 1 96.75 119 ASP B C 1
ATOM 6834 O O . ASP B 1 119 ? 21.844 13.25 -9.117 1 96.75 119 ASP B O 1
ATOM 6838 N N . VAL B 1 120 ? 24.047 13.039 -9.555 1 96.25 120 VAL B N 1
ATOM 6839 C CA . VAL B 1 120 ? 24.469 13.961 -8.508 1 96.25 120 VAL B CA 1
ATOM 6840 C C . VAL B 1 120 ? 24.938 15.273 -9.133 1 96.25 120 VAL B C 1
ATOM 6842 O O . VAL B 1 120 ? 25.078 16.281 -8.438 1 96.25 120 VAL B O 1
ATOM 6845 N N . LYS B 1 121 ? 25.031 15.32 -10.406 1 96.19 121 LYS B N 1
ATOM 6846 C CA . LYS B 1 121 ? 25.688 16.406 -11.125 1 96.19 121 LYS B CA 1
ATOM 6847 C C . LYS B 1 121 ? 25.031 17.75 -10.82 1 96.19 121 LYS B C 1
ATOM 6849 O O . LYS B 1 121 ? 25.719 18.734 -10.586 1 96.19 121 LYS B O 1
ATOM 6854 N N . PRO B 1 122 ? 23.672 17.812 -10.773 1 96.69 122 PRO B N 1
ATOM 6855 C CA . PRO B 1 122 ? 23.062 19.109 -10.5 1 96.69 122 PRO B CA 1
ATOM 6856 C C . PRO B 1 122 ? 23.406 19.656 -9.117 1 96.69 122 PRO B C 1
ATOM 6858 O O . PRO B 1 122 ? 23.609 20.859 -8.961 1 96.69 122 PRO B O 1
ATOM 6861 N N . LEU B 1 123 ? 23.516 18.844 -8.117 1 97 123 LEU B N 1
ATOM 6862 C CA . LEU B 1 123 ? 23.875 19.281 -6.773 1 97 123 LEU B CA 1
ATOM 6863 C C . LEU B 1 123 ? 25.344 19.688 -6.707 1 97 123 LEU B C 1
ATOM 6865 O O . LEU B 1 123 ? 25.688 20.688 -6.059 1 97 123 LEU B O 1
ATOM 6869 N N . LEU B 1 124 ? 26.203 18.938 -7.379 1 95.44 124 LEU B N 1
ATOM 6870 C CA . LEU B 1 124 ? 27.625 19.25 -7.402 1 95.44 124 LEU B CA 1
ATOM 6871 C C . LEU B 1 124 ? 27.859 20.625 -8.047 1 95.44 124 LEU B C 1
ATOM 6873 O O . LEU B 1 124 ? 28.781 21.344 -7.656 1 95.44 124 LEU B O 1
ATOM 6877 N N . SER B 1 125 ? 27.062 20.953 -9.016 1 94.69 125 SER B N 1
ATOM 6878 C CA . SER B 1 125 ? 27.156 22.25 -9.648 1 94.69 125 SER B CA 1
ATOM 6879 C C . SER B 1 125 ? 26.906 23.375 -8.648 1 94.69 125 SER B C 1
ATOM 6881 O O . SER B 1 125 ? 27.578 24.406 -8.68 1 94.69 125 SER B O 1
ATOM 6883 N N . ILE B 1 126 ? 26 23.234 -7.754 1 95 126 ILE B N 1
ATOM 6884 C CA . ILE B 1 126 ? 25.688 24.203 -6.719 1 95 126 ILE B CA 1
ATOM 6885 C C . ILE B 1 126 ? 26.859 24.297 -5.734 1 95 126 ILE B C 1
ATOM 6887 O O . ILE B 1 126 ? 27.25 25.391 -5.312 1 95 126 ILE B O 1
ATOM 6891 N N . LEU B 1 127 ? 27.469 23.156 -5.445 1 95.12 127 LEU B N 1
ATOM 6892 C CA . LEU B 1 127 ? 28.484 23.062 -4.402 1 95.12 127 LEU B CA 1
ATOM 6893 C C . LEU B 1 127 ? 29.828 23.625 -4.902 1 95.12 127 LEU B C 1
ATOM 6895 O O . LEU B 1 127 ? 30.734 23.859 -4.105 1 95.12 127 LEU B O 1
ATOM 6899 N N . LYS B 1 128 ? 29.875 23.922 -6.176 1 92.94 128 LYS B N 1
ATOM 6900 C CA . LYS B 1 128 ? 31.094 24.484 -6.762 1 92.94 128 LYS B CA 1
ATOM 6901 C C . LYS B 1 128 ? 31.078 26 -6.695 1 92.94 128 LYS B C 1
ATOM 6903 O O . LYS B 1 128 ? 32.094 26.656 -6.949 1 92.94 128 LYS B O 1
ATOM 6908 N N . HIS B 1 129 ? 29.969 26.516 -6.227 1 90.62 129 HIS B N 1
ATOM 6909 C CA . HIS B 1 129 ? 29.844 27.969 -6.227 1 90.62 129 HIS B CA 1
ATOM 6910 C C . HIS B 1 129 ? 29.656 28.516 -4.812 1 90.62 129 HIS B C 1
ATOM 6912 O O . HIS B 1 129 ? 29.016 27.875 -3.982 1 90.62 129 HIS B O 1
ATOM 6918 N N . SER B 1 130 ? 30.203 29.688 -4.629 1 89.94 130 SER B N 1
ATOM 6919 C CA . SER B 1 130 ? 29.938 30.391 -3.379 1 89.94 130 SER B CA 1
ATOM 6920 C C . SER B 1 130 ? 28.469 30.734 -3.232 1 89.94 130 SER B C 1
ATOM 6922 O O . SER B 1 130 ? 27.797 31.062 -4.215 1 89.94 130 SER B O 1
ATOM 6924 N N . PRO B 1 131 ? 27.969 30.594 -2.154 1 92.75 131 PRO B N 1
ATOM 6925 C CA . PRO B 1 131 ? 28.641 30.359 -0.871 1 92.75 131 PRO B CA 1
ATOM 6926 C C . PRO B 1 131 ? 28.562 28.891 -0.438 1 92.75 131 PRO B C 1
ATOM 6928 O O . PRO B 1 131 ? 28.703 28.594 0.748 1 92.75 131 PRO B O 1
ATOM 6931 N N . PHE B 1 132 ? 28.375 27.969 -1.372 1 94.5 132 PHE B N 1
ATOM 6932 C CA . PHE B 1 132 ? 28.016 26.625 -0.954 1 94.5 132 PHE B CA 1
ATOM 6933 C C . PHE B 1 132 ? 29.172 25.656 -1.212 1 94.5 132 PHE B C 1
ATOM 6935 O O . PHE B 1 132 ? 28.969 24.453 -1.291 1 94.5 132 PHE B O 1
ATOM 6942 N N . ARG B 1 133 ? 30.375 26.25 -1.379 1 95.19 133 ARG B N 1
ATOM 6943 C CA . ARG B 1 133 ? 31.531 25.359 -1.383 1 95.19 133 ARG B CA 1
ATOM 6944 C C . ARG B 1 133 ? 31.656 24.625 -0.056 1 95.19 133 ARG B C 1
ATOM 6946 O O . ARG B 1 133 ? 31.812 25.25 0.997 1 95.19 133 ARG B O 1
ATOM 6953 N N . TRP B 1 134 ? 31.625 23.281 -0.137 1 96.56 134 TRP B N 1
ATOM 6954 C CA . TRP B 1 134 ? 31.5 22.469 1.061 1 96.56 134 TRP B CA 1
ATOM 6955 C C . TRP B 1 134 ? 32.875 22.078 1.591 1 96.56 134 TRP B C 1
ATOM 6957 O O . TRP B 1 134 ? 33.594 21.312 0.95 1 96.56 134 TRP B O 1
ATOM 6967 N N . PRO B 1 135 ? 33.219 22.5 2.768 1 96.5 135 PRO B N 1
ATOM 6968 C CA . PRO B 1 135 ? 34.594 22.234 3.268 1 96.5 135 PRO B CA 1
ATOM 6969 C C . PRO B 1 135 ? 34.906 20.75 3.336 1 96.5 135 PRO B C 1
ATOM 6971 O O . PRO B 1 135 ? 36.062 20.359 3.086 1 96.5 135 PRO B O 1
ATOM 6974 N N . VAL B 1 136 ? 33.938 19.938 3.596 1 96.81 136 VAL B N 1
ATOM 6975 C CA . VAL B 1 136 ? 34.188 18.516 3.836 1 96.81 136 VAL B CA 1
ATOM 6976 C C . VAL B 1 136 ? 34.625 17.844 2.537 1 96.81 136 VAL B C 1
ATOM 6978 O O . VAL B 1 136 ? 35.281 16.797 2.562 1 96.81 136 VAL B O 1
ATOM 6981 N N . LEU B 1 137 ? 34.281 18.375 1.384 1 95.06 137 LEU B N 1
ATOM 6982 C CA . LEU B 1 137 ? 34.625 17.781 0.095 1 95.06 137 LEU B CA 1
ATOM 6983 C C . LEU B 1 137 ? 36.062 18.109 -0.299 1 95.06 137 LEU B C 1
ATOM 6985 O O . LEU B 1 137 ? 36.625 17.5 -1.212 1 95.06 137 LEU B O 1
ATOM 6989 N N . GLU B 1 138 ? 36.719 19.047 0.405 1 82.5 138 GLU B N 1
ATOM 6990 C CA . GLU B 1 138 ? 38.094 19.453 0.118 1 82.5 138 GLU B CA 1
ATOM 6991 C C . GLU B 1 138 ? 38.281 19.734 -1.368 1 82.5 138 GLU B C 1
ATOM 6993 O O . GLU B 1 138 ? 37.562 20.562 -1.94 1 82.5 138 GLU B O 1
ATOM 6998 N N . SER B 1 139 ? 39.312 19.016 -1.985 1 78.75 139 SER B N 1
ATOM 6999 C CA . SER B 1 139 ? 39.625 19.312 -3.377 1 78.75 139 SER B CA 1
ATOM 7000 C C . SER B 1 139 ? 38.969 18.328 -4.324 1 78.75 139 SER B C 1
ATOM 7002 O O . SER B 1 139 ? 39.312 18.25 -5.504 1 78.75 139 SER B O 1
ATOM 7004 N N . ASN B 1 140 ? 38 17.672 -3.783 1 81.75 140 ASN B N 1
ATOM 7005 C CA . ASN B 1 140 ? 37.375 16.625 -4.586 1 81.75 140 ASN B CA 1
ATOM 7006 C C . ASN B 1 140 ? 36.594 17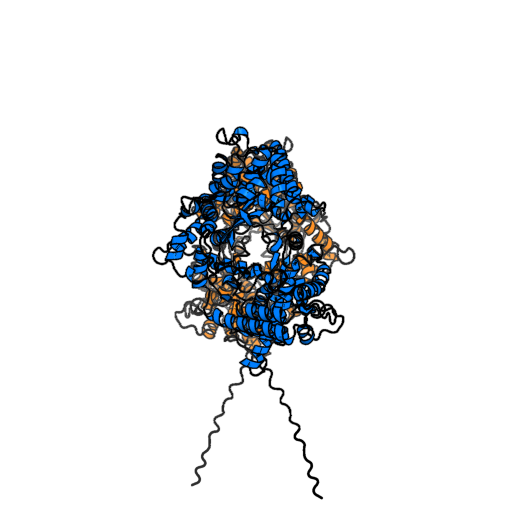.219 -5.75 1 81.75 140 ASN B C 1
ATOM 7008 O O . ASN B 1 140 ? 36.344 16.547 -6.75 1 81.75 140 ASN B O 1
ATOM 7012 N N . LEU B 1 141 ? 36.188 18.5 -5.594 1 81.56 141 LEU B N 1
ATOM 7013 C CA . LEU B 1 141 ? 35.406 19.125 -6.656 1 81.56 141 LEU B CA 1
ATOM 7014 C C . LEU B 1 141 ? 36.312 20.031 -7.504 1 81.56 141 LEU B C 1
ATOM 7016 O O . LEU B 1 141 ? 35.812 20.922 -8.188 1 81.56 141 LEU B O 1
ATOM 7020 N N . GLY B 1 142 ? 37.562 19.891 -7.355 1 82.19 142 GLY B N 1
ATOM 7021 C CA . GLY B 1 142 ? 38.469 20.719 -8.109 1 82.19 142 GLY B CA 1
ATOM 7022 C C . GLY B 1 142 ? 38.719 22.078 -7.465 1 82.19 142 GLY B C 1
ATOM 7023 O O . GLY B 1 142 ? 38.188 22.359 -6.383 1 82.19 142 GLY B O 1
ATOM 7024 N N . PRO B 1 143 ? 39.438 22.859 -8.094 1 82.69 143 PRO B N 1
ATOM 7025 C CA . PRO B 1 143 ? 39.781 24.172 -7.547 1 82.69 143 PRO B CA 1
ATOM 7026 C C . PRO B 1 143 ? 38.562 25.078 -7.379 1 82.69 143 PRO B C 1
ATOM 7028 O O . PRO B 1 143 ? 38.5 25.891 -6.457 1 82.69 143 PRO B O 1
ATOM 7031 N N . GLU B 1 144 ? 37.656 24.844 -8.156 1 79.69 144 GLU B N 1
ATOM 7032 C CA . GLU B 1 144 ? 36.438 25.656 -8.109 1 79.69 144 GLU B CA 1
ATOM 7033 C C . GLU B 1 144 ? 35.594 25.297 -6.879 1 79.69 144 GLU B C 1
ATOM 7035 O O . GLU B 1 144 ? 34.812 26.125 -6.41 1 79.69 144 GLU B O 1
ATOM 7040 N N . GLY B 1 145 ? 35.906 24.219 -6.309 1 81.5 145 GLY B N 1
ATOM 7041 C CA . GLY B 1 145 ? 35.094 23.75 -5.191 1 81.5 145 GLY B CA 1
ATOM 7042 C C . GLY B 1 145 ? 35.781 23.891 -3.852 1 81.5 145 GLY B C 1
ATOM 7043 O O . GLY B 1 145 ? 35.25 23.531 -2.812 1 81.5 145 GLY B O 1
ATOM 7044 N N . LEU B 1 146 ? 36.875 24.547 -3.896 1 89.12 146 LEU B N 1
ATOM 7045 C CA . LEU B 1 146 ? 37.656 24.625 -2.676 1 89.12 146 LEU B CA 1
ATOM 7046 C C . LEU B 1 146 ? 37.094 25.688 -1.74 1 89.12 146 LEU B C 1
ATOM 7048 O O . LEU B 1 146 ? 36.906 26.828 -2.154 1 89.12 146 LEU B O 1
ATOM 7052 N N . TRP B 1 147 ? 36.906 25.297 -0.542 1 92.12 147 TRP B N 1
ATOM 7053 C CA . TRP B 1 147 ? 36.406 26.203 0.484 1 92.12 147 TRP B CA 1
ATOM 7054 C C . TRP B 1 147 ? 37.531 27.031 1.077 1 92.12 147 TRP B C 1
ATOM 7056 O O . TRP B 1 147 ? 38.656 26.547 1.233 1 92.12 147 TRP B O 1
ATOM 7066 N N . SER B 1 148 ? 37.188 28.344 1.352 1 91.75 148 SER B N 1
ATOM 7067 C CA . SER B 1 148 ? 38.125 29.266 1.965 1 91.75 148 SER B CA 1
ATOM 7068 C C . SER B 1 148 ? 37.531 29.969 3.172 1 91.75 148 SER B C 1
ATOM 7070 O O . SER B 1 148 ? 36.438 30.578 3.068 1 91.75 148 SER B O 1
ATOM 7072 N N . GLU B 1 149 ? 38.219 29.859 4.238 1 93.38 149 GLU B N 1
ATOM 7073 C CA . GLU B 1 149 ? 37.75 30.516 5.461 1 93.38 149 GLU B CA 1
ATOM 7074 C C . GLU B 1 149 ? 37.656 32.031 5.293 1 93.38 149 GLU B C 1
ATOM 7076 O O . GLU B 1 149 ? 36.75 32.656 5.809 1 93.38 149 GLU B O 1
ATOM 7081 N N . ARG B 1 150 ? 38.625 32.562 4.582 1 92.62 150 ARG B N 1
ATOM 7082 C CA . ARG B 1 150 ? 38.688 34 4.375 1 92.62 150 ARG B CA 1
ATOM 7083 C C . ARG B 1 150 ? 37.531 34.5 3.553 1 92.62 150 ARG B C 1
ATOM 7085 O O . ARG B 1 150 ? 37.031 35.625 3.771 1 92.62 150 ARG B O 1
ATOM 7092 N N . ARG B 1 151 ? 37.031 33.75 2.758 1 92.38 151 ARG B N 1
ATOM 7093 C CA . ARG B 1 151 ? 35.969 34.156 1.838 1 92.38 151 ARG B CA 1
ATOM 7094 C C . ARG B 1 151 ? 34.594 33.781 2.389 1 92.38 151 ARG B C 1
ATOM 7096 O O . ARG B 1 151 ? 33.562 34.188 1.84 1 92.38 151 ARG B O 1
ATOM 7103 N N . PHE B 1 152 ? 34.625 33.094 3.445 1 95.12 152 PHE B N 1
ATOM 7104 C CA . PHE B 1 152 ? 33.375 32.656 4.004 1 95.12 152 PHE B CA 1
ATOM 7105 C C . PHE B 1 152 ? 32.625 33.812 4.652 1 95.12 152 PHE B C 1
ATOM 7107 O O . PHE B 1 152 ? 33.188 34.531 5.465 1 95.12 152 PHE B O 1
ATOM 7114 N N . SER B 1 153 ? 31.359 33.969 4.281 1 95.81 153 SER B N 1
ATOM 7115 C CA . SER B 1 153 ? 30.453 34.938 4.883 1 95.81 153 SER B CA 1
ATOM 7116 C C . SER B 1 153 ? 29.172 34.281 5.391 1 95.81 153 SER B C 1
ATOM 7118 O O . SER B 1 153 ? 28.359 33.781 4.598 1 95.81 153 SER B O 1
ATOM 7120 N N . LEU B 1 154 ? 29.047 34.312 6.699 1 96.69 154 LEU B N 1
ATOM 7121 C CA . LEU B 1 154 ? 27.875 33.719 7.312 1 96.69 154 LEU B CA 1
ATOM 7122 C C . LEU B 1 154 ? 26.594 34.406 6.836 1 96.69 154 LEU B C 1
ATOM 7124 O O . LEU B 1 154 ? 25.625 33.75 6.484 1 96.69 154 LEU B O 1
ATOM 7128 N N . VAL B 1 155 ? 26.578 35.719 6.77 1 96.88 155 VAL B N 1
ATOM 7129 C CA . VAL B 1 155 ? 25.422 36.5 6.383 1 96.88 155 VAL B CA 1
ATOM 7130 C C . VAL B 1 155 ? 25.047 36.219 4.934 1 96.88 155 VAL B C 1
ATOM 7132 O O . VAL B 1 155 ? 23.859 36.031 4.613 1 96.88 155 VAL B O 1
ATOM 7135 N N . GLN B 1 156 ? 26.047 36.094 4.105 1 96.81 156 GLN B N 1
ATOM 7136 C CA . GLN B 1 156 ? 25.797 35.812 2.695 1 96.81 156 GLN B CA 1
ATOM 7137 C C . GLN B 1 156 ? 25.203 34.438 2.512 1 96.81 156 GLN B C 1
ATOM 7139 O O . GLN B 1 156 ? 24.266 34.25 1.721 1 96.81 156 GLN B O 1
ATOM 7144 N N . ALA B 1 157 ? 25.75 33.469 3.217 1 97.56 157 ALA B N 1
ATOM 7145 C CA . ALA B 1 157 ? 25.25 32.094 3.119 1 97.56 157 ALA B CA 1
ATOM 7146 C C . ALA B 1 157 ? 23.812 32 3.605 1 97.56 157 ALA B C 1
ATOM 7148 O O . ALA B 1 157 ? 22.969 31.391 2.949 1 97.56 157 ALA B O 1
ATOM 7149 N N . LEU B 1 158 ? 23.562 32.625 4.715 1 98.38 158 LEU B N 1
ATOM 7150 C CA . LEU B 1 158 ? 22.219 32.594 5.285 1 98.38 158 LEU B CA 1
ATOM 7151 C C . LEU B 1 158 ? 21.219 33.312 4.367 1 98.38 158 LEU B C 1
ATOM 7153 O O . LEU B 1 158 ? 20.094 32.812 4.172 1 98.38 158 LEU B O 1
ATOM 7157 N N . ALA B 1 159 ? 21.609 34.438 3.848 1 98.25 159 ALA B N 1
ATOM 7158 C CA . ALA B 1 159 ? 20.75 35.219 2.965 1 98.25 159 ALA B CA 1
ATOM 7159 C C . ALA B 1 159 ? 20.422 34.438 1.694 1 98.25 159 ALA B C 1
ATOM 7161 O O . ALA B 1 159 ? 19.297 34.5 1.198 1 98.25 159 ALA B O 1
ATOM 7162 N N . THR B 1 160 ? 21.422 33.75 1.167 1 98 160 THR B N 1
ATOM 7163 C CA . THR B 1 160 ? 21.203 32.969 -0.036 1 98 160 THR B CA 1
ATOM 7164 C C . THR B 1 160 ? 20.281 31.781 0.252 1 98 160 THR B C 1
ATOM 7166 O O . THR B 1 160 ? 19.375 31.484 -0.538 1 98 160 THR B O 1
ATOM 7169 N N . LEU B 1 161 ? 20.469 31.094 1.357 1 98.31 161 LEU B N 1
ATOM 7170 C CA . LEU B 1 161 ? 19.625 29.969 1.741 1 98.31 161 LEU B CA 1
ATOM 7171 C C . LEU B 1 161 ? 18.156 30.422 1.847 1 98.31 161 LEU B C 1
ATOM 7173 O O . LEU B 1 161 ? 17.266 29.766 1.301 1 98.31 161 LEU B O 1
ATOM 7177 N N . ARG B 1 162 ? 17.906 31.516 2.488 1 98.44 162 ARG B N 1
ATOM 7178 C CA . ARG B 1 162 ? 16.547 32 2.682 1 98.44 162 ARG B CA 1
ATOM 7179 C C . ARG B 1 162 ? 16.016 32.625 1.408 1 98.44 162 ARG B C 1
ATOM 7181 O O . ARG B 1 162 ? 14.875 32.375 1.014 1 98.44 162 ARG B O 1
ATOM 7188 N N . GLY B 1 163 ? 16.766 33.469 0.742 1 98.12 163 GLY B N 1
ATOM 7189 C CA . GLY B 1 163 ? 16.297 34.312 -0.334 1 98.12 163 GLY B CA 1
ATOM 7190 C C . GLY B 1 163 ? 16.219 33.594 -1.674 1 98.12 163 GLY B C 1
ATOM 7191 O O . GLY B 1 163 ? 15.492 34.031 -2.568 1 98.12 163 GLY B O 1
ATOM 7192 N N . GLN B 1 164 ? 17 32.5 -1.814 1 97.06 164 GLN B N 1
ATOM 7193 C CA . GLN B 1 164 ? 17.031 31.844 -3.109 1 97.06 164 GLN B CA 1
ATOM 7194 C C . GLN B 1 164 ? 16.484 30.422 -3.014 1 97.06 164 GLN B C 1
ATOM 7196 O O . GLN B 1 164 ? 15.93 29.891 -3.979 1 97.06 164 GLN B O 1
ATOM 7201 N N . TYR B 1 165 ? 16.609 29.797 -1.85 1 97.25 165 TYR B N 1
ATOM 7202 C CA . TYR B 1 165 ? 16.266 28.375 -1.75 1 97.25 165 TYR B CA 1
ATOM 7203 C C . TYR B 1 165 ? 15.133 28.156 -0.748 1 97.25 165 TYR B C 1
ATOM 7205 O O . TYR B 1 165 ? 14.719 27.031 -0.508 1 97.25 165 TYR B O 1
ATOM 7213 N N . SER B 1 166 ? 14.617 29.234 -0.167 1 97.44 166 SER B N 1
ATOM 7214 C CA . SER B 1 166 ? 13.516 29.188 0.79 1 97.44 166 SER B CA 1
ATOM 7215 C C . SER B 1 166 ? 13.836 28.266 1.96 1 97.44 166 SER B C 1
ATOM 7217 O O . SER B 1 166 ? 12.992 27.484 2.389 1 97.44 166 SER B O 1
ATOM 7219 N N . SER B 1 167 ? 15.047 28.297 2.381 1 97 167 SER B N 1
ATOM 7220 C CA . SER B 1 167 ? 15.484 27.469 3.502 1 97 167 SER B CA 1
ATOM 7221 C C . SER B 1 167 ? 15.867 28.344 4.703 1 97 167 SER B C 1
ATOM 7223 O O . SER B 1 167 ? 16.734 29.203 4.598 1 97 167 SER B O 1
ATOM 7225 N N . SER B 1 168 ? 15.211 28.094 5.801 1 97.62 168 SER B N 1
ATOM 7226 C CA . SER B 1 168 ? 15.531 28.797 7.039 1 97.62 168 SER B CA 1
ATOM 7227 C C . SER B 1 168 ? 16.5 28 7.895 1 97.62 168 SER B C 1
ATOM 7229 O O . SER B 1 168 ? 16.203 26.859 8.281 1 97.62 168 SER B O 1
ATOM 7231 N N . VAL B 1 169 ? 17.641 28.547 8.086 1 98.19 169 VAL B N 1
ATOM 7232 C CA . VAL B 1 169 ? 18.641 27.953 8.945 1 98.19 169 VAL B CA 1
ATOM 7233 C C . VAL B 1 169 ? 19.047 28.953 10.031 1 98.19 169 VAL B C 1
ATOM 7235 O O . VAL B 1 169 ? 19.391 30.094 9.742 1 98.19 169 VAL B O 1
ATOM 7238 N N . PHE B 1 170 ? 19.031 28.609 11.258 1 98.44 170 PHE B N 1
ATOM 7239 C CA . PHE B 1 170 ? 19.281 29.453 12.43 1 98.44 170 PHE B CA 1
ATOM 7240 C C . PHE B 1 170 ? 18.188 30.5 12.586 1 98.44 170 PHE B C 1
ATOM 7242 O O . PHE B 1 170 ? 17.688 30.719 13.688 1 98.44 170 PHE B O 1
ATOM 7249 N N . ILE B 1 171 ? 17.812 31.172 11.516 1 98.5 171 ILE B N 1
ATOM 7250 C CA . ILE B 1 171 ? 16.875 32.281 11.523 1 98.5 171 ILE B CA 1
ATOM 7251 C C . ILE B 1 171 ? 15.742 32 10.531 1 98.5 171 ILE B C 1
ATOM 7253 O O . ILE B 1 171 ? 15.992 31.656 9.375 1 98.5 171 ILE B O 1
ATOM 7257 N N . ARG B 1 172 ? 14.578 32.125 10.992 1 98.5 172 ARG B N 1
ATOM 7258 C CA . ARG B 1 172 ? 13.414 32.156 10.117 1 98.5 172 ARG B CA 1
ATOM 7259 C C . ARG B 1 172 ? 12.891 33.594 9.922 1 98.5 172 ARG B C 1
ATOM 7261 O O . ARG B 1 172 ? 12.555 34.25 10.898 1 98.5 172 ARG B O 1
ATOM 7268 N N . LEU B 1 173 ? 12.93 34.062 8.727 1 98.69 173 LEU B N 1
ATOM 7269 C CA . LEU B 1 173 ? 12.422 35.375 8.336 1 98.69 173 LEU B CA 1
ATOM 7270 C C . LEU B 1 173 ? 11.211 35.219 7.418 1 98.69 173 LEU B C 1
ATOM 7272 O O . LEU B 1 173 ? 11.25 34.5 6.426 1 98.69 173 LEU B O 1
ATOM 7276 N N . TYR B 1 174 ? 10.133 35.875 7.773 1 98.19 174 TYR B N 1
ATOM 7277 C CA . TYR B 1 174 ? 8.945 35.781 6.934 1 98.19 174 TYR B CA 1
ATOM 7278 C C . TYR B 1 174 ? 8.023 37 7.16 1 98.19 174 TYR B C 1
ATOM 7280 O O . TYR B 1 174 ? 8.242 37.781 8.086 1 98.19 174 TYR B O 1
ATOM 7288 N N . VAL B 1 175 ? 7.125 37.219 6.27 1 98.19 175 VAL B N 1
ATOM 7289 C CA . VAL B 1 175 ? 6.117 38.281 6.379 1 98.19 175 VAL B CA 1
ATOM 7290 C C . VAL B 1 175 ? 4.789 37.656 6.828 1 98.19 175 VAL B C 1
ATOM 7292 O O . VAL B 1 175 ? 4.367 36.625 6.312 1 98.19 175 VAL B O 1
ATOM 7295 N N . ALA B 1 176 ? 4.168 38.25 7.848 1 96.94 176 ALA B N 1
ATOM 7296 C CA . ALA B 1 176 ? 2.85 37.844 8.328 1 96.94 176 ALA B CA 1
ATOM 7297 C C . ALA B 1 176 ? 2.109 39 8.969 1 96.94 176 ALA B C 1
ATOM 7299 O O . ALA B 1 176 ? 2.662 40.094 9.094 1 96.94 176 ALA B O 1
ATOM 7300 N N . ALA B 1 177 ? 0.902 38.781 9.336 1 96.56 177 ALA B N 1
ATOM 7301 C CA . ALA B 1 177 ? 0.107 39.844 9.961 1 96.56 177 ALA B CA 1
ATOM 7302 C C . ALA B 1 177 ? 0.683 40.25 11.32 1 96.56 177 ALA B C 1
ATOM 7304 O O . ALA B 1 177 ? 1.15 39.375 12.07 1 96.56 177 ALA B O 1
ATOM 7305 N N . ASP B 1 178 ? 0.691 41.562 11.602 1 97.75 178 ASP B N 1
ATOM 7306 C CA . ASP B 1 178 ? 1.021 42.031 12.938 1 97.75 178 ASP B CA 1
ATOM 7307 C C . ASP B 1 178 ? -0.032 41.594 13.953 1 97.75 178 ASP B C 1
ATOM 7309 O O . ASP B 1 178 ? -1.217 41.906 13.797 1 97.75 178 ASP B O 1
ATOM 7313 N N . ASP B 1 179 ? 0.317 41 15 1 96.81 179 ASP B N 1
ATOM 7314 C CA . ASP B 1 179 ? -0.62 40.406 15.945 1 96.81 179 ASP B CA 1
ATOM 7315 C C . ASP B 1 179 ? -1.468 41.469 16.625 1 96.81 179 ASP B C 1
ATOM 7317 O O . ASP B 1 179 ? -2.613 41.219 17.016 1 96.81 179 ASP B O 1
ATOM 7321 N N . LYS B 1 180 ? -0.937 42.656 16.828 1 97.44 180 LYS B N 1
ATOM 7322 C CA . LYS B 1 180 ? -1.676 43.688 17.531 1 97.44 180 LYS B CA 1
ATOM 7323 C C . LYS B 1 180 ? -2.324 44.656 16.547 1 97.44 180 LYS B C 1
ATOM 7325 O O . LYS B 1 180 ? -3.209 45.438 16.922 1 97.44 180 LYS B O 1
ATOM 7330 N N . ILE B 1 181 ? -1.87 44.625 15.336 1 97.19 181 ILE B N 1
ATOM 7331 C CA . ILE B 1 181 ? -2.457 45.406 14.242 1 97.19 181 ILE B CA 1
ATOM 7332 C C . ILE B 1 181 ? -2.758 44.469 13.062 1 97.19 181 ILE B C 1
ATOM 7334 O O . ILE B 1 181 ? -2.092 44.562 12.031 1 97.19 181 ILE B O 1
ATOM 7338 N N . SER B 1 182 ? -3.746 43.781 13.234 1 96.19 182 SER B N 1
ATOM 7339 C CA . SER B 1 182 ? -3.984 42.594 12.422 1 96.19 182 SER B CA 1
ATOM 7340 C C . SER B 1 182 ? -4.27 42.969 10.969 1 96.19 182 SER B C 1
ATOM 7342 O O . SER B 1 182 ? -4.223 42.094 10.078 1 96.19 182 SER B O 1
ATOM 7344 N N . HIS B 1 183 ? -4.527 44.188 10.617 1 96.44 183 HIS B N 1
ATOM 7345 C CA . HIS B 1 183 ? -4.812 44.594 9.242 1 96.44 183 HIS B CA 1
ATOM 7346 C C . HIS B 1 183 ? -3.539 44.969 8.5 1 96.44 183 HIS B C 1
ATOM 7348 O O . HIS B 1 183 ? -3.59 45.375 7.332 1 96.44 183 HIS B O 1
ATOM 7354 N N . ARG B 1 184 ? -2.383 44.875 9.148 1 97.12 184 ARG B N 1
ATOM 7355 C CA . ARG B 1 184 ? -1.101 45.188 8.531 1 97.12 184 ARG B CA 1
ATOM 7356 C C . ARG B 1 184 ? -0.153 44 8.586 1 97.12 184 ARG B C 1
ATOM 7358 O O . ARG B 1 184 ? -0.226 43.188 9.516 1 97.12 184 ARG B O 1
ATOM 7365 N N . TYR B 1 185 ? 0.699 43.938 7.543 1 97.75 185 TYR B N 1
ATOM 7366 C CA . TYR B 1 185 ? 1.761 42.938 7.527 1 97.75 185 TYR B CA 1
ATOM 7367 C C . TYR B 1 185 ? 3.047 43.5 8.117 1 97.75 185 TYR B C 1
ATOM 7369 O O . TYR B 1 185 ? 3.248 44.688 8.148 1 97.75 185 TYR B O 1
ATOM 7377 N N . ILE B 1 186 ? 3.865 42.625 8.578 1 98.31 186 ILE B N 1
ATOM 7378 C CA . ILE B 1 186 ? 5.133 43.031 9.188 1 98.31 186 ILE B CA 1
ATOM 7379 C C . ILE B 1 186 ? 6.148 41.906 9.031 1 98.31 186 ILE B C 1
ATOM 7381 O O . ILE B 1 186 ? 5.773 40.75 8.773 1 98.31 186 ILE B O 1
ATOM 7385 N N . LEU B 1 187 ? 7.41 42.219 9.031 1 98.62 187 LEU B N 1
ATOM 7386 C CA . LEU B 1 187 ? 8.477 41.219 9.055 1 98.62 187 LEU B CA 1
ATOM 7387 C C . LEU B 1 187 ? 8.562 40.562 10.43 1 98.62 187 LEU B C 1
ATOM 7389 O O . LEU B 1 187 ? 8.516 41.219 11.453 1 98.62 187 LEU B O 1
ATOM 7393 N N . LYS B 1 188 ? 8.664 39.281 10.453 1 98.62 188 LYS B N 1
ATOM 7394 C CA . LYS B 1 188 ? 8.836 38.531 11.695 1 98.62 188 LYS B CA 1
ATOM 7395 C C . LYS B 1 188 ? 10.109 37.688 11.648 1 98.62 188 LYS B C 1
ATOM 7397 O O . LYS B 1 188 ? 10.492 37.188 10.586 1 98.62 188 LYS B O 1
ATOM 7402 N N . LEU B 1 189 ? 10.789 37.594 12.727 1 98.75 189 LEU B N 1
ATOM 7403 C CA . LEU B 1 189 ? 11.969 36.781 12.922 1 98.75 189 LEU B CA 1
ATOM 7404 C C . LEU B 1 189 ? 11.711 35.719 13.984 1 98.75 189 LEU B C 1
ATOM 7406 O O . LEU B 1 189 ? 11.227 36.031 15.078 1 98.75 189 LEU B O 1
ATOM 7410 N N . ASP B 1 190 ? 11.969 34.469 13.695 1 98.44 190 ASP B N 1
ATOM 7411 C CA . ASP B 1 190 ? 11.703 33.344 14.586 1 98.44 190 ASP B CA 1
ATOM 7412 C C . ASP B 1 190 ? 12.844 32.344 14.531 1 98.44 190 ASP B C 1
ATOM 7414 O O . ASP B 1 190 ? 13.781 32.469 13.75 1 98.44 190 ASP B O 1
ATOM 7418 N N . GLN B 1 191 ? 12.867 31.391 15.445 1 98.12 191 GLN B N 1
ATOM 7419 C CA . GLN B 1 191 ? 13.844 30.312 15.422 1 98.12 191 GLN B CA 1
ATOM 7420 C C . GLN B 1 191 ? 13.555 29.344 14.281 1 98.12 191 GLN B C 1
ATOM 7422 O O . GLN B 1 191 ? 12.422 29.25 13.797 1 98.12 191 GLN B O 1
ATOM 7427 N N . ALA B 1 192 ? 14.594 28.688 13.75 1 97 192 ALA B N 1
ATOM 7428 C CA . ALA B 1 192 ? 14.461 27.703 12.68 1 97 192 ALA B CA 1
ATOM 7429 C C . ALA B 1 192 ? 14.5 26.281 13.227 1 97 192 ALA B C 1
ATOM 7431 O O . ALA B 1 192 ? 15.008 26.047 14.32 1 97 192 ALA B O 1
ATOM 7432 N N . SER B 1 193 ? 13.945 25.359 12.469 1 94.56 193 SER B N 1
ATOM 7433 C CA . SER B 1 193 ? 13.938 23.953 12.867 1 94.56 193 SER B CA 1
ATOM 7434 C C . SER B 1 193 ? 15.32 23.328 12.727 1 94.56 193 SER B C 1
ATOM 7436 O O . SER B 1 193 ? 16.188 23.859 12.023 1 94.56 193 SER B O 1
ATOM 7438 N N . LEU B 1 194 ? 15.5 22.219 13.438 1 96.12 194 LEU B N 1
ATOM 7439 C CA . LEU B 1 194 ? 16.719 21.406 13.344 1 96.12 194 LEU B CA 1
ATOM 7440 C C . LEU B 1 194 ? 16.469 20.172 12.5 1 96.12 194 LEU B C 1
ATOM 7442 O O . LEU B 1 194 ? 15.406 20.016 11.883 1 96.12 194 LEU B O 1
ATOM 7446 N N . SER B 1 195 ? 17.5 19.359 12.391 1 95.31 195 SER B N 1
ATOM 7447 C CA . SER B 1 195 ? 17.406 18.203 11.523 1 95.31 195 SER B CA 1
ATOM 7448 C C . SER B 1 195 ? 16.547 17.109 12.156 1 95.31 195 SER B C 1
ATOM 7450 O O . SER B 1 195 ? 15.703 16.516 11.484 1 95.31 195 SER B O 1
ATOM 7452 N N . LEU B 1 196 ? 16.75 16.875 13.422 1 95.56 196 LEU B N 1
ATOM 7453 C CA . LEU B 1 196 ? 15.898 15.914 14.117 1 95.56 196 LEU B CA 1
ATOM 7454 C C . LEU B 1 196 ? 14.586 16.578 14.555 1 95.56 196 LEU B C 1
ATOM 7456 O O . LEU B 1 196 ? 14.516 17.797 14.695 1 95.56 196 LEU B O 1
ATOM 7460 N N . SER B 1 197 ? 13.602 15.875 14.773 1 90 197 SER B N 1
ATOM 7461 C CA . SER B 1 197 ? 12.219 16.359 14.891 1 90 197 SER B CA 1
ATOM 7462 C C . SER B 1 197 ? 12 17.094 16.203 1 90 197 SER B C 1
ATOM 7464 O O . SER B 1 197 ? 11.195 18.031 16.266 1 90 197 SER B O 1
ATOM 7466 N N . SER B 1 198 ? 12.711 16.656 17.281 1 92 198 SER B N 1
ATOM 7467 C CA . SER B 1 198 ? 12.453 17.266 18.578 1 92 198 SER B CA 1
ATOM 7468 C C . SER B 1 198 ? 13.75 17.625 19.281 1 92 198 SER B C 1
ATOM 7470 O O . SER B 1 198 ? 14.781 17 19.078 1 92 198 SER B O 1
ATOM 7472 N N . ARG B 1 199 ? 13.586 18.656 20.094 1 93.62 199 ARG B N 1
ATOM 7473 C CA . ARG B 1 199 ? 14.742 19.031 20.906 1 93.62 199 ARG B CA 1
ATOM 7474 C C . ARG B 1 199 ? 15.164 17.891 21.812 1 93.62 199 ARG B C 1
ATOM 7476 O O . ARG B 1 199 ? 16.359 17.719 22.094 1 93.62 199 ARG B O 1
ATOM 7483 N N . GLU B 1 200 ? 14.188 17.078 22.266 1 92.94 200 GLU B N 1
ATOM 7484 C CA . GLU B 1 200 ? 14.43 15.945 23.141 1 92.94 200 GLU B CA 1
ATOM 7485 C C . GLU B 1 200 ? 15.336 14.906 22.484 1 92.94 200 GLU B C 1
ATOM 7487 O O . GLU B 1 200 ? 16.109 14.234 23.156 1 92.94 200 GLU B O 1
ATOM 7492 N N . ASP B 1 201 ? 15.305 14.828 21.203 1 95.56 201 ASP B N 1
ATOM 7493 C CA . ASP B 1 201 ? 16.125 13.867 20.469 1 95.56 201 ASP B CA 1
ATOM 7494 C C . ASP B 1 201 ? 17.609 14.219 20.594 1 95.56 201 ASP B C 1
ATOM 7496 O O . ASP B 1 201 ? 18.469 13.344 20.469 1 95.56 201 ASP B O 1
ATOM 7500 N N . TYR B 1 202 ? 17.875 15.461 20.812 1 97.25 202 TYR B N 1
ATOM 7501 C CA . TYR B 1 202 ? 19.25 15.922 20.969 1 97.25 202 TYR B CA 1
ATOM 7502 C C . TYR B 1 202 ? 19.688 15.852 22.422 1 97.25 202 TYR B C 1
ATOM 7504 O O . TYR B 1 202 ? 20.875 15.602 22.703 1 97.25 202 TYR B O 1
ATOM 7512 N N . LEU B 1 203 ? 18.75 16.109 23.344 1 96.38 203 LEU B N 1
ATOM 7513 C CA . LEU B 1 203 ? 19.156 16.469 24.688 1 96.38 203 LEU B CA 1
ATOM 7514 C C . LEU B 1 203 ? 18.984 15.289 25.656 1 96.38 203 LEU B C 1
ATOM 7516 O O . LEU B 1 203 ? 19.656 15.211 26.672 1 96.38 203 LEU B O 1
ATOM 7520 N N . GLU B 1 204 ? 17.984 14.445 25.344 1 94.25 204 GLU B N 1
ATOM 7521 C CA . GLU B 1 204 ? 17.703 13.352 26.266 1 94.25 204 GLU B CA 1
ATOM 7522 C C . GLU B 1 204 ? 18.734 12.227 26.109 1 94.25 204 GLU B C 1
ATOM 7524 O O . GLU B 1 204 ? 19.375 12.102 25.078 1 94.25 204 GLU B O 1
ATOM 7529 N N . ASN B 1 205 ? 18.844 11.406 27.203 1 94.12 205 ASN B N 1
ATOM 7530 C CA . ASN B 1 205 ? 19.812 10.312 27.203 1 94.12 205 ASN B CA 1
ATOM 7531 C C . ASN B 1 205 ? 19.125 8.961 27.094 1 94.12 205 ASN B C 1
ATOM 7533 O O . ASN B 1 205 ? 19.719 7.93 27.438 1 94.12 205 ASN B O 1
ATOM 7537 N N . THR B 1 206 ? 17.891 8.969 26.641 1 92.88 206 THR B N 1
ATOM 7538 C CA . THR B 1 206 ? 17.203 7.695 26.438 1 92.88 206 THR B CA 1
ATOM 7539 C C . THR B 1 206 ? 17.875 6.898 25.312 1 92.88 206 THR B C 1
ATOM 7541 O O . THR B 1 206 ? 18.609 7.457 24.5 1 92.88 206 THR B O 1
ATOM 7544 N N . THR B 1 207 ? 17.625 5.609 25.297 1 94 207 THR B N 1
ATOM 7545 C CA . THR B 1 207 ? 18.172 4.734 24.266 1 94 207 THR B CA 1
ATOM 7546 C C . THR B 1 207 ? 17.703 5.18 22.891 1 94 207 THR B C 1
ATOM 7548 O O . THR B 1 207 ? 18.484 5.148 21.922 1 94 207 THR B O 1
ATOM 7551 N N . GLU B 1 208 ? 16.5 5.602 22.75 1 92.31 208 GLU B N 1
ATOM 7552 C CA . GLU B 1 208 ? 15.938 6.043 21.484 1 92.31 208 GLU B CA 1
ATOM 7553 C C . GLU B 1 208 ? 16.625 7.312 20.984 1 92.31 208 GLU B C 1
ATOM 7555 O O . GLU B 1 208 ? 17.031 7.395 19.828 1 92.31 208 GLU B O 1
ATOM 7560 N N . ALA B 1 209 ? 16.75 8.281 21.828 1 95 209 ALA B N 1
ATOM 7561 C CA . ALA B 1 209 ? 17.375 9.547 21.453 1 95 209 ALA B CA 1
ATOM 7562 C C . ALA B 1 209 ? 18.812 9.328 21 1 95 209 ALA B C 1
ATOM 7564 O O . ALA B 1 209 ? 19.25 9.945 20.031 1 95 209 ALA B O 1
ATOM 7565 N N . LYS B 1 210 ? 19.562 8.508 21.75 1 96.94 210 LYS B N 1
ATOM 7566 C CA . LYS B 1 210 ? 20.938 8.203 21.375 1 96.94 210 LYS B CA 1
ATOM 7567 C C . LYS B 1 210 ? 21 7.535 20 1 96.94 210 LYS B C 1
ATOM 7569 O O . LYS B 1 210 ? 21.859 7.871 19.188 1 96.94 210 LYS B O 1
ATOM 7574 N N . SER B 1 211 ? 20.078 6.602 19.797 1 96 211 SER B N 1
ATOM 7575 C CA . SER B 1 211 ? 20.031 5.918 18.516 1 96 211 SER B CA 1
ATOM 7576 C C . SER B 1 211 ? 19.719 6.895 17.375 1 96 211 SER B C 1
ATOM 7578 O O . SER B 1 211 ? 20.25 6.754 16.266 1 96 211 SER B O 1
ATOM 7580 N N . TYR B 1 212 ? 18.891 7.855 17.609 1 96.81 212 TYR B N 1
ATOM 7581 C CA . TYR B 1 212 ? 18.547 8.859 16.609 1 96.81 212 TYR B CA 1
ATOM 7582 C C . TYR B 1 212 ? 19.75 9.711 16.25 1 96.81 212 TYR B C 1
ATOM 7584 O O . TYR B 1 212 ? 20.016 9.953 15.062 1 96.81 212 TYR B O 1
ATOM 7592 N N . ARG B 1 213 ? 20.531 10.102 17.234 1 98.19 213 ARG B N 1
ATOM 7593 C CA . ARG B 1 213 ? 21.719 10.906 17 1 98.19 213 ARG B CA 1
ATOM 7594 C C . ARG B 1 213 ? 22.781 10.109 16.234 1 98.19 213 ARG B C 1
ATOM 7596 O O . ARG B 1 213 ? 23.422 10.633 15.328 1 98.19 213 ARG B O 1
ATOM 7603 N N . ASP B 1 214 ? 22.938 8.852 16.656 1 97.62 214 ASP B N 1
ATOM 7604 C CA . ASP B 1 214 ? 23.906 7.996 15.977 1 97.62 214 ASP B CA 1
ATOM 7605 C C . ASP B 1 214 ? 23.531 7.785 14.508 1 97.62 214 ASP B C 1
ATOM 7607 O O . ASP B 1 214 ? 24.391 7.852 13.633 1 97.62 214 ASP B O 1
ATOM 7611 N N . ALA B 1 215 ? 22.297 7.484 14.297 1 97.12 215 ALA B N 1
ATOM 7612 C CA . ALA B 1 215 ? 21.828 7.281 12.938 1 97.12 215 ALA B CA 1
ATOM 7613 C C . ALA B 1 215 ? 21.969 8.555 12.109 1 97.12 215 ALA B C 1
ATOM 7615 O O . ALA B 1 215 ? 22.297 8.5 10.922 1 97.12 215 ALA B O 1
ATOM 7616 N N . PHE B 1 216 ? 21.672 9.672 12.727 1 98.25 216 PHE B N 1
ATOM 7617 C CA . PHE B 1 216 ? 21.797 10.961 12.047 1 98.25 216 PHE B CA 1
ATOM 7618 C C . PHE B 1 216 ? 23.234 11.234 11.656 1 98.25 216 PHE B C 1
ATOM 7620 O O . PHE B 1 216 ? 23.516 11.648 10.523 1 98.25 216 PHE B O 1
ATOM 7627 N N . LEU B 1 217 ? 24.156 11.016 12.594 1 98.62 217 LEU B N 1
ATOM 7628 C CA . LEU B 1 217 ? 25.578 11.203 12.305 1 98.62 217 LEU B CA 1
ATOM 7629 C C . LEU B 1 217 ? 26.016 10.32 11.148 1 98.62 217 LEU B C 1
ATOM 7631 O O . LEU B 1 217 ? 26.688 10.789 10.227 1 98.62 217 LEU B O 1
ATOM 7635 N N . GLN B 1 218 ? 25.656 9.062 11.203 1 97.56 218 GLN B N 1
ATOM 7636 C CA . GLN B 1 218 ? 26.031 8.133 10.141 1 97.56 218 GLN B CA 1
ATOM 7637 C C . GLN B 1 218 ? 25.453 8.578 8.797 1 97.56 218 GLN B C 1
ATOM 7639 O O . GLN B 1 218 ? 26.109 8.438 7.758 1 97.56 218 GLN B O 1
ATOM 7644 N N . PHE B 1 219 ? 24.281 9.062 8.82 1 98 219 PHE B N 1
ATOM 7645 C CA . PHE B 1 219 ? 23.609 9.539 7.609 1 98 219 PHE B CA 1
ATOM 7646 C C . PHE B 1 219 ? 24.375 10.711 7.004 1 98 219 PHE B C 1
ATOM 7648 O O . PHE B 1 219 ? 24.594 10.758 5.793 1 98 219 PHE B O 1
ATOM 7655 N N . MET B 1 220 ? 24.734 11.648 7.836 1 98.62 220 MET B N 1
ATOM 7656 C CA . MET B 1 220 ? 25.516 12.789 7.367 1 98.62 220 MET B CA 1
ATOM 7657 C C . MET B 1 220 ? 26.844 12.336 6.762 1 98.62 220 MET B C 1
ATOM 7659 O O . MET B 1 220 ? 27.219 12.789 5.68 1 98.62 220 MET B O 1
ATOM 7663 N N . VAL B 1 221 ? 27.516 11.438 7.426 1 98.44 221 VAL B N 1
ATOM 7664 C CA . VAL B 1 221 ? 28.812 10.938 6.98 1 98.44 221 VAL B CA 1
ATOM 7665 C C . VAL B 1 221 ? 28.672 10.227 5.641 1 98.44 221 VAL B C 1
ATOM 7667 O O . VAL B 1 221 ? 29.391 10.523 4.691 1 98.44 221 VAL B O 1
ATOM 7670 N N . ASP B 1 222 ? 27.688 9.328 5.57 1 97.19 222 ASP B N 1
ATOM 7671 C CA . ASP B 1 222 ? 27.484 8.547 4.355 1 97.19 222 ASP B CA 1
ATOM 7672 C C . ASP B 1 222 ? 27.156 9.453 3.172 1 97.19 222 ASP B C 1
ATOM 7674 O O . ASP B 1 222 ? 27.594 9.203 2.047 1 97.19 222 ASP B O 1
ATOM 7678 N N . THR B 1 223 ? 26.328 10.414 3.398 1 97.94 223 THR B N 1
ATOM 7679 C CA . THR B 1 223 ? 25.953 11.336 2.332 1 97.94 223 THR B CA 1
ATOM 7680 C C . THR B 1 223 ? 27.172 12.109 1.83 1 97.94 223 THR B C 1
ATOM 7682 O O . THR B 1 223 ? 27.359 12.266 0.622 1 97.94 223 THR B O 1
ATOM 7685 N N . ALA B 1 224 ? 27.984 12.617 2.781 1 97.88 224 ALA B N 1
ATOM 7686 C CA . ALA B 1 224 ? 29.203 13.328 2.402 1 97.88 224 ALA B CA 1
ATOM 7687 C C . ALA B 1 224 ? 30.141 12.422 1.595 1 97.88 224 ALA B C 1
ATOM 7689 O O . ALA B 1 224 ? 30.719 12.852 0.593 1 97.88 224 ALA B O 1
ATOM 7690 N N . VAL B 1 225 ? 30.266 11.211 1.997 1 96.69 225 VAL B N 1
ATOM 7691 C CA . VAL B 1 225 ? 31.125 10.258 1.318 1 96.69 225 VAL B CA 1
ATOM 7692 C C . VAL B 1 225 ? 30.578 9.961 -0.076 1 96.69 225 VAL B C 1
ATOM 7694 O O . VAL B 1 225 ? 31.344 9.859 -1.041 1 96.69 225 VAL B O 1
ATOM 7697 N N . LEU B 1 226 ? 29.281 9.789 -0.217 1 94.81 226 LEU B N 1
ATOM 7698 C CA . LEU B 1 226 ? 28.641 9.57 -1.512 1 94.81 226 LEU B CA 1
ATOM 7699 C C . LEU B 1 226 ? 28.938 10.719 -2.465 1 94.81 226 LEU B C 1
ATOM 7701 O O . LEU B 1 226 ? 28.984 10.531 -3.682 1 94.81 226 LEU B O 1
ATOM 7705 N N . LEU B 1 227 ? 29.125 11.867 -1.862 1 95.69 227 LEU B N 1
ATOM 7706 C CA . LEU B 1 227 ? 29.391 13.055 -2.672 1 95.69 227 LEU B CA 1
ATOM 7707 C C . LEU B 1 227 ? 30.875 13.211 -2.928 1 95.69 227 LEU B C 1
ATOM 7709 O O . LEU B 1 227 ? 31.297 14.141 -3.625 1 95.69 227 LEU B O 1
ATOM 7713 N N . GLY B 1 228 ? 31.734 12.383 -2.359 1 93.38 228 GLY B N 1
ATOM 7714 C CA . GLY B 1 228 ? 33.156 12.344 -2.707 1 93.38 228 GLY B CA 1
ATOM 7715 C C . GLY B 1 228 ? 34.062 12.68 -1.543 1 93.38 228 GLY B C 1
ATOM 7716 O O . GLY B 1 228 ? 35.281 12.766 -1.706 1 93.38 228 GLY B O 1
ATOM 7717 N N . ALA B 1 229 ? 33.5 12.828 -0.371 1 96.06 229 ALA B N 1
ATOM 7718 C CA . ALA B 1 229 ? 34.344 13.172 0.786 1 96.06 229 ALA B CA 1
ATOM 7719 C C . ALA B 1 229 ? 35.125 11.961 1.271 1 96.06 229 ALA B C 1
ATOM 7721 O O . ALA B 1 229 ? 34.719 10.82 1.08 1 96.06 229 ALA B O 1
ATOM 7722 N N . ASN B 1 230 ? 36.281 12.289 1.865 1 95.12 230 ASN B N 1
ATOM 7723 C CA . ASN B 1 230 ? 37.031 11.266 2.604 1 95.12 230 ASN B CA 1
ATOM 7724 C C . ASN B 1 230 ? 36.25 10.812 3.85 1 95.12 230 ASN B C 1
ATOM 7726 O O . ASN B 1 230 ? 35.719 11.648 4.586 1 95.12 230 ASN B O 1
ATOM 7730 N N . ALA B 1 231 ? 36.25 9.602 4.113 1 95.69 231 ALA B N 1
ATOM 7731 C CA . ALA B 1 231 ? 35.406 9.031 5.168 1 95.69 231 ALA B CA 1
ATOM 7732 C C . ALA B 1 231 ? 35.844 9.562 6.539 1 95.69 231 ALA B C 1
ATOM 7734 O O . ALA B 1 231 ? 34.969 9.906 7.359 1 95.69 231 ALA B O 1
ATOM 7735 N N . SER B 1 232 ? 37.125 9.586 6.789 1 96.81 232 SER B N 1
ATOM 7736 C CA . SER B 1 232 ? 37.594 10.023 8.086 1 96.81 232 SER B CA 1
ATOM 7737 C C . SER B 1 232 ? 37.312 11.508 8.312 1 96.81 232 SER B C 1
ATOM 7739 O O . SER B 1 232 ? 36.938 11.914 9.406 1 96.81 232 SER B O 1
ATOM 7741 N N . ARG B 1 233 ? 37.5 12.258 7.34 1 96 233 ARG B N 1
ATOM 7742 C CA . ARG B 1 233 ? 37.219 13.688 7.414 1 96 233 ARG B CA 1
ATOM 7743 C C . ARG B 1 233 ? 35.719 13.93 7.594 1 96 233 ARG B C 1
ATOM 7745 O O . ARG B 1 233 ? 35.312 14.781 8.383 1 96 233 ARG B O 1
ATOM 7752 N N . ALA B 1 234 ? 34.938 13.258 6.82 1 98.12 234 ALA B N 1
ATOM 7753 C CA . ALA B 1 234 ? 33.5 13.367 6.934 1 98.12 234 ALA B CA 1
ATOM 7754 C C . ALA B 1 234 ? 33.031 13.07 8.359 1 98.12 234 ALA B C 1
ATOM 7756 O O . ALA B 1 234 ? 32.156 13.766 8.891 1 98.12 234 ALA B O 1
ATOM 7757 N N . GLU B 1 235 ? 33.625 12.062 8.93 1 98.25 235 GLU B N 1
ATOM 7758 C CA . GLU B 1 235 ? 33.25 11.688 10.289 1 98.25 235 GLU B CA 1
ATOM 7759 C C . GLU B 1 235 ? 33.562 12.812 11.273 1 98.25 235 GLU B C 1
ATOM 7761 O O . GLU B 1 235 ? 32.719 13.172 12.109 1 98.25 235 GLU B O 1
ATOM 7766 N N . SER B 1 236 ? 34.719 13.305 11.18 1 98.12 236 SER B N 1
ATOM 7767 C CA . SER B 1 236 ? 35.156 14.367 12.086 1 98.12 236 SER B CA 1
ATOM 7768 C C . SER B 1 236 ? 34.312 15.625 11.898 1 98.12 236 SER B C 1
ATOM 7770 O O . SER B 1 236 ? 33.844 16.203 12.875 1 98.12 236 SER B O 1
ATOM 7772 N N . ASP B 1 237 ? 34.125 16.078 10.672 1 98.19 237 ASP B N 1
ATOM 7773 C CA . ASP B 1 237 ? 33.406 17.297 10.367 1 98.19 237 ASP B CA 1
ATOM 7774 C C . ASP B 1 237 ? 31.938 17.172 10.773 1 98.19 237 ASP B C 1
ATOM 7776 O O . ASP B 1 237 ? 31.359 18.094 11.352 1 98.19 237 ASP B O 1
ATOM 7780 N N . MET B 1 238 ? 31.328 16.047 10.5 1 98.81 238 MET B N 1
ATOM 7781 C CA . MET B 1 238 ? 29.906 15.883 10.789 1 98.81 238 MET B CA 1
ATOM 7782 C C . MET B 1 238 ? 29.656 15.727 12.281 1 98.81 238 MET B C 1
ATOM 7784 O O . MET B 1 238 ? 28.594 16.094 12.789 1 98.81 238 MET B O 1
ATOM 7788 N N . LYS B 1 239 ? 30.625 15.164 12.992 1 98.69 239 LYS B N 1
ATOM 7789 C CA . LYS B 1 239 ? 30.531 15.164 14.453 1 98.69 239 LYS B CA 1
ATOM 7790 C C . LYS B 1 239 ? 30.453 16.578 15.008 1 98.69 239 LYS B C 1
ATOM 7792 O O . LYS B 1 239 ? 29.703 16.844 15.945 1 98.69 239 LYS B O 1
ATOM 7797 N N . SER B 1 240 ? 31.281 17.453 14.445 1 98.62 240 SER B N 1
ATOM 7798 C CA . SER B 1 240 ? 31.25 18.844 14.844 1 98.62 240 SER B CA 1
ATOM 7799 C C . SER B 1 240 ? 29.922 19.5 14.508 1 98.62 240 SER B C 1
ATOM 7801 O O . SER B 1 240 ? 29.422 20.328 15.266 1 98.62 240 SER B O 1
ATOM 7803 N N . VAL B 1 241 ? 29.359 19.156 13.383 1 98.69 241 VAL B N 1
ATOM 7804 C CA . VAL B 1 241 ? 28.047 19.688 12.969 1 98.69 241 VAL B CA 1
ATOM 7805 C C . VAL B 1 241 ? 26.969 19.219 13.945 1 98.69 241 VAL B C 1
ATOM 7807 O O . VAL B 1 241 ? 26.109 20 14.344 1 98.69 241 VAL B O 1
ATOM 7810 N N . LEU B 1 242 ? 27.016 17.953 14.328 1 98.75 242 LEU B N 1
ATOM 7811 C CA . LEU B 1 242 ? 26.062 17.422 15.289 1 98.75 242 LEU B CA 1
ATOM 7812 C C . LEU B 1 242 ? 26.188 18.141 16.625 1 98.75 242 LEU B C 1
ATOM 7814 O O . LEU B 1 242 ? 25.172 18.453 17.266 1 98.75 242 LEU B O 1
ATOM 7818 N N . LYS B 1 243 ? 27.391 18.359 17.062 1 98.5 243 LYS B N 1
ATOM 7819 C CA . LYS B 1 243 ? 27.625 19.078 18.312 1 98.5 243 LYS B CA 1
ATOM 7820 C C . LYS B 1 243 ? 27.031 20.484 18.266 1 98.5 243 LYS B C 1
ATOM 7822 O O . LYS B 1 243 ? 26.484 20.969 19.25 1 98.5 243 LYS B O 1
ATOM 7827 N N . LEU B 1 244 ? 27.203 21.094 17.188 1 98.69 244 LEU B N 1
ATOM 7828 C CA . LEU B 1 244 ? 26.609 22.422 17 1 98.69 244 LEU B CA 1
ATOM 7829 C C . LEU B 1 244 ? 25.094 22.359 17.125 1 98.69 244 LEU B C 1
ATOM 7831 O O . LEU B 1 244 ? 24.484 23.203 17.781 1 98.69 244 LEU B O 1
ATOM 7835 N N . GLU B 1 245 ? 24.422 21.438 16.484 1 98.12 245 GLU B N 1
ATOM 7836 C CA . GLU B 1 245 ? 22.969 21.312 16.578 1 98.12 245 GLU B CA 1
ATOM 7837 C C . GLU B 1 245 ? 22.516 21.047 18.016 1 98.12 245 GLU B C 1
ATOM 7839 O O . GLU B 1 245 ? 21.453 21.5 18.438 1 98.12 245 GLU B O 1
ATOM 7844 N N . VAL B 1 246 ? 23.312 20.266 18.719 1 98.38 246 VAL B N 1
ATOM 7845 C CA . VAL B 1 246 ? 23 20 20.109 1 98.38 246 VAL B CA 1
ATOM 7846 C C . VAL B 1 246 ? 23.016 21.297 20.906 1 98.38 246 VAL B C 1
ATOM 7848 O O . VAL B 1 246 ? 22.109 21.547 21.719 1 98.38 246 VAL B O 1
ATOM 7851 N N . LYS B 1 247 ? 24.031 22.125 20.703 1 98.38 247 LYS B N 1
ATOM 7852 C CA . LYS B 1 247 ? 24.109 23.422 21.375 1 98.38 247 LYS B CA 1
ATOM 7853 C C . LYS B 1 247 ? 22.891 24.281 21.047 1 98.38 247 LYS B C 1
ATOM 7855 O O . LYS B 1 247 ? 22.344 24.969 21.922 1 98.38 247 LYS B O 1
ATOM 7860 N N . ILE B 1 248 ? 22.484 24.25 19.797 1 98.5 248 ILE B N 1
ATOM 7861 C CA . ILE B 1 248 ? 21.344 25.047 19.375 1 98.5 248 ILE B CA 1
ATOM 7862 C C . ILE B 1 248 ? 20.062 24.5 20 1 98.5 248 ILE B C 1
ATOM 7864 O O . ILE B 1 248 ? 19.188 25.266 20.422 1 98.5 248 ILE B O 1
ATOM 7868 N N . ALA B 1 249 ? 19.938 23.188 20.031 1 98 249 ALA B N 1
ATOM 7869 C CA . ALA B 1 249 ? 18.766 22.562 20.641 1 98 249 ALA B CA 1
ATOM 7870 C C . ALA B 1 249 ? 18.594 23.016 22.078 1 98 249 ALA B C 1
ATOM 7872 O O . ALA B 1 249 ? 17.453 23.172 22.547 1 98 249 ALA B O 1
ATOM 7873 N N . GLU B 1 250 ? 19.641 23.266 22.766 1 97.62 250 GLU B N 1
ATOM 7874 C CA . GLU B 1 250 ? 19.625 23.656 24.172 1 97.62 250 GLU B CA 1
ATOM 7875 C C . GLU B 1 250 ? 19 25.031 24.359 1 97.62 250 GLU B C 1
ATOM 7877 O O . GLU B 1 250 ? 18.406 25.328 25.406 1 97.62 250 GLU B O 1
ATOM 7882 N N . ILE B 1 251 ? 19.156 25.828 23.359 1 97.94 251 ILE B N 1
ATOM 7883 C CA . ILE B 1 251 ? 18.734 27.203 23.562 1 97.94 251 ILE B CA 1
ATOM 7884 C C . ILE B 1 251 ? 17.391 27.438 22.859 1 97.94 251 ILE B C 1
ATOM 7886 O O . ILE B 1 251 ? 16.812 28.531 22.969 1 97.94 251 ILE B O 1
ATOM 7890 N N . MET B 1 252 ? 16.812 26.547 22.125 1 96.75 252 MET B N 1
ATOM 7891 C CA . MET B 1 252 ? 15.523 26.703 21.438 1 96.75 252 MET B CA 1
ATOM 7892 C C . MET B 1 252 ? 14.398 26.922 22.453 1 96.75 252 MET B C 1
ATOM 7894 O O . MET B 1 252 ? 14.375 26.297 23.516 1 96.75 252 MET B O 1
ATOM 7898 N N . ILE B 1 253 ? 13.484 27.797 22.109 1 95.12 253 ILE B N 1
ATOM 7899 C CA . ILE B 1 253 ? 12.312 28 22.953 1 95.12 253 ILE B CA 1
ATOM 7900 C C . ILE B 1 253 ? 11.297 26.891 22.703 1 95.12 253 ILE B C 1
ATOM 7902 O O . ILE B 1 253 ? 10.797 26.734 21.594 1 95.12 253 ILE B O 1
ATOM 7906 N N . PRO B 1 254 ? 11 26.141 23.719 1 90.44 254 PRO B N 1
ATOM 7907 C CA . PRO B 1 254 ? 10.062 25.031 23.531 1 90.44 254 PRO B CA 1
ATOM 7908 C C . PRO B 1 254 ? 8.656 25.516 23.172 1 90.44 254 PRO B C 1
ATOM 7910 O O . PRO B 1 254 ? 8.266 26.625 23.516 1 90.44 254 PRO B O 1
ATOM 7913 N N . TYR B 1 255 ? 7.969 24.672 22.547 1 87.88 255 TYR B N 1
ATOM 7914 C CA . TYR B 1 255 ? 6.629 24.953 22.047 1 87.88 255 TYR B CA 1
ATOM 7915 C C . TYR B 1 255 ? 5.73 25.469 23.172 1 87.88 255 TYR B C 1
ATOM 7917 O O . TYR B 1 255 ? 4.977 26.438 22.969 1 87.88 255 TYR B O 1
ATOM 7925 N N . GLU B 1 256 ? 5.793 24.922 24.391 1 85.69 256 GLU B N 1
ATOM 7926 C CA . GLU B 1 256 ? 4.91 25.234 25.5 1 85.69 256 GLU B CA 1
ATOM 7927 C C . GLU B 1 256 ? 5.156 26.656 26.016 1 85.69 256 GLU B C 1
ATOM 7929 O O . GLU B 1 256 ? 4.273 27.266 26.625 1 85.69 256 GLU B O 1
ATOM 7934 N N . ASN B 1 257 ? 6.309 27.109 25.672 1 90.19 257 ASN B N 1
ATOM 7935 C CA . ASN B 1 257 ? 6.672 28.438 26.156 1 90.19 257 ASN B CA 1
ATOM 7936 C C . ASN B 1 257 ? 6.477 29.5 25.078 1 90.19 257 ASN B C 1
ATOM 7938 O O . ASN B 1 257 ? 6.77 30.688 25.297 1 90.19 257 ASN B O 1
ATOM 7942 N N . ARG B 1 258 ? 5.977 29.094 23.953 1 92.56 258 ARG B N 1
ATOM 7943 C CA . ARG B 1 258 ? 5.797 30.016 22.844 1 92.56 258 ARG B CA 1
ATOM 7944 C C . ARG B 1 258 ? 4.363 30.531 22.781 1 92.56 258 ARG B C 1
ATOM 7946 O O . ARG B 1 258 ? 3.609 30.203 21.875 1 92.56 258 ARG B O 1
ATOM 7953 N N . THR B 1 259 ? 4.039 31.484 23.672 1 91.44 259 THR B N 1
ATOM 7954 C CA . THR B 1 259 ? 2.713 32.094 23.703 1 91.44 259 THR B CA 1
ATOM 7955 C C . THR B 1 259 ? 2.67 33.344 22.828 1 91.44 259 THR B C 1
ATOM 7957 O O . THR B 1 259 ? 3.707 33.938 22.547 1 91.44 259 THR B O 1
ATOM 7960 N N . SER B 1 260 ? 1.478 33.75 22.469 1 91.44 260 SER B N 1
ATOM 7961 C CA . SER B 1 260 ? 1.316 34.906 21.609 1 91.44 260 SER B CA 1
ATOM 7962 C C . SER B 1 260 ? 1.858 36.156 22.266 1 91.44 260 SER B C 1
ATOM 7964 O O . SER B 1 260 ? 2.451 37 21.594 1 91.44 260 SER B O 1
ATOM 7966 N N . GLU B 1 261 ? 1.731 36.219 23.562 1 91.94 261 GLU B N 1
ATOM 7967 C CA . GLU B 1 261 ? 2.168 37.406 24.297 1 91.94 261 GLU B CA 1
ATOM 7968 C C . GLU B 1 261 ? 3.689 37.5 24.375 1 91.94 261 GLU B C 1
ATOM 7970 O O . GLU B 1 261 ? 4.277 38.531 24.109 1 91.94 261 GLU B O 1
ATOM 7975 N N . VAL B 1 262 ? 4.262 36.375 24.625 1 93.62 262 VAL B N 1
ATOM 7976 C CA . VAL B 1 262 ? 5.707 36.344 24.812 1 93.62 262 VAL B CA 1
ATOM 7977 C C . VAL B 1 262 ? 6.418 36.5 23.469 1 93.62 262 VAL B C 1
ATOM 7979 O O . VAL B 1 262 ? 7.512 37.062 23.406 1 93.62 262 VAL B O 1
ATOM 7982 N N . MET B 1 263 ? 5.738 36.156 22.469 1 96.44 263 MET B N 1
ATOM 7983 C CA . MET B 1 263 ? 6.379 36.156 21.156 1 96.44 263 MET B CA 1
ATOM 7984 C C . MET B 1 263 ? 6.184 37.469 20.422 1 96.44 263 MET B C 1
ATOM 7986 O O . MET B 1 263 ? 6.711 37.688 19.328 1 96.44 263 MET B O 1
ATOM 7990 N N . TYR B 1 264 ? 5.398 38.375 21.031 1 97.5 264 TYR B N 1
ATOM 7991 C CA . TYR B 1 264 ? 5.207 39.688 20.422 1 97.5 264 TYR B CA 1
ATOM 7992 C C . TYR B 1 264 ? 6.223 40.688 20.953 1 97.5 264 TYR B C 1
ATOM 7994 O O . TYR B 1 264 ? 5.965 41.375 21.953 1 97.5 264 TYR B O 1
ATOM 8002 N N . ASN B 1 265 ? 7.34 40.781 20.359 1 98.31 265 ASN B N 1
ATOM 8003 C CA . ASN B 1 265 ? 8.383 41.75 20.656 1 98.31 265 ASN B CA 1
ATOM 8004 C C . ASN B 1 265 ? 8.656 42.688 19.469 1 98.31 265 ASN B C 1
ATOM 8006 O O . ASN B 1 265 ? 9.555 42.406 18.672 1 98.31 265 ASN B O 1
ATOM 8010 N N . LYS B 1 266 ? 7.906 43.719 19.359 1 98.19 266 LYS B N 1
ATOM 8011 C CA . LYS B 1 266 ? 8.031 44.656 18.266 1 98.19 266 LYS B CA 1
ATOM 8012 C C . LYS B 1 266 ? 9.156 45.656 18.516 1 98.19 266 LYS B C 1
ATOM 8014 O O . LYS B 1 266 ? 9.266 46.188 19.625 1 98.19 266 LYS B O 1
ATOM 8019 N N . MET B 1 267 ? 10.016 45.875 17.609 1 98.5 267 MET B N 1
ATOM 8020 C CA . MET B 1 267 ? 11.117 46.812 17.672 1 98.5 267 MET B CA 1
ATOM 8021 C C . MET B 1 267 ? 11.594 47.188 16.266 1 98.5 267 MET B C 1
ATOM 8023 O O . MET B 1 267 ? 11.164 46.562 15.281 1 98.5 267 MET B O 1
ATOM 8027 N N . ASN B 1 268 ? 12.305 48.125 16.109 1 97.88 268 ASN B N 1
ATOM 8028 C CA . ASN B 1 268 ? 12.867 48.406 14.797 1 97.88 268 ASN B CA 1
ATOM 8029 C C . ASN B 1 268 ? 14.219 47.719 14.609 1 97.88 268 ASN B C 1
ATOM 8031 O O . ASN B 1 268 ? 14.781 47.188 15.562 1 97.88 268 ASN B O 1
ATOM 8035 N N . ILE B 1 269 ? 14.773 47.75 13.422 1 98.56 269 ILE B N 1
ATOM 8036 C CA . ILE B 1 269 ? 15.984 47.031 13.086 1 98.56 269 ILE B CA 1
ATOM 8037 C C . ILE B 1 269 ? 17.172 47.625 13.836 1 98.56 269 ILE B C 1
ATOM 8039 O O . ILE B 1 269 ? 18.078 46.875 14.258 1 98.56 269 ILE B O 1
ATOM 8043 N N . SER B 1 270 ? 17.156 48.938 14.055 1 98.31 270 SER B N 1
ATOM 8044 C CA . SER B 1 270 ? 18.219 49.562 14.812 1 98.31 270 SER B CA 1
ATOM 8045 C C . SER B 1 270 ? 18.266 49.062 16.25 1 98.31 270 SER B C 1
ATOM 8047 O O . SER B 1 270 ? 19.328 48.781 16.781 1 98.31 270 SER B O 1
ATOM 8049 N N . GLU B 1 271 ? 17.156 48.969 16.828 1 98.5 271 GLU B N 1
ATOM 8050 C CA . GLU B 1 271 ? 17.062 48.438 18.172 1 98.5 271 GLU B CA 1
ATOM 8051 C C . GLU B 1 271 ? 17.516 47 18.234 1 98.5 271 GLU B C 1
ATOM 8053 O O . GLU B 1 271 ? 18.219 46.594 19.172 1 98.5 271 GLU B O 1
ATOM 8058 N N . LEU B 1 272 ? 17.094 46.219 17.25 1 98.56 272 LEU B N 1
ATOM 8059 C CA . LEU B 1 272 ? 17.5 44.812 17.156 1 98.56 272 LEU B CA 1
ATOM 8060 C C . LEU B 1 272 ? 19.016 44.719 17.047 1 98.56 272 LEU B C 1
ATOM 8062 O O . LEU B 1 272 ? 19.625 43.875 17.688 1 98.56 272 LEU B O 1
ATOM 8066 N N . SER B 1 273 ? 19.609 45.562 16.219 1 98.25 273 SER B N 1
ATOM 8067 C CA . SER B 1 273 ? 21.047 45.562 16 1 98.25 273 SER B CA 1
ATOM 8068 C C . SER B 1 273 ? 21.797 45.969 17.281 1 98.25 273 SER B C 1
ATOM 8070 O O . SER B 1 273 ? 22.891 45.469 17.531 1 98.25 273 SER B O 1
ATOM 8072 N N . ALA B 1 274 ? 21.172 46.844 18.031 1 98.12 274 ALA B N 1
ATOM 8073 C CA . ALA B 1 274 ? 21.766 47.25 19.312 1 98.12 274 ALA B CA 1
ATOM 8074 C C . ALA B 1 274 ? 21.688 46.125 20.328 1 98.12 274 ALA B C 1
ATOM 8076 O O . ALA B 1 274 ? 22.609 45.906 21.125 1 98.12 274 ALA B O 1
ATOM 8077 N N . MET B 1 275 ? 20.609 45.438 20.281 1 97.69 275 MET B N 1
ATOM 8078 C CA . MET B 1 275 ? 20.391 44.344 21.219 1 97.69 275 MET B CA 1
ATOM 8079 C C . MET B 1 275 ? 21.312 43.156 20.906 1 97.69 275 MET B C 1
ATOM 8081 O O . MET B 1 275 ? 21.812 42.5 21.812 1 97.69 275 MET B O 1
ATOM 8085 N N . ILE B 1 276 ? 21.484 42.906 19.719 1 97.81 276 ILE B N 1
ATOM 8086 C CA . ILE B 1 276 ? 22.328 41.812 19.234 1 97.81 276 ILE B CA 1
ATOM 8087 C C . ILE B 1 276 ? 23.281 42.344 18.156 1 97.81 276 ILE B C 1
ATOM 8089 O O . ILE B 1 276 ? 23.078 42.094 16.969 1 97.81 276 ILE B O 1
ATOM 8093 N N . PRO B 1 277 ? 24.312 42.875 18.484 1 96.88 277 PRO B N 1
ATOM 8094 C CA . PRO B 1 277 ? 25.203 43.562 17.547 1 96.88 277 PRO B CA 1
ATOM 8095 C C . PRO B 1 277 ? 26.094 42.594 16.766 1 96.88 277 PRO B C 1
ATOM 8097 O O . PRO B 1 277 ? 26.734 42.969 15.797 1 96.88 277 PRO B O 1
ATOM 8100 N N . GLN B 1 278 ? 26.094 41.312 17.156 1 95.88 278 GLN B N 1
ATOM 8101 C CA . GLN B 1 278 ? 26.984 40.312 16.562 1 95.88 278 GLN B CA 1
ATOM 8102 C C . GLN B 1 278 ? 26.562 40 15.133 1 95.88 278 GLN B C 1
ATOM 8104 O O . GLN B 1 278 ? 27.312 39.375 14.383 1 95.88 278 GLN B O 1
ATOM 8109 N N . PHE B 1 279 ? 25.453 40.438 14.727 1 97.25 279 PHE B N 1
ATOM 8110 C CA . PHE B 1 279 ? 24.922 40.062 13.422 1 97.25 279 PHE B CA 1
ATOM 8111 C C . PHE B 1 279 ? 24.422 41.281 12.664 1 97.25 279 PHE B C 1
ATOM 8113 O O . PHE B 1 279 ? 23.812 42.156 13.25 1 97.25 279 PHE B O 1
ATOM 8120 N N . ASP B 1 280 ? 24.641 41.281 11.367 1 97.75 280 ASP B N 1
ATOM 8121 C CA . ASP B 1 280 ? 24.188 42.344 10.5 1 97.75 280 ASP B CA 1
ATOM 8122 C C . ASP B 1 280 ? 22.75 42.125 10.039 1 97.75 280 ASP B C 1
ATOM 8124 O O . ASP B 1 280 ? 22.516 41.688 8.906 1 97.75 280 ASP B O 1
ATOM 8128 N N . TRP B 1 281 ? 21.797 42.5 10.867 1 98.44 281 TRP B N 1
ATOM 8129 C CA . TRP B 1 281 ? 20.375 42.219 10.625 1 98.44 281 TRP B CA 1
ATOM 8130 C C . TRP B 1 281 ? 19.891 42.938 9.383 1 98.44 281 TRP B C 1
ATOM 8132 O O . TRP B 1 281 ? 19.188 42.375 8.555 1 98.44 281 TRP B O 1
ATOM 8142 N N . LEU B 1 282 ? 20.172 44.25 9.281 1 98.19 282 LEU B N 1
ATOM 8143 C CA . LEU B 1 282 ? 19.703 45.031 8.133 1 98.19 282 LEU B CA 1
ATOM 8144 C C . LEU B 1 282 ? 20.297 44.5 6.836 1 98.19 282 LEU B C 1
ATOM 8146 O O . LEU B 1 282 ? 19.578 44.312 5.844 1 98.19 282 LEU B O 1
ATOM 8150 N N . GLY B 1 283 ? 21.656 44.281 6.848 1 97.75 283 GLY B N 1
ATOM 8151 C CA . GLY B 1 283 ? 22.281 43.688 5.676 1 97.75 283 GLY B CA 1
ATOM 8152 C C . GLY B 1 283 ? 21.688 42.375 5.273 1 97.75 283 GLY B C 1
ATOM 8153 O O . GLY B 1 283 ? 21.5 42.094 4.082 1 97.75 283 GLY B O 1
ATOM 8154 N N . TYR B 1 284 ? 21.438 41.531 6.234 1 98.19 284 TYR B N 1
ATOM 8155 C CA . TYR B 1 284 ? 20.812 40.219 6 1 98.19 284 TYR B CA 1
ATOM 8156 C C . TYR B 1 284 ? 19.453 40.375 5.344 1 98.19 284 TYR B C 1
ATOM 8158 O O . TYR B 1 284 ? 19.172 39.75 4.312 1 98.19 284 TYR B O 1
ATOM 8166 N N . ILE B 1 285 ? 18.516 41.188 5.902 1 98.56 285 ILE B N 1
ATOM 8167 C CA . ILE B 1 285 ? 17.156 41.375 5.41 1 98.56 285 ILE B CA 1
ATOM 8168 C C . ILE B 1 285 ? 17.188 41.938 3.992 1 98.56 285 ILE B C 1
ATOM 8170 O O . ILE B 1 285 ? 16.453 41.469 3.115 1 98.56 285 ILE B O 1
ATOM 8174 N N . LYS B 1 286 ? 18.062 42.906 3.742 1 97.75 286 LYS B N 1
ATOM 8175 C CA . LYS B 1 286 ? 18.172 43.531 2.426 1 97.75 286 LYS B CA 1
ATOM 8176 C C . LYS B 1 286 ? 18.672 42.5 1.386 1 97.75 286 LYS B C 1
ATOM 8178 O O . LYS B 1 286 ? 18.266 42.562 0.223 1 97.75 286 LYS B O 1
ATOM 8183 N N . LYS B 1 287 ? 19.531 41.625 1.836 1 97.75 287 LYS B N 1
ATOM 8184 C CA . LYS B 1 287 ? 20.078 40.625 0.918 1 97.75 287 LYS B CA 1
ATOM 8185 C C . LYS B 1 287 ? 19.062 39.531 0.599 1 97.75 287 LYS B C 1
ATOM 8187 O O . LYS B 1 287 ? 19.094 38.938 -0.475 1 97.75 287 LYS B O 1
ATOM 8192 N N . VAL B 1 288 ? 18.203 39.219 1.541 1 98.44 288 VAL B N 1
ATOM 8193 C CA . VAL B 1 288 ? 17.203 38.156 1.376 1 98.44 288 VAL B CA 1
ATOM 8194 C C . VAL B 1 288 ? 16.141 38.625 0.374 1 98.44 288 VAL B C 1
ATOM 8196 O O . VAL B 1 288 ? 15.664 37.844 -0.439 1 98.44 288 VAL B O 1
ATOM 8199 N N . ILE B 1 289 ? 15.766 39.875 0.369 1 98.38 289 ILE B N 1
ATOM 8200 C CA . ILE B 1 289 ? 14.656 40.406 -0.422 1 98.38 289 ILE B CA 1
ATOM 8201 C C . ILE B 1 289 ? 15.156 40.781 -1.812 1 98.38 289 ILE B C 1
ATOM 8203 O O . ILE B 1 289 ? 16.125 41.531 -1.945 1 98.38 289 ILE B O 1
ATOM 8207 N N . ASP B 1 290 ? 14.57 40.25 -2.77 1 96.81 290 ASP B N 1
ATOM 8208 C CA . ASP B 1 290 ? 14.859 40.625 -4.148 1 96.81 290 ASP B CA 1
ATOM 8209 C C . ASP B 1 290 ? 14.164 41.938 -4.516 1 96.81 290 ASP B C 1
ATOM 8211 O O . ASP B 1 290 ? 13.008 41.938 -4.945 1 96.81 290 ASP B O 1
ATOM 8215 N N . THR B 1 291 ? 14.82 43 -4.523 1 95.31 291 THR B N 1
ATOM 8216 C CA . THR B 1 291 ? 14.227 44.312 -4.723 1 95.31 291 THR B CA 1
ATOM 8217 C C . THR B 1 291 ? 13.922 44.562 -6.199 1 95.31 291 THR B C 1
ATOM 8219 O O . THR B 1 291 ? 13.219 45.5 -6.543 1 95.31 291 THR B O 1
ATOM 8222 N N . LYS B 1 292 ? 14.461 43.75 -7.066 1 94.44 292 LYS B N 1
ATOM 8223 C CA . LYS B 1 292 ? 14.039 43.812 -8.461 1 94.44 292 LYS B CA 1
ATOM 8224 C C . LYS B 1 292 ? 12.586 43.344 -8.617 1 94.44 292 LYS B C 1
ATOM 8226 O O . LYS B 1 292 ? 11.844 43.906 -9.438 1 94.44 292 LYS B O 1
ATOM 8231 N N . LEU B 1 293 ? 12.266 42.406 -7.852 1 94.19 293 LEU B N 1
ATOM 8232 C CA . LEU B 1 293 ? 10.891 41.906 -7.836 1 94.19 293 LEU B CA 1
ATOM 8233 C C . LEU B 1 293 ? 9.984 42.844 -7.043 1 94.19 293 LEU B C 1
ATOM 8235 O O . LEU B 1 293 ? 8.812 43 -7.371 1 94.19 293 LEU B O 1
ATOM 8239 N N . TYR B 1 294 ? 10.602 43.438 -5.988 1 96.25 294 TYR B N 1
ATOM 8240 C CA . TYR B 1 294 ? 9.828 44.312 -5.102 1 96.25 294 TYR B CA 1
ATOM 8241 C C . TYR B 1 294 ? 10.531 45.625 -4.906 1 96.25 294 TYR B C 1
ATOM 8243 O O . TYR B 1 294 ? 11.039 45.938 -3.818 1 96.25 294 TYR B O 1
ATOM 8251 N N . PRO B 1 295 ? 10.406 46.5 -5.82 1 95.88 295 PRO B N 1
ATOM 8252 C CA . PRO B 1 295 ? 11.109 47.781 -5.742 1 95.88 295 PRO B CA 1
ATOM 8253 C C . PRO B 1 295 ? 10.617 48.656 -4.59 1 95.88 295 PRO B C 1
ATOM 8255 O O . PRO B 1 295 ? 11.367 49.469 -4.062 1 95.88 295 PRO B O 1
ATOM 8258 N N . GLU B 1 296 ? 9.422 48.469 -4.18 1 94.75 296 GLU B N 1
ATOM 8259 C CA . GLU B 1 296 ? 8.828 49.25 -3.107 1 94.75 296 GLU B CA 1
ATOM 8260 C C . GLU B 1 296 ? 9.453 48.906 -1.757 1 94.75 296 GLU B C 1
ATOM 8262 O O . GLU B 1 296 ? 9.273 49.656 -0.782 1 94.75 296 GLU B O 1
ATOM 8267 N N . LEU B 1 297 ? 10.227 47.875 -1.647 1 97.44 297 LEU B N 1
ATOM 8268 C CA . LEU B 1 297 ? 10.82 47.438 -0.384 1 97.44 297 LEU B CA 1
ATOM 8269 C C . LEU B 1 297 ? 12.281 47.906 -0.296 1 97.44 297 LEU B C 1
ATOM 8271 O O . LEU B 1 297 ? 12.984 47.531 0.649 1 97.44 297 LEU B O 1
ATOM 8275 N N . LYS B 1 298 ? 12.734 48.688 -1.252 1 95.19 298 LYS B N 1
ATOM 8276 C CA . LYS B 1 298 ? 14.086 49.219 -1.235 1 95.19 298 LYS B CA 1
ATOM 8277 C C . LYS B 1 298 ? 14.281 50.156 -0.047 1 95.19 298 LYS B C 1
ATOM 8279 O O . LYS B 1 298 ? 15.414 50.406 0.377 1 95.19 298 LYS B O 1
ATOM 8284 N N . ASP B 1 299 ? 13.258 50.688 0.456 1 94.25 299 ASP B N 1
ATOM 8285 C CA . ASP B 1 299 ? 13.32 51.688 1.494 1 94.25 299 ASP B CA 1
ATOM 8286 C C . ASP B 1 299 ? 13.484 51.062 2.877 1 94.25 299 ASP B C 1
ATOM 8288 O O . ASP B 1 299 ? 13.602 51.781 3.877 1 94.25 299 ASP B O 1
ATOM 8292 N N . ILE B 1 300 ? 13.562 49.781 2.975 1 97.56 300 ILE B N 1
ATOM 8293 C CA . ILE B 1 300 ? 13.781 49.125 4.266 1 97.56 300 ILE B CA 1
ATOM 8294 C C . ILE B 1 300 ? 15.094 49.625 4.867 1 97.56 300 ILE B C 1
ATOM 8296 O O . ILE B 1 300 ? 16.141 49.562 4.219 1 97.56 300 ILE B O 1
ATOM 8300 N N . GLY B 1 301 ? 15 50.156 6.074 1 97.19 301 GLY B N 1
ATOM 8301 C CA . GLY B 1 301 ? 16.156 50.719 6.766 1 97.19 301 GLY B CA 1
ATOM 8302 C C . GLY B 1 301 ? 16.156 50.438 8.25 1 97.19 301 GLY B C 1
ATOM 8303 O O . GLY B 1 301 ? 15.359 49.625 8.734 1 97.19 301 GLY B O 1
ATOM 8304 N N . PRO B 1 302 ? 16.969 51.094 8.938 1 97.69 302 PRO B N 1
ATOM 8305 C CA . PRO B 1 302 ? 17.109 50.844 10.375 1 97.69 302 PRO B CA 1
ATOM 8306 C C . PRO B 1 302 ? 15.828 51.094 11.156 1 97.69 302 PRO B C 1
ATOM 8308 O O . PRO B 1 302 ? 15.633 50.531 12.227 1 97.69 302 PRO B O 1
ATOM 8311 N N . SER B 1 303 ? 14.977 51.938 10.609 1 97.94 303 SER B N 1
ATOM 8312 C CA . SER B 1 303 ? 13.766 52.312 11.328 1 97.94 303 SER B CA 1
ATOM 8313 C C . SER B 1 303 ? 12.625 51.344 11.047 1 97.94 303 SER B C 1
ATOM 8315 O O . SER B 1 303 ? 11.547 51.438 11.641 1 97.94 303 SER B O 1
ATOM 8317 N N . GLU B 1 304 ? 12.883 50.375 10.125 1 98.19 304 GLU B N 1
ATOM 8318 C CA . GLU B 1 304 ? 11.852 49.375 9.82 1 98.19 304 GLU B CA 1
ATOM 8319 C C . GLU B 1 304 ? 11.484 48.562 11.062 1 98.19 304 GLU B C 1
ATOM 8321 O O . GLU B 1 304 ? 12.359 48.094 11.781 1 98.19 304 GLU B O 1
ATOM 8326 N N . ASN B 1 305 ? 10.125 48.469 11.336 1 98 305 ASN B N 1
ATOM 8327 C CA . ASN B 1 305 ? 9.641 47.656 12.461 1 98 305 ASN B CA 1
ATOM 8328 C C . ASN B 1 305 ? 9.625 46.188 12.117 1 98 305 ASN B C 1
ATOM 8330 O O . ASN B 1 305 ? 9.289 45.812 11 1 98 305 ASN B O 1
ATOM 8334 N N . VAL B 1 306 ? 10.039 45.406 13.031 1 98.62 306 VAL B N 1
ATOM 8335 C CA . VAL B 1 306 ? 9.992 43.938 12.945 1 98.62 306 VAL B CA 1
ATOM 8336 C C . VAL B 1 306 ? 9.461 43.344 14.25 1 98.62 306 VAL B C 1
ATOM 8338 O O . VAL B 1 306 ? 9.477 44.031 15.289 1 98.62 306 VAL B O 1
ATOM 8341 N N . ILE B 1 307 ? 8.859 42.188 14.195 1 98.69 307 ILE B N 1
ATOM 8342 C CA . ILE B 1 307 ? 8.523 41.438 15.398 1 98.69 307 ILE B CA 1
ATOM 8343 C C . ILE B 1 307 ? 9.531 40.312 15.602 1 98.69 307 ILE B C 1
ATOM 8345 O O . ILE B 1 307 ? 9.656 39.438 14.75 1 98.69 307 ILE B O 1
ATOM 8349 N N . VAL B 1 308 ? 10.273 40.438 16.625 1 98.69 308 VAL B N 1
ATOM 8350 C CA . VAL B 1 308 ? 11.227 39.375 17.016 1 98.69 308 VAL B CA 1
ATOM 8351 C C . VAL B 1 308 ? 10.555 38.406 17.953 1 98.69 308 VAL B C 1
ATOM 8353 O O . VAL B 1 308 ? 10.453 38.656 19.156 1 98.69 308 VAL B O 1
ATOM 8356 N N . ARG B 1 309 ? 10.258 37.25 17.516 1 98.25 309 ARG B N 1
ATOM 8357 C CA . ARG B 1 309 ? 9.438 36.281 18.25 1 98.25 309 ARG B CA 1
ATOM 8358 C C . ARG B 1 309 ? 10.234 35.625 19.391 1 98.25 309 ARG B C 1
ATOM 8360 O O . ARG B 1 309 ? 9.664 35.219 20.391 1 98.25 309 ARG B O 1
ATOM 8367 N N . VAL B 1 310 ? 11.555 35.531 19.172 1 98.06 310 VAL B N 1
ATOM 8368 C CA . VAL B 1 310 ? 12.375 34.812 20.141 1 98.06 310 VAL B CA 1
ATOM 8369 C C . VAL B 1 310 ? 13.672 35.562 20.391 1 98.06 310 VAL B C 1
ATOM 8371 O O . VAL B 1 310 ? 14.758 35.062 20.125 1 98.06 310 VAL B O 1
ATOM 8374 N N . PRO B 1 311 ? 13.641 36.625 21.062 1 97.62 311 PRO B N 1
ATOM 8375 C CA . PRO B 1 311 ? 14.836 37.469 21.266 1 97.62 311 PRO B CA 1
ATOM 8376 C C . PRO B 1 311 ? 15.922 36.719 22.047 1 97.62 311 PRO B C 1
ATOM 8378 O O . PRO B 1 311 ? 17.109 36.844 21.719 1 97.62 311 PRO B O 1
ATOM 8381 N N . GLN B 1 312 ? 15.539 36 23.078 1 97.56 312 GLN B N 1
ATOM 8382 C CA . GLN B 1 312 ? 16.531 35.281 23.875 1 97.56 312 GLN B CA 1
ATOM 8383 C C . GLN B 1 312 ? 17.266 34.219 23.047 1 97.56 312 GLN B C 1
ATOM 8385 O O . GLN B 1 312 ? 18.469 34.062 23.188 1 97.56 312 GLN B O 1
ATOM 8390 N N . TYR B 1 313 ? 16.547 33.531 22.281 1 98.12 313 TYR B N 1
ATOM 8391 C CA . TYR B 1 313 ? 17.156 32.562 21.375 1 98.12 313 TYR B CA 1
ATOM 8392 C C . TYR B 1 313 ? 18.219 33.219 20.516 1 98.12 313 TYR B C 1
ATOM 8394 O O . TYR B 1 313 ? 19.312 32.688 20.344 1 98.12 313 TYR B O 1
ATOM 8402 N N . PHE B 1 314 ? 17.938 34.406 19.953 1 98.56 314 PHE B N 1
ATOM 8403 C CA . PHE B 1 314 ? 18.875 35.062 19.062 1 98.56 314 PHE B CA 1
ATOM 8404 C C . PHE B 1 314 ? 20.094 35.562 19.828 1 98.56 314 PHE B C 1
ATOM 8406 O O . PHE B 1 314 ? 21.219 35.5 19.312 1 98.56 314 PHE B O 1
ATOM 8413 N N . LYS B 1 315 ? 19.875 36.062 21.031 1 98.25 315 LYS B N 1
ATOM 8414 C CA . LYS B 1 315 ? 21.016 36.469 21.859 1 98.25 315 LYS B CA 1
ATOM 8415 C C . LYS B 1 315 ? 21.953 35.281 22.094 1 98.25 315 LYS B C 1
ATOM 8417 O O . LYS B 1 315 ? 23.172 35.406 21.906 1 98.25 315 LYS B O 1
ATOM 8422 N N . ASP B 1 316 ? 21.359 34.188 22.453 1 98.44 316 ASP B N 1
ATOM 8423 C CA . ASP B 1 316 ? 22.156 33 22.75 1 98.44 316 ASP B CA 1
ATOM 8424 C C . ASP B 1 316 ? 22.766 32.406 21.484 1 98.44 316 ASP B C 1
ATOM 8426 O O . ASP B 1 316 ? 23.906 31.953 21.484 1 98.44 316 ASP B O 1
ATOM 8430 N N . LEU B 1 317 ? 22.016 32.406 20.406 1 98.69 317 LEU B N 1
ATOM 8431 C CA . LEU B 1 317 ? 22.469 31.844 19.141 1 98.69 317 LEU B CA 1
ATOM 8432 C C . LEU B 1 317 ? 23.75 32.531 18.672 1 98.69 317 LEU B C 1
ATOM 8434 O O . LEU B 1 317 ? 24.734 31.859 18.344 1 98.69 317 LEU B O 1
ATOM 8438 N N . PHE B 1 318 ? 23.75 33.781 18.609 1 98.25 318 PHE B N 1
ATOM 8439 C CA . PHE B 1 318 ? 24.891 34.469 18.031 1 98.25 318 PHE B CA 1
ATOM 8440 C C . PHE B 1 318 ? 26.078 34.469 19 1 98.25 318 PHE B C 1
ATOM 8442 O O . PHE B 1 318 ? 27.234 34.594 18.578 1 98.25 318 PHE B O 1
ATOM 8449 N N . ARG B 1 319 ? 25.812 34.281 20.281 1 97.69 319 ARG B N 1
ATOM 8450 C CA . ARG B 1 319 ? 26.906 33.969 21.203 1 97.69 319 ARG B CA 1
ATOM 8451 C C . ARG B 1 319 ? 27.578 32.656 20.859 1 97.69 319 ARG B C 1
ATOM 8453 O O . ARG B 1 319 ? 28.812 32.531 20.844 1 97.69 319 ARG B O 1
ATOM 8460 N N . ILE B 1 320 ? 26.781 31.703 20.562 1 98.38 320 ILE B N 1
ATOM 8461 C CA . ILE B 1 320 ? 27.281 30.391 20.188 1 98.38 320 ILE B CA 1
ATOM 8462 C C . ILE B 1 320 ? 28.047 30.484 18.875 1 98.38 320 ILE B C 1
ATOM 8464 O O . ILE B 1 320 ? 29.156 29.953 18.75 1 98.38 320 ILE B O 1
ATOM 8468 N N . LEU B 1 321 ? 27.516 31.172 17.906 1 98.19 321 LEU B N 1
ATOM 8469 C CA . LEU B 1 321 ? 28.094 31.219 16.578 1 98.19 321 LEU B CA 1
ATOM 8470 C C . LEU B 1 321 ? 29.422 31.969 16.578 1 98.19 321 LEU B C 1
ATOM 8472 O O . LEU B 1 321 ? 30.328 31.609 15.828 1 98.19 321 LEU B O 1
ATOM 8476 N N . GLU B 1 322 ? 29.516 32.938 17.391 1 95.69 322 GLU B N 1
ATOM 8477 C CA . GLU B 1 322 ? 30.75 33.719 17.484 1 95.69 322 GLU B CA 1
ATOM 8478 C C . GLU B 1 322 ? 31.891 32.844 18.031 1 95.69 322 GLU B C 1
ATOM 8480 O O . GLU B 1 322 ? 33.062 33.094 17.703 1 95.69 322 GLU B O 1
ATOM 8485 N N . ASN B 1 323 ? 31.516 31.891 18.781 1 96.19 323 ASN B N 1
ATOM 8486 C CA . ASN B 1 323 ? 32.531 31.062 19.422 1 96.19 323 ASN B CA 1
ATOM 8487 C C . ASN B 1 323 ? 32.75 29.75 18.672 1 96.19 323 ASN B C 1
ATOM 8489 O O . ASN B 1 323 ? 33.5 28.891 19.125 1 96.19 323 ASN B O 1
ATOM 8493 N N . GLU B 1 324 ? 32.156 29.594 17.562 1 97.5 324 GLU B N 1
ATOM 8494 C CA . GLU B 1 324 ? 32.281 28.375 16.766 1 97.5 324 GLU B CA 1
ATOM 8495 C C . GLU B 1 324 ? 33.25 28.562 15.617 1 97.5 324 GLU B C 1
ATOM 8497 O O . GLU B 1 324 ? 33.406 29.688 15.117 1 97.5 324 GLU B O 1
ATOM 8502 N N . ARG B 1 325 ? 33.875 27.469 15.203 1 97 325 ARG B N 1
ATOM 8503 C CA . ARG B 1 325 ? 34.781 27.531 14.039 1 97 325 ARG B CA 1
ATOM 8504 C C . ARG B 1 325 ? 33.969 27.828 12.766 1 97 325 ARG B C 1
ATOM 8506 O O . ARG B 1 325 ? 32.906 27.266 12.547 1 97 325 ARG B O 1
ATOM 8513 N N . LYS B 1 326 ? 34.531 28.656 11.859 1 97.12 326 LYS B N 1
ATOM 8514 C CA . LYS B 1 326 ? 33.875 29.016 10.602 1 97.12 326 LYS B CA 1
ATOM 8515 C C . LYS B 1 326 ? 33.656 27.766 9.742 1 97.12 326 LYS B C 1
ATOM 8517 O O . LYS B 1 326 ? 32.625 27.656 9.055 1 97.12 326 LYS B O 1
ATOM 8522 N N . LYS B 1 327 ? 34.594 26.875 9.812 1 97.31 327 LYS B N 1
ATOM 8523 C CA . LYS B 1 327 ? 34.469 25.641 9.031 1 97.31 327 LYS B CA 1
ATOM 8524 C C . LYS B 1 327 ? 33.25 24.844 9.453 1 97.31 327 LYS B C 1
ATOM 8526 O O . LYS B 1 327 ? 32.531 24.281 8.609 1 97.31 327 LYS B O 1
ATOM 8531 N N . THR B 1 328 ? 33.031 24.781 10.742 1 98.44 328 THR B N 1
ATOM 8532 C CA . THR B 1 328 ? 31.875 24.047 11.258 1 98.44 328 THR B CA 1
ATOM 8533 C C . THR B 1 328 ? 30.578 24.734 10.82 1 98.44 328 THR B C 1
ATOM 8535 O O . THR B 1 328 ? 29.625 24.047 10.43 1 98.44 328 THR B O 1
ATOM 8538 N N . LEU B 1 329 ? 30.594 26.031 10.859 1 98.38 329 LEU B N 1
ATOM 8539 C CA . LEU B 1 329 ? 29.422 26.766 10.422 1 98.38 329 LEU B CA 1
ATOM 8540 C C . LEU B 1 329 ? 29.141 26.531 8.945 1 98.38 329 LEU B C 1
ATOM 8542 O O . LEU B 1 329 ? 28 26.297 8.547 1 98.38 329 LEU B O 1
ATOM 8546 N N . ALA B 1 330 ? 30.188 26.625 8.18 1 97.81 330 ALA B N 1
ATOM 8547 C CA . ALA B 1 330 ? 30.047 26.375 6.75 1 97.81 330 ALA B CA 1
ATOM 8548 C C . ALA B 1 330 ? 29.531 24.969 6.477 1 97.81 330 ALA B C 1
ATOM 8550 O O . ALA B 1 330 ? 28.656 24.766 5.637 1 97.81 330 ALA B O 1
ATOM 8551 N N . ASN B 1 331 ? 30.125 23.984 7.16 1 98.38 331 ASN B N 1
ATOM 8552 C CA . ASN B 1 331 ? 29.688 22.609 7.016 1 98.38 331 ASN B CA 1
ATOM 8553 C C . ASN B 1 331 ? 28.203 22.453 7.352 1 98.38 331 ASN B C 1
ATOM 8555 O O . ASN B 1 331 ? 27.484 21.719 6.664 1 98.38 331 ASN B O 1
ATOM 8559 N N . TYR B 1 332 ? 27.797 23.094 8.383 1 98.56 332 TYR B N 1
ATOM 8560 C CA . TYR B 1 332 ? 26.406 22.969 8.82 1 98.56 332 TYR B CA 1
ATOM 8561 C C . TYR B 1 332 ? 25.453 23.594 7.789 1 98.56 332 TYR B C 1
ATOM 8563 O O . TYR B 1 332 ? 24.453 22.984 7.43 1 98.56 332 TYR B O 1
ATOM 8571 N N . LEU B 1 333 ? 25.766 24.781 7.324 1 98.19 333 LEU B N 1
ATOM 8572 C CA . LEU B 1 333 ? 24.906 25.469 6.367 1 98.19 333 LEU B CA 1
ATOM 8573 C C . LEU B 1 333 ? 24.797 24.688 5.07 1 98.19 333 LEU B C 1
ATOM 8575 O O . LEU B 1 333 ? 23.703 24.531 4.523 1 98.19 333 LEU B O 1
ATOM 8579 N N . VAL B 1 334 ? 25.906 24.188 4.582 1 97.81 334 VAL B N 1
ATOM 8580 C CA . VAL B 1 334 ? 25.891 23.438 3.326 1 97.81 334 VAL B CA 1
ATOM 8581 C C . VAL B 1 334 ? 25.203 22.094 3.525 1 97.81 334 VAL B C 1
ATOM 8583 O O . VAL B 1 334 ? 24.484 21.625 2.635 1 97.81 334 VAL B O 1
ATOM 8586 N N . TRP B 1 335 ? 25.375 21.484 4.684 1 98.06 335 TRP B N 1
ATOM 8587 C CA . TRP B 1 335 ? 24.656 20.25 4.992 1 98.06 335 TRP B CA 1
ATOM 8588 C C . TRP B 1 335 ? 23.141 20.469 4.871 1 98.06 335 TRP B C 1
ATOM 8590 O O . TRP B 1 335 ? 22.438 19.641 4.301 1 98.06 335 TRP B O 1
ATOM 8600 N N . ARG B 1 336 ? 22.672 21.531 5.438 1 97.75 336 ARG B N 1
ATOM 8601 C CA . ARG B 1 336 ? 21.234 21.828 5.391 1 97.75 336 ARG B CA 1
ATOM 8602 C C . ARG B 1 336 ? 20.75 21.969 3.951 1 97.75 336 ARG B C 1
ATOM 8604 O O . ARG B 1 336 ? 19.641 21.547 3.625 1 97.75 336 ARG B O 1
ATOM 8611 N N . MET B 1 337 ? 21.578 22.531 3.113 1 96.62 337 MET B N 1
ATOM 8612 C CA . MET B 1 337 ? 21.266 22.641 1.689 1 96.62 337 MET B CA 1
ATOM 8613 C C . MET B 1 337 ? 21.25 21.266 1.029 1 96.62 337 MET B C 1
ATOM 8615 O O . MET B 1 337 ? 20.312 20.938 0.295 1 96.62 337 MET B O 1
ATOM 8619 N N . VAL B 1 338 ? 22.266 20.453 1.313 1 97.75 338 VAL B N 1
ATOM 8620 C CA . VAL B 1 338 ? 22.391 19.125 0.738 1 97.75 338 VAL B CA 1
ATOM 8621 C C . VAL B 1 338 ? 21.203 18.266 1.157 1 97.75 338 VAL B C 1
ATOM 8623 O O . VAL B 1 338 ? 20.578 17.609 0.32 1 97.75 338 VAL B O 1
ATOM 8626 N N . TYR B 1 339 ? 20.891 18.297 2.441 1 97 339 TYR B N 1
ATOM 8627 C CA . TYR B 1 339 ? 19.797 17.5 2.984 1 97 339 TYR B CA 1
ATOM 8628 C C . TYR B 1 339 ? 18.484 17.844 2.297 1 97 339 TYR B C 1
ATOM 8630 O O . TYR B 1 339 ? 17.703 16.953 1.978 1 97 339 TYR B O 1
ATOM 8638 N N . SER B 1 340 ? 18.234 19.062 1.99 1 95.94 340 SER B N 1
ATOM 8639 C CA . SER B 1 340 ? 16.984 19.516 1.414 1 95.94 340 SER B CA 1
ATOM 8640 C C . SER B 1 340 ? 16.875 19.125 -0.054 1 95.94 340 SER B C 1
ATOM 8642 O O . SER B 1 340 ? 15.773 19.125 -0.62 1 95.94 340 SER B O 1
ATOM 8644 N N . ARG B 1 341 ? 17.953 18.719 -0.714 1 96.81 341 ARG B N 1
ATOM 8645 C CA . ARG B 1 341 ? 17.938 18.438 -2.145 1 96.81 341 ARG B CA 1
ATOM 8646 C C . ARG B 1 341 ? 18.078 16.938 -2.402 1 96.81 341 ARG B C 1
ATOM 8648 O O . ARG B 1 341 ? 17.953 16.484 -3.539 1 96.81 341 ARG B O 1
ATOM 8655 N N . LEU B 1 342 ? 18.25 16.188 -1.401 1 96.19 342 LEU B N 1
ATOM 8656 C CA . LEU B 1 342 ? 18.562 14.773 -1.534 1 96.19 342 LEU B CA 1
ATOM 8657 C C . LEU B 1 342 ? 17.484 14.055 -2.334 1 96.19 342 LEU B C 1
ATOM 8659 O O . LEU B 1 342 ? 17.781 13.164 -3.129 1 96.19 342 LEU B O 1
ATOM 8663 N N . PHE B 1 343 ? 16.234 14.43 -2.168 1 95.12 343 PHE B N 1
ATOM 8664 C CA . PHE B 1 343 ? 15.117 13.727 -2.781 1 95.12 343 PHE B CA 1
ATOM 8665 C C . PHE B 1 343 ? 14.953 14.133 -4.238 1 95.12 343 PHE B C 1
ATOM 8667 O O . PHE B 1 343 ? 14.125 13.57 -4.957 1 95.12 343 PHE B O 1
ATOM 8674 N N . ASN B 1 344 ? 15.734 15.078 -4.664 1 97.69 344 ASN B N 1
ATOM 8675 C CA . ASN B 1 344 ? 15.711 15.5 -6.062 1 97.69 344 ASN B CA 1
ATOM 8676 C C . ASN B 1 344 ? 16.828 14.844 -6.871 1 97.69 344 ASN B C 1
ATOM 8678 O O . ASN B 1 344 ? 17.016 15.164 -8.047 1 97.69 344 ASN B O 1
ATOM 8682 N N . LEU B 1 345 ? 17.562 13.961 -6.195 1 97.69 345 LEU B N 1
ATOM 8683 C CA . LEU B 1 345 ? 18.672 13.273 -6.832 1 97.69 345 LEU B CA 1
ATOM 8684 C C . LEU B 1 345 ? 18.312 11.828 -7.156 1 97.69 345 LEU B C 1
ATOM 8686 O O . LEU B 1 345 ? 17.141 11.445 -7.074 1 97.69 345 LEU B O 1
ATOM 8690 N N . SER B 1 346 ? 19.312 11.055 -7.66 1 96.44 346 SER B N 1
ATOM 8691 C CA . SER B 1 346 ? 19.109 9.664 -8.062 1 96.44 346 SER B CA 1
ATOM 8692 C C . SER B 1 346 ? 18.734 8.789 -6.871 1 96.44 346 SER B C 1
ATOM 8694 O O . SER B 1 346 ? 18.844 9.219 -5.723 1 96.44 346 SER B O 1
ATOM 8696 N N . ARG B 1 347 ? 18.297 7.562 -7.07 1 94.19 347 ARG B N 1
ATOM 8697 C CA . ARG B 1 347 ? 17.734 6.652 -6.082 1 94.19 347 ARG B CA 1
ATOM 8698 C C . ARG B 1 347 ? 18.781 6.246 -5.047 1 94.19 347 ARG B C 1
ATOM 8700 O O . ARG B 1 347 ? 18.453 6.012 -3.883 1 94.19 347 ARG B O 1
ATOM 8707 N N . ARG B 1 348 ? 20.047 6.156 -5.387 1 93.88 348 ARG B N 1
ATOM 8708 C CA . ARG B 1 348 ? 21.062 5.73 -4.43 1 93.88 348 ARG B CA 1
ATOM 8709 C C . ARG B 1 348 ? 21.125 6.68 -3.238 1 93.88 348 ARG B C 1
ATOM 8711 O O . ARG B 1 348 ? 21.375 6.254 -2.109 1 93.88 348 ARG B O 1
ATOM 8718 N N . PHE B 1 349 ? 20.875 8.023 -3.451 1 96.62 349 PHE B N 1
ATOM 8719 C CA . PHE B 1 349 ? 20.828 8.984 -2.355 1 96.62 349 PHE B CA 1
ATOM 8720 C C . PHE B 1 349 ? 19.547 8.805 -1.536 1 96.62 349 PHE B C 1
ATOM 8722 O O . PHE B 1 349 ? 19.578 8.906 -0.308 1 96.62 349 PHE B O 1
ATOM 8729 N N . GLN B 1 350 ? 18.516 8.516 -2.221 1 95.75 350 GLN B N 1
ATOM 8730 C CA . GLN B 1 350 ? 17.234 8.328 -1.544 1 95.75 350 GLN B CA 1
ATOM 8731 C C . GLN B 1 350 ? 17.234 7.066 -0.69 1 95.75 350 GLN B C 1
ATOM 8733 O O . GLN B 1 350 ? 16.656 7.039 0.397 1 95.75 350 GLN B O 1
ATOM 8738 N N . TYR B 1 351 ? 17.875 6.016 -1.158 1 95 351 TYR B N 1
ATOM 8739 C CA . TYR B 1 351 ? 18 4.785 -0.386 1 95 351 TYR B CA 1
ATOM 8740 C C . TYR B 1 351 ? 18.797 5.016 0.892 1 95 351 TYR B C 1
ATOM 8742 O O . TYR B 1 351 ? 18.516 4.414 1.93 1 95 351 TYR B O 1
ATOM 8750 N N . ARG B 1 352 ? 19.797 5.836 0.785 1 95.12 352 ARG B N 1
ATOM 8751 C CA . ARG B 1 352 ? 20.547 6.121 1.998 1 95.12 352 ARG B CA 1
ATOM 8752 C C . ARG B 1 352 ? 19.703 6.879 3.012 1 95.12 352 ARG B C 1
ATOM 8754 O O . ARG B 1 352 ? 19.781 6.625 4.215 1 95.12 352 ARG B O 1
ATOM 8761 N N . TRP B 1 353 ? 18.969 7.848 2.537 1 96.94 353 TRP B N 1
ATOM 8762 C CA . TRP B 1 353 ? 18.047 8.539 3.424 1 96.94 353 TRP B CA 1
ATOM 8763 C C . TRP B 1 353 ? 17.062 7.555 4.051 1 96.94 353 TRP B C 1
ATOM 8765 O O . TRP B 1 353 ? 16.703 7.688 5.227 1 96.94 353 TRP B O 1
ATOM 8775 N N . LEU B 1 354 ? 16.578 6.605 3.256 1 95.81 354 LEU B N 1
ATOM 8776 C CA . LEU B 1 354 ? 15.609 5.621 3.734 1 95.81 354 LEU B CA 1
ATOM 8777 C C . LEU B 1 354 ? 16.172 4.855 4.934 1 95.81 354 LEU B C 1
ATOM 8779 O O . LEU B 1 354 ? 15.422 4.523 5.859 1 95.81 354 LEU B O 1
ATOM 8783 N N . GLU B 1 355 ? 17.453 4.551 4.961 1 94.69 355 GLU B N 1
ATOM 8784 C CA . GLU B 1 355 ? 18.078 3.861 6.09 1 94.69 355 GLU B CA 1
ATOM 8785 C C . GLU B 1 355 ? 17.984 4.699 7.363 1 94.69 355 GLU B C 1
ATOM 8787 O O . GLU B 1 355 ? 17.781 4.164 8.453 1 94.69 355 GLU B O 1
ATOM 8792 N N . PHE B 1 356 ? 18.156 5.977 7.199 1 96.5 356 PHE B N 1
ATOM 8793 C CA . PHE B 1 356 ? 18 6.91 8.305 1 96.5 356 PHE B CA 1
ATOM 8794 C C . PHE B 1 356 ? 16.547 6.98 8.758 1 96.5 356 PHE B C 1
ATOM 8796 O O . PHE B 1 356 ? 16.25 6.91 9.953 1 96.5 356 PHE B O 1
ATOM 8803 N N . SER B 1 357 ? 15.602 7.07 7.801 1 95.62 357 SER B N 1
ATOM 8804 C CA . SER B 1 357 ? 14.172 7.168 8.07 1 95.62 357 SER B CA 1
ATOM 8805 C C . SER B 1 357 ? 13.664 5.934 8.812 1 95.62 357 SER B C 1
ATOM 8807 O O . SER B 1 357 ? 12.766 6.035 9.648 1 95.62 357 SER B O 1
ATOM 8809 N N . ARG B 1 358 ? 14.188 4.781 8.523 1 94.12 358 ARG B N 1
ATOM 8810 C CA . ARG B 1 358 ? 13.82 3.539 9.188 1 94.12 358 ARG B CA 1
ATOM 8811 C C . ARG B 1 358 ? 14.008 3.648 10.695 1 94.12 358 ARG B C 1
ATOM 8813 O O . ARG B 1 358 ? 13.188 3.146 11.469 1 94.12 358 ARG B O 1
ATOM 8820 N N . VAL B 1 359 ? 15.078 4.344 11.07 1 94.06 359 VAL B N 1
ATOM 8821 C CA . VAL B 1 359 ? 15.414 4.449 12.484 1 94.06 359 VAL B CA 1
ATOM 8822 C C . VAL B 1 359 ? 14.523 5.492 13.156 1 94.06 359 VAL B C 1
ATOM 8824 O O . VAL B 1 359 ? 13.992 5.258 14.242 1 94.06 359 VAL B O 1
ATOM 8827 N N . ILE B 1 360 ? 14.242 6.586 12.461 1 94.62 360 ILE B N 1
ATOM 8828 C CA . ILE B 1 360 ? 13.617 7.707 13.148 1 94.62 360 ILE B CA 1
ATOM 8829 C C . ILE B 1 360 ? 12.102 7.645 12.969 1 94.62 360 ILE B C 1
ATOM 8831 O O . ILE B 1 360 ? 11.352 8.117 13.82 1 94.62 360 ILE B O 1
ATOM 8835 N N . HIS B 1 361 ? 11.609 7.043 11.891 1 93.88 361 HIS B N 1
ATOM 8836 C CA . HIS B 1 361 ? 10.18 7.051 11.594 1 93.88 361 HIS B CA 1
ATOM 8837 C C . HIS B 1 361 ? 9.625 5.633 11.516 1 93.88 361 HIS B C 1
ATOM 8839 O O . HIS B 1 361 ? 8.406 5.438 11.555 1 93.88 361 HIS B O 1
ATOM 8845 N N . GLY B 1 362 ? 10.445 4.629 11.367 1 92.75 362 GLY B N 1
ATOM 8846 C CA . GLY B 1 362 ? 10.023 3.244 11.227 1 92.75 362 GLY B CA 1
ATOM 8847 C C . GLY B 1 362 ? 9.594 2.893 9.812 1 92.75 362 GLY B C 1
ATOM 8848 O O . GLY B 1 362 ? 9.117 1.786 9.562 1 92.75 362 GLY B O 1
ATOM 8849 N N . THR B 1 363 ? 9.75 3.746 8.781 1 95 363 THR B N 1
ATOM 8850 C CA . THR B 1 363 ? 9.367 3.477 7.402 1 95 363 THR B CA 1
ATOM 8851 C C . THR B 1 363 ? 10.406 2.602 6.711 1 95 363 THR B C 1
ATOM 8853 O O . THR B 1 363 ? 11.609 2.748 6.949 1 95 363 THR B O 1
ATOM 8856 N N . THR B 1 364 ? 9.961 1.754 5.82 1 93.19 364 THR B N 1
ATOM 8857 C CA . THR B 1 364 ? 10.891 0.77 5.277 1 93.19 364 THR B CA 1
ATOM 8858 C C . THR B 1 364 ? 10.906 0.823 3.752 1 93.19 364 THR B C 1
ATOM 8860 O O . THR B 1 364 ? 11.633 0.07 3.107 1 93.19 364 THR B O 1
ATOM 8863 N N . THR B 1 365 ? 10.117 1.69 3.15 1 93.81 365 THR B N 1
ATOM 8864 C CA . THR B 1 365 ? 10.133 1.887 1.704 1 93.81 365 THR B CA 1
ATOM 8865 C C . THR B 1 365 ? 10.016 3.367 1.358 1 93.81 365 THR B C 1
ATOM 8867 O O . THR B 1 365 ? 9.539 4.164 2.172 1 93.81 365 THR B O 1
ATOM 8870 N N . LEU B 1 366 ? 10.477 3.725 0.132 1 94.31 366 LEU B N 1
ATOM 8871 C CA . LEU B 1 366 ? 10.352 5.094 -0.353 1 94.31 366 LEU B CA 1
ATOM 8872 C C . LEU B 1 366 ? 8.914 5.387 -0.786 1 94.31 366 LEU B C 1
ATOM 8874 O O . LEU B 1 366 ? 8.172 4.469 -1.144 1 94.31 366 LEU B O 1
ATOM 8878 N N . LEU B 1 367 ? 8.555 6.625 -0.709 1 94.56 367 LEU B N 1
ATOM 8879 C CA . LEU B 1 367 ? 7.301 7.059 -1.309 1 94.56 367 LEU B CA 1
ATOM 8880 C C . LEU B 1 367 ? 7.281 6.766 -2.807 1 94.56 367 LEU B C 1
ATOM 8882 O O . LEU B 1 367 ? 8.289 6.953 -3.49 1 94.56 367 LEU B O 1
ATOM 8886 N N . PRO B 1 368 ? 6.145 6.355 -3.299 1 94.5 368 PRO B N 1
ATOM 8887 C CA . PRO B 1 368 ? 6.051 6.207 -4.754 1 94.5 368 PRO B CA 1
ATOM 8888 C C . PRO B 1 368 ? 6.406 7.492 -5.5 1 94.5 368 PRO B C 1
ATOM 8890 O O . PRO B 1 368 ? 6.047 8.586 -5.059 1 94.5 368 PRO B O 1
ATOM 8893 N N . GLN B 1 369 ? 7.027 7.324 -6.684 1 96.19 369 GLN B N 1
ATOM 8894 C CA . GLN B 1 369 ? 7.484 8.484 -7.449 1 96.19 369 GLN B CA 1
ATOM 8895 C C . GLN B 1 369 ? 6.32 9.406 -7.793 1 96.19 369 GLN B C 1
ATOM 8897 O O . GLN B 1 369 ? 6.441 10.633 -7.676 1 96.19 369 GLN B O 1
ATOM 8902 N N . TRP B 1 370 ? 5.203 8.812 -8.242 1 97.19 370 TRP B N 1
ATOM 8903 C CA . TRP B 1 370 ? 4.062 9.641 -8.617 1 97.19 370 TRP B CA 1
ATOM 8904 C C . TRP B 1 370 ? 3.57 10.461 -7.434 1 97.19 370 TRP B C 1
ATOM 8906 O O . TRP B 1 370 ? 3.176 11.625 -7.594 1 97.19 370 TRP B O 1
ATOM 8916 N N . ASP B 1 371 ? 3.523 9.875 -6.27 1 97.25 371 ASP B N 1
ATOM 8917 C CA . ASP B 1 371 ? 3.045 10.57 -5.082 1 97.25 371 ASP B CA 1
ATOM 8918 C C . ASP B 1 371 ? 3.988 11.711 -4.699 1 97.25 371 ASP B C 1
ATOM 8920 O O . ASP B 1 371 ? 3.537 12.789 -4.312 1 97.25 371 ASP B O 1
ATOM 8924 N N . LYS B 1 372 ? 5.297 11.484 -4.746 1 97.25 372 LYS B N 1
ATOM 8925 C CA . LYS B 1 372 ? 6.293 12.531 -4.551 1 97.25 372 LYS B CA 1
ATOM 8926 C C . LYS B 1 372 ? 6.074 13.688 -5.527 1 97.25 372 LYS B C 1
ATOM 8928 O O . LYS B 1 372 ? 6.199 14.852 -5.152 1 97.25 372 LYS B O 1
ATOM 8933 N N . CYS B 1 373 ? 5.793 13.359 -6.758 1 98.62 373 CYS B N 1
ATOM 8934 C CA . CYS B 1 373 ? 5.625 14.352 -7.809 1 98.62 373 CYS B CA 1
ATOM 8935 C C . CYS B 1 373 ? 4.34 15.148 -7.605 1 98.62 373 CYS B C 1
ATOM 8937 O O . CYS B 1 373 ? 4.309 16.359 -7.84 1 98.62 373 CYS B O 1
ATOM 8939 N N . VAL B 1 374 ? 3.275 14.445 -7.145 1 98.62 374 VAL B N 1
ATOM 8940 C CA . VAL B 1 374 ? 2.037 15.148 -6.82 1 98.62 374 VAL B CA 1
ATOM 8941 C C . VAL B 1 374 ? 2.281 16.125 -5.68 1 98.62 374 VAL B C 1
ATOM 8943 O O . VAL B 1 374 ? 1.83 17.281 -5.734 1 98.62 374 VAL B O 1
ATOM 8946 N N . ASP B 1 375 ? 2.979 15.742 -4.672 1 97.75 375 ASP B N 1
ATOM 8947 C CA . ASP B 1 375 ? 3.309 16.609 -3.539 1 97.75 375 ASP B CA 1
ATOM 8948 C C . ASP B 1 375 ? 4.121 17.812 -3.986 1 97.75 375 ASP B C 1
ATOM 8950 O O . ASP B 1 375 ? 3.91 18.922 -3.492 1 97.75 375 ASP B O 1
ATOM 8954 N N . LEU B 1 376 ? 5.043 17.578 -4.891 1 98.19 376 LEU B N 1
ATOM 8955 C CA . LEU B 1 376 ? 5.852 18.656 -5.43 1 98.19 376 LEU B CA 1
ATOM 8956 C C . LEU B 1 376 ? 4.973 19.703 -6.102 1 98.19 376 LEU B C 1
ATOM 8958 O O . LEU B 1 376 ? 5.121 20.906 -5.84 1 98.19 376 LEU B O 1
ATOM 8962 N N . VAL B 1 377 ? 4.094 19.25 -6.918 1 98.69 377 VAL B N 1
ATOM 8963 C CA . VAL B 1 377 ? 3.252 20.172 -7.668 1 98.69 377 VAL B CA 1
ATOM 8964 C C . VAL B 1 377 ? 2.293 20.891 -6.723 1 98.69 377 VAL B C 1
ATOM 8966 O O . VAL B 1 377 ? 2.066 22.094 -6.852 1 98.69 377 VAL B O 1
ATOM 8969 N N . GLU B 1 378 ? 1.751 20.172 -5.762 1 97.81 378 GLU B N 1
ATOM 8970 C CA . GLU B 1 378 ? 0.832 20.766 -4.789 1 97.81 378 GLU B CA 1
ATOM 8971 C C . GLU B 1 378 ? 1.514 21.859 -3.98 1 97.81 378 GLU B C 1
ATOM 8973 O O . GLU B 1 378 ? 0.894 22.891 -3.66 1 97.81 378 GLU B O 1
ATOM 8978 N N . ASN B 1 379 ? 2.709 21.656 -3.666 1 96.94 379 ASN B N 1
ATOM 8979 C CA . ASN B 1 379 ? 3.443 22.641 -2.869 1 96.94 379 ASN B CA 1
ATOM 8980 C C . ASN B 1 379 ? 3.895 23.828 -3.715 1 96.94 379 ASN B C 1
ATOM 8982 O O . ASN B 1 379 ? 3.873 24.969 -3.252 1 96.94 379 ASN B O 1
ATOM 8986 N N . ALA B 1 380 ? 4.223 23.562 -4.965 1 97.81 380 ALA B N 1
ATOM 8987 C CA . ALA B 1 380 ? 4.773 24.609 -5.836 1 97.81 380 ALA B CA 1
ATOM 8988 C C . ALA B 1 380 ? 3.662 25.453 -6.453 1 97.81 380 ALA B C 1
ATOM 8990 O O . ALA B 1 380 ? 3.816 26.656 -6.625 1 97.81 380 ALA B O 1
ATOM 8991 N N . LEU B 1 381 ? 2.604 24.781 -6.828 1 98.19 381 LEU B N 1
ATOM 8992 C CA . LEU B 1 381 ? 1.515 25.453 -7.539 1 98.19 381 LEU B CA 1
ATOM 8993 C C . LEU B 1 381 ? 0.17 25.109 -6.906 1 98.19 381 LEU B C 1
ATOM 8995 O O . LEU B 1 381 ? -0.735 24.609 -7.578 1 98.19 381 LEU B O 1
ATOM 8999 N N . PRO B 1 382 ? -0.006 25.484 -5.668 1 97.56 382 PRO B N 1
ATOM 9000 C CA . PRO B 1 382 ? -1.193 25.062 -4.926 1 97.56 382 PRO B CA 1
ATOM 9001 C C . PRO B 1 382 ? -2.494 25.562 -5.555 1 97.56 382 PRO B C 1
ATOM 9003 O O . PRO B 1 382 ? -3.484 24.828 -5.598 1 97.56 382 PRO B O 1
ATOM 9006 N N . TYR B 1 383 ? -2.545 26.75 -6.148 1 97.69 383 TYR B N 1
ATOM 9007 C CA . TYR B 1 383 ? -3.781 27.328 -6.664 1 97.69 383 TYR B CA 1
ATOM 9008 C C . TYR B 1 383 ? -4.121 26.75 -8.031 1 97.69 383 TYR B C 1
ATOM 9010 O O . TYR B 1 383 ? -5.297 26.594 -8.375 1 97.69 383 TYR B O 1
ATOM 9018 N N . VAL B 1 384 ? -3.072 26.422 -8.766 1 98.06 384 VAL B N 1
ATOM 9019 C CA . VAL B 1 384 ? -3.299 25.812 -10.078 1 98.06 384 VAL B CA 1
ATOM 9020 C C . VAL B 1 384 ? -3.93 24.438 -9.914 1 98.06 384 VAL B C 1
ATOM 9022 O O . VAL B 1 384 ? -4.969 24.141 -10.516 1 98.06 384 VAL B O 1
ATOM 9025 N N . VAL B 1 385 ? -3.318 23.625 -9.062 1 97.94 385 VAL B N 1
ATOM 9026 C CA . VAL B 1 385 ? -3.83 22.281 -8.859 1 97.94 385 VAL B CA 1
ATOM 9027 C C . VAL B 1 385 ? -5.141 22.328 -8.078 1 97.94 385 VAL B C 1
ATOM 9029 O O . VAL B 1 385 ? -6.02 21.484 -8.273 1 97.94 385 VAL B O 1
ATOM 9032 N N . GLY B 1 386 ? -5.211 23.344 -7.168 1 97.94 386 GLY B N 1
ATOM 9033 C CA . GLY B 1 386 ? -6.48 23.547 -6.488 1 97.94 386 GLY B CA 1
ATOM 9034 C C . GLY B 1 386 ? -7.637 23.781 -7.441 1 97.94 386 GLY B C 1
ATOM 9035 O O . GLY B 1 386 ? -8.711 23.203 -7.273 1 97.94 386 GLY B O 1
ATOM 9036 N N . LYS B 1 387 ? -7.414 24.609 -8.414 1 97.31 387 LYS B N 1
ATOM 9037 C CA . LYS B 1 387 ? -8.438 24.875 -9.414 1 97.31 387 LYS B CA 1
ATOM 9038 C C . LYS B 1 387 ? -8.781 23.625 -10.211 1 97.31 387 LYS B C 1
ATOM 9040 O O . LYS B 1 387 ? -9.953 23.344 -10.453 1 97.31 387 LYS B O 1
ATOM 9045 N N . MET B 1 388 ? -7.738 22.891 -10.625 1 97.31 388 MET B N 1
ATOM 9046 C CA . MET B 1 388 ? -7.965 21.641 -11.344 1 97.31 388 MET B CA 1
ATOM 9047 C C . MET B 1 388 ? -8.852 20.703 -10.531 1 97.31 388 MET B C 1
ATOM 9049 O O . MET B 1 388 ? -9.789 20.109 -11.07 1 97.31 388 MET B O 1
ATOM 9053 N N . PHE B 1 389 ? -8.578 20.609 -9.305 1 97.81 389 PHE B N 1
ATOM 9054 C CA . PHE B 1 389 ? -9.281 19.688 -8.406 1 97.81 389 PHE B CA 1
ATOM 9055 C C . PHE B 1 389 ? -10.727 20.125 -8.227 1 97.81 389 PHE B C 1
ATOM 9057 O O . PHE B 1 389 ? -11.641 19.297 -8.312 1 97.81 389 PHE B O 1
ATOM 9064 N N . VAL B 1 390 ? -10.93 21.344 -7.93 1 96.88 390 VAL B N 1
ATOM 9065 C CA . VAL B 1 390 ? -12.266 21.891 -7.672 1 96.88 390 VAL B CA 1
ATOM 9066 C C . VAL B 1 390 ? -13.133 21.734 -8.922 1 96.88 390 VAL B C 1
ATOM 9068 O O . VAL B 1 390 ? -14.297 21.328 -8.828 1 96.88 390 VAL B O 1
ATOM 9071 N N . LYS B 1 391 ? -12.625 22.016 -10.047 1 95.25 391 LYS B N 1
ATOM 9072 C CA . LYS B 1 391 ? -13.375 21.922 -11.297 1 95.25 391 LYS B CA 1
ATOM 9073 C C . LYS B 1 391 ? -13.828 20.484 -11.555 1 95.25 391 LYS B C 1
ATOM 9075 O O . LYS B 1 391 ? -14.922 20.25 -12.07 1 95.25 391 LYS B O 1
ATOM 9080 N N . ALA B 1 392 ? -12.969 19.594 -11.148 1 94.81 392 ALA B N 1
ATOM 9081 C CA . ALA B 1 392 ? -13.234 18.203 -11.492 1 94.81 392 ALA B CA 1
ATOM 9082 C C . ALA B 1 392 ? -14.023 17.5 -10.383 1 94.81 392 ALA B C 1
ATOM 9084 O O . ALA B 1 392 ? -14.836 16.609 -10.656 1 94.81 392 ALA B O 1
ATOM 9085 N N . HIS B 1 393 ? -13.828 17.906 -9.117 1 92.56 393 HIS B N 1
ATOM 9086 C CA . HIS B 1 393 ? -14.25 16.984 -8.055 1 92.56 393 HIS B CA 1
ATOM 9087 C C . HIS B 1 393 ? -15.023 17.734 -6.969 1 92.56 393 HIS B C 1
ATOM 9089 O O . HIS B 1 393 ? -15.367 17.141 -5.938 1 92.56 393 HIS B O 1
ATOM 9095 N N . PHE B 1 394 ? -15.266 18.984 -7.07 1 90.5 394 PHE B N 1
ATOM 9096 C CA . PHE B 1 394 ? -15.977 19.719 -6.023 1 90.5 394 PHE B CA 1
ATOM 9097 C C . PHE B 1 394 ? -17.344 20.172 -6.52 1 90.5 394 PHE B C 1
ATOM 9099 O O . PHE B 1 394 ? -17.438 20.812 -7.566 1 90.5 394 PHE B O 1
ATOM 9106 N N . GLN B 1 395 ? -18.328 19.828 -5.781 1 83.38 395 GLN B N 1
ATOM 9107 C CA . GLN B 1 395 ? -19.703 20.219 -6.086 1 83.38 395 GLN B CA 1
ATOM 9108 C C . GLN B 1 395 ? -20.141 21.391 -5.207 1 83.38 395 GLN B C 1
ATOM 9110 O O . GLN B 1 395 ? -20.016 21.328 -3.984 1 83.38 395 GLN B O 1
ATOM 9115 N N . GLU B 1 396 ? -20.859 22.266 -5.734 1 81.12 396 GLU B N 1
ATOM 9116 C CA . GLU B 1 396 ? -21.203 23.531 -5.07 1 81.12 396 GLU B CA 1
ATOM 9117 C C . GLU B 1 396 ? -22.25 23.312 -3.98 1 81.12 396 GLU B C 1
ATOM 9119 O O . GLU B 1 396 ? -22.344 24.094 -3.031 1 81.12 396 GLU B O 1
ATOM 9124 N N . ASP B 1 397 ? -22.906 22.328 -4.074 1 81.81 397 ASP B N 1
ATOM 9125 C CA . ASP B 1 397 ? -23.953 22.062 -3.1 1 81.81 397 ASP B CA 1
ATOM 9126 C C . ASP B 1 397 ? -23.375 21.75 -1.728 1 81.81 397 ASP B C 1
ATOM 9128 O O . ASP B 1 397 ? -24.062 21.828 -0.712 1 81.81 397 ASP B O 1
ATOM 9132 N N . LYS B 1 398 ? -22.219 21.406 -1.724 1 86.31 398 LYS B N 1
ATOM 9133 C CA . LYS B 1 398 ? -21.531 21.172 -0.449 1 86.31 398 LYS B CA 1
ATOM 9134 C C . LYS B 1 398 ? -21.516 22.453 0.397 1 86.31 398 LYS B C 1
ATOM 9136 O O . LYS B 1 398 ? -21.516 22.375 1.628 1 86.31 398 LYS B O 1
ATOM 9141 N N . LYS B 1 399 ? -21.547 23.562 -0.247 1 89.31 399 LYS B N 1
ATOM 9142 C CA . LYS B 1 399 ? -21.516 24.844 0.456 1 89.31 399 LYS B CA 1
ATOM 9143 C C . LYS B 1 399 ? -22.797 25.078 1.253 1 89.31 399 LYS B C 1
ATOM 9145 O O . LYS B 1 399 ? -22.766 25.672 2.332 1 89.31 399 LYS B O 1
ATOM 9150 N N . GLU B 1 400 ? -23.859 24.562 0.772 1 90.25 400 GLU B N 1
ATOM 9151 C CA . GLU B 1 400 ? -25.141 24.734 1.463 1 90.25 400 GLU B CA 1
ATOM 9152 C C . GLU B 1 400 ? -25.156 23.953 2.773 1 90.25 400 GLU B C 1
ATOM 9154 O O . GLU B 1 400 ? -25.594 24.469 3.803 1 90.25 400 GLU B O 1
ATOM 9159 N N . MET B 1 401 ? -24.703 22.828 2.691 1 92.25 401 MET B N 1
ATOM 9160 C CA . MET B 1 401 ? -24.688 22.016 3.906 1 92.25 401 MET B CA 1
ATOM 9161 C C . MET B 1 401 ? -23.703 22.594 4.926 1 92.25 401 MET B C 1
ATOM 9163 O O . MET B 1 401 ? -23.984 22.578 6.129 1 92.25 401 MET B O 1
ATOM 9167 N N . MET B 1 402 ? -22.609 23.094 4.414 1 95.81 402 MET B N 1
ATOM 9168 C CA . MET B 1 402 ? -21.641 23.688 5.32 1 95.81 402 MET B CA 1
ATOM 9169 C C . MET B 1 402 ? -22.219 24.922 5.996 1 95.81 402 MET B C 1
ATOM 9171 O O . MET B 1 402 ? -21.906 25.203 7.156 1 95.81 402 MET B O 1
ATOM 9175 N N . GLU B 1 403 ? -23.016 25.625 5.27 1 94.31 403 GLU B N 1
ATOM 9176 C CA . GLU B 1 403 ? -23.703 26.766 5.871 1 94.31 403 GLU B CA 1
ATOM 9177 C C . GLU B 1 403 ? -24.625 26.328 6.996 1 94.31 403 GLU B C 1
ATOM 9179 O O . GLU B 1 403 ? -24.672 26.953 8.055 1 94.31 403 GLU B O 1
ATOM 9184 N N . GLU B 1 404 ? -25.359 25.281 6.746 1 94.69 404 GLU B N 1
ATOM 9185 C CA . GLU B 1 404 ? -26.219 24.703 7.781 1 94.69 404 GLU B CA 1
ATOM 9186 C C . GLU B 1 404 ? -25.406 24.344 9.031 1 94.69 404 GLU B C 1
ATOM 9188 O O . GLU B 1 404 ? -25.797 24.719 10.141 1 94.69 404 GLU B O 1
ATOM 9193 N N . LEU B 1 405 ? -24.359 23.688 8.82 1 96.94 405 LEU B N 1
ATOM 9194 C CA . LEU B 1 405 ? -23.547 23.219 9.93 1 96.94 405 LEU B CA 1
ATOM 9195 C C . LEU B 1 405 ? -22.922 24.391 10.672 1 96.94 405 LEU B C 1
ATOM 9197 O O . LEU B 1 405 ? -22.938 24.438 11.906 1 96.94 405 LEU B O 1
ATOM 9201 N N . THR B 1 406 ? -22.375 25.375 9.938 1 97.75 406 THR B N 1
ATOM 9202 C CA . THR B 1 406 ? -21.688 26.516 10.539 1 97.75 406 THR B CA 1
ATOM 9203 C C . THR B 1 406 ? -22.672 27.359 11.359 1 97.75 406 THR B C 1
ATOM 9205 O O . THR B 1 406 ? -22.359 27.75 12.484 1 97.75 406 THR B O 1
ATOM 9208 N N . GLU B 1 407 ? -23.797 27.562 10.812 1 97.75 407 GLU B N 1
ATOM 9209 C CA . GLU B 1 407 ? -24.797 28.359 11.523 1 97.75 407 GLU B CA 1
ATOM 9210 C C . GLU B 1 407 ? -25.344 27.609 12.734 1 97.75 407 GLU B C 1
ATOM 9212 O O . GLU B 1 407 ? -25.625 28.203 13.773 1 97.75 407 GLU B O 1
ATOM 9217 N N . GLY B 1 408 ? -25.578 26.344 12.523 1 98.31 408 GLY B N 1
ATOM 9218 C CA . GLY B 1 408 ? -25.984 25.547 13.664 1 98.31 408 GLY B CA 1
ATOM 9219 C C . GLY B 1 408 ? -25 25.562 14.805 1 98.31 408 GLY B C 1
ATOM 9220 O O . GLY B 1 408 ? -25.375 25.688 15.969 1 98.31 408 GLY B O 1
ATOM 9221 N N . ILE B 1 409 ? -23.781 25.469 14.508 1 98.56 409 ILE B N 1
ATOM 9222 C CA . ILE B 1 409 ? -22.719 25.422 15.5 1 98.56 409 ILE B CA 1
ATOM 9223 C C . ILE B 1 409 ? -22.578 26.797 16.172 1 98.56 409 ILE B C 1
ATOM 9225 O O . ILE B 1 409 ? -22.406 26.875 17.391 1 98.56 409 ILE B O 1
ATOM 9229 N N . ARG B 1 410 ? -22.547 27.859 15.359 1 98.5 410 ARG B N 1
ATOM 9230 C CA . ARG B 1 410 ? -22.516 29.203 15.914 1 98.5 410 ARG B CA 1
ATOM 9231 C C . ARG B 1 410 ? -23.641 29.406 16.938 1 98.5 410 ARG B C 1
ATOM 9233 O O . ARG B 1 410 ? -23.406 29.906 18.031 1 98.5 410 ARG B O 1
ATOM 9240 N N . TRP B 1 411 ? -24.859 29.016 16.562 1 98.56 411 TRP B N 1
ATOM 9241 C CA . TRP B 1 411 ? -25.984 29.094 17.484 1 98.56 411 TRP B CA 1
ATOM 9242 C C . TRP B 1 411 ? -25.734 28.297 18.75 1 98.56 411 TRP B C 1
ATOM 9244 O O . TRP B 1 411 ? -26.016 28.766 19.859 1 98.56 411 TRP B O 1
ATOM 9254 N N . ALA B 1 412 ? -25.281 27.062 18.562 1 98.69 412 ALA B N 1
ATOM 9255 C CA . ALA B 1 412 ? -25.047 26.188 19.703 1 98.69 412 ALA B CA 1
ATOM 9256 C C . ALA B 1 412 ? -24.062 26.812 20.672 1 98.69 412 ALA B C 1
ATOM 9258 O O . ALA B 1 412 ? -24.266 26.75 21.891 1 98.69 412 ALA B O 1
ATOM 9259 N N . PHE B 1 413 ? -22.969 27.391 20.172 1 98.44 413 PHE B N 1
ATOM 9260 C CA . PHE B 1 413 ? -21.984 28.047 21.031 1 98.44 413 PHE B CA 1
ATOM 9261 C C . PHE B 1 413 ? -22.609 29.188 21.812 1 98.44 413 PHE B C 1
ATOM 9263 O O . PHE B 1 413 ? -22.406 29.297 23.031 1 98.44 413 PHE B O 1
ATOM 9270 N N . ILE B 1 414 ? -23.328 30 21.141 1 98.12 414 ILE B N 1
ATOM 9271 C CA . ILE B 1 414 ? -23.953 31.156 21.781 1 98.12 414 ILE B CA 1
ATOM 9272 C C . ILE B 1 414 ? -24.969 30.688 22.812 1 98.12 414 ILE B C 1
ATOM 9274 O O . ILE B 1 414 ? -25.047 31.266 23.906 1 98.12 414 ILE B O 1
ATOM 9278 N N . ASP B 1 415 ? -25.703 29.688 22.438 1 97.88 415 ASP B N 1
ATOM 9279 C CA . ASP B 1 415 ? -26.688 29.125 23.344 1 97.88 415 ASP B CA 1
ATOM 9280 C C . ASP B 1 415 ? -26.031 28.609 24.625 1 97.88 415 ASP B C 1
ATOM 9282 O O . ASP B 1 415 ? -26.531 28.812 25.719 1 97.88 415 ASP B O 1
ATOM 9286 N N . MET B 1 416 ? -24.984 27.938 24.516 1 97.44 416 MET B N 1
ATOM 9287 C CA . MET B 1 416 ? -24.25 27.422 25.656 1 97.44 416 MET B CA 1
ATOM 9288 C C . MET B 1 416 ? -23.641 28.562 26.484 1 97.44 416 MET B C 1
ATOM 9290 O O . MET B 1 416 ? -23.656 28.516 27.719 1 97.44 416 MET B O 1
ATOM 9294 N N . LEU B 1 417 ? -23.094 29.547 25.766 1 97.12 417 LEU B N 1
ATOM 9295 C CA . LEU B 1 417 ? -22.516 30.719 26.422 1 97.12 417 LEU B CA 1
ATOM 9296 C C . LEU B 1 417 ? -23.562 31.422 27.281 1 97.12 417 LEU B C 1
ATOM 9298 O O . LEU B 1 417 ? -23.281 31.797 28.422 1 97.12 417 LEU B O 1
ATOM 9302 N N . GLU B 1 418 ? -24.703 31.5 26.844 1 96.19 418 GLU B N 1
ATOM 9303 C CA . GLU B 1 418 ? -25.766 32.25 27.5 1 96.19 418 GLU B CA 1
ATOM 9304 C C . GLU B 1 418 ? -26.422 31.438 28.594 1 96.19 418 GLU B C 1
ATOM 9306 O O . GLU B 1 418 ? -26.688 31.938 29.688 1 96.19 418 GLU B O 1
ATOM 9311 N N . LYS B 1 419 ? -26.594 30.203 28.328 1 95.81 419 LYS B N 1
ATOM 9312 C CA . LYS B 1 419 ? -27.484 29.438 29.203 1 95.81 419 LYS B CA 1
ATOM 9313 C C . LYS B 1 419 ? -26.688 28.578 30.188 1 95.81 419 LYS B C 1
ATOM 9315 O O . LYS B 1 419 ? -27.188 28.234 31.25 1 95.81 419 LYS B O 1
ATOM 9320 N N . GLU B 1 420 ? -25.516 28.281 29.797 1 95 420 GLU B N 1
ATOM 9321 C CA . GLU B 1 420 ? -24.844 27.25 30.594 1 95 420 GLU B CA 1
ATOM 9322 C C . GLU B 1 420 ? -23.547 27.797 31.188 1 95 420 GLU B C 1
ATOM 9324 O O . GLU B 1 420 ? -23.062 27.281 32.219 1 95 420 GLU B O 1
ATOM 9329 N N . ASN B 1 421 ? -22.922 28.734 30.578 1 95.06 421 ASN B N 1
ATOM 9330 C CA . ASN B 1 421 ? -21.656 29.266 31.078 1 95.06 421 ASN B CA 1
ATOM 9331 C C . ASN B 1 421 ? -21.859 30.047 32.375 1 95.06 421 ASN B C 1
ATOM 9333 O O . ASN B 1 421 ? -22.578 31.047 32.406 1 95.06 421 ASN B O 1
ATOM 9337 N N . ASP B 1 422 ? -21.188 29.594 33.469 1 92.62 422 ASP B N 1
ATOM 9338 C CA . ASP B 1 422 ? -21.438 30.203 34.781 1 92.62 422 ASP B CA 1
ATOM 9339 C C . ASP B 1 422 ? -20.156 30.844 35.344 1 92.62 422 ASP B C 1
ATOM 9341 O O . ASP B 1 422 ? -20.141 31.328 36.469 1 92.62 422 ASP B O 1
ATOM 9345 N N . TRP B 1 423 ? -19.109 30.828 34.656 1 94.88 423 TRP B N 1
ATOM 9346 C CA . TRP B 1 423 ? -17.844 31.297 35.188 1 94.88 423 TRP B CA 1
ATOM 9347 C C . TRP B 1 423 ? -17.438 32.625 34.531 1 94.88 423 TRP B C 1
ATOM 9349 O O . TRP B 1 423 ? -16.641 33.375 35.094 1 94.88 423 TRP B O 1
ATOM 9359 N N . MET B 1 424 ? -17.828 32.938 33.281 1 96.06 424 MET B N 1
ATOM 9360 C CA . MET B 1 424 ? -17.5 34.156 32.594 1 96.06 424 MET B CA 1
ATOM 9361 C C . MET B 1 424 ? -18.375 35.312 33.062 1 96.06 424 MET B C 1
ATOM 9363 O O . MET B 1 424 ? -19.578 35.156 33.25 1 96.06 424 MET B O 1
ATOM 9367 N N . ASP B 1 425 ? -17.812 36.5 33.312 1 96.31 425 ASP B N 1
ATOM 9368 C CA . ASP B 1 425 ? -18.609 37.656 33.719 1 96.31 425 ASP B CA 1
ATOM 9369 C C . ASP B 1 425 ? -19.406 38.219 32.562 1 96.31 425 ASP B C 1
ATOM 9371 O O . ASP B 1 425 ? -19.203 37.844 31.406 1 96.31 425 ASP B O 1
ATOM 9375 N N . SER B 1 426 ? -20.297 39.156 32.844 1 95.88 426 SER B N 1
ATOM 9376 C CA . SER B 1 426 ? -21.25 39.625 31.844 1 95.88 426 SER B CA 1
ATOM 9377 C C . SER B 1 426 ? -20.562 40.438 30.75 1 95.88 426 SER B C 1
ATOM 9379 O O . SER B 1 426 ? -20.953 40.375 29.578 1 95.88 426 SER B O 1
ATOM 9381 N N . GLU B 1 427 ? -19.578 41.188 31.094 1 96.12 427 GLU B N 1
ATOM 9382 C CA . GLU B 1 427 ? -18.859 42 30.109 1 96.12 427 GLU B CA 1
ATOM 9383 C C . GLU B 1 427 ? -18.109 41.094 29.109 1 96.12 427 GLU B C 1
ATOM 9385 O O . GLU B 1 427 ? -18.203 41.312 27.906 1 96.12 427 GLU B O 1
ATOM 9390 N N . THR B 1 428 ? -17.406 40.188 29.641 1 97.12 428 THR B N 1
ATOM 9391 C CA . THR B 1 428 ? -16.672 39.25 28.797 1 97.12 428 THR B CA 1
ATOM 9392 C C . THR B 1 428 ? -17.625 38.438 27.938 1 97.12 428 THR B C 1
ATOM 9394 O O . THR B 1 428 ? -17.344 38.156 26.766 1 97.12 428 THR B O 1
ATOM 9397 N N . LYS B 1 429 ? -18.734 38.062 28.469 1 97 429 LYS B N 1
ATOM 9398 C CA . LYS B 1 429 ? -19.734 37.281 27.75 1 97 429 LYS B CA 1
ATOM 9399 C C . LYS B 1 429 ? -20.25 38.062 26.531 1 97 429 LYS B C 1
ATOM 9401 O O . LYS B 1 429 ? -20.469 37.5 25.469 1 97 429 LYS B O 1
ATOM 9406 N N . ARG B 1 430 ? -20.516 39.281 26.75 1 96.94 430 ARG B N 1
ATOM 9407 C CA . ARG B 1 430 ? -21 40.125 25.672 1 96.94 430 ARG B CA 1
ATOM 9408 C C . ARG B 1 430 ? -19.984 40.219 24.531 1 96.94 430 ARG B C 1
ATOM 9410 O O . ARG B 1 430 ? -20.359 40.094 23.359 1 96.94 430 ARG B O 1
ATOM 9417 N N . LYS B 1 431 ? -18.766 40.375 24.859 1 97.12 431 LYS B N 1
ATOM 9418 C CA . LYS B 1 431 ? -17.703 40.438 23.844 1 97.12 431 LYS B CA 1
ATOM 9419 C C . LYS B 1 431 ? -17.531 39.094 23.156 1 97.12 431 LYS B C 1
ATOM 9421 O O . LYS B 1 431 ? -17.234 39.062 21.953 1 97.12 431 LYS B O 1
ATOM 9426 N N . ALA B 1 432 ? -17.656 38.062 23.984 1 97.62 432 ALA B N 1
ATOM 9427 C CA . ALA B 1 432 ? -17.578 36.719 23.406 1 97.62 432 ALA B CA 1
ATOM 9428 C C . ALA B 1 432 ? -18.703 36.5 22.406 1 97.62 432 ALA B C 1
ATOM 9430 O O . ALA B 1 432 ? -18.5 35.844 21.359 1 97.62 432 ALA B O 1
ATOM 9431 N N . HIS B 1 433 ? -19.875 36.969 22.766 1 97.5 433 HIS B N 1
ATOM 9432 C CA . HIS B 1 433 ? -21.016 36.906 21.859 1 97.5 433 HIS B CA 1
ATOM 9433 C C . HIS B 1 433 ? -20.75 37.625 20.562 1 97.5 433 HIS B C 1
ATOM 9435 O O . HIS B 1 433 ? -21.031 37.125 19.469 1 97.5 433 HIS B O 1
ATOM 9441 N N . GLU B 1 434 ? -20.188 38.781 20.641 1 97.62 434 GLU B N 1
ATOM 9442 C CA . GLU B 1 434 ? -19.859 39.594 19.453 1 97.62 434 GLU B CA 1
ATOM 9443 C C . GLU B 1 434 ? -18.828 38.906 18.594 1 97.62 434 GLU B C 1
ATOM 9445 O O . GLU B 1 434 ? -18.938 38.875 17.359 1 97.62 434 GLU B O 1
ATOM 9450 N N . LYS B 1 435 ? -17.828 38.344 19.188 1 97.88 435 LYS B N 1
ATOM 9451 C CA . LYS B 1 435 ? -16.781 37.656 18.438 1 97.88 435 LYS B CA 1
ATOM 9452 C C . LYS B 1 435 ? -17.344 36.406 17.75 1 97.88 435 LYS B C 1
ATOM 9454 O O . LYS B 1 435 ? -17.016 36.156 16.594 1 97.88 435 LYS B O 1
ATOM 9459 N N . ALA B 1 436 ? -18.125 35.656 18.453 1 98.25 436 ALA B N 1
ATOM 9460 C CA . ALA B 1 436 ? -18.734 34.469 17.891 1 98.25 436 ALA B CA 1
ATOM 9461 C C . ALA B 1 436 ? -19.562 34.781 16.656 1 98.25 436 ALA B C 1
ATOM 9463 O O . ALA B 1 436 ? -19.516 34.062 15.656 1 98.25 436 ALA B O 1
ATOM 9464 N N . LYS B 1 437 ? -20.297 35.844 16.703 1 97.69 437 LYS B N 1
ATOM 9465 C CA . LYS B 1 437 ? -21.141 36.281 15.594 1 97.69 437 LYS B CA 1
ATOM 9466 C C . LYS B 1 437 ? -20.297 36.75 14.406 1 97.69 437 LYS B C 1
ATOM 9468 O O . LYS B 1 437 ? -20.719 36.625 13.258 1 97.69 437 LYS B O 1
ATOM 9473 N N . ALA B 1 438 ? -19.125 37.188 14.727 1 97.25 438 ALA B N 1
ATOM 9474 C CA . ALA B 1 438 ? -18.281 37.812 13.703 1 97.25 438 ALA B CA 1
ATOM 9475 C C . ALA B 1 438 ? -17.438 36.75 13 1 97.25 438 ALA B C 1
ATOM 9477 O O . ALA B 1 438 ? -16.797 37.031 11.984 1 97.25 438 ALA B O 1
ATOM 9478 N N . VAL B 1 439 ? -17.406 35.5 13.484 1 97.62 439 VAL B N 1
ATOM 9479 C CA . VAL B 1 439 ? -16.609 34.469 12.875 1 97.62 439 VAL B CA 1
ATOM 9480 C C . VAL B 1 439 ? -17.062 34.219 11.438 1 97.62 439 VAL B C 1
ATOM 9482 O O . VAL B 1 439 ? -18.25 34.062 11.172 1 97.62 439 VAL B O 1
ATOM 9485 N N . MET B 1 440 ? -16.109 34.25 10.5 1 96.69 440 MET B N 1
ATOM 9486 C CA . MET B 1 440 ? -16.422 34 9.102 1 96.69 440 MET B CA 1
ATOM 9487 C C . MET B 1 440 ? -16.031 32.594 8.695 1 96.69 440 MET B C 1
ATOM 9489 O O . MET B 1 440 ? -14.93 32.125 9.023 1 96.69 440 MET B O 1
ATOM 9493 N N . ALA B 1 441 ? -16.875 31.906 8.031 1 96.69 441 ALA B N 1
ATOM 9494 C CA . ALA B 1 441 ? -16.594 30.562 7.535 1 96.69 441 ALA B CA 1
ATOM 9495 C C . ALA B 1 441 ? -16.234 30.594 6.055 1 96.69 441 ALA B C 1
ATOM 9497 O O . ALA B 1 441 ? -16.938 31.219 5.246 1 96.69 441 ALA B O 1
ATOM 9498 N N . LYS B 1 442 ? -15.062 30.047 5.695 1 96.81 442 LYS B N 1
ATOM 9499 C CA . LYS B 1 442 ? -14.617 29.875 4.316 1 96.81 442 LYS B CA 1
ATOM 9500 C C . LYS B 1 442 ? -14.68 28.422 3.883 1 96.81 442 LYS B C 1
ATOM 9502 O O . LYS B 1 442 ? -14.109 27.547 4.539 1 96.81 442 LYS B O 1
ATOM 9507 N N . VAL B 1 443 ? -15.367 28.172 2.783 1 95.94 443 VAL B N 1
ATOM 9508 C CA . VAL B 1 443 ? -15.688 26.781 2.434 1 95.94 443 VAL B CA 1
ATOM 9509 C C . VAL B 1 443 ? -15.211 26.484 1.014 1 95.94 443 VAL B C 1
ATOM 9511 O O . VAL B 1 443 ? -15.523 27.234 0.079 1 95.94 443 VAL B O 1
ATOM 9514 N N . GLY B 1 444 ? -14.492 25.422 0.864 1 95.44 444 GLY B N 1
ATOM 9515 C CA . GLY B 1 444 ? -14.18 24.875 -0.447 1 95.44 444 GLY B CA 1
ATOM 9516 C C . GLY B 1 444 ? -12.867 25.391 -1.008 1 95.44 444 GLY B C 1
ATOM 9517 O O . GLY B 1 444 ? -11.844 24.703 -0.944 1 95.44 444 GLY B O 1
ATOM 9518 N N . TYR B 1 445 ? -12.969 26.672 -1.548 1 96.44 445 TYR B N 1
ATOM 9519 C CA . TYR B 1 445 ? -11.812 27.266 -2.221 1 96.44 445 TYR B CA 1
ATOM 9520 C C . TYR B 1 445 ? -11.938 28.781 -2.271 1 96.44 445 TYR B C 1
ATOM 9522 O O . TYR B 1 445 ? -13.047 29.328 -2.252 1 96.44 445 TYR B O 1
ATOM 9530 N N . PRO B 1 446 ? -10.734 29.453 -2.283 1 96 446 PRO B N 1
ATOM 9531 C CA . PRO B 1 446 ? -10.812 30.906 -2.525 1 96 446 PRO B CA 1
ATOM 9532 C C . PRO B 1 446 ? -11.289 31.234 -3.936 1 96 446 PRO B C 1
ATOM 9534 O O . PRO B 1 446 ? -10.828 30.641 -4.906 1 96 446 PRO B O 1
ATOM 9537 N N . GLN B 1 447 ? -12.102 32.219 -4.051 1 93.75 447 GLN B N 1
ATOM 9538 C CA . GLN B 1 447 ? -12.781 32.531 -5.305 1 93.75 447 GLN B CA 1
ATOM 9539 C C . GLN B 1 447 ? -11.797 33.031 -6.363 1 93.75 447 GLN B C 1
ATOM 9541 O O . GLN B 1 447 ? -12 32.781 -7.559 1 93.75 447 GLN B O 1
ATOM 9546 N N . PHE B 1 448 ? -10.75 33.594 -5.961 1 94.25 448 PHE B N 1
ATOM 9547 C CA . PHE B 1 448 ? -9.82 34.219 -6.898 1 94.25 448 PHE B CA 1
ATOM 9548 C C . PHE B 1 448 ? -9.172 33.156 -7.785 1 94.25 448 PHE B C 1
ATOM 9550 O O . PHE B 1 448 ? -8.703 33.469 -8.883 1 94.25 448 PHE B O 1
ATOM 9557 N N . ILE B 1 449 ? -9.086 31.891 -7.359 1 95.38 449 ILE B N 1
ATOM 9558 C CA . ILE B 1 449 ? -8.367 30.891 -8.125 1 95.38 449 ILE B CA 1
ATOM 9559 C C . ILE B 1 449 ? -9.117 30.594 -9.422 1 95.38 449 ILE B C 1
ATOM 9561 O O . ILE B 1 449 ? -8.57 29.984 -10.344 1 95.38 449 ILE B O 1
ATOM 9565 N N . MET B 1 450 ? -10.383 31.016 -9.508 1 94.31 450 MET B N 1
ATOM 9566 C CA . MET B 1 450 ? -11.18 30.797 -10.711 1 94.31 450 MET B CA 1
ATOM 9567 C C . MET B 1 450 ? -10.828 31.797 -11.797 1 94.31 450 MET B C 1
ATOM 9569 O O . MET B 1 450 ? -11.227 31.641 -12.953 1 94.31 450 MET B O 1
ATOM 9573 N N . ASN B 1 451 ? -10.047 32.75 -11.469 1 94.75 451 ASN B N 1
ATOM 9574 C CA . ASN B 1 451 ? -9.578 33.75 -12.414 1 94.75 451 ASN B CA 1
ATOM 9575 C C . ASN B 1 451 ? -8.234 33.375 -13.023 1 94.75 451 ASN B C 1
ATOM 9577 O O . ASN B 1 451 ? -7.188 33.531 -12.398 1 94.75 451 ASN B O 1
ATOM 9581 N N . ASP B 1 452 ? -8.188 33.062 -14.25 1 92.38 452 ASP B N 1
ATOM 9582 C CA . ASP B 1 452 ? -6.996 32.562 -14.922 1 92.38 452 ASP B CA 1
ATOM 9583 C C . ASP B 1 452 ? -5.914 33.625 -14.992 1 92.38 452 ASP B C 1
ATOM 9585 O O . ASP B 1 452 ? -4.723 33.344 -14.93 1 92.38 452 ASP B O 1
ATOM 9589 N N . THR B 1 453 ? -6.402 34.812 -15.164 1 94.25 453 THR B N 1
ATOM 9590 C CA . THR B 1 453 ? -5.445 35.906 -15.266 1 94.25 453 THR B CA 1
ATOM 9591 C C . THR B 1 453 ? -4.629 36.031 -13.984 1 94.25 453 THR B C 1
ATOM 9593 O O . THR B 1 453 ? -3.41 36.188 -14.031 1 94.25 453 THR B O 1
ATOM 9596 N N . TYR B 1 454 ? -5.301 35.906 -12.922 1 92.25 454 TYR B N 1
ATOM 9597 C CA . TYR B 1 454 ? -4.629 36.031 -11.633 1 92.25 454 TYR B CA 1
ATOM 9598 C C . TYR B 1 454 ? -3.645 34.875 -11.438 1 92.25 454 TYR B C 1
ATOM 9600 O O . TYR B 1 454 ? -2.508 35.094 -11.008 1 92.25 454 TYR B O 1
ATOM 9608 N N . ILE B 1 455 ? -3.994 33.719 -11.758 1 94.69 455 ILE B N 1
ATOM 9609 C CA . ILE B 1 455 ? -3.182 32.531 -11.547 1 94.69 455 ILE B CA 1
ATOM 9610 C C . ILE B 1 455 ? -1.955 32.562 -12.453 1 94.69 455 ILE B C 1
ATOM 9612 O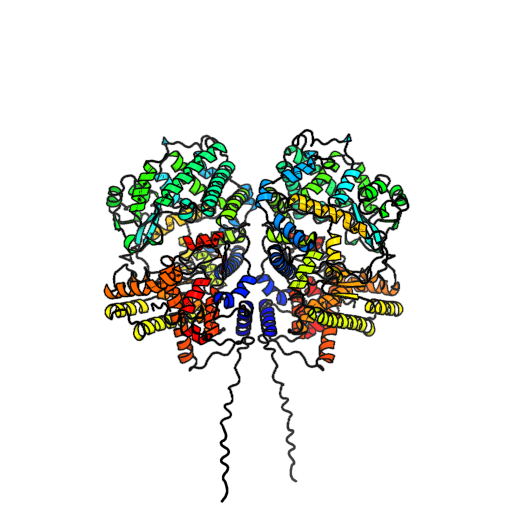 O . ILE B 1 455 ? -0.841 32.281 -12.023 1 94.69 455 ILE B O 1
ATOM 9616 N N . ASN B 1 456 ? -2.199 32.938 -13.656 1 95.12 456 ASN B N 1
ATOM 9617 C CA . ASN B 1 456 ? -1.105 33.031 -14.617 1 95.12 456 ASN B CA 1
ATOM 9618 C C . ASN B 1 456 ? -0.086 34.094 -14.234 1 95.12 456 ASN B C 1
ATOM 9620 O O . ASN B 1 456 ? 1.121 33.875 -14.352 1 95.12 456 ASN B O 1
ATOM 9624 N N . GLU B 1 457 ? -0.608 35.188 -13.789 1 93.25 457 GLU B N 1
ATOM 9625 C CA . GLU B 1 457 ? 0.278 36.281 -13.406 1 93.25 457 GLU B CA 1
ATOM 9626 C C . GLU B 1 457 ? 1.114 35.906 -12.188 1 93.25 457 GLU B C 1
ATOM 9628 O O . GLU B 1 457 ? 2.277 36.312 -12.078 1 93.25 457 GLU B O 1
ATOM 9633 N N . ASP B 1 458 ? 0.531 35.219 -11.344 1 91.88 458 ASP B N 1
ATOM 9634 C CA . ASP B 1 458 ? 1.186 34.844 -10.094 1 91.88 458 ASP B CA 1
ATOM 9635 C C . ASP B 1 458 ? 2.424 34 -10.352 1 91.88 458 ASP B C 1
ATOM 9637 O O . ASP B 1 458 ? 3.408 34.094 -9.617 1 91.88 458 ASP B O 1
ATOM 9641 N N . ILE B 1 459 ? 2.4 33.188 -11.414 1 96.25 459 ILE B N 1
ATOM 9642 C CA . ILE B 1 459 ? 3.498 32.25 -11.625 1 96.25 459 ILE B CA 1
ATOM 9643 C C . ILE B 1 459 ? 4.184 32.562 -12.961 1 96.25 459 ILE B C 1
ATOM 9645 O O . ILE B 1 459 ? 4.754 31.656 -13.586 1 96.25 459 ILE B O 1
ATOM 9649 N N . LYS B 1 460 ? 4.09 33.719 -13.398 1 94.56 460 LYS B N 1
ATOM 9650 C CA . LYS B 1 460 ? 4.566 34.094 -14.727 1 94.56 460 LYS B CA 1
ATOM 9651 C C . LYS B 1 460 ? 6.078 33.938 -14.836 1 94.56 460 LYS B C 1
ATOM 9653 O O . LYS B 1 460 ? 6.598 33.656 -15.922 1 94.56 460 LYS B O 1
ATOM 9658 N N . THR B 1 461 ? 6.828 34 -13.766 1 93.44 461 THR B N 1
ATOM 9659 C CA . THR B 1 461 ? 8.289 33.938 -13.797 1 93.44 461 THR B CA 1
ATOM 9660 C C . THR B 1 461 ? 8.773 32.5 -13.875 1 93.44 461 THR B C 1
ATOM 9662 O O . THR B 1 461 ? 9.938 32.25 -14.172 1 93.44 461 THR B O 1
ATOM 9665 N N . LEU B 1 462 ? 7.938 31.547 -13.578 1 97.69 462 LEU B N 1
ATOM 9666 C CA . LEU B 1 462 ? 8.32 30.141 -13.602 1 97.69 462 LEU B CA 1
ATOM 9667 C C . LEU B 1 462 ? 8.289 29.594 -15.031 1 97.69 462 LEU B C 1
ATOM 9669 O O . LEU B 1 462 ? 7.316 29.812 -15.758 1 97.69 462 LEU B O 1
ATOM 9673 N N . LYS B 1 463 ? 9.383 29.062 -15.422 1 97.62 463 LYS B N 1
ATOM 9674 C CA . LYS B 1 463 ? 9.523 28.438 -16.734 1 97.62 463 LYS B CA 1
ATOM 9675 C C . LYS B 1 463 ? 10.078 27.016 -16.609 1 97.62 463 LYS B C 1
ATOM 9677 O O . LYS B 1 463 ? 11.289 26.812 -16.672 1 97.62 463 LYS B O 1
ATOM 9682 N N . PHE B 1 464 ? 9.172 26.031 -16.703 1 98.12 464 PHE B N 1
ATOM 9683 C CA . PHE B 1 464 ? 9.547 24.656 -16.469 1 98.12 464 PHE B CA 1
ATOM 9684 C C . PHE B 1 464 ? 9.844 23.938 -17.781 1 98.12 464 PHE B C 1
ATOM 9686 O O . PHE B 1 464 ? 9.297 24.312 -18.828 1 98.12 464 PHE B O 1
ATOM 9693 N N . THR B 1 465 ? 10.727 22.984 -17.719 1 97.06 465 THR B N 1
ATOM 9694 C CA . THR B 1 465 ? 11.016 22.094 -18.828 1 97.06 465 THR B CA 1
ATOM 9695 C C . THR B 1 465 ? 10.898 20.625 -18.391 1 97.06 465 THR B C 1
ATOM 9697 O O . THR B 1 465 ? 11.203 20.281 -17.25 1 97.06 465 THR B O 1
ATOM 9700 N N . GLU B 1 466 ? 10.461 19.75 -19.266 1 94.62 466 GLU B N 1
ATOM 9701 C CA . GLU B 1 466 ? 10.219 18.344 -18.953 1 94.62 466 GLU B CA 1
ATOM 9702 C C . GLU B 1 466 ? 11.531 17.609 -18.672 1 94.62 466 GLU B C 1
ATOM 9704 O O . GLU B 1 466 ? 11.539 16.594 -17.969 1 94.62 466 GLU B O 1
ATOM 9709 N N . SER B 1 467 ? 12.633 18.141 -19.078 1 94.94 467 SER B N 1
ATOM 9710 C CA . SER B 1 467 ? 13.891 17.391 -19.062 1 94.94 467 SER B CA 1
ATOM 9711 C C . SER B 1 467 ? 14.789 17.859 -17.922 1 94.94 467 SER B C 1
ATOM 9713 O O . SER B 1 467 ? 15.891 17.328 -17.734 1 94.94 467 SER B O 1
ATOM 9715 N N . ASP B 1 468 ? 14.367 18.812 -17.203 1 96.56 468 ASP B N 1
ATOM 9716 C CA . ASP B 1 468 ? 15.211 19.344 -16.141 1 96.56 468 ASP B CA 1
ATOM 9717 C C . ASP B 1 468 ? 14.469 19.406 -14.82 1 96.56 468 ASP B C 1
ATOM 9719 O O . ASP B 1 468 ? 14.102 20.484 -14.344 1 96.56 468 ASP B O 1
ATOM 9723 N N . TYR B 1 469 ? 14.375 18.281 -14.195 1 98.31 469 TYR B N 1
ATOM 9724 C CA . TYR B 1 469 ? 13.648 18.156 -12.938 1 98.31 469 TYR B CA 1
ATOM 9725 C C . TYR B 1 469 ? 14.297 19 -11.844 1 98.31 469 TYR B C 1
ATOM 9727 O O . TYR B 1 469 ? 13.625 19.781 -11.172 1 98.31 469 TYR B O 1
ATOM 9735 N N . PHE B 1 470 ? 15.641 18.891 -11.68 1 98.44 470 PHE B N 1
ATOM 9736 C CA . PHE B 1 470 ? 16.359 19.594 -10.625 1 98.44 470 PHE B CA 1
ATOM 9737 C C . PHE B 1 470 ? 16.25 21.094 -10.805 1 98.44 470 PHE B C 1
ATOM 9739 O O . PHE B 1 470 ? 16 21.828 -9.852 1 98.44 470 PHE B O 1
ATOM 9746 N N . GLY B 1 471 ? 16.438 21.562 -12.047 1 98.19 471 GLY B N 1
ATOM 9747 C CA . GLY B 1 471 ? 16.281 22.984 -12.336 1 98.19 471 GLY B CA 1
ATOM 9748 C C . GLY B 1 471 ? 14.883 23.5 -12.07 1 98.19 471 GLY B C 1
ATOM 9749 O O . GLY B 1 471 ? 14.703 24.625 -11.594 1 98.19 471 GLY B O 1
ATOM 9750 N N .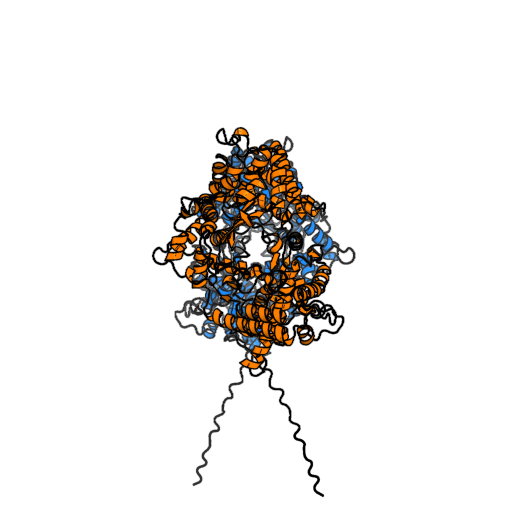 ASN B 1 472 ? 13.836 22.719 -12.445 1 98.69 472 ASN B N 1
ATOM 9751 C CA . ASN B 1 472 ? 12.453 23.078 -12.148 1 98.69 472 ASN B CA 1
ATOM 9752 C C . ASN B 1 472 ? 12.234 23.25 -10.656 1 98.69 472 ASN B C 1
ATOM 9754 O O . ASN B 1 472 ? 11.57 24.203 -10.227 1 98.69 472 ASN B O 1
ATOM 9758 N N . VAL B 1 473 ? 12.797 22.344 -9.852 1 98.5 473 VAL B N 1
ATOM 9759 C CA . VAL B 1 473 ? 12.664 22.391 -8.398 1 98.5 473 VAL B CA 1
ATOM 9760 C C . VAL B 1 473 ? 13.297 23.688 -7.871 1 98.5 473 VAL B C 1
ATOM 9762 O O . VAL B 1 473 ? 12.711 24.359 -7.023 1 98.5 473 VAL B O 1
ATOM 9765 N N . LEU B 1 474 ? 14.484 24.062 -8.383 1 98 474 LEU B N 1
ATOM 9766 C CA . LEU B 1 474 ? 15.164 25.281 -7.93 1 98 474 LEU B CA 1
ATOM 9767 C C . LEU B 1 474 ? 14.336 26.516 -8.25 1 98 474 LEU B C 1
ATOM 9769 O O . LEU B 1 474 ? 14.305 27.469 -7.461 1 98 474 LEU B O 1
ATOM 9773 N N . GLN B 1 475 ? 13.664 26.5 -9.383 1 98.06 475 GLN B N 1
ATOM 9774 C CA . GLN B 1 475 ? 12.789 27.625 -9.727 1 98.06 475 GLN B CA 1
ATOM 9775 C C . GLN B 1 475 ? 11.656 27.766 -8.711 1 98.06 475 GLN B C 1
ATOM 9777 O O . GLN B 1 475 ? 11.328 28.875 -8.297 1 98.06 475 GLN B O 1
ATOM 9782 N N . THR B 1 476 ? 11.062 26.625 -8.375 1 98.31 476 THR B N 1
ATOM 9783 C CA . THR B 1 476 ? 9.953 26.656 -7.422 1 98.31 476 THR B CA 1
ATOM 9784 C C . THR B 1 476 ? 10.43 27.156 -6.059 1 98.31 476 THR B C 1
ATOM 9786 O O . THR B 1 476 ? 9.711 27.891 -5.375 1 98.31 476 THR B O 1
ATOM 9789 N N . ARG B 1 477 ? 11.625 26.781 -5.637 1 97.75 477 ARG B N 1
ATOM 9790 C CA . ARG B 1 477 ? 12.188 27.219 -4.363 1 97.75 477 ARG B CA 1
ATOM 9791 C C . ARG B 1 477 ? 12.453 28.734 -4.375 1 97.75 477 ARG B C 1
ATOM 9793 O O . ARG B 1 477 ? 12.195 29.422 -3.389 1 97.75 477 ARG B O 1
ATOM 9800 N N . LYS B 1 478 ? 12.969 29.172 -5.461 1 97.5 478 LYS B N 1
ATOM 9801 C CA . LYS B 1 478 ? 13.234 30.609 -5.594 1 97.5 478 LYS B CA 1
ATOM 9802 C C . LYS B 1 478 ? 11.938 31.406 -5.547 1 97.5 478 LYS B C 1
ATOM 9804 O O . LYS B 1 478 ? 11.867 32.438 -4.887 1 97.5 478 LYS B O 1
ATOM 9809 N N . TYR B 1 479 ? 10.969 30.906 -6.23 1 97.44 479 TYR B N 1
ATOM 9810 C CA . TYR B 1 479 ? 9.656 31.531 -6.195 1 97.44 479 TYR B CA 1
ATOM 9811 C C . TYR B 1 479 ? 9.109 31.578 -4.777 1 97.44 479 TYR B C 1
ATOM 9813 O O . TYR B 1 479 ? 8.664 32.625 -4.305 1 97.44 479 TYR B O 1
ATOM 9821 N N . ALA B 1 480 ? 9.156 30.484 -4.047 1 97.31 480 ALA B N 1
ATOM 9822 C CA . ALA B 1 480 ? 8.656 30.391 -2.676 1 97.31 480 ALA B CA 1
ATOM 9823 C C . ALA B 1 480 ? 9.438 31.328 -1.746 1 97.31 480 ALA B C 1
ATOM 9825 O O . ALA B 1 480 ? 8.867 31.906 -0.821 1 97.31 480 ALA B O 1
ATOM 9826 N N . ALA B 1 481 ? 10.672 31.469 -2.008 1 97.88 481 ALA B N 1
ATOM 9827 C CA . ALA B 1 481 ? 11.562 32.25 -1.167 1 97.88 481 ALA B CA 1
ATOM 9828 C C . ALA B 1 481 ? 11.156 33.75 -1.177 1 97.88 481 ALA B C 1
ATOM 9830 O O . ALA B 1 481 ? 11.391 34.469 -0.206 1 97.88 481 ALA B O 1
ATOM 9831 N N . GLN B 1 482 ? 10.508 34.125 -2.221 1 97.62 482 GLN B N 1
ATOM 9832 C CA . GLN B 1 482 ? 10.258 35.562 -2.383 1 97.62 482 GLN B CA 1
ATOM 9833 C C . GLN B 1 482 ? 8.766 35.875 -2.264 1 97.62 482 GLN B C 1
ATOM 9835 O O . GLN B 1 482 ? 8.383 37.031 -2.082 1 97.62 482 GLN B O 1
ATOM 9840 N N . SER B 1 483 ? 7.918 34.875 -2.174 1 95.31 483 SER B N 1
ATOM 9841 C CA . SER B 1 483 ? 6.48 35.031 -2.348 1 95.31 483 SER B CA 1
ATOM 9842 C C . SER B 1 483 ? 5.875 35.844 -1.199 1 95.31 483 SER B C 1
ATOM 9844 O O . SER B 1 483 ? 4.961 36.625 -1.408 1 95.31 483 SER B O 1
ATOM 9846 N N . ASP B 1 484 ? 6.316 35.656 -0.006 1 95 484 ASP B N 1
ATOM 9847 C CA . ASP B 1 484 ? 5.68 36.281 1.141 1 95 484 ASP B CA 1
ATOM 9848 C C . ASP B 1 484 ? 5.98 37.781 1.172 1 95 484 ASP B C 1
ATOM 9850 O O . ASP B 1 484 ? 5.188 38.562 1.697 1 95 484 ASP B O 1
ATOM 9854 N N . PHE B 1 485 ? 7.047 38.25 0.582 1 97.5 485 PHE B N 1
ATOM 9855 C CA . PHE B 1 485 ? 7.418 39.656 0.603 1 97.5 485 PHE B CA 1
ATOM 9856 C C . PHE B 1 485 ? 6.449 40.469 -0.232 1 97.5 485 PHE B C 1
ATOM 9858 O O . PHE B 1 485 ? 6.375 41.719 -0.079 1 97.5 485 PHE B O 1
ATOM 9865 N N . TYR B 1 486 ? 5.723 39.812 -1.08 1 94.5 486 TYR B N 1
ATOM 9866 C CA . TYR B 1 486 ? 4.676 40.469 -1.862 1 94.5 486 TYR B CA 1
ATOM 9867 C C . TYR B 1 486 ? 3.691 41.188 -0.957 1 94.5 486 TYR B C 1
ATOM 9869 O O . TYR B 1 486 ? 3.145 42.219 -1.333 1 94.5 486 TYR B O 1
ATOM 9877 N N . TRP B 1 487 ? 3.535 40.75 0.236 1 95.81 487 TRP B N 1
ATOM 9878 C CA . TRP B 1 487 ? 2.467 41.219 1.111 1 95.81 487 TRP B CA 1
ATOM 9879 C C . TRP B 1 487 ? 2.934 42.375 1.961 1 95.81 487 TRP B C 1
ATOM 9881 O O . TRP B 1 487 ? 2.117 43.156 2.486 1 95.81 487 TRP B O 1
ATOM 9891 N N . LEU B 1 488 ? 4.266 42.5 1.964 1 96.88 488 LEU B N 1
ATOM 9892 C CA . LEU B 1 488 ? 4.781 43.562 2.826 1 96.88 488 LEU B CA 1
ATOM 9893 C C . LEU B 1 488 ? 4.316 44.938 2.344 1 96.88 488 LEU B C 1
ATOM 9895 O O . LEU B 1 488 ? 4.438 45.25 1.158 1 96.88 488 LEU B O 1
ATOM 9899 N N . ARG B 1 489 ? 3.707 45.844 2.998 1 96.19 489 ARG B N 1
ATOM 9900 C CA . ARG B 1 489 ? 3.188 47.188 2.75 1 96.19 489 ARG B CA 1
ATOM 9901 C C . ARG B 1 489 ? 1.74 47.125 2.271 1 96.19 489 ARG B C 1
ATOM 9903 O O . ARG B 1 489 ? 1.148 48.156 1.947 1 96.19 489 ARG B O 1
ATOM 9910 N N . LYS B 1 490 ? 1.191 45.938 2.109 1 95.19 490 LYS B N 1
ATOM 9911 C CA . LYS B 1 490 ? -0.215 45.781 1.747 1 95.19 490 LYS B CA 1
ATOM 9912 C C . LYS B 1 490 ? -1.084 45.594 2.986 1 95.19 490 LYS B C 1
ATOM 9914 O O . LYS B 1 490 ? -0.572 45.312 4.074 1 95.19 490 LYS B O 1
ATOM 9919 N N . GLU B 1 491 ? -2.396 45.844 2.76 1 96.12 491 GLU B N 1
ATOM 9920 C CA . GLU B 1 491 ? -3.348 45.562 3.834 1 96.12 491 GLU B CA 1
ATOM 9921 C C . GLU B 1 491 ? -3.771 44.094 3.84 1 96.12 491 GLU B C 1
ATOM 9923 O O . GLU B 1 491 ? -3.973 43.5 2.779 1 96.12 491 GLU B O 1
ATOM 9928 N N . VAL B 1 492 ? -3.867 43.594 5.035 1 96.06 492 VAL B N 1
ATOM 9929 C CA . VAL B 1 492 ? -4.32 42.219 5.164 1 96.06 492 VAL B CA 1
ATOM 9930 C C . VAL B 1 492 ? -5.766 42.094 4.688 1 96.06 492 VAL B C 1
ATOM 9932 O O . VAL B 1 492 ? -6.648 42.812 5.184 1 96.06 492 VAL B O 1
ATOM 9935 N N . PRO B 1 493 ? -6.004 41.281 3.699 1 93.38 493 PRO B N 1
ATOM 9936 C CA . PRO B 1 493 ? -7.398 41.062 3.309 1 93.38 493 PRO B CA 1
ATOM 9937 C C . PRO B 1 493 ? -8.18 40.25 4.34 1 93.38 493 PRO B C 1
ATOM 9939 O O . PRO B 1 493 ? -8.117 39.031 4.332 1 93.38 493 PRO B O 1
ATOM 9942 N N . LYS B 1 494 ? -9.055 40.812 5.027 1 92.31 494 LYS B N 1
ATOM 9943 C CA . LYS B 1 494 ? -9.727 40.188 6.164 1 92.31 494 LYS B CA 1
ATOM 9944 C C . LYS B 1 494 ? -10.828 39.25 5.703 1 92.31 494 LYS B C 1
ATOM 9946 O O . LYS B 1 494 ? -11.227 38.344 6.438 1 92.31 494 LYS B O 1
ATOM 9951 N N . THR B 1 495 ? -11.281 39.406 4.496 1 92.38 495 THR B N 1
ATOM 9952 C CA . THR B 1 495 ? -12.406 38.594 4.047 1 92.38 495 THR B CA 1
ATOM 9953 C C . THR B 1 495 ? -11.945 37.531 3.049 1 92.38 495 THR B C 1
ATOM 9955 O O . THR B 1 495 ? -12.75 36.719 2.59 1 92.38 495 THR B O 1
ATOM 9958 N N . GLU B 1 496 ? -10.727 37.594 2.705 1 92.25 496 GLU B N 1
ATOM 9959 C CA . GLU B 1 496 ? -10.188 36.594 1.775 1 92.25 496 GLU B CA 1
ATOM 9960 C C . GLU B 1 496 ? -9.414 35.5 2.514 1 92.25 496 GLU B C 1
ATOM 9962 O O . GLU B 1 496 ? -9.141 35.625 3.709 1 92.25 496 GLU B O 1
ATOM 9967 N N . TRP B 1 497 ? -9.281 34.375 1.871 1 92.75 497 TRP B N 1
ATOM 9968 C CA . TRP B 1 497 ? -8.43 33.312 2.414 1 92.75 497 TRP B CA 1
ATOM 9969 C C . TRP B 1 497 ? -7.617 32.656 1.312 1 92.75 497 TRP B C 1
ATOM 9971 O O . TRP B 1 497 ? -7.926 32.781 0.127 1 92.75 497 TRP B O 1
ATOM 9981 N N . PHE B 1 498 ? -6.48 32 1.694 1 92.62 498 PHE B N 1
ATOM 9982 C CA . PHE B 1 498 ? -5.492 31.609 0.697 1 92.62 498 PHE B CA 1
ATOM 9983 C C . PHE B 1 498 ? -5.066 30.172 0.903 1 92.62 498 PHE B C 1
ATOM 9985 O O . PHE B 1 498 ? -4.039 29.734 0.377 1 92.62 498 PHE B O 1
ATOM 9992 N N . THR B 1 499 ? -5.816 29.391 1.62 1 95.56 499 THR B N 1
ATOM 9993 C CA . THR B 1 499 ? -5.504 27.984 1.83 1 95.56 499 THR B CA 1
ATOM 9994 C C . THR B 1 499 ? -5.703 27.188 0.543 1 95.56 499 THR B C 1
ATOM 9996 O O . THR B 1 499 ? -6.676 27.406 -0.183 1 95.56 499 THR B O 1
ATOM 9999 N N . SER B 1 500 ? -4.746 26.297 0.282 1 96.56 500 SER B N 1
ATOM 10000 C CA . SER B 1 500 ? -4.883 25.422 -0.88 1 96.56 500 SER B CA 1
ATOM 10001 C C . SER B 1 500 ? -6.172 24.609 -0.814 1 96.56 500 SER B C 1
ATOM 10003 O O . SER B 1 500 ? -6.477 24 0.212 1 96.56 500 SER B O 1
ATOM 10005 N N . PRO B 1 501 ? -6.926 24.547 -1.928 1 97.38 501 PRO B N 1
ATOM 10006 C CA . PRO B 1 501 ? -8.18 23.781 -1.921 1 97.38 501 PRO B CA 1
ATOM 10007 C C . PRO B 1 501 ? -7.965 22.297 -1.702 1 97.38 501 PRO B C 1
ATOM 10009 O O . PRO B 1 501 ? -8.883 21.594 -1.27 1 97.38 501 PRO B O 1
ATOM 10012 N N . THR B 1 502 ? -6.805 21.797 -1.986 1 98.12 502 THR B N 1
ATOM 10013 C CA . THR B 1 502 ? -6.574 20.359 -1.913 1 98.12 502 THR B CA 1
ATOM 10014 C C . THR B 1 502 ? -6.117 19.953 -0.515 1 98.12 502 THR B C 1
ATOM 10016 O O . THR B 1 502 ? -5.867 18.766 -0.255 1 98.12 502 THR B O 1
ATOM 10019 N N . THR B 1 503 ? -6 20.859 0.393 1 98.06 503 THR B N 1
ATOM 10020 C CA . THR B 1 503 ? -5.59 20.594 1.766 1 98.06 503 THR B CA 1
ATOM 10021 C C . THR B 1 503 ? -6.605 19.703 2.469 1 98.06 503 THR B C 1
ATOM 10023 O O . THR B 1 503 ? -7.812 19.922 2.369 1 98.06 503 THR B O 1
ATOM 10026 N N . VAL B 1 504 ? -6.113 18.656 3.115 1 97.25 504 VAL B N 1
ATOM 10027 C CA . VAL B 1 504 ? -6.957 17.781 3.914 1 97.25 504 VAL B CA 1
ATOM 10028 C C . VAL B 1 504 ? -6.805 18.125 5.395 1 97.25 504 VAL B C 1
ATOM 10030 O O . VAL B 1 504 ? -6.145 17.391 6.141 1 97.25 504 VAL B O 1
ATOM 10033 N N . ASN B 1 505 ? -7.387 19.109 5.773 1 95.94 505 ASN B N 1
ATOM 10034 C CA . ASN B 1 505 ? -7.391 19.672 7.121 1 95.94 505 ASN B CA 1
ATOM 10035 C C . ASN B 1 505 ? -8.32 20.875 7.23 1 95.94 505 ASN B C 1
ATOM 10037 O O . ASN B 1 505 ? -8.82 21.375 6.219 1 95.94 505 ASN B O 1
ATOM 10041 N N . ALA B 1 506 ? -8.664 21.297 8.414 1 96.31 506 ALA B N 1
ATOM 10042 C CA . ALA B 1 506 ? -9.414 22.516 8.719 1 96.31 506 ALA B CA 1
ATOM 10043 C C . ALA B 1 506 ? -8.625 23.422 9.664 1 96.31 506 ALA B C 1
ATOM 10045 O O . ALA B 1 506 ? -7.684 22.969 10.32 1 96.31 506 ALA B O 1
ATOM 10046 N N . PHE B 1 507 ? -8.992 24.75 9.625 1 94.81 507 PHE B N 1
ATOM 10047 C CA . PHE B 1 507 ? -8.18 25.703 10.359 1 94.81 507 PHE B CA 1
ATOM 10048 C C . PHE B 1 507 ? -9.047 26.781 11 1 94.81 507 PHE B C 1
ATOM 10050 O O . PHE B 1 507 ? -10.102 27.125 10.461 1 94.81 507 PHE B O 1
ATOM 10057 N N . TYR B 1 508 ? -8.641 27.297 12.094 1 97.44 508 TYR B N 1
ATOM 10058 C CA . TYR B 1 508 ? -9.055 28.594 12.625 1 97.44 508 TYR B CA 1
ATOM 10059 C C . TYR B 1 508 ? -7.93 29.609 12.508 1 97.44 508 TYR B C 1
ATOM 10061 O O . TYR B 1 508 ? -6.793 29.344 12.906 1 97.44 508 TYR B O 1
ATOM 10069 N N . SER B 1 509 ? -8.18 30.734 11.922 1 96.12 509 SER B N 1
ATOM 10070 C CA . SER B 1 509 ? -7.234 31.844 11.844 1 96.12 509 SER B CA 1
ATOM 10071 C C . SER B 1 509 ? -7.578 32.938 12.852 1 96.12 509 SER B C 1
ATOM 10073 O O . SER B 1 509 ? -8.57 33.656 12.688 1 96.12 509 SER B O 1
ATOM 10075 N N . ALA B 1 510 ? -6.738 33.125 13.789 1 94.81 510 ALA B N 1
ATOM 10076 C CA . ALA B 1 510 ? -6.984 34.094 14.852 1 94.81 510 ALA B CA 1
ATOM 10077 C C . ALA B 1 510 ? -6.906 35.531 14.32 1 94.81 510 ALA B C 1
ATOM 10079 O O . ALA B 1 510 ? -7.68 36.406 14.734 1 94.81 510 ALA B O 1
ATOM 10080 N N . SER B 1 511 ? -6 35.75 13.406 1 93.31 511 SER B N 1
ATOM 10081 C CA . SER B 1 511 ? -5.75 37.094 12.914 1 93.31 511 SER B CA 1
ATOM 10082 C C . SER B 1 511 ? -6.902 37.594 12.047 1 93.31 511 SER B C 1
ATOM 10084 O O . SER B 1 511 ? -7.105 38.812 11.906 1 93.31 511 SER B O 1
ATOM 10086 N N . THR B 1 512 ? -7.633 36.688 11.461 1 95.5 512 THR B N 1
ATOM 10087 C CA . THR B 1 512 ? -8.734 37.094 10.602 1 95.5 512 THR B CA 1
ATOM 10088 C C . THR B 1 512 ? -10.07 36.625 11.164 1 95.5 512 THR B C 1
ATOM 10090 O O . THR B 1 512 ? -11.125 36.875 10.578 1 95.5 512 THR B O 1
ATOM 10093 N N . ASN B 1 513 ? -10.109 35.969 12.289 1 96.75 513 ASN B N 1
ATOM 10094 C CA . ASN B 1 513 ? -11.297 35.375 12.922 1 96.75 513 ASN B CA 1
ATOM 10095 C C . ASN B 1 513 ? -12.133 34.594 11.922 1 96.75 513 ASN B C 1
ATOM 10097 O O . ASN B 1 513 ? -13.328 34.844 11.773 1 96.75 513 ASN B O 1
ATOM 10101 N N . GLN B 1 514 ? -11.406 33.625 11.242 1 97.38 514 GLN B N 1
ATOM 10102 C CA . GLN B 1 514 ? -12.031 32.812 10.211 1 97.38 514 GLN B CA 1
ATOM 10103 C C . GLN B 1 514 ? -11.859 31.328 10.539 1 97.38 514 GLN B C 1
ATOM 10105 O O . GLN B 1 514 ? -10.844 30.906 11.094 1 97.38 514 GLN B O 1
ATOM 10110 N N . ILE B 1 515 ? -12.875 30.547 10.242 1 98.06 515 ILE B N 1
ATOM 10111 C CA . ILE B 1 515 ? -12.742 29.109 10.164 1 98.06 515 ILE B CA 1
ATOM 10112 C C . ILE B 1 515 ? -12.766 28.656 8.703 1 98.06 515 ILE B C 1
ATOM 10114 O O . ILE B 1 515 ? -13.562 29.172 7.906 1 98.06 515 ILE B O 1
ATOM 10118 N N . ARG B 1 516 ? -11.82 27.766 8.289 1 97.75 516 ARG B N 1
ATOM 10119 C CA . ARG B 1 516 ? -11.609 27.438 6.883 1 97.75 516 ARG B CA 1
ATOM 10120 C C . ARG B 1 516 ? -11.734 25.938 6.641 1 97.75 516 ARG B C 1
ATOM 10122 O O . ARG B 1 516 ? -11.156 25.125 7.379 1 97.75 516 ARG B O 1
ATOM 10129 N N . PHE B 1 517 ? -12.453 25.547 5.617 1 97.5 517 PHE B N 1
ATOM 10130 C CA . PHE B 1 517 ? -12.711 24.156 5.262 1 97.5 517 PHE B CA 1
ATOM 10131 C C . PHE B 1 517 ? -12.438 23.922 3.779 1 97.5 517 PHE B C 1
ATOM 10133 O O . PHE B 1 517 ? -13.359 23.969 2.961 1 97.5 517 PHE B O 1
ATOM 10140 N N . PRO B 1 518 ? -11.195 23.547 3.389 1 97.38 518 PRO B N 1
ATOM 10141 C CA . PRO B 1 518 ? -10.836 23.344 1.981 1 97.38 518 PRO B CA 1
ATOM 10142 C C . PRO B 1 518 ? -11.547 22.141 1.361 1 97.38 518 PRO B C 1
ATOM 10144 O O . PRO B 1 518 ? -11.891 21.188 2.07 1 97.38 518 PRO B O 1
ATOM 10147 N N . ALA B 1 519 ? -11.625 22.156 0.065 1 97.19 519 ALA B N 1
ATOM 10148 C CA . ALA B 1 519 ? -12.312 21.125 -0.708 1 97.19 519 ALA B CA 1
ATOM 10149 C C . ALA B 1 519 ? -11.711 19.75 -0.438 1 97.19 519 ALA B C 1
ATOM 10151 O O . ALA B 1 519 ? -12.43 18.734 -0.44 1 97.19 519 ALA B O 1
ATOM 10152 N N . GLY B 1 520 ? -10.414 19.672 -0.225 1 96.94 520 GLY B N 1
ATOM 10153 C CA . GLY B 1 520 ? -9.75 18.406 0.028 1 96.94 520 GLY B CA 1
ATOM 10154 C C . GLY B 1 520 ? -10.297 17.672 1.246 1 96.94 520 GLY B C 1
ATOM 10155 O O . GLY B 1 520 ? -10.328 16.453 1.28 1 96.94 520 GLY B O 1
ATOM 10156 N N . GLU B 1 521 ? -10.695 18.406 2.244 1 95.19 521 GLU B N 1
ATOM 10157 C CA . GLU B 1 521 ? -11.234 17.844 3.479 1 95.19 521 GLU B CA 1
ATOM 10158 C C . GLU B 1 521 ? -12.711 17.5 3.326 1 95.19 521 GLU B C 1
ATOM 10160 O O . GLU B 1 521 ? -13.219 16.609 4.008 1 95.19 521 GLU B O 1
ATOM 10165 N N . LEU B 1 522 ? -13.406 18.234 2.477 1 95.94 522 LEU B N 1
ATOM 10166 C CA . LEU B 1 522 ? -14.852 18.062 2.322 1 95.94 522 LEU B CA 1
ATOM 10167 C C . LEU B 1 522 ? -15.172 16.875 1.43 1 95.94 522 LEU B C 1
ATOM 10169 O O . LEU B 1 522 ? -15.867 17.016 0.422 1 95.94 522 LEU B O 1
ATOM 10173 N N . GLN B 1 523 ? -14.609 15.781 1.796 1 94.44 523 GLN B N 1
ATOM 10174 C CA . GLN B 1 523 ? -14.836 14.469 1.2 1 94.44 523 GLN B CA 1
ATOM 10175 C C . GLN B 1 523 ? -15.234 13.438 2.26 1 94.44 523 GLN B C 1
ATOM 10177 O O . GLN B 1 523 ? -14.945 13.625 3.443 1 94.44 523 GLN B O 1
ATOM 10182 N N . LYS B 1 524 ? -16 12.297 1.923 1 92.06 524 LYS B N 1
ATOM 10183 C CA . LYS B 1 524 ? -16.297 11.211 2.855 1 92.06 524 LYS B CA 1
ATOM 10184 C C . LYS B 1 524 ? -15.008 10.562 3.363 1 92.06 524 LYS B C 1
ATOM 10186 O O . LYS B 1 524 ? -14.055 10.391 2.604 1 92.06 524 LYS B O 1
ATOM 10191 N N . PRO B 1 525 ? -14.93 10.336 4.598 1 94 525 PRO B N 1
ATOM 10192 C CA . PRO B 1 525 ? -16.047 10.273 5.547 1 94 525 PRO B CA 1
ATOM 10193 C C . PRO B 1 525 ? -16.172 11.547 6.379 1 94 525 PRO B C 1
ATOM 10195 O O . PRO B 1 525 ? -16.969 11.586 7.328 1 94 525 PRO B O 1
ATOM 10198 N N . PHE B 1 526 ? -15.398 12.539 6.055 1 95.69 526 PHE B N 1
ATOM 10199 C CA . PHE B 1 526 ? -15.523 13.781 6.805 1 95.69 526 PHE B CA 1
ATOM 10200 C C . PHE B 1 526 ? -16.812 14.516 6.426 1 95.69 526 PHE B C 1
ATOM 10202 O O . PHE B 1 526 ? -17.531 15 7.297 1 95.69 526 PHE B O 1
ATOM 10209 N N . PHE B 1 527 ? -17.078 14.547 5.184 1 95.06 527 PHE B N 1
ATOM 10210 C CA . PHE B 1 527 ? -18.266 15.195 4.66 1 95.06 527 PHE B CA 1
ATOM 10211 C C . PHE B 1 527 ? -19.141 14.188 3.91 1 95.06 527 PHE B C 1
ATOM 10213 O O . PHE B 1 527 ? -18.781 13.742 2.822 1 95.06 527 PHE B O 1
ATOM 10220 N N . TRP B 1 528 ? -20.312 13.883 4.328 1 93.25 528 TRP B N 1
ATOM 10221 C CA . TRP B 1 528 ? -21.172 12.844 3.779 1 93.25 528 TRP B CA 1
ATOM 10222 C C . TRP B 1 528 ? -22.141 13.422 2.754 1 93.25 528 TRP B C 1
ATOM 10224 O O . TRP B 1 528 ? -22.516 12.734 1.8 1 93.25 528 TRP B O 1
ATOM 10234 N N . GLY B 1 529 ? -22.594 14.688 3.029 1 90.94 529 GLY B N 1
ATOM 10235 C CA . GLY B 1 529 ? -23.562 15.281 2.129 1 90.94 529 GLY B CA 1
ATOM 10236 C C . GLY B 1 529 ? -25 15.086 2.59 1 90.94 529 GLY B C 1
ATOM 10237 O O . GLY B 1 529 ? -25.25 14.398 3.584 1 90.94 529 GLY B O 1
ATOM 10238 N N . THR B 1 530 ? -25.969 15.555 1.836 1 91.94 530 THR B N 1
ATOM 10239 C CA . THR B 1 530 ? -27.359 15.648 2.27 1 91.94 530 THR B CA 1
ATOM 10240 C C . THR B 1 530 ? -28.094 14.32 2.041 1 91.94 530 THR B C 1
ATOM 10242 O O . THR B 1 530 ? -29.156 14.094 2.609 1 91.94 530 THR B O 1
ATOM 10245 N N . GLU B 1 531 ? -27.516 13.484 1.187 1 92.5 531 GLU B N 1
ATOM 10246 C CA . GLU B 1 531 ? -28.172 12.219 0.874 1 92.5 531 GLU B CA 1
ATOM 10247 C C . GLU B 1 531 ? -27.953 11.195 1.986 1 92.5 531 GLU B C 1
ATOM 10249 O O . GLU B 1 531 ? -28.641 10.172 2.037 1 92.5 531 GLU B O 1
ATOM 10254 N N . TYR B 1 532 ? -27.109 11.469 2.871 1 95.62 532 TYR B N 1
ATOM 10255 C CA . TYR B 1 532 ? -26.797 10.594 4 1 95.62 532 TYR B CA 1
ATOM 10256 C C . TYR B 1 532 ? -27.453 11.109 5.281 1 95.62 532 TYR B C 1
ATOM 10258 O O . TYR B 1 532 ? -27.875 12.266 5.344 1 95.62 532 TYR B O 1
ATOM 10266 N N . PRO B 1 533 ? -27.562 10.266 6.312 1 96.56 533 PRO B N 1
ATOM 10267 C CA . PRO B 1 533 ? -28.125 10.742 7.574 1 96.56 533 PRO B CA 1
ATOM 10268 C C . PRO B 1 533 ? -27.375 11.953 8.133 1 96.56 533 PRO B C 1
ATOM 10270 O O . PRO B 1 533 ? -26.141 11.992 8.086 1 96.56 533 PRO B O 1
ATOM 10273 N N . ARG B 1 534 ? -28.125 12.914 8.68 1 97.06 534 ARG B N 1
ATOM 10274 C CA . ARG B 1 534 ? -27.531 14.133 9.219 1 97.06 534 ARG B CA 1
ATOM 10275 C C . ARG B 1 534 ? -26.688 13.836 10.453 1 97.06 534 ARG B C 1
ATOM 10277 O O . ARG B 1 534 ? -25.703 14.531 10.719 1 97.06 534 ARG B O 1
ATOM 10284 N N . SER B 1 535 ? -27.062 12.742 11.18 1 98.31 535 SER B N 1
ATOM 10285 C CA . SER B 1 535 ? -26.297 12.359 12.359 1 98.31 535 SER B CA 1
ATOM 10286 C C . SER B 1 535 ? -24.828 12.125 12.016 1 98.31 535 SER B C 1
ATOM 10288 O O . SER B 1 535 ? -23.938 12.523 12.766 1 98.31 535 SER B O 1
ATOM 10290 N N . LEU B 1 536 ? -24.562 11.562 10.844 1 98.12 536 LEU B N 1
ATOM 10291 C CA . LEU B 1 536 ? -23.203 11.266 10.422 1 98.12 536 LEU B CA 1
ATOM 10292 C C . LEU B 1 536 ? -22.453 12.555 10.062 1 98.12 536 LEU B C 1
ATOM 10294 O O . LEU B 1 536 ? -21.281 12.711 10.398 1 98.12 536 LEU B O 1
ATOM 10298 N N . SER B 1 537 ? -23.125 13.484 9.43 1 97.38 537 SER B N 1
ATOM 10299 C CA . SER B 1 537 ? -22.516 14.758 9.039 1 97.38 537 SER B CA 1
ATOM 10300 C C . SER B 1 537 ? -22.188 15.602 10.266 1 97.38 537 SER B C 1
ATOM 10302 O O . SER B 1 537 ? -21.094 16.156 10.367 1 97.38 537 SER B O 1
ATOM 10304 N N . TYR B 1 538 ? -23.125 15.719 11.172 1 98.5 538 TYR B N 1
ATOM 10305 C CA . TYR B 1 538 ? -22.875 16.5 12.383 1 98.5 538 TYR B CA 1
ATOM 10306 C C . TYR B 1 538 ? -21.797 15.867 13.234 1 98.5 538 TYR B C 1
ATOM 10308 O O . TYR B 1 538 ? -20.984 16.562 13.852 1 98.5 538 TYR B O 1
ATOM 10316 N N . GLY B 1 539 ? -21.75 14.539 13.227 1 98.5 539 GLY B N 1
ATOM 10317 C CA . GLY B 1 539 ? -20.75 13.836 14.031 1 98.5 539 GLY B CA 1
ATOM 10318 C C . GLY B 1 539 ? -19.359 13.906 13.453 1 98.5 539 GLY B C 1
ATOM 10319 O O . GLY B 1 539 ? -18.375 13.75 14.18 1 98.5 539 GLY B O 1
ATOM 10320 N N . ALA B 1 540 ? -19.234 14.148 12.164 1 98.06 540 ALA B N 1
ATOM 10321 C CA . ALA B 1 540 ? -17.938 14.242 11.5 1 98.06 540 ALA B CA 1
ATOM 10322 C C . ALA B 1 540 ? -17.547 15.695 11.234 1 98.06 540 ALA B C 1
ATOM 10324 O O . ALA B 1 540 ? -17.031 16.375 12.117 1 98.06 540 ALA B O 1
ATOM 10325 N N . ILE B 1 541 ? -17.969 16.25 10.125 1 97.94 541 ILE B N 1
ATOM 10326 C CA . ILE B 1 541 ? -17.594 17.609 9.75 1 97.94 541 ILE B CA 1
ATOM 10327 C C . ILE B 1 541 ? -18.203 18.609 10.719 1 97.94 541 ILE B C 1
ATOM 10329 O O . ILE B 1 541 ? -17.625 19.656 10.984 1 97.94 541 ILE B O 1
ATOM 10333 N N . GLY B 1 542 ? -19.391 18.266 11.305 1 98.44 542 GLY B N 1
ATOM 10334 C CA . GLY B 1 542 ? -19.984 19.156 12.289 1 98.44 542 GLY B CA 1
ATOM 10335 C C . GLY B 1 542 ? -19.109 19.359 13.508 1 98.44 542 GLY B C 1
ATOM 10336 O O . GLY B 1 542 ? -18.938 20.5 13.969 1 98.44 542 GLY B O 1
ATOM 10337 N N . VAL B 1 543 ? -18.594 18.281 14.023 1 98.69 543 VAL B N 1
ATOM 10338 C CA . VAL B 1 543 ? -17.703 18.391 15.172 1 98.69 543 VAL B CA 1
ATOM 10339 C C . VAL B 1 543 ? -16.438 19.156 14.781 1 98.69 543 VAL B C 1
ATOM 10341 O O . VAL B 1 543 ? -15.891 19.906 15.586 1 98.69 543 VAL B O 1
ATOM 10344 N N . ILE B 1 544 ? -15.922 18.969 13.602 1 98.44 544 ILE B N 1
ATOM 10345 C CA . ILE B 1 544 ? -14.734 19.672 13.133 1 98.44 544 ILE B CA 1
ATOM 10346 C C . ILE B 1 544 ? -15.016 21.156 13.039 1 98.44 544 ILE B C 1
ATOM 10348 O O . ILE B 1 544 ? -14.18 21.984 13.406 1 98.44 544 ILE B O 1
ATOM 10352 N N . VAL B 1 545 ? -16.203 21.531 12.547 1 98.5 545 VAL B N 1
ATOM 10353 C CA . VAL B 1 545 ? -16.609 22.938 12.523 1 98.5 545 VAL B CA 1
ATOM 10354 C C . VAL B 1 545 ? -16.625 23.484 13.945 1 98.5 545 VAL B C 1
ATOM 10356 O O . VAL B 1 545 ? -16.109 24.578 14.203 1 98.5 545 VAL B O 1
ATOM 10359 N N . GLY B 1 546 ? -17.266 22.75 14.82 1 98.69 546 GLY B N 1
ATOM 10360 C CA . GLY B 1 546 ? -17.281 23.156 16.219 1 98.69 546 GLY B CA 1
ATOM 10361 C C . GLY B 1 546 ? -15.891 23.266 16.812 1 98.69 546 GLY B C 1
ATOM 10362 O O . GLY B 1 546 ? -15.617 24.172 17.609 1 98.69 546 GLY B O 1
ATOM 10363 N N . HIS B 1 547 ? -15.016 22.312 16.5 1 98.5 547 HIS B N 1
ATOM 10364 C CA . HIS B 1 547 ? -13.625 22.312 16.938 1 98.5 547 HIS B CA 1
ATOM 10365 C C . HIS B 1 547 ? -12.914 23.594 16.516 1 98.5 547 HIS B C 1
ATOM 10367 O O . HIS B 1 547 ? -12.312 24.266 17.359 1 98.5 547 HIS B O 1
ATOM 10373 N N . GLU B 1 548 ? -12.992 23.922 15.219 1 98.56 548 GLU B N 1
ATOM 10374 C CA . GLU B 1 548 ? -12.352 25.125 14.703 1 98.56 548 GLU B CA 1
ATOM 10375 C C . GLU B 1 548 ? -12.977 26.375 15.312 1 98.56 548 GLU B C 1
ATOM 10377 O O . GLU B 1 548 ? -12.281 27.359 15.594 1 98.56 548 GLU B O 1
ATOM 10382 N N . PHE B 1 549 ? -14.289 26.344 15.5 1 98.5 549 PHE B N 1
ATOM 10383 C CA . PHE B 1 549 ? -14.992 27.469 16.109 1 98.5 549 PHE B CA 1
ATOM 10384 C C . PHE B 1 549 ? -14.5 27.703 17.531 1 98.5 549 PHE B C 1
ATOM 10386 O O . PHE B 1 549 ? -14.258 28.844 17.938 1 98.5 549 PHE B O 1
ATOM 10393 N N . THR B 1 550 ? -14.312 26.656 18.281 1 98.38 550 THR B N 1
ATOM 10394 C CA . THR B 1 550 ? -13.898 26.719 19.672 1 98.38 550 THR B CA 1
ATOM 10395 C C . THR B 1 550 ? -12.484 27.266 19.797 1 98.38 550 THR B C 1
ATOM 10397 O O . THR B 1 550 ? -12.133 27.891 20.797 1 98.38 550 THR B O 1
ATOM 10400 N N . HIS B 1 551 ? -11.664 27.078 18.812 1 97.88 551 HIS B N 1
ATOM 10401 C CA . HIS B 1 551 ? -10.312 27.641 18.812 1 97.88 551 HIS B CA 1
ATOM 10402 C C . HIS B 1 551 ? -10.344 29.156 18.984 1 97.88 551 HIS B C 1
ATOM 10404 O O . HIS B 1 551 ? -9.383 29.734 19.5 1 97.88 551 HIS B O 1
ATOM 10410 N N . GLY B 1 552 ? -11.383 29.797 18.609 1 97.56 552 GLY B N 1
ATOM 10411 C CA . GLY B 1 552 ? -11.523 31.219 18.828 1 97.56 552 GLY B CA 1
ATOM 10412 C C . GLY B 1 552 ? -11.641 31.594 20.297 1 97.56 552 GLY B C 1
ATOM 10413 O O . GLY B 1 552 ? -11.445 32.75 20.672 1 97.56 552 GLY B O 1
ATOM 10414 N N . PHE B 1 553 ? -11.906 30.625 21.172 1 97.19 553 PHE B N 1
ATOM 10415 C CA . PHE B 1 553 ? -12.211 30.891 22.562 1 97.19 553 PHE B CA 1
ATOM 10416 C C . PHE B 1 553 ? -11.422 29.969 23.484 1 97.19 553 PHE B C 1
ATOM 10418 O O . PHE B 1 553 ? -11.805 29.734 24.625 1 97.19 553 PHE B O 1
ATOM 10425 N N . ASP B 1 554 ? -10.391 29.359 22.984 1 94.88 554 ASP B N 1
ATOM 10426 C CA . ASP B 1 554 ? -9.547 28.453 23.781 1 94.88 554 ASP B CA 1
ATOM 10427 C C . ASP B 1 554 ? -8.406 29.219 24.438 1 94.88 554 ASP B C 1
ATOM 10429 O O . ASP B 1 554 ? -8.508 30.438 24.672 1 94.88 554 ASP B O 1
ATOM 10433 N N . SER B 1 555 ? -7.344 28.422 24.812 1 92 555 SER B N 1
ATOM 10434 C CA . SER B 1 555 ? -6.258 29.016 25.578 1 92 555 SER B CA 1
ATOM 10435 C C . SER B 1 555 ? -5.488 30.047 24.75 1 92 555 SER B C 1
ATOM 10437 O O . SER B 1 555 ? -4.855 30.938 25.297 1 92 555 SER B O 1
ATOM 10439 N N . ASN B 1 556 ? -5.562 29.906 23.406 1 92.38 556 ASN B N 1
ATOM 10440 C CA . ASN B 1 556 ? -4.863 30.844 22.531 1 92.38 556 ASN B CA 1
ATOM 10441 C C . ASN B 1 556 ? -5.824 31.828 21.875 1 92.38 556 ASN B C 1
ATOM 10443 O O . ASN B 1 556 ? -5.605 33.031 21.922 1 92.38 556 ASN B O 1
ATOM 10447 N N . GLY B 1 557 ? -6.926 31.344 21.391 1 94.12 557 GLY B N 1
ATOM 10448 C CA . GLY B 1 557 ? -7.871 32.156 20.656 1 94.12 557 GLY B CA 1
ATOM 10449 C C . GLY B 1 557 ? -8.516 33.25 21.5 1 94.12 557 GLY B C 1
ATOM 10450 O O . GLY B 1 557 ? -8.883 34.312 20.969 1 94.12 557 GLY B O 1
ATOM 10451 N N . ARG B 1 558 ? -8.594 33.031 22.734 1 94.69 558 ARG B N 1
ATOM 10452 C CA . ARG B 1 558 ? -9.227 33.969 23.625 1 94.69 558 ARG B CA 1
ATOM 10453 C C . ARG B 1 558 ? -8.414 35.281 23.719 1 94.69 558 ARG B C 1
ATOM 10455 O O . ARG B 1 558 ? -8.914 36.281 24.172 1 94.69 558 ARG B O 1
ATOM 10462 N N . LYS B 1 559 ? -7.207 35.188 23.297 1 95.56 559 LYS B N 1
ATOM 10463 C CA . LYS B 1 559 ? -6.32 36.344 23.406 1 95.56 559 LYS B CA 1
ATOM 10464 C C . LYS B 1 559 ? -6.531 37.312 22.25 1 95.56 559 LYS B C 1
ATOM 10466 O O . LYS B 1 559 ? -6.051 38.469 22.281 1 95.56 559 LYS B O 1
ATOM 10471 N N . TYR B 1 560 ? -7.191 36.938 21.266 1 97.19 560 TYR B N 1
ATOM 10472 C CA . TYR B 1 560 ? -7.469 37.75 20.094 1 97.19 560 TYR B CA 1
ATOM 10473 C C . TYR B 1 560 ? -8.914 38.219 20.078 1 97.19 560 TYR B C 1
ATOM 10475 O O . TYR B 1 560 ? -9.828 37.438 20.406 1 97.19 560 TYR B O 1
ATOM 10483 N N . ASP B 1 561 ? -9.172 39.438 19.75 1 96.69 561 ASP B N 1
ATOM 10484 C CA . ASP B 1 561 ? -10.531 39.969 19.719 1 96.69 561 ASP B CA 1
ATOM 10485 C C . ASP B 1 561 ? -11.219 39.688 18.391 1 96.69 561 ASP B C 1
ATOM 10487 O O . ASP B 1 561 ? -10.703 38.906 17.578 1 96.69 561 ASP B O 1
ATOM 10491 N N . LYS B 1 562 ? -12.398 40.188 18.25 1 96.19 562 LYS B N 1
ATOM 10492 C CA . LYS B 1 562 ? -13.234 39.875 17.094 1 96.19 562 LYS B CA 1
ATOM 10493 C C . LYS B 1 562 ? -12.586 40.344 15.797 1 96.19 562 LYS B C 1
ATOM 10495 O O . LYS B 1 562 ? -12.914 39.875 14.719 1 96.19 562 LYS B O 1
ATOM 10500 N N . ASN B 1 563 ? -11.656 41.312 15.898 1 95.44 563 ASN B N 1
ATOM 10501 C CA . ASN B 1 563 ? -10.992 41.875 14.719 1 95.44 563 ASN B CA 1
ATOM 10502 C C . ASN B 1 563 ? -9.656 41.188 14.461 1 95.44 563 ASN B C 1
ATOM 10504 O O . ASN B 1 563 ? -8.93 41.562 13.539 1 95.44 563 ASN B O 1
ATOM 10508 N N . GLY B 1 564 ? -9.273 40.219 15.273 1 96.12 564 GLY B N 1
ATOM 10509 C CA . GLY B 1 564 ? -8.055 39.438 15.07 1 96.12 564 GLY B CA 1
ATOM 10510 C C . GLY B 1 564 ? -6.84 40.094 15.719 1 96.12 564 GLY B C 1
ATOM 10511 O O . GLY B 1 564 ? -5.703 39.75 15.383 1 96.12 564 GLY B O 1
ATOM 10512 N N . ASN B 1 565 ? -7.066 41 16.625 1 97.19 565 ASN B N 1
ATOM 10513 C CA . ASN B 1 565 ? -5.953 41.656 17.297 1 97.19 565 ASN B CA 1
ATOM 10514 C C . ASN B 1 565 ? -5.641 40.969 18.641 1 97.19 565 ASN B C 1
ATOM 10516 O O . ASN B 1 565 ? -6.555 40.594 19.359 1 97.19 565 ASN B O 1
ATOM 10520 N N . LEU B 1 566 ? -4.395 40.781 18.844 1 96.81 566 LEU B N 1
ATOM 10521 C CA . LEU B 1 566 ? -3.953 40.375 20.172 1 96.81 566 LEU B CA 1
ATOM 10522 C C . LEU B 1 566 ? -4.262 41.469 21.188 1 96.81 566 LEU B C 1
ATOM 10524 O O . LEU B 1 566 ? -3.617 42.5 21.203 1 96.81 566 LEU B O 1
ATOM 10528 N N . ASP B 1 567 ? -5.293 41.219 21.906 1 90.75 567 ASP B N 1
ATOM 10529 C CA . ASP B 1 567 ? -5.883 42.156 22.828 1 90.75 567 ASP B CA 1
ATOM 10530 C C . ASP B 1 567 ? -6.473 41.469 24.047 1 90.75 567 ASP B C 1
ATOM 10532 O O . ASP B 1 567 ? -7.172 40.469 23.922 1 90.75 567 ASP B O 1
ATOM 10536 N N . PRO B 1 568 ? -6.117 41.969 25.234 1 88.38 568 PRO B N 1
ATOM 10537 C CA . PRO B 1 568 ? -6.742 41.375 26.422 1 88.38 568 PRO B CA 1
ATOM 10538 C C . PRO B 1 568 ? -8.188 41.844 26.625 1 88.38 568 PRO B C 1
ATOM 10540 O O . PRO B 1 568 ? -8.469 42.625 27.531 1 88.38 568 PRO B O 1
ATOM 10543 N N . TRP B 1 569 ? -9.109 41.281 25.922 1 93.75 569 TRP B N 1
ATOM 10544 C CA . TRP B 1 569 ? -10.5 41.719 25.906 1 93.75 569 TRP B CA 1
ATOM 10545 C C . TRP B 1 569 ? -11.312 40.969 26.969 1 93.75 569 TRP B C 1
ATOM 10547 O O . TRP B 1 569 ? -12.469 41.312 27.219 1 93.75 569 TRP B O 1
ATOM 10557 N N . TRP B 1 570 ? -10.766 40 27.594 1 95.31 570 TRP B N 1
ATOM 10558 C CA . TRP B 1 570 ? -11.367 39.375 28.766 1 95.31 570 TRP B CA 1
ATOM 10559 C C . TRP B 1 570 ? -11.047 40.156 30.031 1 95.31 570 TRP B C 1
ATOM 10561 O O . TRP B 1 570 ? -9.953 40.688 30.172 1 95.31 570 TRP B O 1
ATOM 10571 N N . THR B 1 571 ? -11.984 40.094 31.016 1 96.25 571 THR B N 1
ATOM 10572 C CA . THR B 1 571 ? -11.664 40.625 32.344 1 96.25 571 THR B CA 1
ATOM 10573 C C . THR B 1 571 ? -10.695 39.719 33.062 1 96.25 571 THR B C 1
ATOM 10575 O O . THR B 1 571 ? -10.594 38.531 32.75 1 96.25 571 THR B O 1
ATOM 10578 N N . THR B 1 572 ? -9.977 40.25 34.031 1 95.56 572 THR B N 1
ATOM 10579 C CA . THR B 1 572 ? -9.023 39.469 34.844 1 95.56 572 THR B CA 1
ATOM 10580 C C . THR B 1 572 ? -9.734 38.344 35.562 1 95.56 572 THR B C 1
ATOM 10582 O O . THR B 1 572 ? -9.195 37.25 35.688 1 95.56 572 THR B O 1
ATOM 10585 N N . ASP B 1 573 ? -10.922 38.594 35.969 1 96 573 ASP B N 1
ATOM 10586 C CA . ASP B 1 573 ? -11.688 37.594 36.719 1 96 573 ASP B CA 1
ATOM 10587 C C . ASP B 1 573 ? -12.055 36.438 35.812 1 96 573 ASP B C 1
ATOM 10589 O O . ASP B 1 573 ? -11.875 35.281 36.188 1 96 573 ASP B O 1
ATOM 10593 N N . SER B 1 574 ? -12.586 36.781 34.688 1 96.69 574 SER B N 1
ATOM 10594 C CA . SER B 1 574 ? -12.938 35.719 33.719 1 96.69 574 SER B CA 1
ATOM 10595 C C . SER B 1 574 ? -11.711 34.906 33.312 1 96.69 574 SER B C 1
ATOM 10597 O O . SER B 1 574 ? -11.797 33.688 33.156 1 96.69 574 SER B O 1
ATOM 10599 N N . GLU B 1 575 ? -10.578 35.531 33.125 1 95.44 575 GLU B N 1
ATOM 10600 C CA . GLU B 1 575 ? -9.336 34.875 32.75 1 95.44 575 GLU B CA 1
ATOM 10601 C C . GLU B 1 575 ? -8.891 33.906 33.844 1 95.44 575 GLU B C 1
ATOM 10603 O O . GLU B 1 575 ? -8.422 32.781 33.531 1 95.44 575 GLU B O 1
ATOM 10608 N N . GLU B 1 576 ? -8.945 34.312 35.062 1 96.19 576 GLU B N 1
ATOM 10609 C CA . GLU B 1 576 ? -8.523 33.469 36.156 1 96.19 576 GLU B CA 1
ATOM 10610 C C . GLU B 1 576 ? -9.438 32.25 36.312 1 96.19 576 GLU B C 1
ATOM 10612 O O . GLU B 1 576 ? -8.977 31.156 36.594 1 96.19 576 GLU B O 1
ATOM 10617 N N . LYS B 1 577 ? -10.703 32.531 36.156 1 96.69 577 LYS B N 1
ATOM 10618 C CA . LYS B 1 577 ? -11.648 31.422 36.25 1 96.69 577 LYS B CA 1
ATOM 10619 C C . LYS B 1 577 ? -11.438 30.422 35.125 1 96.69 577 LYS B C 1
ATOM 10621 O O . LYS B 1 577 ? -11.57 29.203 35.312 1 96.69 577 LYS B O 1
ATOM 10626 N N . PHE B 1 578 ? -11.172 30.953 33.938 1 96.38 578 PHE B N 1
ATOM 10627 C CA . PHE B 1 578 ? -10.836 30.094 32.812 1 96.38 578 PHE B CA 1
ATOM 10628 C C . PHE B 1 578 ? -9.633 29.219 33.125 1 96.38 578 PHE B C 1
ATOM 10630 O O . PHE B 1 578 ? -9.656 28.016 32.875 1 96.38 578 PHE B O 1
ATOM 10637 N N . LYS B 1 579 ? -8.594 29.797 33.625 1 95.75 579 LYS B N 1
ATOM 10638 C CA . LYS B 1 579 ? -7.375 29.062 34 1 95.75 579 LYS B CA 1
ATOM 10639 C C . LYS B 1 579 ? -7.664 27.969 35 1 95.75 579 LYS B C 1
ATOM 10641 O O . LYS B 1 579 ? -7.109 26.875 34.906 1 95.75 579 LYS B O 1
ATOM 10646 N N . GLU B 1 580 ? -8.531 28.281 35.875 1 96.06 580 GLU B N 1
ATOM 10647 C CA . GLU B 1 580 ? -8.898 27.297 36.875 1 96.06 580 GLU B CA 1
ATOM 10648 C C . GLU B 1 580 ? -9.633 26.109 36.25 1 96.06 580 GLU B C 1
ATOM 10650 O O . GLU B 1 580 ? -9.352 24.953 36.594 1 96.06 580 GLU B O 1
ATOM 10655 N N . LYS B 1 581 ? -10.523 26.453 35.375 1 95.5 581 LYS B N 1
ATOM 10656 C CA . LYS B 1 581 ? -11.289 25.406 34.719 1 95.5 581 LYS B CA 1
ATOM 10657 C C . LYS B 1 581 ? -10.383 24.516 33.875 1 95.5 581 LYS B C 1
ATOM 10659 O O . LYS B 1 581 ? -10.633 23.312 33.719 1 95.5 581 LYS B O 1
ATOM 10664 N N . THR B 1 582 ? -9.336 25.094 33.281 1 96.5 582 THR B N 1
ATOM 10665 C CA . THR B 1 582 ? -8.477 24.344 32.375 1 96.5 582 THR B CA 1
ATOM 10666 C C . THR B 1 582 ? -7.625 23.328 33.125 1 96.5 582 THR B C 1
ATOM 10668 O O . THR B 1 582 ? -7.121 22.375 32.562 1 96.5 582 THR B O 1
ATOM 10671 N N . LYS B 1 583 ? -7.402 23.516 34.438 1 97.38 583 LYS B N 1
ATOM 10672 C CA . LYS B 1 583 ? -6.582 22.625 35.25 1 97.38 583 LYS B CA 1
ATOM 10673 C C . LYS B 1 583 ? -7.133 21.188 35.219 1 97.38 583 LYS B C 1
ATOM 10675 O O . LYS B 1 583 ? -6.367 20.234 35.188 1 97.38 583 LYS B O 1
ATOM 10680 N N . CYS B 1 584 ? -8.453 21.141 35.281 1 97.5 584 CYS B N 1
ATOM 10681 C CA . CYS B 1 584 ? -9.086 19.828 35.219 1 97.5 584 CYS B CA 1
ATOM 10682 C C . CYS B 1 584 ? -8.664 19.078 33.938 1 97.5 584 CYS B C 1
ATOM 10684 O O . CYS B 1 584 ? -8.305 17.906 34 1 97.5 584 CYS B O 1
ATOM 10686 N N . MET B 1 585 ? -8.703 19.734 32.812 1 97.38 585 MET B N 1
ATOM 10687 C CA . MET B 1 585 ? -8.375 19.125 31.531 1 97.38 585 MET B CA 1
ATOM 10688 C C . MET B 1 585 ? -6.891 18.797 31.453 1 97.38 585 MET B C 1
ATOM 10690 O O . MET B 1 585 ? -6.508 17.766 30.891 1 97.38 585 MET B O 1
ATOM 10694 N N . ILE B 1 586 ? -6.016 19.734 31.875 1 97.75 586 ILE B N 1
ATOM 10695 C CA . ILE B 1 586 ? -4.578 19.484 31.891 1 97.75 586 ILE B CA 1
ATOM 10696 C C . ILE B 1 586 ? -4.273 18.234 32.688 1 97.75 586 ILE B C 1
ATOM 10698 O O . ILE B 1 586 ? -3.525 17.359 32.219 1 97.75 586 ILE B O 1
ATOM 10702 N N . ASN B 1 587 ? -4.906 18.094 33.844 1 98.06 587 ASN B N 1
ATOM 10703 C CA . ASN B 1 587 ? -4.672 16.938 34.719 1 98.06 587 ASN B CA 1
ATOM 10704 C C . ASN B 1 587 ? -5.207 15.656 34.094 1 98.06 587 ASN B C 1
ATOM 10706 O O . ASN B 1 587 ? -4.555 14.609 34.156 1 98.06 587 ASN B O 1
ATOM 10710 N N . GLN B 1 588 ? -6.387 15.719 33.562 1 97.94 588 GLN B N 1
ATOM 10711 C CA . GLN B 1 588 ? -6.969 14.547 32.906 1 97.94 588 GLN B CA 1
ATOM 10712 C C . GLN B 1 588 ? -6.043 13.992 31.828 1 97.94 588 GLN B C 1
ATOM 10714 O O . GLN B 1 588 ? -5.758 12.797 31.812 1 97.94 588 GLN B O 1
ATOM 10719 N N . TYR B 1 589 ? -5.57 14.828 30.969 1 98.12 589 TYR B N 1
ATOM 10720 C CA . TYR B 1 589 ? -4.797 14.375 29.828 1 98.12 589 TYR B CA 1
ATOM 10721 C C . TYR B 1 589 ? -3.371 14.016 30.234 1 98.12 589 TYR B C 1
ATOM 10723 O O . TYR B 1 589 ? -2.744 13.141 29.641 1 98.12 589 TYR B O 1
ATOM 10731 N N . ASN B 1 590 ? -2.85 14.664 31.297 1 98 590 ASN B N 1
ATOM 10732 C CA . ASN B 1 590 ? -1.572 14.25 31.859 1 98 590 ASN B CA 1
ATOM 10733 C C . ASN B 1 590 ? -1.625 12.805 32.375 1 98 590 ASN B C 1
ATOM 10735 O O . ASN B 1 590 ? -0.601 12.125 32.406 1 98 590 ASN B O 1
ATOM 10739 N N . ASN B 1 591 ? -2.762 12.391 32.688 1 97.69 591 ASN B N 1
ATOM 10740 C CA . ASN B 1 591 ? -2.918 11.078 33.312 1 97.69 591 ASN B CA 1
ATOM 10741 C C . ASN B 1 591 ? -3.059 9.984 32.25 1 97.69 591 ASN B C 1
ATOM 10743 O O . ASN B 1 591 ? -3.004 8.797 32.562 1 97.69 591 ASN B O 1
ATOM 10747 N N . TYR B 1 592 ? -3.219 10.32 31.031 1 98.06 592 TYR B N 1
ATOM 10748 C CA . TYR B 1 592 ? -3.295 9.328 29.953 1 98.06 592 TYR B CA 1
ATOM 10749 C C . TYR B 1 592 ? -1.909 8.82 29.594 1 98.06 592 TYR B C 1
ATOM 10751 O O . TYR B 1 592 ? -1.061 9.586 29.125 1 98.06 592 TYR B O 1
ATOM 10759 N N . TYR B 1 593 ? -1.659 7.617 29.812 1 97.94 593 TYR B N 1
ATOM 10760 C CA . TYR B 1 593 ? -0.438 6.934 29.406 1 97.94 593 TYR B CA 1
ATOM 10761 C C . TYR B 1 593 ? -0.635 6.23 28.062 1 97.94 593 TYR B C 1
ATOM 10763 O O . TYR B 1 593 ? -1.526 5.391 27.922 1 97.94 593 TYR B O 1
ATOM 10771 N N . TRP B 1 594 ? 0.132 6.57 27.109 1 97.69 594 TRP B N 1
ATOM 10772 C CA . TRP B 1 594 ? 0.043 5.941 25.797 1 97.69 594 TRP B CA 1
ATOM 10773 C C . TRP B 1 594 ? 1.083 4.836 25.641 1 97.69 594 TRP B C 1
ATOM 10775 O O . TRP B 1 594 ? 2.246 5.105 25.344 1 97.69 594 TRP B O 1
ATOM 10785 N N . LYS B 1 595 ? 0.646 3.666 25.703 1 96.12 595 LYS B N 1
ATOM 10786 C CA . LYS B 1 595 ? 1.525 2.5 25.703 1 96.12 595 LYS B CA 1
ATOM 10787 C C . LYS B 1 595 ? 2.398 2.477 24.438 1 96.12 595 LYS B C 1
ATOM 10789 O O . LYS B 1 595 ? 3.578 2.125 24.516 1 96.12 595 LYS B O 1
ATOM 10794 N N . GLN B 1 596 ? 1.867 2.871 23.297 1 95.44 596 GLN B N 1
ATOM 10795 C CA . GLN B 1 596 ? 2.576 2.832 22.031 1 95.44 596 GLN B CA 1
ATOM 10796 C C . GLN B 1 596 ? 3.807 3.734 22.062 1 95.44 596 GLN B C 1
ATOM 10798 O O . GLN B 1 596 ? 4.824 3.426 21.438 1 95.44 596 GLN B O 1
ATOM 10803 N N . ALA B 1 597 ? 3.744 4.809 22.75 1 95.56 597 ALA B N 1
ATOM 10804 C CA . ALA B 1 597 ? 4.844 5.766 22.859 1 95.56 597 ALA B CA 1
ATOM 10805 C C . ALA B 1 597 ? 5.688 5.504 24.094 1 95.56 597 ALA B C 1
ATOM 10807 O O . ALA B 1 597 ? 6.832 5.957 24.188 1 95.56 597 ALA B O 1
ATOM 10808 N N . GLY B 1 598 ? 5.145 4.793 25.125 1 95.25 598 GLY B N 1
ATOM 10809 C CA . GLY B 1 598 ? 5.777 4.633 26.438 1 95.25 598 GLY B CA 1
ATOM 10810 C C . GLY B 1 598 ? 5.867 5.926 27.219 1 95.25 598 GLY B C 1
ATOM 10811 O O . GLY B 1 598 ? 6.812 6.129 27.984 1 95.25 598 GLY B O 1
ATOM 10812 N N . LEU B 1 599 ? 4.934 6.848 26.922 1 96.25 599 LEU B N 1
ATOM 10813 C CA . LEU B 1 599 ? 4.961 8.18 27.531 1 96.25 599 LEU B CA 1
ATOM 10814 C C . LEU B 1 599 ? 3.553 8.641 27.891 1 96.25 599 LEU B C 1
ATOM 10816 O O . LEU B 1 599 ? 2.57 8.133 27.344 1 96.25 599 LEU B O 1
ATOM 10820 N N . HIS B 1 600 ? 3.451 9.57 28.828 1 97.62 600 HIS B N 1
ATOM 10821 C CA . HIS B 1 600 ? 2.197 10.25 29.125 1 97.62 600 HIS B CA 1
ATOM 10822 C C . HIS B 1 600 ? 1.951 11.406 28.156 1 97.62 600 HIS B C 1
ATOM 10824 O O . HIS B 1 600 ? 2.898 12.016 27.656 1 97.62 600 HIS B O 1
ATOM 10830 N N . VAL B 1 601 ? 0.679 11.602 27.922 1 97.94 601 VAL B N 1
ATOM 10831 C CA . VAL B 1 601 ? 0.292 12.789 27.156 1 97.94 601 VAL B CA 1
ATOM 10832 C C . VAL B 1 601 ? 0.703 14.047 27.922 1 97.94 601 VAL B C 1
ATOM 10834 O O . VAL B 1 601 ? 0.729 14.055 29.156 1 97.94 601 VAL B O 1
ATOM 10837 N N . LYS B 1 602 ? 1.075 15.031 27.172 1 96.12 602 LYS B N 1
ATOM 10838 C CA . LYS B 1 602 ? 1.404 16.312 27.781 1 96.12 602 LYS B CA 1
ATOM 10839 C C . LYS B 1 602 ? 0.204 17.266 27.75 1 96.12 602 LYS B C 1
ATOM 10841 O O . LYS B 1 602 ? 0.018 18.016 26.797 1 96.12 602 LYS B O 1
ATOM 10846 N N . GLY B 1 603 ? -0.494 17.312 28.844 1 96.44 603 GLY B N 1
ATOM 10847 C CA . GLY B 1 603 ? -1.772 18 28.938 1 96.44 603 GLY B CA 1
ATOM 10848 C C . GLY B 1 603 ? -1.673 19.484 28.656 1 96.44 603 GLY B C 1
ATOM 10849 O O . GLY B 1 603 ? -2.59 20.078 28.078 1 96.44 603 GLY B O 1
ATOM 10850 N N . LYS B 1 604 ? -0.586 20.125 29.078 1 94.69 604 LYS B N 1
ATOM 10851 C CA . LYS B 1 604 ? -0.414 21.547 28.812 1 94.69 604 LYS B CA 1
ATOM 10852 C C . LYS B 1 604 ? -0.166 21.812 27.328 1 94.69 604 LYS B C 1
ATOM 10854 O O . LYS B 1 604 ? -0.681 22.781 26.781 1 94.69 604 LYS B O 1
ATOM 10859 N N . ARG B 1 605 ? 0.563 20.953 26.688 1 94.56 605 ARG B N 1
ATOM 10860 C CA . ARG B 1 605 ? 0.886 21.094 25.281 1 94.56 605 ARG B CA 1
ATOM 10861 C C . ARG B 1 605 ? -0.357 20.906 24.406 1 94.56 605 ARG B C 1
ATOM 10863 O O . ARG B 1 605 ? -0.536 21.609 23.422 1 94.56 605 ARG B O 1
ATOM 10870 N N . THR B 1 606 ? -1.188 19.953 24.844 1 96.88 606 THR B N 1
ATOM 10871 C CA . THR B 1 606 ? -2.324 19.594 24 1 96.88 606 THR B CA 1
ATOM 10872 C C . THR B 1 606 ? -3.582 20.328 24.453 1 96.88 606 THR B C 1
ATOM 10874 O O . THR B 1 606 ? -4.684 20.031 23.984 1 96.88 606 THR B O 1
ATOM 10877 N N . LEU B 1 607 ? -3.516 21.312 25.344 1 96.62 607 LEU B N 1
ATOM 10878 C CA . LEU B 1 607 ? -4.652 21.906 26.047 1 96.62 607 LEU B CA 1
ATOM 10879 C C . LEU B 1 607 ? -5.609 22.562 25.047 1 96.62 6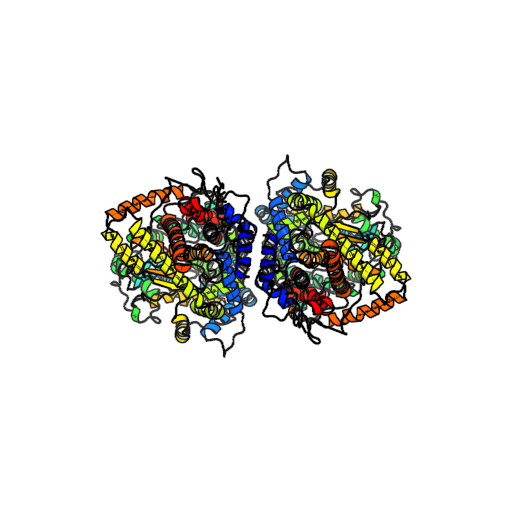07 LEU B C 1
ATOM 10881 O O . LEU B 1 607 ? -6.816 22.297 25.078 1 96.62 607 LEU B O 1
ATOM 10885 N N . ALA B 1 608 ? -5.062 23.406 24.125 1 96.25 608 ALA B N 1
ATOM 10886 C CA . ALA B 1 608 ? -5.922 24.109 23.188 1 96.25 608 ALA B CA 1
ATOM 10887 C C . ALA B 1 608 ? -6.742 23.141 22.344 1 96.25 608 ALA B C 1
ATOM 10889 O O . ALA B 1 608 ? -7.941 23.344 22.141 1 96.25 608 ALA B O 1
ATOM 10890 N N . GLU B 1 609 ? -6.105 22.078 21.906 1 97.56 609 GLU B N 1
ATOM 10891 C CA . GLU B 1 609 ? -6.758 21.078 21.078 1 97.56 609 GLU B CA 1
ATOM 10892 C C . GLU B 1 609 ? -7.789 20.281 21.875 1 97.56 609 GLU B C 1
ATOM 10894 O O . GLU B 1 609 ? -8.852 19.938 21.359 1 97.56 609 GLU B O 1
ATOM 10899 N N . ASN B 1 610 ? -7.477 20 23.141 1 98.31 610 ASN B N 1
ATOM 10900 C CA . ASN B 1 610 ? -8.414 19.281 23.984 1 98.31 610 ASN B CA 1
ATOM 10901 C C . ASN B 1 610 ? -9.664 20.094 24.281 1 98.31 610 ASN B C 1
ATOM 10903 O O . ASN B 1 610 ? -10.773 19.562 24.312 1 98.31 610 ASN B O 1
ATOM 10907 N N . ILE B 1 611 ? -9.461 21.406 24.531 1 98.12 611 ILE B N 1
ATOM 10908 C CA . ILE B 1 611 ? -10.594 22.297 24.719 1 98.12 611 ILE B CA 1
ATOM 10909 C C . ILE B 1 611 ? -11.477 22.312 23.484 1 98.12 611 ILE B C 1
ATOM 10911 O O . ILE B 1 611 ? -12.703 22.234 23.578 1 98.12 611 ILE B O 1
ATOM 10915 N N . ALA B 1 612 ? -10.812 22.344 22.328 1 98.31 612 ALA B N 1
ATOM 10916 C CA . ALA B 1 612 ? -11.531 22.422 21.062 1 98.31 612 ALA B CA 1
ATOM 10917 C C . ALA B 1 612 ? -12.281 21.109 20.781 1 98.31 612 ALA B C 1
ATOM 10919 O O . ALA B 1 612 ? -13.406 21.141 20.281 1 98.31 612 ALA B O 1
ATOM 10920 N N . ASP B 1 613 ? -11.711 19.984 21.109 1 98.38 613 ASP B N 1
ATOM 10921 C CA . ASP B 1 613 ? -12.383 18.703 20.922 1 98.38 613 ASP B CA 1
ATOM 10922 C C . ASP B 1 613 ? -13.648 18.625 21.781 1 98.38 613 ASP B C 1
ATOM 10924 O O . ASP B 1 613 ? -14.703 18.219 21.297 1 98.38 613 ASP B O 1
ATOM 10928 N N . ASN B 1 614 ? -13.508 18.953 23.078 1 98.31 614 ASN B N 1
ATOM 10929 C CA . ASN B 1 614 ? -14.625 18.891 24 1 98.31 614 ASN B CA 1
ATOM 10930 C C . ASN B 1 614 ? -15.727 19.875 23.625 1 98.31 614 ASN B C 1
ATOM 10932 O O . ASN B 1 614 ? -16.906 19.516 23.609 1 98.31 614 ASN B O 1
ATOM 10936 N N . GLY B 1 615 ? -15.305 21.109 23.344 1 98 615 GLY B N 1
ATOM 10937 C CA . GLY B 1 615 ? -16.266 22.125 22.938 1 98 615 GLY B CA 1
ATOM 10938 C C . GLY B 1 615 ? -16.953 21.812 21.625 1 98 615 GLY B C 1
ATOM 10939 O O . GLY B 1 615 ? -18.172 21.953 21.516 1 98 615 GLY B O 1
ATOM 10940 N N . GLY B 1 616 ? -16.172 21.406 20.609 1 98.38 616 GLY B N 1
ATOM 10941 C CA . GLY B 1 616 ? -16.719 21.094 19.297 1 98.38 616 GLY B CA 1
ATOM 10942 C C . GLY B 1 616 ? -17.734 19.969 19.328 1 98.38 616 GLY B C 1
ATOM 10943 O O . GLY B 1 616 ? -18.75 20.016 18.625 1 98.38 616 GLY B O 1
ATOM 10944 N N . LEU B 1 617 ? -17.438 18.938 20.125 1 98.56 617 LEU B N 1
ATOM 10945 C CA . LEU B 1 617 ? -18.328 17.797 20.266 1 98.56 617 LEU B CA 1
ATOM 10946 C C . LEU B 1 617 ? -19.672 18.234 20.844 1 98.56 617 LEU B C 1
ATOM 10948 O O . LEU B 1 617 ? -20.734 17.844 20.328 1 98.56 617 LEU B O 1
ATOM 10952 N N . ARG B 1 618 ? -19.719 19.047 21.844 1 98.12 618 ARG B N 1
ATOM 10953 C CA . ARG B 1 618 ? -20.922 19.516 22.516 1 98.12 618 ARG B CA 1
ATOM 10954 C C . ARG B 1 618 ? -21.734 20.438 21.594 1 98.12 618 ARG B C 1
ATOM 10956 O O . ARG B 1 618 ? -22.969 20.312 21.531 1 98.12 618 ARG B O 1
ATOM 10963 N N . GLU B 1 619 ? -21.016 21.297 20.906 1 98.69 619 GLU B N 1
ATOM 10964 C CA . GLU B 1 619 ? -21.688 22.234 20 1 98.69 619 GLU B CA 1
ATOM 10965 C C . GLU B 1 619 ? -22.359 21.484 18.859 1 98.69 619 GLU B C 1
ATOM 10967 O O . GLU B 1 619 ? -23.516 21.766 18.531 1 98.69 619 GLU B O 1
ATOM 10972 N N . ALA B 1 620 ? -21.641 20.562 18.281 1 98.81 620 ALA B N 1
ATOM 10973 C CA . ALA B 1 620 ? -22.172 19.844 17.125 1 98.81 620 ALA B CA 1
ATOM 10974 C C . ALA B 1 620 ? -23.375 18.984 17.5 1 98.81 620 ALA B C 1
ATOM 10976 O O . ALA B 1 620 ? -24.344 18.906 16.75 1 98.81 620 ALA B O 1
ATOM 10977 N N . PHE B 1 621 ? -23.312 18.328 18.672 1 98.81 621 PHE B N 1
ATOM 10978 C CA . PHE B 1 621 ? -24.438 17.516 19.125 1 98.81 621 PHE B CA 1
ATOM 10979 C C . PHE B 1 621 ? -25.672 18.391 19.375 1 98.81 621 PHE B C 1
ATOM 10981 O O . PHE B 1 621 ? -26.781 18.031 19 1 98.81 621 PHE B O 1
ATOM 10988 N N . ARG B 1 622 ? -25.484 19.5 20.047 1 98.44 622 ARG B N 1
ATOM 10989 C CA . ARG B 1 622 ? -26.578 20.422 20.328 1 98.44 622 ARG B CA 1
ATOM 10990 C C . ARG B 1 622 ? -27.188 20.938 19.031 1 98.44 622 ARG B C 1
ATOM 10992 O O . ARG B 1 622 ? -28.422 21.047 18.922 1 98.44 622 ARG B O 1
ATOM 10999 N N . ALA B 1 623 ? -26.328 21.266 18.109 1 98.75 623 ALA B N 1
ATOM 11000 C CA . ALA B 1 623 ? -26.797 21.734 16.812 1 98.75 623 ALA B CA 1
ATOM 11001 C C . ALA B 1 623 ? -27.594 20.641 16.094 1 98.75 623 ALA B C 1
ATOM 11003 O O . ALA B 1 623 ? -28.609 20.922 15.445 1 98.75 623 ALA B O 1
ATOM 11004 N N . TYR B 1 624 ? -27.188 19.406 16.156 1 98.69 624 TYR B N 1
ATOM 11005 C CA . TYR B 1 624 ? -27.891 18.281 15.547 1 98.69 624 TYR B CA 1
ATOM 11006 C C . TYR B 1 624 ? -29.266 18.094 16.156 1 98.69 624 TYR B C 1
ATOM 11008 O O . TYR B 1 624 ? -30.25 17.906 15.438 1 98.69 624 TYR B O 1
ATOM 11016 N N . ARG B 1 625 ? -29.344 18.156 17.438 1 98.56 625 ARG B N 1
ATOM 11017 C CA . ARG B 1 625 ? -30.625 18 18.109 1 98.56 625 ARG B CA 1
ATOM 11018 C C . ARG B 1 625 ? -31.578 19.125 17.766 1 98.56 625 ARG B C 1
ATOM 11020 O O . ARG B 1 625 ? -32.781 18.922 17.641 1 98.56 625 ARG B O 1
ATOM 11027 N N . LYS B 1 626 ? -31 20.312 17.641 1 98.25 626 LYS B N 1
ATOM 11028 C CA . LYS B 1 626 ? -31.812 21.438 17.172 1 98.25 626 LYS B CA 1
ATOM 11029 C C . LYS B 1 626 ? -32.375 21.156 15.773 1 98.25 626 LYS B C 1
ATOM 11031 O O . LYS B 1 626 ? -33.531 21.453 15.492 1 98.25 626 LYS B O 1
ATOM 11036 N N . TRP B 1 627 ? -31.5 20.672 14.906 1 97.81 627 TRP B N 1
ATOM 11037 C CA . TRP B 1 627 ? -31.906 20.344 13.539 1 97.81 627 TRP B CA 1
ATOM 11038 C C . TRP B 1 627 ? -33.062 19.328 13.547 1 97.81 627 TRP B C 1
ATOM 11040 O O . TRP B 1 627 ? -34.031 19.469 12.789 1 97.81 627 TRP B O 1
ATOM 11050 N N . ILE B 1 628 ? -33.031 18.297 14.406 1 98.06 628 ILE B N 1
ATOM 11051 C CA . ILE B 1 628 ? -34.094 17.312 14.547 1 98.06 628 ILE B CA 1
ATOM 11052 C C . ILE B 1 628 ? -35.406 18 14.953 1 98.06 628 ILE B C 1
ATOM 11054 O O . ILE B 1 628 ? -36.469 17.734 14.383 1 98.06 628 ILE B O 1
ATOM 11058 N N . THR B 1 629 ? -35.312 18.891 15.875 1 97.81 629 THR B N 1
ATOM 11059 C CA . THR B 1 629 ? -36.5 19.594 16.406 1 97.81 629 THR B CA 1
ATOM 11060 C C . THR B 1 629 ? -37.062 20.531 15.352 1 97.81 629 THR B C 1
ATOM 11062 O O . THR B 1 629 ? -38.281 20.484 15.094 1 97.81 629 THR B O 1
ATOM 11065 N N . GLU B 1 630 ? -36.312 21.281 14.727 1 97.25 630 GLU B N 1
ATOM 11066 C CA . GLU B 1 630 ? -36.781 22.375 13.875 1 97.25 630 GLU B CA 1
ATOM 11067 C C . GLU B 1 630 ? -37.062 21.875 12.461 1 97.25 630 GLU B C 1
ATOM 11069 O O . GLU B 1 630 ? -38.031 22.312 11.836 1 97.25 630 GLU B O 1
ATOM 11074 N N . LYS B 1 631 ? -36.219 21.047 11.953 1 95.69 631 LYS B N 1
ATOM 11075 C CA . LYS B 1 631 ? -36.312 20.672 10.547 1 95.69 631 LYS B CA 1
ATOM 11076 C C . LYS B 1 631 ? -37.125 19.375 10.391 1 95.69 631 LYS B C 1
ATOM 11078 O O . LYS B 1 631 ? -37.688 19.125 9.328 1 95.69 631 LYS B O 1
ATOM 11083 N N . ARG B 1 632 ? -37.25 18.578 11.508 1 95.88 632 ARG B N 1
ATOM 11084 C CA . ARG B 1 632 ? -37.938 17.297 11.391 1 95.88 632 ARG B CA 1
ATOM 11085 C C . ARG B 1 632 ? -39.125 17.234 12.359 1 95.88 632 ARG B C 1
ATOM 11087 O O . ARG B 1 632 ? -39.719 16.172 12.562 1 95.88 632 ARG B O 1
ATOM 11094 N N . GLY B 1 633 ? -39.438 18.297 13.016 1 96.5 633 GLY B N 1
ATOM 11095 C CA . GLY B 1 633 ? -40.562 18.359 13.93 1 96.5 633 GLY B CA 1
ATOM 11096 C C . GLY B 1 633 ? -40.406 17.469 15.148 1 96.5 633 GLY B C 1
ATOM 11097 O O . GLY B 1 633 ? -41.406 16.984 15.711 1 96.5 633 GLY B O 1
ATOM 11098 N N . GLY B 1 634 ? -39.125 17.141 15.375 1 96 634 GLY B N 1
ATOM 11099 C CA . GLY B 1 634 ? -38.875 16.312 16.547 1 96 634 GLY B CA 1
ATOM 11100 C C . GLY B 1 634 ? -38.812 14.828 16.219 1 96 634 GLY B C 1
ATOM 11101 O O . GLY B 1 634 ? -38.469 14.016 17.094 1 96 634 GLY B O 1
ATOM 11102 N N . GLU B 1 635 ? -39.062 14.484 15.031 1 95.94 635 GLU B N 1
ATOM 11103 C CA . GLU B 1 635 ? -39 13.086 14.633 1 95.94 635 GLU B CA 1
ATOM 11104 C C . GLU B 1 635 ? -37.562 12.648 14.336 1 95.94 635 GLU B C 1
ATOM 11106 O O . GLU B 1 635 ? -36.844 13.312 13.57 1 95.94 635 GLU B O 1
ATOM 11111 N N . GLU B 1 636 ? -37.219 11.539 14.898 1 96.44 636 GLU B N 1
ATOM 11112 C CA . GLU B 1 636 ? -35.875 11.016 14.664 1 96.44 636 GLU B CA 1
ATOM 11113 C C . GLU B 1 636 ? -35.688 10.586 13.211 1 96.44 636 GLU B C 1
ATOM 11115 O O . GLU B 1 636 ? -36.656 10.32 12.516 1 96.44 636 GLU B O 1
ATOM 11120 N N . GLU B 1 637 ? -34.469 10.492 12.703 1 96.56 637 GLU B N 1
ATOM 11121 C CA . GLU B 1 637 ? -34.156 10.016 11.367 1 96.56 637 GLU B CA 1
ATOM 11122 C C . GLU B 1 637 ? -34.406 8.516 11.242 1 96.56 637 GLU B C 1
ATOM 11124 O O . GLU B 1 637 ? -34.344 7.785 12.234 1 96.56 637 GLU B O 1
ATOM 11129 N N . PRO B 1 638 ? -34.719 8.086 9.961 1 95.88 638 PRO B N 1
ATOM 11130 C CA . PRO B 1 638 ? -34.875 6.637 9.781 1 95.88 638 PRO B CA 1
ATOM 11131 C C . PRO B 1 638 ? -33.625 5.855 10.164 1 95.88 638 PRO B C 1
ATOM 11133 O O . PRO B 1 638 ? -32.531 6.297 9.875 1 95.88 638 PRO B O 1
ATOM 11136 N N . LEU B 1 639 ? -33.875 4.738 10.711 1 96.25 639 LEU B N 1
ATOM 11137 C CA . LEU B 1 639 ? -32.75 3.922 11.156 1 96.25 639 LEU B CA 1
ATOM 11138 C C . LEU B 1 639 ? -32 3.336 9.961 1 96.25 639 LEU B C 1
ATOM 11140 O O . LEU B 1 639 ? -32.562 3.213 8.867 1 96.25 639 LEU B O 1
ATOM 11144 N N . LEU B 1 640 ? -30.734 3.029 10.141 1 96.38 640 LEU B N 1
ATOM 11145 C CA . LEU B 1 640 ? -29.953 2.311 9.133 1 96.38 640 LEU B CA 1
ATOM 11146 C C . LEU B 1 640 ? -30.188 0.806 9.25 1 96.38 640 LEU B C 1
ATOM 11148 O O . LEU B 1 640 ? -30.234 0.264 10.352 1 96.38 640 LEU B O 1
ATOM 11152 N N . PRO B 1 641 ? -30.344 0.179 8.148 1 94.5 641 PRO B N 1
ATOM 11153 C CA . PRO B 1 641 ? -30.594 -1.265 8.211 1 94.5 641 PRO B CA 1
ATOM 11154 C C . PRO B 1 641 ? -29.344 -2.055 8.617 1 94.5 641 PRO B C 1
ATOM 11156 O O . PRO B 1 641 ? -28.219 -1.639 8.328 1 94.5 641 PRO B O 1
ATOM 11159 N N . GLY B 1 642 ? -29.578 -3.178 9.289 1 92.38 642 GLY B N 1
ATOM 11160 C CA . GLY B 1 642 ? -28.5 -4.074 9.648 1 92.38 642 GLY B CA 1
ATOM 11161 C C . GLY B 1 642 ? -27.75 -3.645 10.898 1 92.38 642 GLY B C 1
ATOM 11162 O O . GLY B 1 642 ? -26.828 -4.328 11.352 1 92.38 642 GLY B O 1
ATOM 11163 N N . LEU B 1 643 ? -28.109 -2.494 11.43 1 91.88 643 LEU B N 1
ATOM 11164 C CA . LEU B 1 643 ? -27.516 -1.938 12.633 1 91.88 643 LEU B CA 1
ATOM 11165 C C . LEU B 1 643 ? -28.562 -1.703 13.711 1 91.88 643 LEU B C 1
ATOM 11167 O O . LEU B 1 643 ? -29.734 -1.486 13.398 1 91.88 643 LEU B O 1
ATOM 11171 N N . GLU B 1 644 ? -28.125 -1.757 14.93 1 91 644 GLU B N 1
ATOM 11172 C CA . GLU B 1 644 ? -29.031 -1.483 16.031 1 91 644 GLU B CA 1
ATOM 11173 C C . GLU B 1 644 ? -28.672 -0.18 16.734 1 91 644 GLU B C 1
ATOM 11175 O O . GLU B 1 644 ? -28.859 -0.049 17.953 1 91 644 GLU B O 1
ATOM 11180 N N . PHE B 1 645 ? -28.172 0.798 16.047 1 97 645 PHE B N 1
ATOM 11181 C CA . PHE B 1 645 ? -27.75 2.049 16.672 1 97 645 PHE B CA 1
ATOM 11182 C C . PHE B 1 645 ? -28.781 3.141 16.438 1 97 645 PHE B C 1
ATOM 11184 O O . PHE B 1 645 ? -29.375 3.232 15.359 1 97 645 PHE B O 1
ATOM 11191 N N . THR B 1 646 ? -29.016 3.891 17.438 1 97.62 646 THR B N 1
ATOM 11192 C CA . THR B 1 646 ? -29.781 5.125 17.281 1 97.62 646 THR B CA 1
ATOM 11193 C C . THR B 1 646 ? -28.953 6.191 16.578 1 97.62 646 THR B C 1
ATOM 11195 O O . THR B 1 646 ? -27.734 6.051 16.438 1 97.62 646 THR B O 1
ATOM 11198 N N . HIS B 1 647 ? -29.609 7.254 16.156 1 97.94 647 HIS B N 1
ATOM 11199 C CA . HIS B 1 647 ? -28.875 8.312 15.461 1 97.94 647 HIS B CA 1
ATOM 11200 C C . HIS B 1 647 ? -28 9.102 16.422 1 97.94 647 HIS B C 1
ATOM 11202 O O . HIS B 1 647 ? -26.984 9.672 16.016 1 97.94 647 HIS B O 1
ATOM 11208 N N . ASN B 1 648 ? -28.328 9.195 17.734 1 98.62 648 ASN B N 1
ATOM 11209 C CA . ASN B 1 648 ? -27.391 9.75 18.703 1 98.62 648 ASN B CA 1
ATOM 11210 C C . ASN B 1 648 ? -26.125 8.922 18.797 1 98.62 648 ASN B C 1
ATOM 11212 O O . ASN B 1 648 ? -25.016 9.469 18.875 1 98.62 648 ASN B O 1
ATOM 11216 N N . GLN B 1 649 ? -26.297 7.602 18.828 1 98.69 649 GLN B N 1
ATOM 11217 C CA . GLN B 1 649 ? -25.125 6.715 18.828 1 98.69 649 GLN B CA 1
ATOM 11218 C C . GLN B 1 649 ? -24.312 6.855 17.547 1 98.69 649 GLN B C 1
ATOM 11220 O O . GLN B 1 649 ? -23.078 6.875 17.594 1 98.69 649 GLN B O 1
ATOM 11225 N N . LEU B 1 650 ? -25.031 6.969 16.406 1 98.69 650 LEU B N 1
ATOM 11226 C CA . LEU B 1 650 ? -24.359 7.113 15.117 1 98.69 650 LEU B CA 1
ATOM 11227 C C . LEU B 1 650 ? -23.562 8.406 15.062 1 98.69 650 LEU B C 1
ATOM 11229 O O . LEU B 1 650 ? -22.5 8.461 14.43 1 98.69 650 LEU B O 1
ATOM 11233 N N . PHE B 1 651 ? -24.078 9.453 15.734 1 98.75 651 PHE B N 1
ATOM 11234 C CA . PHE B 1 651 ? -23.359 10.711 15.844 1 98.75 651 PHE B CA 1
ATOM 11235 C C . PHE B 1 651 ? -21.984 10.5 16.484 1 98.75 651 PHE B C 1
ATOM 11237 O O . PHE B 1 651 ? -20.969 10.953 15.945 1 98.75 651 PHE B O 1
ATOM 11244 N N . PHE B 1 652 ? -21.938 9.797 17.562 1 98.88 652 PHE B N 1
ATOM 11245 C CA . PHE B 1 652 ? -20.703 9.586 18.297 1 98.88 652 PHE B CA 1
ATOM 11246 C C . PHE B 1 652 ? -19.766 8.641 17.547 1 98.88 652 PHE B C 1
ATOM 11248 O O . PHE B 1 652 ? -18.547 8.82 17.562 1 98.88 652 PHE B O 1
ATOM 11255 N N . LEU B 1 653 ? -20.312 7.648 16.859 1 98.75 653 LEU B N 1
ATOM 11256 C CA . LEU B 1 653 ? -19.516 6.75 16.031 1 98.75 653 LEU B CA 1
ATOM 11257 C C . LEU B 1 653 ? -18.859 7.516 14.891 1 98.75 653 LEU B C 1
ATOM 11259 O O . LEU B 1 653 ? -17.688 7.273 14.57 1 98.75 653 LEU B O 1
ATOM 11263 N N . SER B 1 654 ? -19.609 8.398 14.32 1 98.56 654 SER B N 1
ATOM 11264 C CA . SER B 1 654 ? -19.094 9.188 13.211 1 98.56 654 SER B CA 1
ATOM 11265 C C . SER B 1 654 ? -17.891 10.023 13.641 1 98.56 654 SER B C 1
ATOM 11267 O O . SER B 1 654 ? -16.922 10.148 12.898 1 98.56 654 SER B O 1
ATOM 11269 N N . TYR B 1 655 ? -17.953 10.586 14.836 1 98.5 655 TYR B N 1
ATOM 11270 C CA . TYR B 1 655 ? -16.844 11.359 15.367 1 98.5 655 TYR B CA 1
ATOM 11271 C C . TYR B 1 655 ? -15.609 10.477 15.539 1 98.5 655 TYR B C 1
ATOM 11273 O O . TYR B 1 655 ? -14.508 10.836 15.117 1 98.5 655 TYR B O 1
ATOM 11281 N N . ALA B 1 656 ? -15.773 9.336 16.156 1 98.75 656 ALA B N 1
ATOM 11282 C CA . ALA B 1 656 ? -14.656 8.438 16.422 1 98.75 656 ALA B CA 1
ATOM 11283 C C . ALA B 1 656 ? -14.055 7.922 15.109 1 98.75 656 ALA B C 1
ATOM 11285 O O . ALA B 1 656 ? -12.836 7.746 15.016 1 98.75 656 ALA B O 1
ATOM 11286 N N . HIS B 1 657 ? -14.883 7.668 14.141 1 98.44 657 HIS B N 1
ATOM 11287 C CA . HIS B 1 657 ? -14.445 7.059 12.891 1 98.44 657 HIS B CA 1
ATOM 11288 C C . HIS B 1 657 ? -13.461 7.961 12.156 1 98.44 657 HIS B C 1
ATOM 11290 O O . HIS B 1 657 ? -12.531 7.477 11.5 1 98.44 657 HIS B O 1
ATOM 11296 N N . VAL B 1 658 ? -13.617 9.305 12.227 1 97.88 658 VAL B N 1
ATOM 11297 C CA . VAL B 1 658 ? -12.703 10.18 11.508 1 97.88 658 VAL B CA 1
ATOM 11298 C C . VAL B 1 658 ? -11.406 10.352 12.297 1 97.88 658 VAL B C 1
ATOM 11300 O O . VAL B 1 658 ? -10.453 10.961 11.812 1 97.88 658 VAL B O 1
ATOM 11303 N N . ARG B 1 659 ? -11.352 9.719 13.492 1 98.19 659 ARG B N 1
ATOM 11304 C CA . ARG B 1 659 ? -10.172 9.836 14.344 1 98.19 659 ARG B CA 1
ATOM 11305 C C . ARG B 1 659 ? -9.383 8.531 14.375 1 98.19 659 ARG B C 1
ATOM 11307 O O . ARG B 1 659 ? -8.352 8.438 15.039 1 98.19 659 ARG B O 1
ATOM 11314 N N . CYS B 1 660 ? -9.883 7.465 13.695 1 98.56 660 CYS B N 1
ATOM 11315 C CA . CYS B 1 660 ? -9.164 6.195 13.672 1 98.56 660 CYS B CA 1
ATOM 11316 C C . CYS B 1 660 ? -7.773 6.363 13.078 1 98.56 660 CYS B C 1
ATOM 11318 O O . CYS B 1 660 ? -7.633 6.867 11.961 1 98.56 660 CYS B O 1
ATOM 11320 N N . ASN B 1 661 ? -6.738 5.996 13.82 1 98.12 661 ASN B N 1
ATOM 11321 C CA . ASN B 1 661 ? -5.355 6.172 13.383 1 98.12 661 ASN B CA 1
ATOM 11322 C C . ASN B 1 661 ? -4.406 5.27 14.164 1 98.12 661 ASN B C 1
ATOM 11324 O O . ASN B 1 661 ? -4.555 5.102 15.375 1 98.12 661 ASN B O 1
ATOM 11328 N N . SER B 1 662 ? -3.574 4.586 13.5 1 97.62 662 SER B N 1
ATOM 11329 C CA . SER B 1 662 ? -2.523 3.775 14.109 1 97.62 662 SER B CA 1
ATOM 11330 C C . SER B 1 662 ? -1.15 4.406 13.898 1 97.62 662 SER B C 1
ATOM 11332 O O . SER B 1 662 ? -0.924 5.102 12.914 1 97.62 662 SER B O 1
ATOM 11334 N N . PHE B 1 663 ? -0.214 4.168 14.891 1 97.5 663 PHE B N 1
ATOM 11335 C CA . PHE B 1 663 ? 1.129 4.734 14.844 1 97.5 663 PHE B CA 1
ATOM 11336 C C . PHE B 1 663 ? 2.182 3.646 15.023 1 97.5 663 PHE B C 1
ATOM 11338 O O . PHE B 1 663 ? 1.987 2.713 15.805 1 97.5 663 PHE B O 1
ATOM 11345 N N . ARG B 1 664 ? 3.291 3.779 14.297 1 96.06 664 ARG B N 1
ATOM 11346 C CA . ARG B 1 664 ? 4.504 3.057 14.672 1 96.06 664 ARG B CA 1
ATOM 11347 C C . ARG B 1 664 ? 5.094 3.619 15.961 1 96.06 664 ARG B C 1
ATOM 11349 O O . ARG B 1 664 ? 4.844 4.773 16.312 1 96.06 664 ARG B O 1
ATOM 11356 N N . PRO B 1 665 ? 5.867 2.857 16.656 1 94.94 665 PRO B N 1
ATOM 11357 C CA . PRO B 1 665 ? 6.379 3.309 17.953 1 94.94 665 PRO B CA 1
ATOM 11358 C C . PRO B 1 665 ? 7.211 4.586 17.859 1 94.94 665 PRO B C 1
ATOM 11360 O O . PRO B 1 665 ? 7.074 5.484 18.688 1 94.94 665 PRO B O 1
ATOM 11363 N N . GLU B 1 666 ? 8.039 4.672 16.812 1 94.12 666 GLU B N 1
ATOM 11364 C CA . GLU B 1 666 ? 8.883 5.844 16.641 1 94.12 666 GLU B CA 1
ATOM 11365 C C . GLU B 1 666 ? 8.055 7.102 16.406 1 94.12 666 GLU B C 1
ATOM 11367 O O . GLU B 1 666 ? 8.328 8.148 16.984 1 94.12 666 GLU B O 1
ATOM 11372 N N . SER B 1 667 ? 7.031 6.973 15.664 1 95.25 667 SER B N 1
ATOM 11373 C CA . SER B 1 667 ? 6.152 8.094 15.344 1 95.25 667 SER B CA 1
ATOM 11374 C C . SER B 1 667 ? 5.27 8.453 16.531 1 95.25 667 SER B C 1
ATOM 11376 O O . SER B 1 667 ? 4.926 9.625 16.734 1 95.25 667 SER B O 1
ATOM 11378 N N . ALA B 1 668 ? 4.867 7.469 17.312 1 96.94 668 ALA B N 1
ATOM 11379 C CA . ALA B 1 668 ? 4.086 7.723 18.531 1 96.94 668 ALA B CA 1
ATOM 11380 C C . ALA B 1 668 ? 4.871 8.586 19.516 1 96.94 668 ALA B C 1
ATOM 11382 O O . ALA B 1 668 ? 4.324 9.516 20.109 1 96.94 668 ALA B O 1
ATOM 11383 N N . ARG B 1 669 ? 6.125 8.258 19.656 1 94.62 669 ARG B N 1
ATOM 11384 C CA . ARG B 1 669 ? 6.988 9.047 20.516 1 94.62 669 ARG B CA 1
ATOM 11385 C C . ARG B 1 669 ? 7.074 10.492 20.047 1 94.62 669 ARG B C 1
ATOM 11387 O O . ARG B 1 669 ? 6.961 11.422 20.844 1 94.62 669 ARG B O 1
ATOM 11394 N N . GLU B 1 670 ? 7.227 10.625 18.75 1 93.81 670 GLU B N 1
ATOM 11395 C CA . GLU B 1 670 ? 7.297 11.961 18.156 1 93.81 670 GLU B CA 1
ATOM 11396 C C . GLU B 1 670 ? 5.996 12.727 18.375 1 93.81 670 GLU B C 1
ATOM 11398 O O . GLU B 1 670 ? 6.016 13.938 18.625 1 93.81 670 GLU B O 1
ATOM 11403 N N . GLN B 1 671 ? 4.891 12.062 18.297 1 95.19 671 GLN B N 1
ATOM 11404 C CA . GLN B 1 671 ? 3.582 12.68 18.5 1 95.19 671 GLN B CA 1
ATOM 11405 C C . GLN B 1 671 ? 3.465 13.266 19.891 1 95.19 671 GLN B C 1
ATOM 11407 O O . GLN B 1 671 ? 2.854 14.32 20.078 1 95.19 671 GLN B O 1
ATOM 11412 N N . ILE B 1 672 ? 4.035 12.664 20.875 1 95.88 672 ILE B N 1
ATOM 11413 C CA . ILE B 1 672 ? 3.969 13.148 22.25 1 95.88 672 ILE B CA 1
ATOM 11414 C C . ILE B 1 672 ? 4.871 14.375 22.406 1 95.88 672 ILE B C 1
ATOM 11416 O O . ILE B 1 672 ? 4.484 15.359 23.031 1 95.88 672 ILE B O 1
ATOM 11420 N N . TYR B 1 673 ? 6.012 14.336 21.734 1 92.62 673 TYR B N 1
ATOM 11421 C CA . TYR B 1 673 ? 7.008 15.375 21.969 1 92.62 673 TYR B CA 1
ATOM 11422 C C . TYR B 1 673 ? 6.723 16.609 21.125 1 92.62 673 TYR B C 1
ATOM 11424 O O . TYR B 1 673 ? 7.027 17.734 21.516 1 92.62 673 TYR B O 1
ATOM 11432 N N . THR B 1 674 ? 6.148 16.344 19.969 1 92.44 674 THR B N 1
ATOM 11433 C CA . THR B 1 674 ? 6.082 17.484 19.047 1 92.44 674 THR B CA 1
ATOM 11434 C C . THR B 1 674 ? 4.637 17.797 18.672 1 92.44 674 THR B C 1
ATOM 11436 O O . THR B 1 674 ? 4.336 18.875 18.172 1 92.44 674 THR B O 1
ATOM 11439 N N . GLY B 1 675 ? 3.754 16.922 18.906 1 91.75 675 GLY B N 1
ATOM 11440 C CA . GLY B 1 675 ? 2.381 17.094 18.469 1 91.75 675 GLY B CA 1
ATOM 11441 C C . GLY B 1 675 ? 1.581 18.031 19.344 1 91.75 675 GLY B C 1
ATOM 11442 O O . GLY B 1 675 ? 1.711 18.016 20.562 1 91.75 675 GLY B O 1
ATOM 11443 N N . ALA B 1 676 ? 0.743 18.812 18.625 1 92.62 676 ALA B N 1
ATOM 11444 C CA . ALA B 1 676 ? -0.174 19.672 19.359 1 92.62 676 ALA B CA 1
ATOM 11445 C C . ALA B 1 676 ? -1.429 18.922 19.781 1 92.62 676 ALA B C 1
ATOM 11447 O O . ALA B 1 676 ? -2.08 19.281 20.766 1 92.62 676 ALA B O 1
ATOM 11448 N N . HIS B 1 677 ? -1.752 17.922 19.094 1 95.81 677 HIS B N 1
ATOM 11449 C CA . HIS B 1 677 ? -2.938 17.125 19.406 1 95.81 677 HIS B CA 1
ATOM 11450 C C . HIS B 1 677 ? -2.59 15.945 20.297 1 95.81 677 HIS B C 1
ATOM 11452 O O . HIS B 1 677 ? -1.501 15.375 20.188 1 95.81 677 HIS B O 1
ATOM 11458 N N . SER B 1 678 ? -3.512 15.641 21.141 1 98.06 678 SER B N 1
ATOM 11459 C CA . SER B 1 678 ? -3.426 14.367 21.844 1 98.06 678 SER B CA 1
ATOM 11460 C C . SER B 1 678 ? -3.521 13.195 20.875 1 98.06 678 SER B C 1
ATOM 11462 O O . SER B 1 678 ? -4.074 13.328 19.781 1 98.06 678 SER B O 1
ATOM 11464 N N . PRO B 1 679 ? -2.91 12.008 21.312 1 97.94 679 PRO B N 1
ATOM 11465 C CA . PRO B 1 679 ? -3.109 10.82 20.469 1 97.94 679 PRO B CA 1
ATOM 11466 C C . PRO B 1 679 ? -4.582 10.531 20.203 1 97.94 679 PRO B C 1
ATOM 11468 O O . PRO B 1 679 ? -5.434 10.766 21.062 1 97.94 679 PRO B O 1
ATOM 11471 N N . PRO B 1 680 ? -4.898 9.969 19.016 1 97.5 680 PRO B N 1
ATOM 11472 C CA . PRO B 1 680 ? -6.281 9.828 18.562 1 97.5 680 PRO B CA 1
ATOM 11473 C C . PRO B 1 680 ? -7.184 9.141 19.578 1 97.5 680 PRO B C 1
ATOM 11475 O O . PRO B 1 680 ? -8.32 9.57 19.797 1 97.5 680 PRO B O 1
ATOM 11478 N N . GLN B 1 681 ? -6.707 8.102 20.25 1 98 681 GLN B N 1
ATOM 11479 C CA . GLN B 1 681 ? -7.559 7.398 21.203 1 98 681 GLN B CA 1
ATOM 11480 C C . GLN B 1 681 ? -7.973 8.312 22.359 1 98 681 GLN B C 1
ATOM 11482 O O . GLN B 1 681 ? -9.102 8.234 22.844 1 98 681 GLN B O 1
ATOM 11487 N N . PHE B 1 682 ? -7.109 9.234 22.719 1 98.44 682 PHE B N 1
ATOM 11488 C CA . PHE B 1 682 ? -7.398 10.086 23.859 1 98.44 682 PHE B CA 1
ATOM 11489 C C . PHE B 1 682 ? -8.219 11.297 23.453 1 98.44 682 PHE B C 1
ATOM 11491 O O . PHE B 1 682 ? -8.852 11.938 24.281 1 98.44 682 PHE B O 1
ATOM 11498 N N . ARG B 1 683 ? -8.164 11.688 22.141 1 98.38 683 ARG B N 1
ATOM 11499 C CA . ARG B 1 683 ? -9.109 12.688 21.656 1 98.38 683 ARG B CA 1
ATOM 11500 C C . ARG B 1 683 ? -10.539 12.18 21.75 1 98.38 683 ARG B C 1
ATOM 11502 O O . ARG B 1 683 ? -11.445 12.922 22.125 1 98.38 683 ARG B O 1
ATOM 11509 N N . VAL B 1 684 ? -10.703 10.859 21.469 1 98.62 684 VAL B N 1
ATOM 11510 C CA . VAL B 1 684 ? -12.016 10.227 21.5 1 98.62 684 VAL B CA 1
ATOM 11511 C C . VAL B 1 684 ? -12.43 9.969 22.938 1 98.62 684 VAL B C 1
ATOM 11513 O O . VAL B 1 684 ? -13.484 10.43 23.391 1 98.62 684 VAL B O 1
ATOM 11516 N N . ILE B 1 685 ? -11.602 9.336 23.719 1 98.44 685 ILE B N 1
ATOM 11517 C CA . ILE B 1 685 ? -11.938 8.93 25.078 1 98.44 685 ILE B CA 1
ATOM 11518 C C . ILE B 1 685 ? -12.117 10.164 25.969 1 98.44 685 ILE B C 1
ATOM 11520 O O . ILE B 1 685 ? -13.07 10.25 26.734 1 98.44 685 ILE B O 1
ATOM 11524 N N . GLY B 1 686 ? -11.195 11.094 25.812 1 98.25 686 GLY B N 1
ATOM 11525 C CA . GLY B 1 686 ? -11.227 12.281 26.656 1 98.25 686 GLY B CA 1
ATOM 11526 C C . GLY B 1 686 ? -12.477 13.117 26.453 1 98.25 686 GLY B C 1
ATOM 11527 O O . GLY B 1 686 ? -13.172 13.438 27.422 1 98.25 686 GLY B O 1
ATOM 11528 N N . ALA B 1 687 ? -12.836 13.453 25.25 1 97.88 687 ALA B N 1
ATOM 11529 C CA . ALA B 1 687 ? -13.984 14.305 24.953 1 97.88 687 ALA B CA 1
ATOM 11530 C C . ALA B 1 687 ? -15.297 13.594 25.266 1 97.88 687 ALA B C 1
ATOM 11532 O O . ALA B 1 687 ? -16.203 14.18 25.859 1 97.88 687 ALA B O 1
ATOM 11533 N N . MET B 1 688 ? -15.359 12.312 25 1 98 688 MET B N 1
ATOM 11534 C CA . MET B 1 688 ? -16.609 11.57 25.141 1 98 688 MET B CA 1
ATOM 11535 C C . MET B 1 688 ? -16.875 11.242 26.609 1 98 688 MET B C 1
ATOM 11537 O O . MET B 1 688 ? -18.031 11.281 27.062 1 98 688 MET B O 1
ATOM 11541 N N . SER B 1 689 ? -15.836 10.922 27.344 1 97.94 689 SER B N 1
ATOM 11542 C CA . SER B 1 689 ? -16.016 10.57 28.75 1 97.94 689 SER B CA 1
ATOM 11543 C C . SER B 1 689 ? -16.453 11.781 29.578 1 97.94 689 SER B C 1
ATOM 11545 O O . SER B 1 689 ? -17.047 11.625 30.641 1 97.94 689 SER B O 1
ATOM 11547 N N . ASN B 1 690 ? -16.203 12.953 29.078 1 97.75 690 ASN B N 1
ATOM 11548 C CA . ASN B 1 690 ? -16.578 14.203 29.75 1 97.75 690 ASN B CA 1
ATOM 11549 C C . ASN B 1 690 ? -18 14.633 29.391 1 97.75 690 ASN B C 1
ATOM 11551 O O . ASN B 1 690 ? -18.5 15.625 29.906 1 97.75 690 ASN B O 1
ATOM 11555 N N . PHE B 1 691 ? -18.734 13.922 28.5 1 97.81 691 PHE B N 1
ATOM 11556 C CA . PHE B 1 691 ? -19.953 14.422 27.875 1 97.81 691 PHE B CA 1
ATOM 11557 C C . PHE B 1 691 ? -21.172 13.633 28.344 1 97.81 691 PHE B C 1
ATOM 11559 O O . PHE B 1 691 ? -21.312 12.453 28.016 1 97.81 691 PHE B O 1
ATOM 11566 N N . GLU B 1 692 ? -22.109 14.164 28.984 1 96.5 692 GLU B N 1
ATOM 11567 C CA . GLU B 1 692 ? -23.281 13.523 29.578 1 96.5 692 GLU B CA 1
ATOM 11568 C C . GLU B 1 692 ? -24.172 12.906 28.5 1 96.5 692 GLU B C 1
ATOM 11570 O O . GLU B 1 692 ? -24.766 11.836 28.719 1 96.5 692 GLU B O 1
ATOM 11575 N N . GLU B 1 693 ? -24.25 13.547 27.375 1 97.19 693 GLU B N 1
ATOM 11576 C CA . GLU B 1 693 ? -25.109 13.016 26.328 1 97.19 693 GLU B CA 1
ATOM 11577 C C . GLU B 1 693 ? -24.562 11.703 25.766 1 97.19 693 GLU B C 1
ATOM 11579 O O . GLU B 1 693 ? -25.312 10.852 25.297 1 97.19 693 GLU B O 1
ATOM 11584 N N . PHE B 1 694 ? -23.266 11.57 25.844 1 98.31 694 PHE B N 1
ATOM 11585 C CA . PHE B 1 694 ? -22.672 10.305 25.422 1 98.31 694 PHE B CA 1
ATOM 11586 C C . PHE B 1 694 ? -23.094 9.18 26.359 1 98.31 694 PHE B C 1
ATOM 11588 O O . PHE B 1 694 ? -23.5 8.109 25.922 1 98.31 694 PHE B O 1
ATOM 11595 N N . ARG B 1 695 ? -22.891 9.406 27.672 1 97.25 695 ARG B N 1
ATOM 11596 C CA . ARG B 1 695 ? -23.203 8.344 28.625 1 97.25 695 ARG B CA 1
ATOM 11597 C C . ARG B 1 695 ? -24.688 7.984 28.578 1 97.25 695 ARG B C 1
ATOM 11599 O O . ARG B 1 695 ? -25.062 6.832 28.797 1 97.25 695 ARG B O 1
ATOM 11606 N N . GLU B 1 696 ? -25.547 8.93 28.172 1 97.56 696 GLU B N 1
ATOM 11607 C CA . GLU B 1 696 ? -26.969 8.656 27.984 1 97.56 696 GLU B CA 1
ATOM 11608 C C . GLU B 1 696 ? -27.219 7.812 26.75 1 97.56 696 GLU B C 1
ATOM 11610 O O . GLU B 1 696 ? -27.984 6.852 26.781 1 97.56 696 GLU B O 1
ATOM 11615 N N . ALA B 1 697 ? -26.547 8.188 25.688 1 98.19 697 ALA B N 1
ATOM 11616 C CA . ALA B 1 697 ? -26.75 7.508 24.422 1 98.19 697 ALA B CA 1
ATOM 11617 C C . ALA B 1 697 ? -26.328 6.047 24.5 1 98.19 697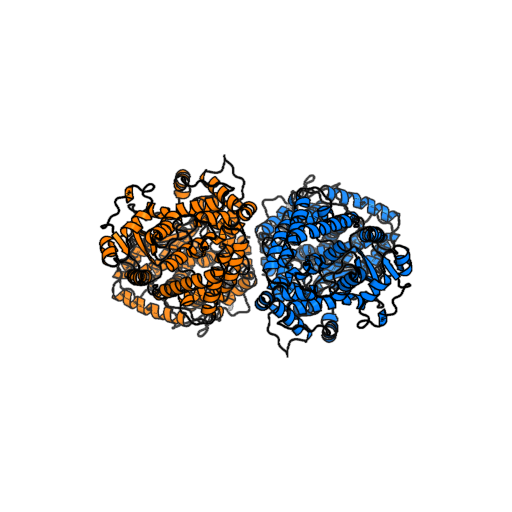 ALA B C 1
ATOM 11619 O O . ALA B 1 697 ? -26.969 5.172 23.922 1 98.19 697 ALA B O 1
ATOM 11620 N N . PHE B 1 698 ? -25.281 5.738 25.234 1 98.06 698 PHE B N 1
ATOM 11621 C CA . PHE B 1 698 ? -24.75 4.379 25.312 1 98.06 698 PHE B CA 1
ATOM 11622 C C . PHE B 1 698 ? -25.062 3.74 26.656 1 98.06 698 PHE B C 1
ATOM 11624 O O . PHE B 1 698 ? -24.609 2.635 26.938 1 98.06 698 PHE B O 1
ATOM 11631 N N . ASN B 1 699 ? -25.766 4.438 27.5 1 97.06 699 ASN B N 1
ATOM 11632 C CA . ASN B 1 699 ? -26.203 3.941 28.797 1 97.06 699 ASN B CA 1
ATOM 11633 C C . ASN B 1 699 ? -25.016 3.488 29.641 1 97.06 699 ASN B C 1
ATOM 11635 O O . ASN B 1 699 ? -25 2.361 30.141 1 97.06 699 ASN B O 1
ATOM 11639 N N . CYS B 1 700 ? -24.047 4.352 29.75 1 98.12 700 CYS B N 1
ATOM 11640 C CA . CYS B 1 700 ? -22.859 4.02 30.516 1 98.12 700 CYS B CA 1
ATOM 11641 C C . CYS B 1 700 ? -23.078 4.285 32 1 98.12 700 CYS B C 1
ATOM 11643 O O . CYS B 1 700 ? -23.438 5.398 32.406 1 98.12 700 CYS B O 1
ATOM 11645 N N . ALA B 1 701 ? -22.812 3.258 32.844 1 95.62 701 ALA B N 1
ATOM 11646 C CA . ALA B 1 701 ? -22.969 3.381 34.312 1 95.62 701 ALA B CA 1
ATOM 11647 C C . ALA B 1 701 ? -21.875 4.266 34.875 1 95.62 701 ALA B C 1
ATOM 11649 O O . ALA B 1 701 ? -20.844 4.512 34.25 1 95.62 701 ALA B O 1
ATOM 11650 N N . ALA B 1 702 ? -22.25 4.52 36.156 1 90.62 702 ALA B N 1
ATOM 11651 C CA . ALA B 1 702 ? -21.25 5.312 36.875 1 90.62 702 ALA B CA 1
ATOM 11652 C C . ALA B 1 702 ? -20 4.488 37.156 1 90.62 702 ALA B C 1
ATOM 11654 O O . ALA B 1 702 ? -20.078 3.27 37.344 1 90.62 702 ALA B O 1
ATOM 11655 N N . ASN B 1 703 ? -18.844 4.859 37.062 1 86.56 703 ASN B N 1
ATOM 11656 C CA . ASN B 1 703 ? -17.578 4.211 37.375 1 86.56 703 ASN B CA 1
ATOM 11657 C C . ASN B 1 703 ? -16.953 3.545 36.156 1 86.56 703 ASN B C 1
ATOM 11659 O O . ASN B 1 703 ? -15.984 2.797 36.281 1 86.56 703 ASN B O 1
ATOM 11663 N N . THR B 1 704 ? -17.688 3.658 35.031 1 94.94 704 THR B N 1
ATOM 11664 C CA . THR B 1 704 ? -17 3.184 33.844 1 94.94 704 THR B CA 1
ATOM 11665 C C . THR B 1 704 ? -16.031 4.234 33.312 1 94.94 704 THR B C 1
ATOM 11667 O O . THR B 1 704 ? -16.156 5.418 33.656 1 94.94 704 THR B O 1
ATOM 11670 N N . THR B 1 705 ? -15.078 3.795 32.5 1 95.5 705 THR B N 1
ATOM 11671 C CA . THR B 1 705 ? -14.031 4.66 31.969 1 95.5 705 THR B CA 1
ATOM 11672 C C . THR B 1 705 ? -14.641 5.789 31.141 1 95.5 705 THR B C 1
ATOM 11674 O O . THR B 1 705 ? -14.117 6.902 31.109 1 95.5 705 THR B O 1
ATOM 11677 N N . MET B 1 706 ? -15.82 5.578 30.516 1 98.06 706 MET B N 1
ATOM 11678 C CA . MET B 1 706 ? -16.391 6.543 29.594 1 98.06 706 MET B CA 1
ATOM 11679 C C . MET B 1 706 ? -17.422 7.426 30.281 1 98.06 706 MET B C 1
ATOM 11681 O O . MET B 1 706 ? -18.109 8.203 29.625 1 98.06 706 MET B O 1
ATOM 11685 N N . ASN B 1 707 ? -17.578 7.27 31.531 1 97.81 707 ASN B N 1
ATOM 11686 C CA . ASN B 1 707 ? -18.453 8.125 32.344 1 97.81 707 ASN B CA 1
ATOM 11687 C C . ASN B 1 707 ? -17.703 8.711 33.531 1 97.81 707 ASN B C 1
ATOM 11689 O O . ASN B 1 707 ? -17.625 8.086 34.594 1 97.81 707 ASN B O 1
ATOM 11693 N N . ARG B 1 708 ? -17.359 9.945 33.438 1 96.12 708 ARG B N 1
ATOM 11694 C CA . ARG B 1 708 ? -16.547 10.57 34.469 1 96.12 708 ARG B CA 1
ATOM 11695 C C . ARG B 1 708 ? -17.422 11.227 35.531 1 96.12 708 ARG B C 1
ATOM 11697 O O . ARG B 1 708 ? -16.938 11.633 36.594 1 96.12 708 ARG B O 1
ATOM 11704 N N . GLY B 1 709 ? -18.703 11.336 35.312 1 93.75 709 GLY B N 1
ATOM 11705 C CA . GLY B 1 709 ? -19.625 11.883 36.312 1 93.75 709 GLY B CA 1
ATOM 11706 C C . GLY B 1 709 ? -19.188 13.242 36.812 1 93.75 709 GLY B C 1
ATOM 11707 O O . GLY B 1 709 ? -18.938 14.156 36.062 1 93.75 709 GLY B O 1
ATOM 11708 N N . ALA B 1 710 ? -18.906 13.273 38.094 1 92.25 710 ALA B N 1
ATOM 11709 C CA . ALA B 1 710 ? -18.562 14.531 38.75 1 92.25 710 ALA B CA 1
ATOM 11710 C C . ALA B 1 710 ? -17.141 14.961 38.375 1 92.25 710 ALA B C 1
ATOM 11712 O O . ALA B 1 710 ? -16.781 16.125 38.531 1 92.25 710 ALA B O 1
ATOM 11713 N N . GLU B 1 711 ? -16.375 14.094 37.875 1 92.94 711 GLU B N 1
ATOM 11714 C CA . GLU B 1 711 ? -14.984 14.391 37.531 1 92.94 711 GLU B CA 1
ATOM 11715 C C . GLU B 1 711 ? -14.867 14.867 36.094 1 92.94 711 GLU B C 1
ATOM 11717 O O . GLU B 1 711 ? -13.766 15.109 35.594 1 92.94 711 GLU B O 1
ATOM 11722 N N . SER B 1 712 ? -16.031 15.039 35.438 1 95.5 712 SER B N 1
ATOM 11723 C CA . SER B 1 712 ? -16 15.523 34.062 1 95.5 712 SER B CA 1
ATOM 11724 C C . SER B 1 712 ? -15.406 16.922 33.969 1 95.5 712 SER B C 1
ATOM 11726 O O . SER B 1 712 ? -15.664 17.766 34.844 1 95.5 712 SER B O 1
ATOM 11728 N N . CYS B 1 713 ? -14.555 17.078 33 1 96 713 CYS B N 1
ATOM 11729 C CA . CYS B 1 713 ? -14 18.406 32.75 1 96 713 CYS B CA 1
ATOM 11730 C C . CYS B 1 713 ? -14.812 19.141 31.688 1 96 713 CYS B C 1
ATOM 11732 O O . CYS B 1 713 ? -15.031 18.609 30.594 1 96 713 CYS B O 1
ATOM 11734 N N . ARG B 1 714 ? -15.312 20.25 31.984 1 94.12 714 ARG B N 1
ATOM 11735 C CA . ARG B 1 714 ? -16.125 21.031 31.062 1 94.12 714 ARG B CA 1
ATOM 11736 C C . ARG B 1 714 ? -15.781 22.516 31.172 1 94.12 714 ARG B C 1
ATOM 11738 O O . ARG B 1 714 ? -15.922 23.125 32.25 1 94.12 714 ARG B O 1
ATOM 11745 N N . ILE B 1 715 ? -15.328 23.016 30.094 1 93.5 715 ILE B N 1
ATOM 11746 C CA . ILE B 1 715 ? -15.055 24.453 30.031 1 93.5 715 ILE B CA 1
ATOM 11747 C C . ILE B 1 715 ? -16.25 25.172 29.391 1 93.5 715 ILE B C 1
ATOM 11749 O O . ILE B 1 715 ? -16.734 26.156 29.938 1 93.5 715 ILE B O 1
ATOM 11753 N N . TRP B 1 716 ? -16.656 24.703 28.281 1 91.25 716 TRP B N 1
ATOM 11754 C CA . TRP B 1 716 ? -17.812 25.297 27.625 1 91.25 716 TRP B CA 1
ATOM 11755 C C . TRP B 1 716 ? -19.047 24.406 27.781 1 91.25 716 TRP B C 1
ATOM 11757 O O . TRP B 1 716 ? -18.969 23.188 27.625 1 91.25 716 TRP B O 1
#

Organism: Serinus canaria (NCBI:txid9135)

InterPro domains:
  IPR000718 Peptidase M13 [PS51885] (20-716)
  IPR000718 Peptidase M13 [PTHR11733] (15-710)
  IPR000718 Peptidase M13 [cd08662] (41-707)
  IPR008753 Peptidase M13, N-terminal domain [PF05649] (43-446)
  IPR018497 Peptidase M13, C-terminal domain [PF01431] (505-709)
  IPR018497 Peptidase M13, C-terminal domain [PR00786] (497-509)
  IPR018497 Peptidase M13, C-terminal domain [PR00786] (515-527)
  IPR018497 Peptidase M13, C-terminal domain [PR00786] (537-553)
  IPR018497 Peptidase M13, C-terminal domain [PR00786] (609-620)
  IPR024079 Metallopeptidase, catalytic domain superfamily [G3DSA:3.40.390.10] (21-716)
  IPR042089 Peptidase M13, domain 2 [G3DSA:1.10.1380.10] (69-492)

pLDDT: mean 94.65, std 9.95, range [26.09, 98.88]

Radius of gyration: 36.54 Å; Cα contacts (8 Å, |Δi|>4): 2383; chains: 2; bounding box: 129×103×73 Å

Foldseek 3Di:
DPPPPPPPPPPPPPPPDFFADPDPLLQVVVVVQVQAADPVDACLFFVLNRQGVSVCVVDDDDQAAQKDALLVVLLVVLLVVLLVLLCDDDDPVPDFPLSVLLNLLLLLLVPQVLQQVCFCVVVLVVQLDPPQLACQLACVSHPSSHDDLVPHDLLLLQLCCLQQQVDHDQKDWFWAAQQFRLFAIAIEIAGHDDDALFLCLLAPPDPLSVLLLVLVLVLQLVLSVVVPGDNVSSNVLSVLLSVLVNQLSVQHDAPLRQAPVLQFDKDFQLVLCVLPVLDDSQVSVCSSADCVVPVVCNPRDRRGMYGYRCSSSSNSSSVSVVPDDSSSSSNNSSSSVCVVCQVSHHVVSVVSVLSSCCSQSVRNDHDDSSSVSSVLSCLLQLLSSLVVCCVVPNDPCLVVVVVLLLVLLLVLVLCCLPPPADQADPQLSVQVNVLSVLEAEAEADWPCSNPSVVSCVLCVVQDGHSSCNSVNSSSSSNSSSHVRCVRHPHTDDLRTDDDRLLDQAWAQQLSNNYTYYHVSNCDPPQNSDDVYDVLLNLLHVSLVSQLRSCLCCFPRNVQGGSNSHRHNSGDPSSVVSLVVLLVLQQVVQQPDQDPLQRHGARRSLQSSNLQSLLRSLSSSLSSVQVCCCPVVVVDADRHRPPDDAGSLRSSLSSNSNSLRMGRHNSVQNSCRRPNNHDRSSCSSQQNQLLDPSNCVRSVRDPPHSSHPDPSRRDSD/DPPPPPPPPPPPPPPPDFFADPDPLLQVVVVVQVQAADPVDACLFFVLNRQGVSVCVVDDDDQAAQKDALLVVLLVVLLVVLLVLLCDDDDPVPDFPLSVLLNLLLLLLVPQVLQQVCFCVVVLVVQLDPPQLACQLACVSHPSSHDDLVPHDLLLLQLCCLQQQVDHDQKDWFWAAQQFRLFAIAIEIAGHDDDALFLCLLAPPDPLSVLLLVLVLVLQLVLSVVVPGDNVSSNVLSVLLSVLVNQLSVQHDAPLRQAPVLQFDKDFQLVLCVLPVLDDSQVSVCSSADCVVPVVCNPRDRRGMYGYRCSSSRNSSSVSVVPDDSSSSSNNSSSSVCVVCQVSHHVVSVVSVLSSCCSQSVRNDHDDSSSVSSVLSCLLQLLSSLVVCCVVPNDPCLVVVVVLLLVLLLVLVLCCLPPPADQADPQLSVQVNVLSVLEAEAEADWPCSVPSVVSCVLCVVQDGHSSCNSVNSSSSSNSSSHVRCVRHPHTDDLRTDDDRLLDQAWAQQLSNNYTYYHVSNCDPPQNSDDVYDVLLNLLHVSLRSQLRSCLCPFPRNVQGGSNSHRHNSGDPSSVVSLVVLLVLQQVVQQPDQDPLQRHGARRSLQSSNLQSLLRSLSSSLSSVQVCCCPVVVVDADRHRPPDDAGSLRSSLSSNSNNLRMGRHNSVQNSCRRPNNHDRSSCSSQLNQLLDPSNCVRSVRDPPHSSHPDPSRRDSD

Sequence (1432 aa):
MVFHVAVSQGLIKFHPKQQYCLTAECIEAAAGILSKINQSVDPCENFYRFACDGWIDNNPIPEDMSNYGVYPWLRHRVDLKLKALLEKPISKRRDSEAVQKAKILYASCMNEDKIEKADVKPLLSILKHSPFRWPVLESNLGPEGLWSERRFSLVQALATLRGQYSSSVFIRLYVAADDKISHRYILKLDQASLSLSSREDYLENTTEAKSYRDAFLQFMVDTAVLLGANASRAESDMKSVLKLEVKIAEIMIPYENRTSEVMYNKMNISELSAMIPQFDWLGYIKKVIDTKLYPELKDIGPSENVIVRVPQYFKDLFRILENERKKTLANYLVWRMVYSRLFNLSRRFQYRWLEFSRVIHGTTTLLPQWDKCVDLVENALPYVVGKMFVKAHFQEDKKEMMEELTEGIRWAFIDMLEKENDWMDSETKRKAHEKAKAVMAKVGYPQFIMNDTYINEDIKTLKFTESDYFGNVLQTRKYAAQSDFYWLRKEVPKTEWFTSPTTVNAFYSASTNQIRFPAGELQKPFFWGTEYPRSLSYGAIGVIVGHEFTHGFDSNGRKYDKNGNLDPWWTTDSEEKFKEKTKCMINQYNNYYWKQAGLHVKGKRTLAENIADNGGLREAFRAYRKWITEKRGGEEEPLLPGLEFTHNQLFFLSYAHVRCNSFRPESAREQIYTGAHSPPQFRVIGAMSNFEEFREAFNCAANTTMNRGAESCRIWMVFHVAVSQGLIKFHPKQQYCLTAECIEAAAGILSKINQSVDPCENFYRFACDGWIDNNPIPEDMSNYGVYPWLRHRVDLKLKALLEKPISKRRDSEAVQKAKILYASCMNEDKIEKADVKPLLSILKHSPFRWPVLESNLGPEGLWSERRFSLVQALATLRGQYSSSVFIRLYVAADDKISHRYILKLDQASLSLSSREDYLENTTEAKSYRDAFLQFMVDTAVLLGANASRAESDMKSVLKLEVKIAEIMIPYENRTSEVMYNKMNISELSAMIPQFDWLGYIKKVIDTKLYPELKDIGPSENVIVRVPQYFKDLFRILENERKKTLANYLVWRMVYSRLFNLSRRFQYRWLEFSRVIHGTTTLLPQWDKCVDLVENALPYVVGKMFVKAHFQEDKKEMMEELTEGIRWAFIDMLEKENDWMDSETKRKAHEKAKAVMAKVGYPQFIMNDTYINEDIKTLKFTESDYFGNVLQTRKYAAQSDFYWLRKEVPKTEWFTSPTTVNAFYSASTNQIRFPAGELQKPFFWGTEYPRSLSYGAIGVIVGHEFTHGFDSNGRKYDKNGNLDPWWTTDSEEKFKEKTKCMINQYNNYYWKQAGLHVKGKRTLAENIADNGGLREAFRAYRKWITEKRGGEEEPLLPGLEFTHNQLFFLSYAHVRCNSFRPESAREQIYTGAHSPPQFRVIGAMSNFEEFREAFNCAANTTMNRGAESCRIW

Solvent-accessible surface area (backbone atoms only — not comparable to full-atom values): 74774 Å² total; per-residue (Å²): 134,83,79,76,76,75,74,73,76,70,75,75,72,70,71,73,77,84,54,61,40,58,48,50,53,32,32,39,50,32,29,54,52,62,54,17,38,28,86,87,42,56,54,39,66,39,44,43,53,16,37,22,42,27,43,51,72,76,46,67,62,53,52,57,38,37,49,32,31,44,59,58,52,46,46,52,52,51,48,52,56,48,46,58,60,46,67,49,79,86,40,85,85,80,41,52,73,48,51,44,48,48,31,33,50,33,48,11,53,63,36,53,69,58,40,50,72,48,31,58,53,71,59,52,59,52,29,37,32,87,77,36,32,34,53,65,38,39,66,68,62,36,79,64,9,48,53,50,80,88,75,57,48,70,58,58,39,49,18,44,34,31,26,43,51,51,38,52,64,77,46,26,78,49,54,44,64,29,54,69,46,27,55,32,41,34,44,36,38,38,76,36,75,69,90,60,92,45,57,56,43,63,70,44,86,47,74,65,22,48,50,48,47,52,42,48,48,50,44,52,24,51,51,41,36,76,74,54,19,51,63,70,54,22,45,56,52,40,51,50,33,51,51,51,51,40,58,50,43,72,50,55,80,53,74,86,70,64,42,75,72,72,30,62,38,73,43,27,43,48,56,50,33,68,73,40,64,90,48,65,59,66,62,31,54,58,61,28,50,60,42,87,83,37,59,86,60,64,74,70,49,54,77,39,63,32,32,40,37,41,60,66,40,54,53,52,47,53,55,50,55,72,73,46,58,66,65,45,52,48,40,42,56,37,45,56,54,51,63,74,45,37,82,66,40,21,65,74,55,40,53,53,50,42,60,39,38,32,72,58,29,60,21,78,46,76,71,55,65,68,59,54,26,48,53,49,39,46,70,66,38,31,53,54,52,19,39,55,45,41,75,73,71,56,63,73,67,57,53,57,55,49,49,52,44,51,52,32,25,51,51,29,48,51,49,41,54,70,75,63,52,82,66,62,45,70,68,37,46,52,52,50,51,52,26,58,72,55,50,41,79,44,66,36,56,49,72,66,53,76,37,60,65,57,54,37,62,73,50,58,86,65,80,66,48,55,86,36,40,59,61,38,52,48,51,44,26,30,49,60,29,48,53,49,60,70,46,56,88,38,70,50,62,64,87,60,66,83,66,43,19,64,39,68,54,71,43,56,40,58,49,49,26,30,33,40,41,20,42,42,34,64,35,72,79,35,34,64,59,85,80,32,65,62,40,41,30,28,20,22,42,22,19,51,50,18,21,30,56,31,38,53,65,29,84,63,22,45,40,29,42,62,74,5,22,58,36,85,71,54,46,73,65,32,51,52,46,48,55,57,49,46,47,50,48,29,53,56,38,41,66,41,68,39,74,70,41,73,42,53,40,50,17,77,59,17,36,46,49,51,48,10,47,39,36,1,46,54,18,14,52,51,24,46,54,48,46,31,42,72,75,46,73,58,47,79,77,62,36,42,54,54,55,92,61,53,60,68,44,40,17,55,44,28,38,39,46,66,41,32,60,50,65,37,51,45,35,32,37,45,38,55,77,66,38,52,53,62,60,48,58,53,53,44,45,54,35,43,16,39,32,68,68,50,25,60,60,69,65,40,52,86,83,31,72,34,25,40,70,91,71,37,53,70,81,115,134,82,78,76,76,74,73,73,75,68,75,73,70,69,70,73,76,85,54,62,39,56,47,50,54,33,31,38,51,33,32,52,52,62,54,18,39,29,86,88,41,55,53,40,66,39,44,43,54,15,38,25,42,28,42,50,72,74,45,68,63,52,53,56,38,37,50,34,29,43,58,59,51,48,45,51,53,52,48,52,55,48,47,59,61,47,67,49,80,85,40,86,85,78,41,52,72,47,50,44,47,49,29,34,49,34,47,11,54,64,36,53,68,59,40,51,72,47,32,58,53,72,60,53,58,51,29,38,32,86,77,35,31,35,52,64,39,40,67,68,63,36,81,63,10,49,53,51,79,86,74,58,48,72,58,59,39,49,19,45,34,30,27,43,52,50,39,54,64,78,47,27,76,48,55,43,64,29,54,70,46,28,55,31,41,34,45,36,37,37,76,37,75,69,91,61,93,43,57,57,43,62,70,44,86,47,72,66,22,49,51,45,48,51,42,49,46,50,44,51,24,50,52,40,34,76,73,54,20,52,64,69,55,22,47,57,53,41,50,49,32,50,50,49,52,40,57,50,44,71,50,55,81,52,73,84,70,63,41,75,70,72,30,60,39,75,43,28,43,47,58,49,32,67,73,41,65,90,48,64,58,67,62,31,55,58,59,29,50,60,42,88,84,37,60,86,61,65,74,68,47,53,78,39,64,33,32,40,37,42,59,66,41,53,52,52,47,51,56,51,55,71,73,46,59,65,66,46,52,48,40,40,57,37,45,56,55,51,64,74,45,38,82,66,38,20,64,75,54,41,53,52,50,42,60,39,39,32,72,56,30,58,22,78,48,77,71,54,65,66,60,54,26,47,51,49,40,46,70,65,37,31,55,53,52,20,41,56,45,41,74,73,73,56,64,74,67,56,55,56,56,48,49,52,44,51,52,32,24,50,49,29,47,50,50,40,54,70,74,63,50,83,65,61,46,70,68,37,45,51,53,50,50,53,28,58,71,56,49,40,79,46,66,34,57,48,72,65,53,78,34,62,68,58,54,36,60,74,50,58,86,66,80,65,46,55,85,35,40,59,62,39,51,49,49,45,26,28,50,59,29,49,54,49,60,70,46,56,89,38,70,49,64,64,89,60,66,82,65,45,19,64,39,67,55,69,43,56,40,56,50,49,28,31,33,39,41,20,42,42,35,63,35,73,78,35,35,62,60,86,80,32,66,63,40,40,30,28,19,21,42,23,19,51,50,19,20,30,56,32,38,53,65,29,84,63,22,47,40,30,41,60,73,6,22,56,36,85,71,54,46,72,64,32,50,52,47,47,56,56,48,46,48,52,47,29,52,56,37,41,66,41,68,38,74,68,41,74,42,54,41,49,17,76,56,18,36,46,47,51,50,10,46,38,36,1,47,53,18,12,52,51,24,46,53,48,45,33,40,74,77,46,74,58,46,79,77,63,37,45,53,52,56,93,60,51,58,70,45,40,18,53,44,29,38,38,46,64,40,31,62,49,65,36,50,46,36,33,40,46,36,56,76,65,37,51,53,61,62,48,57,52,53,42,44,52,35,43,16,37,33,70,67,49,25,61,61,70,64,41,54,86,83,33,70,33,25,39,72,90,71,37,54,72,81,114

Nearest PDB structures (foldseek):
  4cth-assembly1_A-2  TM=9.444E-01  e=1.889E-57  Homo sapiens
  6sh2-assembly1_AAA  TM=9.474E-01  e=5.236E-57  Homo sapiens
  6svy-assembly1_A  TM=9.399E-01  e=3.673E-57  Homo sapiens
  5v48-assembly1_B  TM=9.436E-01  e=3.224E-56  Oryctolagus cuniculus
  3zuk-assembly2_B  TM=9.150E-01  e=1.649E-41  Mycobacterium tuberculosis H37Rv